Protein 2CT5 (pdb70)

Nearest PDB structures (foldseek):
  2ct5-assembly1_A  TM=7.827E-01  e=6.854E-11  Homo sapiens
  7nk0-assembly2_E  TM=4.466E-01  e=6.535E-01  Homo sapiens
  1qg7-assembly1_B  TM=2.995E-01  e=6.770E+00  Homo sapiens
  7une-assembly1_c  TM=2.453E-01  e=7.737E+00  Bos taurus
  2ct5-assembly1_A  TM=7.320E-01  e=4.987E-10  Homo sapiens

Structure (mmCIF, N/CA/C/O backbone):
data_2CT5
#
_entry.id   2CT5
#
_cell.length_a   1.000
_cell.length_b   1.000
_cell.length_c   1.000
_cell.angle_alpha   90.00
_cell.angle_beta   90.00
_cell.angle_gamma   90.00
#
_symmetry.space_group_name_H-M   'P 1'
#
loop_
_entity.id
_entity.type
_entity.pdbx_description
1 polymer 'Zinc finger BED domain containing protein 1'
2 non-polymer 'ZINC ION'
#
loop_
_atom_site.group_PDB
_atom_site.id
_atom_site.type_symbol
_atom_site.label_atom_id
_atom_site.label_alt_id
_atom_site.label_comp_id
_atom_site.label_asym_id
_atom_site.label_entity_id
_atom_site.label_seq_id
_atom_site.pdbx_PDB_ins_code
_atom_site.Cartn_x
_atom_site.Cartn_y
_atom_site.Cartn_z
_atom_site.occupancy
_atom_site.B_iso_or_equiv
_atom_site.auth_seq_id
_atom_site.auth_comp_id
_atom_site.auth_asym_id
_atom_site.auth_atom_id
_atom_site.pdbx_PDB_model_num
ATOM 1 N N . GLY A 1 1 ? 4.501 -12.207 7.796 1.00 0.00 1 GLY A N 1
ATOM 2 C CA . GLY A 1 1 ? 3.319 -11.860 7.029 1.00 0.00 1 GLY A CA 1
ATOM 3 C C . GLY A 1 1 ? 3.656 -11.354 5.640 1.00 0.00 1 GLY A C 1
ATOM 4 O O . GLY A 1 1 ? 3.351 -10.213 5.297 1.00 0.00 1 GLY A O 1
ATOM 8 N N . SER A 1 2 ? 4.291 -12.205 4.840 1.00 0.00 2 SER A N 1
ATOM 9 C CA . SER A 1 2 ? 4.676 -11.836 3.483 1.00 0.00 2 SER A CA 1
ATOM 10 C C . SER A 1 2 ? 4.105 -12.824 2.469 1.00 0.00 2 SER A C 1
ATOM 11 O O . SER A 1 2 ? 3.486 -12.428 1.482 1.00 0.00 2 SER A O 1
ATOM 19 N N . SER A 1 3 ? 4.319 -14.111 2.721 1.00 0.00 3 SER A N 1
ATOM 20 C CA . SER A 1 3 ? 3.830 -15.156 1.830 1.00 0.00 3 SER A CA 1
ATOM 21 C C . SER A 1 3 ? 2.352 -15.437 2.081 1.00 0.00 3 SER A C 1
ATOM 22 O O . SER A 1 3 ? 2.000 -16.323 2.857 1.00 0.00 3 SER A O 1
ATOM 30 N N . GLY A 1 4 ? 1.490 -14.673 1.416 1.00 0.00 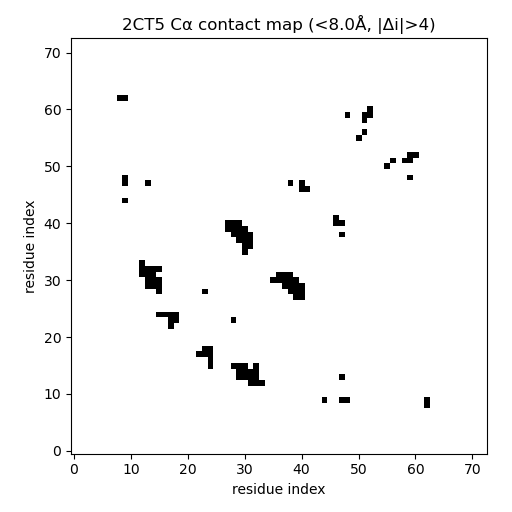4 GLY A N 1
ATOM 31 C CA . GLY A 1 4 ? 0.059 -14.854 1.580 1.00 0.00 4 GLY A CA 1
ATOM 32 C C . GLY A 1 4 ? -0.618 -13.626 2.155 1.00 0.00 4 GLY A C 1
ATOM 33 O O . GLY A 1 4 ? -1.084 -13.642 3.295 1.00 0.00 4 GLY A O 1
ATOM 37 N N . SER A 1 5 ? -0.673 -12.558 1.366 1.00 0.00 5 SER A N 1
ATOM 38 C CA . SER A 1 5 ? -1.294 -11.314 1.805 1.00 0.00 5 SER A CA 1
ATOM 39 C C . SER A 1 5 ? -2.710 -11.188 1.252 1.00 0.00 5 SER A C 1
ATOM 40 O O . SER A 1 5 ? -2.939 -11.373 0.057 1.00 0.00 5 SER A O 1
ATOM 48 N N . SER A 1 6 ? -3.656 -10.871 2.130 1.00 0.00 6 SER A N 1
ATOM 49 C CA . SER A 1 6 ? -5.051 -10.724 1.731 1.00 0.00 6 SER A CA 1
ATOM 50 C C . SER A 1 6 ? -5.201 -9.636 0.671 1.00 0.00 6 SER A C 1
ATOM 51 O O . SER A 1 6 ? -5.677 -9.892 -0.434 1.00 0.00 6 SER A O 1
ATOM 59 N N . GLY A 1 7 ? -4.790 -8.420 1.018 1.00 0.00 7 GLY A N 1
ATOM 60 C CA . GLY A 1 7 ? -4.886 -7.311 0.088 1.00 0.00 7 GLY A CA 1
ATOM 61 C C . GLY A 1 7 ? -4.264 -6.041 0.633 1.00 0.00 7 GLY A C 1
ATOM 62 O O . GLY A 1 7 ? -4.892 -4.982 0.627 1.00 0.00 7 GLY A O 1
ATOM 66 N N . SER A 1 8 ? -3.027 -6.146 1.106 1.00 0.00 8 SER A N 1
ATOM 67 C CA . SER A 1 8 ? -2.321 -4.997 1.662 1.00 0.00 8 SER A CA 1
ATOM 68 C C . SER A 1 8 ? -2.408 -3.799 0.722 1.00 0.00 8 SER A C 1
ATOM 69 O O . SER A 1 8 ? -1.845 -3.811 -0.373 1.00 0.00 8 SER A O 1
ATOM 77 N N . LYS A 1 9 ? -3.117 -2.763 1.158 1.00 0.00 9 LYS A N 1
ATOM 78 C CA . LYS A 1 9 ? -3.278 -1.555 0.358 1.00 0.00 9 LYS A CA 1
ATOM 79 C C . LYS A 1 9 ? -2.764 -0.332 1.111 1.00 0.00 9 LYS A C 1
ATOM 80 O O . LYS A 1 9 ? -2.302 0.634 0.503 1.00 0.00 9 LYS A O 1
ATOM 99 N N . VAL A 1 10 ? -2.848 -0.380 2.436 1.00 0.00 10 VAL A N 1
ATOM 100 C CA . VAL A 1 10 ? -2.388 0.723 3.272 1.00 0.00 10 VAL A CA 1
ATOM 101 C C . VAL A 1 10 ? -0.896 0.608 3.563 1.00 0.00 10 VAL A C 1
ATOM 102 O O . VAL A 1 10 ? -0.440 0.937 4.658 1.00 0.00 10 VAL A O 1
ATOM 115 N N . TRP A 1 11 ? -0.141 0.139 2.577 1.00 0.00 11 TRP A N 1
ATOM 116 C CA . TRP A 1 11 ? 1.301 -0.019 2.727 1.00 0.00 11 TRP A CA 1
ATOM 117 C C . TRP A 1 11 ? 2.047 0.698 1.607 1.00 0.00 11 TRP A C 1
ATOM 118 O O . TRP A 1 11 ? 3.145 1.216 1.811 1.00 0.00 11 TRP A O 1
ATOM 139 N N . LYS A 1 12 ? 1.444 0.725 0.423 1.00 0.00 12 LYS A N 1
ATOM 140 C CA . LYS A 1 12 ? 2.050 1.380 -0.730 1.00 0.00 12 LYS A CA 1
ATOM 141 C C . LYS A 1 12 ? 2.560 2.769 -0.360 1.00 0.00 12 LYS A C 1
ATOM 142 O O . LYS A 1 12 ? 3.583 3.223 -0.875 1.00 0.00 12 LYS A O 1
ATOM 161 N N . TYR A 1 13 ? 1.843 3.439 0.535 1.00 0.00 13 TYR A N 1
ATOM 162 C CA . TYR A 1 13 ? 2.223 4.777 0.973 1.00 0.00 13 TYR A CA 1
ATOM 163 C C . TYR A 1 13 ? 3.304 4.712 2.048 1.00 0.00 13 TYR A C 1
ATOM 164 O O . TYR A 1 13 ? 4.273 5.471 2.017 1.00 0.00 13 TYR A O 1
ATOM 182 N N . PHE A 1 14 ? 3.130 3.799 2.998 1.00 0.00 14 PHE A N 1
ATOM 183 C CA . PHE A 1 14 ? 4.089 3.634 4.084 1.00 0.00 14 PHE A CA 1
ATOM 184 C C . PHE A 1 14 ? 4.979 2.417 3.843 1.00 0.00 14 PHE A C 1
ATOM 185 O O . PHE A 1 14 ? 4.727 1.336 4.374 1.00 0.00 14 PHE A O 1
ATOM 202 N N . GLY A 1 15 ? 6.021 2.603 3.038 1.00 0.00 15 GLY A N 1
ATOM 203 C CA . GLY A 1 15 ? 6.931 1.513 2.741 1.00 0.00 15 GLY A CA 1
ATOM 204 C C . GLY A 1 15 ? 8.324 1.755 3.289 1.00 0.00 15 GLY A C 1
ATOM 205 O O . GLY A 1 15 ? 8.978 2.735 2.931 1.00 0.00 15 GLY A O 1
ATOM 209 N N . PHE A 1 16 ? 8.778 0.861 4.161 1.00 0.00 16 PHE A N 1
ATOM 210 C CA . PHE A 1 16 ? 10.101 0.984 4.762 1.00 0.00 16 PHE A CA 1
ATOM 211 C C . PHE A 1 16 ? 11.158 0.309 3.892 1.00 0.00 16 PHE A C 1
ATOM 212 O O . PHE A 1 16 ? 11.202 -0.917 3.789 1.00 0.00 16 PHE A O 1
ATOM 229 N N . ASP A 1 17 ? 12.007 1.119 3.269 1.00 0.00 17 ASP A N 1
ATOM 230 C CA . ASP A 1 17 ? 13.065 0.602 2.408 1.00 0.00 17 ASP A CA 1
ATOM 231 C C . ASP A 1 17 ? 14.424 0.715 3.090 1.00 0.00 17 ASP A C 1
ATOM 232 O O . ASP A 1 17 ? 15.197 1.632 2.811 1.00 0.00 17 ASP A O 1
ATOM 241 N N . THR A 1 18 ? 14.711 -0.224 3.987 1.00 0.00 18 THR A N 1
ATOM 242 C CA . THR A 1 18 ? 15.976 -0.229 4.711 1.00 0.00 18 THR A CA 1
ATOM 243 C C . THR A 1 18 ? 16.661 -1.587 4.611 1.00 0.00 18 THR A C 1
ATOM 244 O O . THR A 1 18 ? 16.005 -2.627 4.643 1.00 0.00 18 THR A O 1
ATOM 255 N N . ASN A 1 19 ? 17.985 -1.569 4.492 1.00 0.00 19 ASN A N 1
ATOM 256 C CA . ASN A 1 19 ? 18.759 -2.801 4.388 1.00 0.00 19 ASN A CA 1
ATOM 257 C C . ASN A 1 19 ? 20.216 -2.561 4.771 1.00 0.00 19 ASN A C 1
ATOM 258 O O . ASN A 1 19 ? 20.926 -1.804 4.109 1.00 0.00 19 ASN A O 1
ATOM 269 N N . ALA A 1 20 ? 20.655 -3.211 5.844 1.00 0.00 20 ALA A N 1
ATOM 270 C CA . ALA A 1 20 ? 22.028 -3.071 6.313 1.00 0.00 20 ALA A CA 1
ATOM 271 C C . ALA A 1 20 ? 22.329 -4.061 7.433 1.00 0.00 20 ALA A C 1
ATOM 272 O O . ALA A 1 20 ? 21.450 -4.803 7.870 1.00 0.00 20 ALA A O 1
ATOM 279 N N . GLU A 1 21 ? 23.577 -4.068 7.891 1.00 0.00 21 GLU A N 1
ATOM 280 C CA . GLU A 1 21 ? 23.993 -4.970 8.959 1.00 0.00 21 GLU A CA 1
ATOM 281 C C . GLU A 1 21 ? 22.887 -5.129 9.999 1.00 0.00 21 GLU A C 1
ATOM 282 O O . GLU A 1 21 ? 22.628 -6.230 10.482 1.00 0.00 21 GLU A O 1
ATOM 294 N N . GLY A 1 22 ? 22.238 -4.019 10.338 1.00 0.00 22 GLY A N 1
ATOM 295 C CA . GLY A 1 22 ? 21.169 -4.056 11.319 1.00 0.00 22 GLY A CA 1
ATOM 296 C C . GLY A 1 22 ? 19.865 -4.562 10.735 1.00 0.00 22 GLY A C 1
ATOM 297 O O . GLY A 1 22 ? 19.140 -5.319 11.382 1.00 0.00 22 GLY A O 1
ATOM 301 N N . CYS A 1 23 ? 19.564 -4.143 9.511 1.00 0.00 23 CYS A N 1
ATOM 302 C CA . CYS A 1 23 ? 18.336 -4.557 8.841 1.00 0.00 23 CYS A CA 1
ATOM 303 C C . CYS A 1 23 ? 17.119 -4.284 9.718 1.00 0.00 23 CYS A C 1
ATOM 304 O O . CYS A 1 23 ? 16.330 -5.186 10.001 1.00 0.00 23 CYS A O 1
ATOM 312 N N . ILE A 1 24 ? 16.975 -3.035 10.148 1.00 0.00 24 ILE A N 1
ATOM 313 C CA . ILE A 1 24 ? 15.854 -2.643 10.994 1.00 0.00 24 ILE A CA 1
ATOM 314 C C . ILE A 1 24 ? 14.524 -3.037 10.361 1.00 0.00 24 ILE A C 1
ATOM 315 O O . ILE A 1 24 ? 13.510 -3.167 11.049 1.00 0.00 24 ILE A O 1
ATOM 331 N N . LEU A 1 25 ? 14.534 -3.227 9.046 1.00 0.00 25 LEU A N 1
ATOM 332 C CA . LEU A 1 25 ? 13.328 -3.608 8.319 1.00 0.00 25 LEU A CA 1
ATOM 333 C C . LEU A 1 25 ? 12.551 -4.679 9.077 1.00 0.00 25 LEU A C 1
ATOM 334 O O . LEU A 1 25 ? 11.320 -4.692 9.063 1.00 0.00 25 LEU A O 1
ATOM 350 N N . GLN A 1 26 ? 13.278 -5.574 9.737 1.00 0.00 26 GLN A N 1
ATOM 351 C CA . GLN A 1 26 ? 12.656 -6.648 10.502 1.00 0.00 26 GLN A CA 1
ATOM 352 C C . GLN A 1 26 ? 11.829 -6.088 11.655 1.00 0.00 26 GLN A C 1
ATOM 353 O O . GLN A 1 26 ? 10.703 -6.526 11.894 1.00 0.00 26 GLN A O 1
ATOM 367 N N . TRP A 1 27 ? 12.394 -5.118 12.365 1.00 0.00 27 TRP A N 1
ATOM 368 C CA . TRP A 1 27 ? 11.708 -4.498 13.493 1.00 0.00 27 TRP A CA 1
ATOM 369 C C . TRP A 1 27 ? 10.393 -3.866 13.050 1.00 0.00 27 TRP A C 1
ATOM 370 O O . TRP A 1 27 ? 10.098 -3.794 11.857 1.00 0.00 27 TRP A O 1
ATOM 391 N N . LYS A 1 28 ? 9.607 -3.407 14.018 1.00 0.00 28 LYS A N 1
ATOM 392 C CA . LYS A 1 28 ? 8.324 -2.778 13.728 1.00 0.00 28 LYS A CA 1
ATOM 393 C C . LYS A 1 28 ? 8.475 -1.265 13.603 1.00 0.00 28 LYS A C 1
ATOM 394 O O . LYS A 1 28 ? 8.119 -0.518 14.514 1.00 0.00 28 LYS A O 1
ATOM 413 N N . LYS A 1 29 ? 9.004 -0.820 12.468 1.00 0.00 29 LYS A N 1
ATOM 414 C CA . LYS A 1 29 ? 9.200 0.604 12.221 1.00 0.00 29 LYS A CA 1
ATOM 415 C C . LYS A 1 29 ? 8.678 0.994 10.842 1.00 0.00 29 LYS A C 1
ATOM 416 O O . LYS A 1 29 ? 9.006 0.356 9.841 1.00 0.00 29 LYS A O 1
ATOM 435 N N . ILE A 1 30 ? 7.866 2.044 10.797 1.00 0.00 30 ILE A N 1
ATOM 436 C CA . ILE A 1 30 ? 7.302 2.520 9.540 1.00 0.00 30 ILE A CA 1
ATOM 437 C C . ILE A 1 30 ? 7.511 4.022 9.377 1.00 0.00 30 ILE A C 1
ATOM 438 O O . ILE A 1 30 ? 7.510 4.769 10.356 1.00 0.00 30 ILE A O 1
ATOM 454 N N . TYR A 1 31 ? 7.689 4.457 8.135 1.00 0.00 31 TYR A N 1
ATOM 455 C CA . TYR A 1 31 ? 7.900 5.870 7.843 1.00 0.00 31 TYR A CA 1
ATOM 456 C C . TYR A 1 31 ? 7.251 6.255 6.517 1.00 0.00 31 TYR A C 1
ATOM 457 O O . TYR A 1 31 ? 7.351 5.527 5.529 1.00 0.00 31 TYR A O 1
ATOM 475 N N . CYS A 1 32 ? 6.587 7.406 6.503 1.00 0.00 32 CYS A N 1
ATOM 476 C CA . CYS A 1 32 ? 5.921 7.891 5.300 1.00 0.00 32 CYS A CA 1
ATOM 477 C C . CYS A 1 32 ? 6.928 8.499 4.329 1.00 0.00 32 CYS A C 1
ATOM 478 O O . CYS A 1 32 ? 7.413 9.611 4.537 1.00 0.00 32 CYS A O 1
ATOM 485 N N . ARG A 1 33 ? 7.237 7.762 3.267 1.00 0.00 33 ARG A N 1
ATOM 486 C CA . ARG A 1 33 ? 8.187 8.227 2.264 1.00 0.00 33 ARG A CA 1
ATOM 487 C C . ARG A 1 33 ? 7.678 9.493 1.580 1.00 0.00 33 ARG A C 1
ATOM 488 O O . ARG A 1 33 ? 8.452 10.401 1.278 1.00 0.00 33 ARG A O 1
ATOM 509 N N . ILE A 1 34 ? 6.372 9.544 1.337 1.00 0.00 34 ILE A N 1
ATOM 510 C CA . ILE A 1 34 ? 5.761 10.697 0.689 1.00 0.00 34 ILE A CA 1
ATOM 511 C C . ILE A 1 34 ? 6.259 12.001 1.304 1.00 0.00 34 ILE A C 1
ATOM 512 O O . ILE A 1 34 ? 6.791 12.866 0.607 1.00 0.00 34 ILE A O 1
ATOM 528 N N . CYS A 1 35 ? 6.084 12.136 2.614 1.00 0.00 35 CYS A N 1
ATOM 529 C CA . CYS A 1 35 ? 6.516 13.333 3.325 1.00 0.00 35 CYS A CA 1
ATOM 530 C C . CYS A 1 35 ? 7.748 13.044 4.178 1.00 0.00 35 CYS A C 1
ATOM 531 O O . CYS A 1 35 ? 7.994 13.716 5.179 1.00 0.00 35 CYS A O 1
ATOM 538 N N . MET A 1 36 ? 8.519 12.040 3.774 1.00 0.00 36 MET A N 1
ATOM 539 C CA . MET A 1 36 ? 9.726 11.663 4.500 1.00 0.00 36 MET A CA 1
ATOM 540 C C . MET A 1 36 ? 9.523 11.809 6.005 1.00 0.00 36 MET A C 1
ATOM 541 O O . MET A 1 36 ? 10.383 12.338 6.708 1.00 0.00 36 MET A O 1
ATOM 555 N N . ALA A 1 37 ? 8.380 11.336 6.492 1.00 0.00 37 ALA A N 1
ATOM 556 C CA . ALA A 1 37 ? 8.066 11.413 7.913 1.00 0.00 37 ALA A CA 1
ATOM 557 C C . ALA A 1 37 ? 8.180 10.044 8.575 1.00 0.00 37 ALA A C 1
ATOM 558 O O . ALA A 1 37 ? 8.246 9.020 7.896 1.00 0.00 37 ALA A O 1
ATOM 565 N N . GLN A 1 38 ? 8.203 10.035 9.904 1.00 0.00 38 GLN A N 1
ATOM 566 C CA . GLN A 1 38 ? 8.311 8.791 10.657 1.00 0.00 38 GLN A CA 1
ATOM 567 C C . GLN A 1 38 ? 7.025 8.507 11.427 1.00 0.00 38 GLN A C 1
ATOM 568 O O . GLN A 1 38 ? 6.582 9.323 12.236 1.00 0.00 38 GLN A O 1
ATOM 582 N N . ILE A 1 39 ? 6.431 7.347 11.169 1.00 0.00 39 ILE A N 1
ATOM 583 C CA . ILE A 1 39 ? 5.197 6.956 11.838 1.00 0.00 39 ILE A CA 1
ATOM 584 C C . ILE A 1 39 ? 5.306 5.550 12.417 1.00 0.00 39 ILE A C 1
ATOM 585 O O . ILE A 1 39 ? 5.417 4.571 11.679 1.00 0.00 39 ILE A O 1
ATOM 601 N N . ALA A 1 40 ? 5.274 5.456 13.742 1.00 0.00 40 ALA A N 1
ATOM 602 C CA . ALA A 1 40 ? 5.366 4.169 14.420 1.00 0.00 40 ALA A CA 1
ATOM 603 C C . ALA A 1 40 ? 4.137 3.312 14.139 1.00 0.00 40 ALA A C 1
ATOM 604 O O . ALA A 1 40 ? 3.032 3.829 13.973 1.00 0.00 40 ALA A O 1
ATOM 611 N N . TYR A 1 41 ? 4.336 2.000 14.086 1.00 0.00 41 TYR A N 1
ATOM 612 C CA . TYR A 1 41 ? 3.244 1.071 13.822 1.00 0.00 41 TYR A CA 1
ATOM 613 C C . TYR A 1 41 ? 2.522 0.697 15.113 1.00 0.00 41 TYR A C 1
ATOM 614 O O . TYR A 1 41 ? 3.149 0.500 16.154 1.00 0.00 41 TYR A O 1
ATOM 632 N N . SER A 1 42 ? 1.198 0.601 15.037 1.00 0.00 42 SER A N 1
ATOM 633 C CA . SER A 1 42 ? 0.389 0.254 16.199 1.00 0.00 42 SER A CA 1
ATOM 634 C C . SER A 1 42 ? -0.267 -1.111 16.016 1.00 0.00 42 SER A C 1
ATOM 635 O O . SER A 1 42 ? -0.069 -1.777 15.001 1.00 0.00 42 SER A O 1
ATOM 643 N N . GLY A 1 43 ? -1.051 -1.522 17.009 1.00 0.00 43 GLY A N 1
ATOM 644 C CA . GLY A 1 43 ? -1.725 -2.806 16.939 1.00 0.00 43 GLY A CA 1
ATOM 645 C C . GLY A 1 43 ? -2.244 -3.113 15.549 1.00 0.00 43 GLY A C 1
ATOM 646 O O . GLY A 1 43 ? -2.157 -4.248 15.083 1.00 0.00 43 GLY A O 1
ATOM 650 N N . ASN A 1 44 ? -2.789 -2.099 14.885 1.00 0.00 44 ASN A N 1
ATOM 651 C CA . ASN A 1 44 ? -3.327 -2.267 13.539 1.00 0.00 44 ASN A CA 1
ATOM 652 C C . ASN A 1 44 ? -2.956 -1.081 12.653 1.00 0.00 44 ASN A C 1
ATOM 653 O O . ASN A 1 44 ? -2.278 -0.151 13.092 1.00 0.00 44 ASN A O 1
ATOM 664 N N . THR A 1 45 ? -3.405 -1.121 11.403 1.00 0.00 45 THR A N 1
ATOM 665 C CA . THR A 1 45 ? -3.121 -0.052 10.454 1.00 0.00 45 THR A CA 1
ATOM 666 C C . THR A 1 45 ? -4.154 1.065 10.558 1.00 0.00 45 THR A C 1
ATOM 667 O O . THR A 1 45 ? -4.561 1.643 9.551 1.00 0.00 45 THR A O 1
ATOM 678 N N . SER A 1 46 ? -4.573 1.364 11.784 1.00 0.00 46 SER A N 1
ATOM 679 C CA . SER A 1 46 ? -5.561 2.411 12.019 1.00 0.00 46 SER A CA 1
ATOM 680 C C . SER A 1 46 ? -4.929 3.793 11.893 1.00 0.00 46 SER A C 1
ATOM 681 O O . SER A 1 46 ? -5.513 4.703 11.305 1.00 0.00 46 SER A O 1
ATOM 689 N N . ASN A 1 47 ? -3.731 3.943 12.448 1.00 0.00 47 ASN A N 1
ATOM 690 C CA . ASN A 1 47 ? -3.018 5.214 12.399 1.00 0.00 47 ASN A CA 1
ATOM 691 C C . ASN A 1 47 ? -2.490 5.487 10.994 1.00 0.00 47 ASN A C 1
ATOM 692 O O . ASN A 1 47 ? -2.468 6.631 10.538 1.00 0.00 47 ASN A O 1
ATOM 703 N N . LEU A 1 48 ? -2.065 4.429 10.312 1.00 0.00 48 LEU A N 1
ATOM 704 C CA . LEU A 1 48 ? -1.537 4.554 8.957 1.00 0.00 48 LEU A CA 1
ATOM 705 C C . LEU A 1 48 ? -2.427 5.454 8.107 1.00 0.00 48 LEU A C 1
ATOM 706 O O . LEU A 1 48 ? -1.948 6.383 7.457 1.00 0.00 48 LEU A O 1
ATOM 722 N N . SER A 1 49 ? -3.727 5.173 8.117 1.00 0.00 49 SER A N 1
ATOM 723 C CA . SER A 1 49 ? -4.684 5.957 7.345 1.00 0.00 49 SER A CA 1
ATOM 724 C C . SER A 1 49 ? -4.876 7.339 7.960 1.00 0.00 49 SER A C 1
ATOM 725 O O . SER A 1 49 ? -4.755 8.357 7.278 1.00 0.00 49 SER A O 1
ATOM 733 N N . TYR A 1 50 ? -5.176 7.368 9.254 1.00 0.00 50 TYR A N 1
ATOM 734 C CA . TYR A 1 50 ? -5.388 8.625 9.962 1.00 0.00 50 TYR A CA 1
ATOM 735 C C . TYR A 1 50 ? -4.333 9.655 9.570 1.00 0.00 50 TYR A C 1
ATOM 736 O O . TYR A 1 50 ? -4.658 10.788 9.212 1.00 0.00 50 TYR A O 1
ATOM 754 N N . HIS A 1 51 ? -3.068 9.253 9.640 1.00 0.00 51 HIS A N 1
ATOM 755 C CA . HIS A 1 51 ? -1.964 10.140 9.291 1.00 0.00 51 HIS A CA 1
ATOM 756 C C . HIS A 1 51 ? -2.268 10.908 8.008 1.00 0.00 51 HIS A C 1
ATOM 757 O O . HIS A 1 51 ? -2.113 12.129 7.952 1.00 0.00 51 HIS A O 1
ATOM 771 N N . LEU A 1 52 ? -2.701 10.186 6.981 1.00 0.00 52 LEU A N 1
ATOM 772 C CA . LEU A 1 52 ? -3.027 10.799 5.698 1.00 0.00 52 LEU A CA 1
ATOM 773 C C . LEU A 1 52 ? -4.280 11.661 5.809 1.00 0.00 52 LEU A C 1
ATOM 774 O O . LEU A 1 52 ? -4.298 12.807 5.360 1.00 0.00 52 LEU A O 1
ATOM 790 N N . GLU A 1 53 ? -5.325 11.102 6.411 1.00 0.00 53 GLU A N 1
ATOM 791 C CA . GLU A 1 53 ? -6.582 11.821 6.582 1.00 0.00 53 GLU A CA 1
ATOM 792 C C . GLU A 1 53 ? -6.329 13.287 6.922 1.00 0.00 53 GLU A C 1
ATOM 793 O O . GLU A 1 53 ? -7.107 14.166 6.551 1.00 0.00 53 GLU A O 1
ATOM 805 N N . LYS A 1 54 ? -5.235 13.543 7.630 1.00 0.00 54 LYS A N 1
ATOM 806 C CA . LYS A 1 54 ? -4.876 14.901 8.021 1.00 0.00 54 LYS A CA 1
ATOM 807 C C . LYS A 1 54 ? -3.711 15.419 7.184 1.00 0.00 54 LYS A C 1
ATOM 808 O O . LYS A 1 54 ? -3.721 16.561 6.728 1.00 0.00 54 LYS A O 1
ATOM 827 N N . ASN A 1 55 ? -2.708 14.569 6.985 1.00 0.00 55 ASN A N 1
ATOM 828 C CA . ASN A 1 55 ? -1.535 14.941 6.201 1.00 0.00 55 ASN A CA 1
ATOM 829 C C . ASN A 1 55 ? -1.883 15.046 4.719 1.00 0.00 55 ASN A C 1
ATOM 830 O O . ASN A 1 55 ? -2.022 16.144 4.179 1.00 0.00 55 ASN A O 1
ATOM 841 N N . HIS A 1 56 ? -2.021 13.896 4.067 1.00 0.00 56 HIS A N 1
ATOM 842 C CA . HIS A 1 56 ? -2.354 13.858 2.647 1.00 0.00 56 HIS A CA 1
ATOM 843 C C . HIS A 1 56 ? -3.815 13.470 2.442 1.00 0.00 56 HIS A C 1
ATOM 844 O O . HIS A 1 56 ? -4.171 12.292 2.404 1.00 0.00 56 HIS A O 1
ATOM 858 N N . PRO A 1 57 ? -4.683 14.484 2.305 1.00 0.00 57 PRO A N 1
ATOM 859 C CA . PRO A 1 57 ? -6.119 14.273 2.101 1.00 0.00 57 PRO A CA 1
ATOM 860 C C . PRO A 1 57 ? -6.431 13.693 0.726 1.00 0.00 57 PRO A C 1
ATOM 861 O O . PRO A 1 57 ? -7.534 13.203 0.485 1.00 0.00 57 PRO A O 1
ATOM 872 N N . GLU A 1 58 ? -5.452 13.751 -0.171 1.00 0.00 58 GLU A N 1
ATOM 873 C CA . GLU A 1 58 ? -5.623 13.230 -1.523 1.00 0.00 58 GLU A CA 1
ATOM 874 C C . GLU A 1 58 ? -5.445 11.715 -1.549 1.00 0.00 58 GLU A C 1
ATOM 875 O O . GLU A 1 58 ? -6.244 10.997 -2.148 1.00 0.00 58 GLU A O 1
ATOM 887 N N . GLU A 1 59 ? -4.390 11.238 -0.895 1.00 0.00 59 GLU A N 1
ATOM 888 C CA . GLU A 1 59 ? -4.106 9.809 -0.844 1.00 0.00 59 GLU A CA 1
ATOM 889 C C . GLU A 1 59 ? -5.131 9.081 0.021 1.00 0.00 59 GLU A C 1
ATOM 890 O O . GLU A 1 59 ? -5.565 7.977 -0.308 1.00 0.00 59 GLU A O 1
ATOM 902 N N . PHE A 1 60 ? -5.511 9.707 1.130 1.00 0.00 60 PHE A N 1
ATOM 903 C CA . PHE A 1 60 ? -6.483 9.119 2.045 1.00 0.00 60 PHE A CA 1
ATOM 904 C C . PHE A 1 60 ? -7.763 8.736 1.307 1.00 0.00 60 PHE A C 1
ATOM 905 O O . PHE A 1 60 ? -8.259 7.617 1.442 1.00 0.00 60 PHE A O 1
ATOM 922 N N . CYS A 1 61 ? -8.291 9.673 0.527 1.00 0.00 61 CYS A N 1
ATOM 923 C CA . CYS A 1 61 ? -9.514 9.436 -0.232 1.00 0.00 61 CYS A CA 1
ATOM 924 C C . CYS A 1 61 ? -9.353 8.238 -1.162 1.00 0.00 61 CYS A C 1
ATOM 925 O O . CYS A 1 61 ? -10.135 7.289 -1.107 1.00 0.00 61 CYS A O 1
ATOM 933 N N . GLU A 1 62 ? -8.336 8.291 -2.016 1.00 0.00 62 GLU A N 1
ATOM 934 C CA . GLU A 1 62 ? -8.075 7.210 -2.959 1.00 0.00 62 GLU A CA 1
ATOM 935 C C . GLU A 1 62 ? -8.007 5.865 -2.242 1.00 0.00 62 GLU A C 1
ATOM 936 O O . GLU A 1 62 ? -8.404 4.837 -2.789 1.00 0.00 62 GLU A O 1
ATOM 948 N N . PHE A 1 63 ? -7.501 5.882 -1.013 1.00 0.00 63 PHE A N 1
ATOM 949 C CA . PHE A 1 63 ? -7.379 4.664 -0.220 1.00 0.00 63 PHE A CA 1
ATOM 950 C C . PHE A 1 63 ? -8.690 4.347 0.494 1.00 0.00 63 PHE A C 1
ATOM 951 O O . PHE A 1 63 ? -9.000 3.185 0.759 1.00 0.00 63 PHE A O 1
ATOM 968 N N . VAL A 1 64 ? -9.456 5.388 0.802 1.00 0.00 64 VAL A N 1
ATOM 969 C CA . VAL A 1 64 ? -10.734 5.222 1.484 1.00 0.00 64 VAL A CA 1
ATOM 970 C C . VAL A 1 64 ? -11.871 5.037 0.485 1.00 0.00 64 VAL A C 1
ATOM 971 O O . VAL A 1 64 ? -12.689 5.936 0.285 1.00 0.00 64 VAL A O 1
ATOM 984 N N . LYS A 1 65 ? -11.917 3.866 -0.140 1.00 0.00 65 LYS A N 1
ATOM 985 C CA . LYS A 1 65 ? -12.954 3.560 -1.118 1.00 0.00 65 LYS A CA 1
ATOM 986 C C . LYS A 1 65 ? -13.926 2.518 -0.573 1.00 0.00 65 LYS A C 1
ATOM 987 O O . LYS A 1 65 ? -13.791 1.326 -0.850 1.00 0.00 65 LYS A O 1
ATOM 1006 N N . SER A 1 66 ? -14.904 2.975 0.201 1.00 0.00 66 SER A N 1
ATOM 1007 C CA . SER A 1 66 ? -15.897 2.082 0.787 1.00 0.00 66 SER A CA 1
ATOM 1008 C C . SER A 1 66 ? -17.110 1.944 -0.128 1.00 0.00 66 SER A C 1
ATOM 1009 O O . SER A 1 66 ? -17.660 2.937 -0.602 1.00 0.00 66 SER A O 1
ATOM 1017 N N . ASN A 1 67 ? -17.522 0.704 -0.372 1.00 0.00 67 ASN A N 1
ATOM 1018 C CA . ASN A 1 67 ? -18.669 0.434 -1.230 1.00 0.00 67 ASN A CA 1
ATOM 1019 C C . ASN A 1 67 ? -19.892 0.054 -0.401 1.00 0.00 67 ASN A C 1
ATOM 1020 O O . ASN A 1 67 ? -20.201 -1.126 -0.238 1.00 0.00 67 ASN A O 1
ATOM 1031 N N . SER A 1 68 ? -20.583 1.062 0.121 1.00 0.00 68 SER A N 1
ATOM 1032 C CA . SER A 1 68 ? -21.770 0.833 0.937 1.00 0.00 68 SER A CA 1
ATOM 1033 C C . SER A 1 68 ? -22.464 2.151 1.267 1.00 0.00 68 SER A C 1
ATOM 1034 O O . SER A 1 68 ? -21.978 3.226 0.919 1.00 0.00 68 SER A O 1
ATOM 1042 N N . GLY A 1 69 ? -23.605 2.059 1.943 1.00 0.00 69 GLY A N 1
ATOM 1043 C CA . GLY A 1 69 ? -24.349 3.250 2.311 1.00 0.00 69 GLY A CA 1
ATOM 1044 C C . GLY A 1 69 ? -23.486 4.278 3.016 1.00 0.00 69 GLY A C 1
ATOM 1045 O O . GLY A 1 69 ? -22.488 3.947 3.657 1.00 0.00 69 GLY A O 1
ATOM 1049 N N . PRO A 1 70 ? -23.869 5.558 2.900 1.00 0.00 70 PRO A N 1
ATOM 1050 C CA . PRO A 1 70 ? -23.136 6.663 3.524 1.00 0.00 70 PRO A CA 1
ATOM 1051 C C . PRO A 1 70 ? -23.265 6.660 5.044 1.00 0.00 70 PRO A C 1
ATOM 1052 O O . PRO A 1 70 ? -24.344 6.414 5.584 1.00 0.00 70 PRO A O 1
ATOM 1063 N N . SER A 1 71 ? -22.159 6.934 5.728 1.00 0.00 71 SER A N 1
ATOM 1064 C CA . SER A 1 71 ? -22.149 6.960 7.186 1.00 0.00 71 SER A CA 1
ATOM 1065 C C . SER A 1 71 ? -21.999 8.387 7.704 1.00 0.00 71 SER A C 1
ATOM 1066 O O . SER A 1 71 ? -21.502 9.265 6.999 1.00 0.00 71 SER A O 1
ATOM 1074 N N . SER A 1 72 ? -22.433 8.610 8.940 1.00 0.00 72 SER A N 1
ATOM 1075 C CA . SER A 1 72 ? -22.351 9.931 9.552 1.00 0.00 72 SER A CA 1
ATOM 1076 C C . SER A 1 72 ? -21.034 10.614 9.196 1.00 0.00 72 SER A C 1
ATOM 1077 O O . SER A 1 72 ? -21.007 11.796 8.854 1.00 0.00 72 SER A O 1
ATOM 1085 N N . GLY A 1 73 ? -19.942 9.860 9.279 1.00 0.00 73 GLY A N 1
ATOM 1086 C CA . GLY A 1 73 ? -18.636 10.409 8.964 1.00 0.00 73 GLY A CA 1
ATOM 1087 C C . GLY A 1 73 ? -17.746 10.526 10.185 1.00 0.00 73 GLY A C 1
ATOM 1088 O O . GLY A 1 73 ? -17.300 9.503 10.701 1.00 0.00 73 GLY A O 1
ATOM 1093 N N . GLY A 1 1 ? -1.617 -10.320 5.193 1.00 0.00 1 GLY A N 2
ATOM 1094 C CA . GLY A 1 1 ? -0.878 -11.251 4.360 1.00 0.00 1 GLY A CA 2
ATOM 1095 C C . GLY A 1 1 ? -1.788 -12.120 3.514 1.00 0.00 1 GLY A C 2
ATOM 1096 O O . GLY A 1 1 ? -2.551 -12.929 4.041 1.00 0.00 1 GLY A O 2
ATOM 1100 N N . SER A 1 2 ? -1.708 -11.951 2.198 1.00 0.00 2 SER A N 2
ATOM 1101 C CA . SER A 1 2 ? -2.534 -12.723 1.277 1.00 0.00 2 SER A CA 2
ATOM 1102 C C . SER A 1 2 ? -2.068 -12.529 -0.163 1.00 0.00 2 SER A C 2
ATOM 1103 O O . SER A 1 2 ? -1.420 -11.535 -0.490 1.00 0.00 2 SER A O 2
ATOM 1111 N N . SER A 1 3 ? -2.404 -13.488 -1.021 1.00 0.00 3 SER A N 2
ATOM 1112 C CA . SER A 1 3 ? -2.018 -13.426 -2.426 1.00 0.00 3 SER A CA 2
ATOM 1113 C C . SER A 1 3 ? -2.739 -12.286 -3.138 1.00 0.00 3 SER A C 2
ATOM 1114 O O . SER A 1 3 ? -3.960 -12.162 -3.055 1.00 0.00 3 SER A O 2
ATOM 1122 N N . GLY A 1 4 ? -1.973 -11.456 -3.839 1.00 0.00 4 GLY A N 2
ATOM 1123 C CA . GLY A 1 4 ? -2.555 -10.336 -4.556 1.00 0.00 4 GLY A CA 2
ATOM 1124 C C . GLY A 1 4 ? -2.426 -9.031 -3.796 1.00 0.00 4 GLY A C 2
ATOM 1125 O O . GLY A 1 4 ? -2.368 -9.024 -2.566 1.00 0.00 4 GLY A O 2
ATOM 1129 N N . SER A 1 5 ? -2.379 -7.923 -4.529 1.00 0.00 5 SER A N 2
ATOM 1130 C CA . SER A 1 5 ? -2.250 -6.606 -3.917 1.00 0.00 5 SER A CA 2
ATOM 1131 C C . SER A 1 5 ? -3.607 -6.090 -3.448 1.00 0.00 5 SER A C 2
ATOM 1132 O O . SER A 1 5 ? -3.943 -4.923 -3.650 1.00 0.00 5 SER A O 2
ATOM 1140 N N . SER A 1 6 ? -4.383 -6.968 -2.821 1.00 0.00 6 SER A N 2
ATOM 1141 C CA . SER A 1 6 ? -5.706 -6.603 -2.327 1.00 0.00 6 SER A CA 2
ATOM 1142 C C . SER A 1 6 ? -5.790 -6.786 -0.815 1.00 0.00 6 SER A C 2
ATOM 1143 O O . SER A 1 6 ? -5.171 -7.688 -0.252 1.00 0.00 6 SER A O 2
ATOM 1151 N N . GLY A 1 7 ? -6.562 -5.923 -0.162 1.00 0.00 7 GLY A N 2
ATOM 1152 C CA . GLY A 1 7 ? -6.714 -6.005 1.278 1.00 0.00 7 GLY A CA 2
ATOM 1153 C C . GLY A 1 7 ? -5.794 -5.050 2.014 1.00 0.00 7 GLY A C 2
ATOM 1154 O O . GLY A 1 7 ? -6.254 -4.183 2.757 1.00 0.00 7 GLY A O 2
ATOM 1158 N N . SER A 1 8 ? -4.491 -5.210 1.808 1.00 0.00 8 SER A N 2
ATOM 1159 C CA . SER A 1 8 ? -3.504 -4.359 2.462 1.00 0.00 8 SER A CA 2
ATOM 1160 C C . SER A 1 8 ? -2.853 -3.412 1.458 1.00 0.00 8 SER A C 2
ATOM 1161 O O . SER A 1 8 ? -1.805 -3.718 0.887 1.00 0.00 8 SER A O 2
ATOM 1169 N N . LYS A 1 9 ? -3.481 -2.261 1.247 1.00 0.00 9 LYS A N 2
ATOM 1170 C CA . LYS A 1 9 ? -2.964 -1.267 0.313 1.00 0.00 9 LYS A CA 2
ATOM 1171 C C . LYS A 1 9 ? -2.294 -0.117 1.058 1.00 0.00 9 LYS A C 2
ATOM 1172 O O . LYS A 1 9 ? -1.391 0.534 0.533 1.00 0.00 9 LYS A O 2
ATOM 1191 N N . VAL A 1 10 ? -2.742 0.128 2.286 1.00 0.00 10 VAL A N 2
ATOM 1192 C CA . VAL A 1 10 ? -2.184 1.198 3.104 1.00 0.00 10 VAL A CA 2
ATOM 1193 C C . VAL A 1 10 ? -0.660 1.164 3.089 1.00 0.00 10 VAL A C 2
ATOM 1194 O O . VAL A 1 10 ? -0.005 2.202 3.182 1.00 0.00 10 VAL A O 2
ATOM 1207 N N . TRP A 1 11 ? -0.102 -0.036 2.970 1.00 0.00 11 TRP A N 2
ATOM 1208 C CA . TRP A 1 11 ? 1.346 -0.205 2.942 1.00 0.00 11 TRP A CA 2
ATOM 1209 C C . TRP A 1 11 ? 1.960 0.553 1.770 1.00 0.00 11 TRP A C 2
ATOM 1210 O O . TRP A 1 11 ? 2.966 1.245 1.923 1.00 0.00 11 TRP A O 2
ATOM 1231 N N . LYS A 1 12 ? 1.348 0.417 0.598 1.00 0.00 12 LYS A N 2
ATOM 1232 C CA . LYS A 1 12 ? 1.834 1.090 -0.601 1.00 0.00 12 LYS A CA 2
ATOM 1233 C C . LYS A 1 12 ? 2.357 2.484 -0.269 1.00 0.00 12 LYS A C 2
ATOM 1234 O O . LYS A 1 12 ? 3.354 2.934 -0.834 1.00 0.00 12 LYS A O 2
ATOM 1253 N N . TYR A 1 13 ? 1.681 3.161 0.652 1.00 0.00 13 TYR A N 2
ATOM 1254 C CA . TYR A 1 13 ? 2.077 4.504 1.058 1.00 0.00 13 TYR A CA 2
ATOM 1255 C C . TYR A 1 13 ? 3.282 4.456 1.994 1.00 0.00 13 TYR A C 2
ATOM 1256 O O . TYR A 1 13 ? 4.183 5.290 1.908 1.00 0.00 13 TYR A O 2
ATOM 1274 N N . PHE A 1 14 ? 3.290 3.472 2.887 1.00 0.00 14 PHE A N 2
ATOM 1275 C CA . PHE A 1 14 ? 4.382 3.314 3.840 1.00 0.00 14 PHE A CA 2
ATOM 1276 C C . PHE A 1 14 ? 5.034 1.942 3.698 1.00 0.00 14 PHE A C 2
ATOM 1277 O O . PHE A 1 14 ? 4.473 0.930 4.115 1.00 0.00 14 PHE A O 2
ATOM 1294 N N . GLY A 1 15 ? 6.223 1.917 3.103 1.00 0.00 15 GLY A N 2
ATOM 1295 C CA . GLY A 1 15 ? 6.932 0.664 2.915 1.00 0.00 15 GLY A CA 2
ATOM 1296 C C . GLY A 1 15 ? 8.265 0.639 3.636 1.00 0.00 15 GLY A C 2
ATOM 1297 O O . GLY A 1 15 ? 8.867 1.684 3.881 1.00 0.00 15 GLY A O 2
ATOM 1301 N N . PHE A 1 16 ? 8.728 -0.559 3.978 1.00 0.00 16 PHE A N 2
ATOM 1302 C CA . PHE A 1 16 ? 9.998 -0.717 4.677 1.00 0.00 16 PHE A CA 2
ATOM 1303 C C . PHE A 1 16 ? 10.960 -1.582 3.869 1.00 0.00 16 PHE A C 2
ATOM 1304 O O . PHE A 1 16 ? 10.539 -2.415 3.067 1.00 0.00 16 PHE A O 2
ATOM 1321 N N . ASP A 1 17 ? 12.255 -1.377 4.087 1.00 0.00 17 ASP A N 2
ATOM 1322 C CA . ASP A 1 17 ? 13.278 -2.138 3.380 1.00 0.00 17 ASP A CA 2
ATOM 1323 C C . ASP A 1 17 ? 13.793 -3.287 4.241 1.00 0.00 17 ASP A C 2
ATOM 1324 O O . ASP A 1 17 ? 14.619 -3.088 5.133 1.00 0.00 17 ASP A O 2
ATOM 1333 N N . THR A 1 18 ? 13.300 -4.491 3.969 1.00 0.00 18 THR A N 2
ATOM 1334 C CA . THR A 1 18 ? 13.708 -5.672 4.720 1.00 0.00 18 THR A CA 2
ATOM 1335 C C . THR A 1 18 ? 14.489 -6.641 3.839 1.00 0.00 18 THR A C 2
ATOM 1336 O O . THR A 1 18 ? 14.369 -6.616 2.615 1.00 0.00 18 THR A O 2
ATOM 1347 N N . ASN A 1 19 ? 15.289 -7.494 4.471 1.00 0.00 19 ASN A N 2
ATOM 1348 C CA . ASN A 1 19 ? 16.090 -8.472 3.743 1.00 0.00 19 ASN A CA 2
ATOM 1349 C C . ASN A 1 19 ? 17.242 -7.793 3.008 1.00 0.00 19 ASN A C 2
ATOM 1350 O O . ASN A 1 19 ? 17.602 -8.187 1.900 1.00 0.00 19 ASN A O 2
ATOM 1361 N N . ALA A 1 20 ? 17.815 -6.771 3.635 1.00 0.00 20 ALA A N 2
ATOM 1362 C CA . ALA A 1 20 ? 18.928 -6.039 3.042 1.00 0.00 20 ALA A CA 2
ATOM 1363 C C . ALA A 1 20 ? 20.215 -6.265 3.828 1.00 0.00 20 ALA A C 2
ATOM 1364 O O . ALA A 1 20 ? 21.249 -6.610 3.257 1.00 0.00 20 ALA A O 2
ATOM 1371 N N . GLU A 1 21 ? 20.143 -6.067 5.141 1.00 0.00 21 GLU A N 2
ATOM 1372 C CA . GLU A 1 21 ? 21.304 -6.248 6.004 1.00 0.00 21 GLU A CA 2
ATOM 1373 C C . GLU A 1 21 ? 21.044 -7.331 7.047 1.00 0.00 21 GLU A C 2
ATOM 1374 O O . GLU A 1 21 ? 21.976 -7.920 7.593 1.00 0.00 21 GLU A O 2
ATOM 1386 N N . GLY A 1 22 ? 19.767 -7.589 7.318 1.00 0.00 22 GLY A N 2
ATOM 1387 C CA . GLY A 1 22 ? 19.406 -8.600 8.294 1.00 0.00 22 GLY A CA 2
ATOM 1388 C C . GLY A 1 22 ? 18.700 -8.014 9.501 1.00 0.00 22 GLY A C 2
ATOM 1389 O O . GLY A 1 22 ? 17.502 -8.230 9.692 1.00 0.00 22 GLY A O 2
ATOM 1393 N N . CYS A 1 23 ? 19.442 -7.274 10.317 1.00 0.00 23 CYS A N 2
ATOM 1394 C CA . CYS A 1 23 ? 18.880 -6.658 11.513 1.00 0.00 23 CYS A CA 2
ATOM 1395 C C . CYS A 1 23 ? 17.451 -6.188 11.263 1.00 0.00 23 CYS A C 2
ATOM 1396 O O . CYS A 1 23 ? 16.535 -6.526 12.014 1.00 0.00 23 CYS A O 2
ATOM 1404 N N . ILE A 1 24 ? 17.267 -5.407 10.204 1.00 0.00 24 ILE A N 2
ATOM 1405 C CA . ILE A 1 24 ? 15.950 -4.891 9.855 1.00 0.00 24 ILE A CA 2
ATOM 1406 C C . ILE A 1 24 ? 14.894 -5.990 9.917 1.00 0.00 24 ILE A C 2
ATOM 1407 O O . ILE A 1 24 ? 13.793 -5.780 10.427 1.00 0.00 24 ILE A O 2
ATOM 1423 N N . LEU A 1 25 ? 15.239 -7.163 9.398 1.00 0.00 25 LEU A N 2
ATOM 1424 C CA . LEU A 1 25 ? 14.322 -8.297 9.395 1.00 0.00 25 LEU A CA 2
ATOM 1425 C C . LEU A 1 25 ? 13.637 -8.447 10.750 1.00 0.00 25 LEU A C 2
ATOM 1426 O O . LEU A 1 25 ? 12.410 -8.473 10.836 1.00 0.00 25 LEU A O 2
ATOM 1442 N N . GLN A 1 26 ? 14.439 -8.543 11.805 1.00 0.00 26 GLN A N 2
ATOM 1443 C CA . GLN A 1 26 ? 13.910 -8.688 13.156 1.00 0.00 26 GLN A CA 2
ATOM 1444 C C . GLN A 1 26 ? 13.520 -7.332 13.737 1.00 0.00 26 GLN A C 2
ATOM 1445 O O . GLN A 1 26 ? 13.769 -7.055 14.910 1.00 0.00 26 GLN A O 2
ATOM 1459 N N . TRP A 1 27 ? 12.910 -6.493 12.909 1.00 0.00 27 TRP A N 2
ATOM 1460 C CA . TRP A 1 27 ? 12.487 -5.165 13.340 1.00 0.00 27 TRP A CA 2
ATOM 1461 C C . TRP A 1 27 ? 11.325 -4.662 12.492 1.00 0.00 27 TRP A C 2
ATOM 1462 O O . TRP A 1 27 ? 11.353 -4.754 11.265 1.00 0.00 27 TRP A O 2
ATOM 1483 N N . LYS A 1 28 ? 10.303 -4.129 13.154 1.00 0.00 28 LYS A N 2
ATOM 1484 C CA . LYS A 1 28 ? 9.130 -3.609 12.461 1.00 0.00 28 LYS A CA 2
ATOM 1485 C C . LYS A 1 28 ? 9.072 -2.088 12.556 1.00 0.00 28 LYS A C 2
ATOM 1486 O O . LYS A 1 28 ? 8.646 -1.534 13.569 1.00 0.00 28 LYS A O 2
ATOM 1505 N N . LYS A 1 29 ? 9.502 -1.417 11.493 1.00 0.00 29 LYS A N 2
ATOM 1506 C CA . LYS A 1 29 ? 9.497 0.041 11.454 1.00 0.00 29 LYS A CA 2
ATOM 1507 C C . LYS A 1 29 ? 8.820 0.549 10.185 1.00 0.00 29 LYS A C 2
ATOM 1508 O O . LYS A 1 29 ? 8.969 -0.038 9.113 1.00 0.00 29 LYS A O 2
ATOM 1527 N N . ILE A 1 30 ? 8.076 1.643 10.314 1.00 0.00 30 ILE A N 2
ATOM 1528 C CA . ILE A 1 30 ? 7.379 2.231 9.177 1.00 0.00 30 ILE A CA 2
ATOM 1529 C C . ILE A 1 30 ? 7.704 3.714 9.040 1.00 0.00 30 ILE A C 2
ATOM 1530 O O . ILE A 1 30 ? 7.838 4.426 10.036 1.00 0.00 30 ILE A O 2
ATOM 1546 N N . TYR A 1 31 ? 7.828 4.175 7.800 1.00 0.00 31 TYR A N 2
ATOM 1547 C CA . TYR A 1 31 ? 8.138 5.574 7.532 1.00 0.00 31 TYR A CA 2
ATOM 1548 C C . TYR A 1 31 ? 7.343 6.088 6.336 1.00 0.00 31 TYR A C 2
ATOM 1549 O O . TYR A 1 31 ? 7.152 5.377 5.349 1.00 0.00 31 TYR A O 2
ATOM 1567 N N . CYS A 1 32 ? 6.881 7.331 6.432 1.00 0.00 32 CYS A N 2
ATOM 1568 C CA . CYS A 1 32 ? 6.106 7.944 5.360 1.00 0.00 32 CYS A CA 2
ATOM 1569 C C . CYS A 1 32 ? 7.014 8.379 4.213 1.00 0.00 32 CYS A C 2
ATOM 1570 O O . CYS A 1 32 ? 7.796 9.320 4.350 1.00 0.00 32 CYS A O 2
ATOM 1577 N N . ARG A 1 33 ? 6.903 7.689 3.083 1.00 0.00 33 ARG A N 2
ATOM 1578 C CA . ARG A 1 33 ? 7.714 8.003 1.913 1.00 0.00 33 ARG A CA 2
ATOM 1579 C C . ARG A 1 33 ? 7.057 9.095 1.074 1.00 0.00 33 ARG A C 2
ATOM 1580 O O . ARG A 1 33 ? 7.177 9.106 -0.152 1.00 0.00 33 ARG A O 2
ATOM 1601 N N . ILE A 1 34 ? 6.362 10.010 1.741 1.00 0.00 34 ILE A N 2
ATOM 1602 C CA . ILE A 1 34 ? 5.687 11.105 1.057 1.00 0.00 34 ILE A CA 2
ATOM 1603 C C . ILE A 1 34 ? 6.154 12.456 1.588 1.00 0.00 34 ILE A C 2
ATOM 1604 O O . ILE A 1 34 ? 6.444 13.372 0.817 1.00 0.00 34 ILE A O 2
ATOM 1620 N N . CYS A 1 35 ? 6.228 12.574 2.909 1.00 0.00 35 CYS A N 2
ATOM 1621 C CA . CYS A 1 35 ? 6.662 13.812 3.545 1.00 0.00 35 CYS A CA 2
ATOM 1622 C C . CYS A 1 35 ? 7.802 13.550 4.524 1.00 0.00 35 CYS A C 2
ATOM 1623 O O . CYS A 1 35 ? 7.862 14.151 5.597 1.00 0.00 35 CYS A O 2
ATOM 1630 N N . MET A 1 36 ? 8.704 12.650 4.147 1.00 0.00 36 MET A N 2
ATOM 1631 C CA . MET A 1 36 ? 9.843 12.310 4.991 1.00 0.00 36 MET A CA 2
ATOM 1632 C C . MET A 1 36 ? 9.461 12.362 6.467 1.00 0.00 36 MET A C 2
ATOM 1633 O O . MET A 1 36 ? 10.167 12.959 7.279 1.00 0.00 36 MET A O 2
ATOM 1647 N N . ALA A 1 37 ? 8.340 11.735 6.806 1.00 0.00 37 ALA A N 2
ATOM 1648 C CA . ALA A 1 37 ? 7.865 11.709 8.184 1.00 0.00 37 ALA A CA 2
ATOM 1649 C C . ALA A 1 37 ? 7.820 10.284 8.723 1.00 0.00 37 ALA A C 2
ATOM 1650 O O . ALA A 1 37 ? 7.181 9.410 8.138 1.00 0.00 37 ALA A O 2
ATOM 1657 N N . GLN A 1 38 ? 8.502 10.056 9.841 1.00 0.00 38 GLN A N 2
ATOM 1658 C CA . GLN A 1 38 ? 8.540 8.735 10.457 1.00 0.00 38 GLN A CA 2
ATOM 1659 C C . GLN A 1 38 ? 7.205 8.403 11.116 1.00 0.00 38 GLN A C 2
ATOM 1660 O O . GLN A 1 38 ? 6.696 9.174 11.931 1.00 0.00 38 GLN A O 2
ATOM 1674 N N . ILE A 1 39 ? 6.644 7.253 10.759 1.00 0.00 39 ILE A N 2
ATOM 1675 C CA . ILE A 1 39 ? 5.369 6.821 11.317 1.00 0.00 39 ILE A CA 2
ATOM 1676 C C . ILE A 1 39 ? 5.576 5.846 12.471 1.00 0.00 39 ILE A C 2
ATOM 1677 O O . ILE A 1 39 ? 6.564 5.113 12.508 1.00 0.00 39 ILE A O 2
ATOM 1693 N N . ALA A 1 40 ? 4.637 5.842 13.411 1.00 0.00 40 ALA A N 2
ATOM 1694 C CA . ALA A 1 40 ? 4.715 4.955 14.565 1.00 0.00 40 ALA A CA 2
ATOM 1695 C C . ALA A 1 40 ? 3.833 3.726 14.373 1.00 0.00 40 ALA A C 2
ATOM 1696 O O . ALA A 1 40 ? 2.611 3.836 14.273 1.00 0.00 40 ALA A O 2
ATOM 1703 N N . TYR A 1 41 ? 4.461 2.556 14.320 1.00 0.00 41 TYR A N 2
ATOM 1704 C CA . TYR A 1 41 ? 3.733 1.306 14.136 1.00 0.00 41 TYR A CA 2
ATOM 1705 C C . TYR A 1 41 ? 3.611 0.548 15.454 1.00 0.00 41 TYR A C 2
ATOM 1706 O O . TYR A 1 41 ? 4.578 -0.042 15.936 1.00 0.00 41 TYR A O 2
ATOM 1724 N N . SER A 1 42 ? 2.414 0.569 16.033 1.00 0.00 42 SER A N 2
ATOM 1725 C CA . SER A 1 42 ? 2.164 -0.114 17.297 1.00 0.00 42 SER A CA 2
ATOM 1726 C C . SER A 1 42 ? 1.227 -1.301 17.097 1.00 0.00 42 SER A C 2
ATOM 1727 O O . SER A 1 42 ? 0.371 -1.579 17.936 1.00 0.00 42 SER A O 2
ATOM 1735 N N . GLY A 1 43 ? 1.397 -1.999 15.978 1.00 0.00 43 GLY A N 2
ATOM 1736 C CA . GLY A 1 43 ? 0.560 -3.149 15.687 1.00 0.00 43 GLY A CA 2
ATOM 1737 C C . GLY A 1 43 ? -0.390 -2.897 14.533 1.00 0.00 43 GLY A C 2
ATOM 1738 O O . GLY A 1 43 ? 0.018 -2.906 13.372 1.00 0.00 43 GLY A O 2
ATOM 1742 N N . ASN A 1 44 ? -1.660 -2.674 14.852 1.00 0.00 44 ASN A N 2
ATOM 1743 C CA . ASN A 1 44 ? -2.671 -2.421 13.832 1.00 0.00 44 ASN A CA 2
ATOM 1744 C C . ASN A 1 44 ? -2.173 -1.400 12.813 1.00 0.00 44 ASN A C 2
ATOM 1745 O O . ASN A 1 44 ? -1.305 -0.579 13.113 1.00 0.00 44 ASN A O 2
ATOM 1756 N N . THR A 1 45 ? -2.729 -1.455 11.607 1.00 0.00 45 THR A N 2
ATOM 1757 C CA . THR A 1 45 ? -2.342 -0.536 10.544 1.00 0.00 45 THR A CA 2
ATOM 1758 C C . THR A 1 45 ? -3.155 0.751 10.607 1.00 0.00 45 THR A C 2
ATOM 1759 O O . THR A 1 45 ? -2.723 1.794 10.117 1.00 0.00 45 THR A O 2
ATOM 1770 N N . SER A 1 46 ? -4.336 0.671 11.212 1.00 0.00 46 SER A N 2
ATOM 1771 C CA . SER A 1 46 ? -5.212 1.830 11.336 1.00 0.00 46 SER A CA 2
ATOM 1772 C C . SER A 1 46 ? -4.398 3.110 11.506 1.00 0.00 46 SER A C 2
ATOM 1773 O O . SER A 1 46 ? -4.725 4.147 10.930 1.00 0.00 46 SER A O 2
ATOM 1781 N N . ASN A 1 47 ? -3.337 3.028 12.301 1.00 0.00 47 ASN A N 2
ATOM 1782 C CA . ASN A 1 47 ? -2.476 4.179 12.548 1.00 0.00 47 ASN A CA 2
ATOM 1783 C C . ASN A 1 47 ? -1.924 4.737 11.239 1.00 0.00 47 ASN A C 2
ATOM 1784 O O . ASN A 1 47 ? -1.974 5.943 10.996 1.00 0.00 47 ASN A O 2
ATOM 1795 N N . LEU A 1 48 ? -1.400 3.851 10.399 1.00 0.00 48 LEU A N 2
ATOM 1796 C CA . LEU A 1 48 ? -0.840 4.254 9.114 1.00 0.00 48 LEU A CA 2
ATOM 1797 C C . LEU A 1 48 ? -1.717 5.306 8.444 1.00 0.00 48 LEU A C 2
ATOM 1798 O O . LEU A 1 48 ? -1.244 6.384 8.083 1.00 0.00 48 LEU A O 2
ATOM 1814 N N . SER A 1 49 ? -2.997 4.987 8.282 1.00 0.00 49 SER A N 2
ATOM 1815 C CA . SER A 1 49 ? -3.940 5.905 7.654 1.00 0.00 49 SER A CA 2
ATOM 1816 C C . SER A 1 49 ? -4.087 7.181 8.478 1.00 0.00 49 SER A C 2
ATOM 1817 O O . SER A 1 49 ? -3.966 8.288 7.954 1.00 0.00 49 SER A O 2
ATOM 1825 N N . TYR A 1 50 ? -4.350 7.016 9.769 1.00 0.00 50 TYR A N 2
ATOM 1826 C CA . TYR A 1 50 ? -4.517 8.153 10.666 1.00 0.00 50 TYR A CA 2
ATOM 1827 C C . TYR A 1 50 ? -3.539 9.271 10.316 1.00 0.00 50 TYR A C 2
ATOM 1828 O O . TYR A 1 50 ? -3.929 10.431 10.176 1.00 0.00 50 TYR A O 2
ATOM 1846 N N . HIS A 1 51 ? -2.267 8.913 10.176 1.00 0.00 51 HIS A N 2
ATOM 1847 C CA . HIS A 1 51 ? -1.232 9.885 9.840 1.00 0.00 51 HIS A CA 2
ATOM 1848 C C . HIS A 1 51 ? -1.652 10.736 8.645 1.00 0.00 51 HIS A C 2
ATOM 1849 O O . HIS A 1 51 ? -1.540 11.962 8.673 1.00 0.00 51 HIS A O 2
ATOM 1863 N N . LEU A 1 52 ? -2.134 10.077 7.598 1.00 0.00 52 LEU A N 2
ATOM 1864 C CA . LEU A 1 52 ? -2.571 10.773 6.392 1.00 0.00 52 LEU A CA 2
ATOM 1865 C C . LEU A 1 52 ? -3.864 11.541 6.644 1.00 0.00 52 LEU A C 2
ATOM 1866 O O . LEU A 1 52 ? -3.939 12.745 6.400 1.00 0.00 52 LEU A O 2
ATOM 1882 N N . GLU A 1 53 ? -4.879 10.836 7.135 1.00 0.00 53 GLU A N 2
ATOM 1883 C CA . GLU A 1 53 ? -6.168 11.453 7.422 1.00 0.00 53 GLU A CA 2
ATOM 1884 C C . GLU A 1 53 ? -5.984 12.818 8.080 1.00 0.00 53 GLU A C 2
ATOM 1885 O O . GLU A 1 53 ? -6.863 13.678 8.009 1.00 0.00 53 GLU A O 2
ATOM 1897 N N . LYS A 1 54 ? -4.836 13.009 8.720 1.00 0.00 54 LYS A N 2
ATOM 1898 C CA . LYS A 1 54 ? -4.535 14.268 9.391 1.00 0.00 54 LYS A CA 2
ATOM 1899 C C . LYS A 1 54 ? -3.528 15.085 8.587 1.00 0.00 54 LYS A C 2
ATOM 1900 O O . LYS A 1 54 ? -3.675 16.298 8.441 1.00 0.00 54 LYS A O 2
ATOM 1919 N N . ASN A 1 55 ? -2.506 14.412 8.068 1.00 0.00 55 ASN A N 2
ATOM 1920 C CA . ASN A 1 55 ? -1.476 15.077 7.278 1.00 0.00 55 ASN A CA 2
ATOM 1921 C C . ASN A 1 55 ? -1.922 15.238 5.828 1.00 0.00 55 ASN A C 2
ATOM 1922 O O . ASN A 1 55 ? -2.202 16.347 5.373 1.00 0.00 55 ASN A O 2
ATOM 1933 N N . HIS A 1 56 ? -1.986 14.122 5.107 1.00 0.00 56 HIS A N 2
ATOM 1934 C CA . HIS A 1 56 ? -2.399 14.139 3.708 1.00 0.00 56 HIS A CA 2
ATOM 1935 C C . HIS A 1 56 ? -3.866 13.743 3.570 1.00 0.00 56 HIS A C 2
ATOM 1936 O O . HIS A 1 56 ? -4.224 12.566 3.617 1.00 0.00 56 HIS A O 2
ATOM 1950 N N . PRO A 1 57 ? -4.738 14.748 3.397 1.00 0.00 57 PRO A N 2
ATOM 1951 C CA . PRO A 1 57 ? -6.179 14.529 3.249 1.00 0.00 57 PRO A CA 2
ATOM 1952 C C . PRO A 1 57 ? -6.532 13.865 1.923 1.00 0.00 57 PRO A C 2
ATOM 1953 O O . PRO A 1 57 ? -7.321 12.922 1.881 1.00 0.00 57 PRO A O 2
ATOM 1964 N N . GLU A 1 58 ? -5.941 14.363 0.841 1.00 0.00 58 GLU A N 2
ATOM 1965 C CA . GLU A 1 58 ? -6.194 13.817 -0.487 1.00 0.00 58 GLU A CA 2
ATOM 1966 C C . GLU A 1 58 ? -5.720 12.370 -0.579 1.00 0.00 58 GLU A C 2
ATOM 1967 O O . GLU A 1 58 ? -6.371 11.532 -1.202 1.00 0.00 58 GLU A O 2
ATOM 1979 N N . GLU A 1 59 ? -4.582 12.085 0.045 1.00 0.00 59 GLU A N 2
ATOM 1980 C CA . GLU A 1 59 ? -4.020 10.739 0.032 1.00 0.00 59 GLU A CA 2
ATOM 1981 C C . GLU A 1 59 ? -4.876 9.784 0.860 1.00 0.00 59 GLU A C 2
ATOM 1982 O O . GLU A 1 59 ? -5.143 8.656 0.447 1.00 0.00 59 GLU A O 2
ATOM 1994 N N . PHE A 1 60 ? -5.301 10.245 2.032 1.00 0.00 60 PHE A N 2
ATOM 1995 C CA . PHE A 1 60 ? -6.125 9.433 2.919 1.00 0.00 60 PHE A CA 2
ATOM 1996 C C . PHE A 1 60 ? -7.341 8.883 2.181 1.00 0.00 60 PHE A C 2
ATOM 1997 O O . PHE A 1 60 ? -7.579 7.675 2.168 1.00 0.00 60 PHE A O 2
ATOM 2014 N N . CYS A 1 61 ? -8.108 9.778 1.567 1.00 0.00 61 CYS A N 2
ATOM 2015 C CA . CYS A 1 61 ? -9.301 9.383 0.827 1.00 0.00 61 CYS A CA 2
ATOM 2016 C C . CYS A 1 61 ? -8.971 8.308 -0.203 1.00 0.00 61 CYS A C 2
ATOM 2017 O O . CYS A 1 61 ? -9.505 7.201 -0.150 1.00 0.00 61 CYS A O 2
ATOM 2025 N N . GLU A 1 62 ? -8.090 8.644 -1.140 1.00 0.00 62 GLU A N 2
ATOM 2026 C CA . GLU A 1 62 ? -7.691 7.707 -2.184 1.00 0.00 62 GLU A CA 2
ATOM 2027 C C . GLU A 1 62 ? -7.516 6.302 -1.616 1.00 0.00 62 GLU A C 2
ATOM 2028 O O . GLU A 1 62 ? -7.784 5.309 -2.293 1.00 0.00 62 GLU A O 2
ATOM 2040 N N . PHE A 1 63 ? -7.065 6.226 -0.368 1.00 0.00 63 PHE A N 2
ATOM 2041 C CA . PHE A 1 63 ? -6.852 4.943 0.291 1.00 0.00 63 PHE A CA 2
ATOM 2042 C C . PHE A 1 63 ? -8.144 4.438 0.928 1.00 0.00 63 PHE A C 2
ATOM 2043 O O . PHE A 1 63 ? -8.397 3.234 0.975 1.00 0.00 63 PHE A O 2
ATOM 2060 N N . VAL A 1 64 ? -8.959 5.368 1.417 1.00 0.00 64 VAL A N 2
ATOM 2061 C CA . VAL A 1 64 ? -10.225 5.018 2.050 1.00 0.00 64 VAL A CA 2
ATOM 2062 C C . VAL A 1 64 ? -11.385 5.155 1.071 1.00 0.00 64 VAL A C 2
ATOM 2063 O O . VAL A 1 64 ? -12.412 5.755 1.389 1.00 0.00 64 VAL A O 2
ATOM 2076 N N . LYS A 1 65 ? -11.215 4.594 -0.121 1.00 0.00 65 LYS A N 2
ATOM 2077 C CA . LYS A 1 65 ? -12.249 4.651 -1.148 1.00 0.00 65 LYS A CA 2
ATOM 2078 C C . LYS A 1 65 ? -13.157 3.428 -1.075 1.00 0.00 65 LYS A C 2
ATOM 2079 O O . LYS A 1 65 ? -12.811 2.356 -1.570 1.00 0.00 65 LYS A O 2
ATOM 2098 N N . SER A 1 66 ? -14.320 3.597 -0.454 1.00 0.00 66 SER A N 2
ATOM 2099 C CA . SER A 1 66 ? -15.277 2.505 -0.314 1.00 0.00 66 SER A CA 2
ATOM 2100 C C . SER A 1 66 ? -16.704 3.003 -0.524 1.00 0.00 66 SER A C 2
ATOM 2101 O O . SER A 1 66 ? -16.955 4.207 -0.547 1.00 0.00 66 SER A O 2
ATOM 2109 N N . ASN A 1 67 ? -17.634 2.067 -0.678 1.00 0.00 67 ASN A N 2
ATOM 2110 C CA . ASN A 1 67 ? -19.037 2.409 -0.887 1.00 0.00 67 ASN A CA 2
ATOM 2111 C C . ASN A 1 67 ? -19.421 3.644 -0.078 1.00 0.00 67 ASN A C 2
ATOM 2112 O O . ASN A 1 67 ? -19.969 4.606 -0.616 1.00 0.00 67 ASN A O 2
ATOM 2123 N N . SER A 1 68 ? -19.130 3.610 1.219 1.00 0.00 68 SER A N 2
ATOM 2124 C CA . SER A 1 68 ? -19.448 4.725 2.103 1.00 0.00 68 SER A CA 2
ATOM 2125 C C . SER A 1 68 ? -19.101 6.057 1.445 1.00 0.00 68 SER A C 2
ATOM 2126 O O . SER A 1 68 ? -19.949 6.938 1.315 1.00 0.00 68 SER A O 2
ATOM 2134 N N . GLY A 1 69 ? -17.845 6.196 1.031 1.00 0.00 69 GLY A N 2
ATOM 2135 C CA . GLY A 1 69 ? -17.406 7.423 0.392 1.00 0.00 69 GLY A CA 2
ATOM 2136 C C . GLY A 1 69 ? -17.053 8.505 1.393 1.00 0.00 69 GLY A C 2
ATOM 2137 O O . GLY A 1 69 ? -17.244 8.350 2.600 1.00 0.00 69 GLY A O 2
ATOM 2141 N N . PRO A 1 70 ? -16.523 9.630 0.892 1.00 0.00 70 PRO A N 2
ATOM 2142 C CA . PRO A 1 70 ? -16.131 10.764 1.734 1.00 0.00 70 PRO A CA 2
ATOM 2143 C C . PRO A 1 70 ? -17.333 11.482 2.337 1.00 0.00 70 PRO A C 2
ATOM 2144 O O . PRO A 1 70 ? -18.475 11.232 1.951 1.00 0.00 70 PRO A O 2
ATOM 2155 N N . SER A 1 71 ? -17.069 12.376 3.284 1.00 0.00 71 SER A N 2
ATOM 2156 C CA . SER A 1 71 ? -18.131 13.129 3.943 1.00 0.00 71 SER A CA 2
ATOM 2157 C C . SER A 1 71 ? -17.553 14.274 4.768 1.00 0.00 71 SER A C 2
ATOM 2158 O O . SER A 1 71 ? -16.992 14.058 5.842 1.00 0.00 71 SER A O 2
ATOM 2166 N N . SER A 1 72 ? -17.695 15.493 4.258 1.00 0.00 72 SER A N 2
ATOM 2167 C CA . SER A 1 72 ? -17.184 16.674 4.945 1.00 0.00 72 SER A CA 2
ATOM 2168 C C . SER A 1 72 ? -18.182 17.825 4.861 1.00 0.00 72 SER A C 2
ATOM 2169 O O . SER A 1 72 ? -19.088 17.817 4.029 1.00 0.00 72 SER A O 2
ATOM 2177 N N . GLY A 1 73 ? -18.007 18.816 5.731 1.00 0.00 73 GLY A N 2
ATOM 2178 C CA . GLY A 1 73 ? -18.899 19.961 5.739 1.00 0.00 73 GLY A CA 2
ATOM 2179 C C . GLY A 1 73 ? -18.379 21.107 4.894 1.00 0.00 73 GLY A C 2
ATOM 2180 O O . GLY A 1 73 ? -17.197 21.434 4.991 1.00 0.00 73 GLY A O 2
ATOM 2185 N N . GLY A 1 1 ? -13.437 -10.612 10.250 1.00 0.00 1 GLY A N 3
ATOM 2186 C CA . GLY A 1 1 ? -12.873 -11.752 9.551 1.00 0.00 1 GLY A CA 3
ATOM 2187 C C . GLY A 1 1 ? -11.584 -12.240 10.181 1.00 0.00 1 GLY A C 3
ATOM 2188 O O . GLY A 1 1 ? -10.494 -11.864 9.751 1.00 0.00 1 GLY A O 3
ATOM 2192 N N . SER A 1 2 ? -11.708 -13.078 11.206 1.00 0.00 2 SER A N 3
ATOM 2193 C CA . SER A 1 2 ? -10.544 -13.613 11.901 1.00 0.00 2 SER A CA 3
ATOM 2194 C C . SER A 1 2 ? -9.391 -13.847 10.929 1.00 0.00 2 SER A C 3
ATOM 2195 O O . SER A 1 2 ? -8.240 -13.524 11.225 1.00 0.00 2 SER A O 3
ATOM 2203 N N . SER A 1 3 ? -9.709 -14.410 9.768 1.00 0.00 3 SER A N 3
ATOM 2204 C CA . SER A 1 3 ? -8.700 -14.691 8.753 1.00 0.00 3 SER A CA 3
ATOM 2205 C C . SER A 1 3 ? -9.340 -14.825 7.374 1.00 0.00 3 SER A C 3
ATOM 2206 O O . SER A 1 3 ? -10.416 -15.403 7.230 1.00 0.00 3 SER A O 3
ATOM 2214 N N . GLY A 1 4 ? -8.667 -14.285 6.362 1.00 0.00 4 GLY A N 3
ATOM 2215 C CA . GLY A 1 4 ? -9.184 -14.355 5.007 1.00 0.00 4 GLY A CA 3
ATOM 2216 C C . GLY A 1 4 ? -8.624 -13.263 4.117 1.00 0.00 4 GLY A C 3
ATOM 2217 O O . GLY A 1 4 ? -7.476 -12.849 4.278 1.00 0.00 4 GLY A O 3
ATOM 2221 N N . SER A 1 5 ? -9.437 -12.796 3.174 1.00 0.00 5 SER A N 3
ATOM 2222 C CA . SER A 1 5 ? -9.014 -11.750 2.251 1.00 0.00 5 SER A CA 3
ATOM 2223 C C . SER A 1 5 ? -8.509 -10.527 3.010 1.00 0.00 5 SER A C 3
ATOM 2224 O O . SER A 1 5 ? -9.292 -9.674 3.427 1.00 0.00 5 SER A O 3
ATOM 2232 N N . SER A 1 6 ? -7.193 -10.449 3.185 1.00 0.00 6 SER A N 3
ATOM 2233 C CA . SER A 1 6 ? -6.582 -9.333 3.898 1.00 0.00 6 SER A CA 3
ATOM 2234 C C . SER A 1 6 ? -6.105 -8.262 2.922 1.00 0.00 6 SER A C 3
ATOM 2235 O O . SER A 1 6 ? -5.163 -8.474 2.160 1.00 0.00 6 SER A O 3
ATOM 2243 N N . GLY A 1 7 ? -6.765 -7.107 2.952 1.00 0.00 7 GLY A N 3
ATOM 2244 C CA . GLY A 1 7 ? -6.395 -6.019 2.066 1.00 0.00 7 GLY A CA 3
ATOM 2245 C C . GLY A 1 7 ? -6.086 -4.739 2.818 1.00 0.00 7 GLY A C 3
ATOM 2246 O O . GLY A 1 7 ? -6.991 -3.978 3.160 1.00 0.00 7 GLY A O 3
ATOM 2250 N N . SER A 1 8 ? -4.804 -4.502 3.077 1.00 0.00 8 SER A N 3
ATOM 2251 C CA . SER A 1 8 ? -4.378 -3.309 3.798 1.00 0.00 8 SER A CA 3
ATOM 2252 C C . SER A 1 8 ? -4.389 -2.088 2.883 1.00 0.00 8 SER A C 3
ATOM 2253 O O . SER A 1 8 ? -4.947 -1.045 3.226 1.00 0.00 8 SER A O 3
ATOM 2261 N N . LYS A 1 9 ? -3.770 -2.226 1.716 1.00 0.00 9 LYS A N 3
ATOM 2262 C CA . LYS A 1 9 ? -3.709 -1.136 0.749 1.00 0.00 9 LYS A CA 3
ATOM 2263 C C . LYS A 1 9 ? -3.291 0.167 1.423 1.00 0.00 9 LYS A C 3
ATOM 2264 O O . LYS A 1 9 ? -3.650 1.254 0.970 1.00 0.00 9 LYS A O 3
ATOM 2283 N N . VAL A 1 10 ? -2.530 0.050 2.506 1.00 0.00 10 VAL A N 3
ATOM 2284 C CA . VAL A 1 10 ? -2.061 1.219 3.240 1.00 0.00 10 VAL A CA 3
ATOM 2285 C C . VAL A 1 10 ? -0.539 1.239 3.329 1.00 0.00 10 VAL A C 3
ATOM 2286 O O . VAL A 1 10 ? 0.056 2.236 3.738 1.00 0.00 10 VAL A O 3
ATOM 2299 N N . TRP A 1 11 ? 0.084 0.131 2.945 1.00 0.00 11 TRP A N 3
ATOM 2300 C CA . TRP A 1 11 ? 1.538 0.021 2.981 1.00 0.00 11 TRP A CA 3
ATOM 2301 C C . TRP A 1 11 ? 2.168 0.741 1.793 1.00 0.00 11 TRP A C 3
ATOM 2302 O O . TRP A 1 11 ? 3.183 1.423 1.935 1.00 0.00 11 TRP A O 3
ATOM 2323 N N . LYS A 1 12 ? 1.561 0.584 0.622 1.00 0.00 12 LYS A N 3
ATOM 2324 C CA . LYS A 1 12 ? 2.061 1.221 -0.591 1.00 0.00 12 LYS A CA 3
ATOM 2325 C C . LYS A 1 12 ? 2.516 2.649 -0.308 1.00 0.00 12 LYS A C 3
ATOM 2326 O O . LYS A 1 12 ? 3.547 3.094 -0.814 1.00 0.00 12 LYS A O 3
ATOM 2345 N N . TYR A 1 13 ? 1.743 3.361 0.504 1.00 0.00 13 TYR A N 3
ATOM 2346 C CA . TYR A 1 13 ? 2.066 4.739 0.853 1.00 0.00 13 TYR A CA 3
ATOM 2347 C C . TYR A 1 13 ? 3.250 4.794 1.814 1.00 0.00 13 TYR A C 3
ATOM 2348 O O . TYR A 1 13 ? 4.194 5.558 1.612 1.00 0.00 13 TYR A O 3
ATOM 2366 N N . PHE A 1 14 ? 3.191 3.978 2.861 1.00 0.00 14 PHE A N 3
ATOM 2367 C CA . PHE A 1 14 ? 4.257 3.932 3.856 1.00 0.00 14 PHE A CA 3
ATOM 2368 C C . PHE A 1 14 ? 5.093 2.666 3.699 1.00 0.00 14 PHE A C 3
ATOM 2369 O O . PHE A 1 14 ? 4.644 1.568 4.025 1.00 0.00 14 PHE A O 3
ATOM 2386 N N . GLY A 1 15 ? 6.313 2.828 3.196 1.00 0.00 15 GLY A N 3
ATOM 2387 C CA . GLY A 1 15 ? 7.193 1.690 3.004 1.00 0.00 15 GLY A CA 3
ATOM 2388 C C . GLY A 1 15 ? 7.907 1.287 4.279 1.00 0.00 15 GLY A C 3
ATOM 2389 O O . GLY A 1 15 ? 7.806 1.970 5.298 1.00 0.00 15 GLY A O 3
ATOM 2393 N N . PHE A 1 16 ? 8.631 0.174 4.223 1.00 0.00 16 PHE A N 3
ATOM 2394 C CA . PHE A 1 16 ? 9.362 -0.321 5.384 1.00 0.00 16 PHE A CA 3
ATOM 2395 C C . PHE A 1 16 ? 10.774 -0.750 4.994 1.00 0.00 16 PHE A C 3
ATOM 2396 O O . PHE A 1 16 ? 11.086 -0.897 3.813 1.00 0.00 16 PHE A O 3
ATOM 2413 N N . ASP A 1 17 ? 11.623 -0.947 5.997 1.00 0.00 17 ASP A N 3
ATOM 2414 C CA . ASP A 1 17 ? 13.002 -1.359 5.761 1.00 0.00 17 ASP A CA 3
ATOM 2415 C C . ASP A 1 17 ? 13.253 -2.759 6.313 1.00 0.00 17 ASP A C 3
ATOM 2416 O O . ASP A 1 17 ? 13.416 -2.943 7.519 1.00 0.00 17 ASP A O 3
ATOM 2425 N N . THR A 1 18 ? 13.282 -3.745 5.421 1.00 0.00 18 THR A N 3
ATOM 2426 C CA . THR A 1 18 ? 13.510 -5.128 5.819 1.00 0.00 18 THR A CA 3
ATOM 2427 C C . THR A 1 18 ? 14.800 -5.669 5.212 1.00 0.00 18 THR A C 3
ATOM 2428 O O . THR A 1 18 ? 15.011 -5.584 4.003 1.00 0.00 18 THR A O 3
ATOM 2439 N N . ASN A 1 19 ? 15.660 -6.225 6.060 1.00 0.00 19 ASN A N 3
ATOM 2440 C CA . ASN A 1 19 ? 16.930 -6.780 5.606 1.00 0.00 19 ASN A CA 3
ATOM 2441 C C . ASN A 1 19 ? 16.723 -7.706 4.411 1.00 0.00 19 ASN A C 3
ATOM 2442 O O . ASN A 1 19 ? 17.304 -7.501 3.346 1.00 0.00 19 ASN A O 3
ATOM 2453 N N . ALA A 1 20 ? 15.891 -8.725 4.597 1.00 0.00 20 ALA A N 3
ATOM 2454 C CA . ALA A 1 20 ? 15.605 -9.681 3.535 1.00 0.00 20 ALA A CA 3
ATOM 2455 C C . ALA A 1 20 ? 14.197 -9.484 2.983 1.00 0.00 20 ALA A C 3
ATOM 2456 O O . ALA A 1 20 ? 13.388 -8.764 3.566 1.00 0.00 20 ALA A O 3
ATOM 2463 N N . GLU A 1 21 ? 13.913 -10.129 1.855 1.00 0.00 21 GLU A N 3
ATOM 2464 C CA . GLU A 1 21 ? 12.602 -10.022 1.225 1.00 0.00 21 GLU A CA 3
ATOM 2465 C C . GLU A 1 21 ? 11.506 -10.529 2.159 1.00 0.00 21 GLU A C 3
ATOM 2466 O O . GLU A 1 21 ? 10.415 -9.963 2.217 1.00 0.00 21 GLU A O 3
ATOM 2478 N N . GLY A 1 22 ? 11.806 -11.599 2.887 1.00 0.00 22 GLY A N 3
ATOM 2479 C CA . GLY A 1 22 ? 10.838 -12.165 3.808 1.00 0.00 22 GLY A CA 3
ATOM 2480 C C . GLY A 1 22 ? 11.007 -11.644 5.221 1.00 0.00 22 GLY A C 3
ATOM 2481 O O . GLY A 1 22 ? 10.342 -10.687 5.620 1.00 0.00 22 GLY A O 3
ATOM 2485 N N . CYS A 1 23 ? 11.897 -12.274 5.980 1.00 0.00 23 CYS A N 3
ATOM 2486 C CA . CYS A 1 23 ? 12.150 -11.869 7.358 1.00 0.00 23 CYS A CA 3
ATOM 2487 C C . CYS A 1 23 ? 12.077 -10.352 7.501 1.00 0.00 23 CYS A C 3
ATOM 2488 O O . CYS A 1 23 ? 12.330 -9.616 6.547 1.00 0.00 23 CYS A O 3
ATOM 2496 N N . ILE A 1 24 ? 11.728 -9.893 8.698 1.00 0.00 24 ILE A N 3
ATOM 2497 C CA . ILE A 1 24 ? 11.621 -8.464 8.965 1.00 0.00 24 ILE A CA 3
ATOM 2498 C C . ILE A 1 24 ? 12.610 -8.031 10.042 1.00 0.00 24 ILE A C 3
ATOM 2499 O O . ILE A 1 24 ? 12.764 -8.700 11.065 1.00 0.00 24 ILE A O 3
ATOM 2515 N N . LEU A 1 25 ? 13.278 -6.906 9.807 1.00 0.00 25 LEU A N 3
ATOM 2516 C CA . LEU A 1 25 ? 14.251 -6.381 10.758 1.00 0.00 25 LEU A CA 3
ATOM 2517 C C . LEU A 1 25 ? 13.730 -6.491 12.188 1.00 0.00 25 LEU A C 3
ATOM 2518 O O . LEU A 1 25 ? 12.536 -6.328 12.437 1.00 0.00 25 LEU A O 3
ATOM 2534 N N . GLN A 1 26 ? 14.635 -6.767 13.122 1.00 0.00 26 GLN A N 3
ATOM 2535 C CA . GLN A 1 26 ? 14.266 -6.897 14.526 1.00 0.00 26 GLN A CA 3
ATOM 2536 C C . GLN A 1 26 ? 13.274 -5.812 14.932 1.00 0.00 26 GLN A C 3
ATOM 2537 O O . GLN A 1 26 ? 12.146 -6.105 15.327 1.00 0.00 26 GLN A O 3
ATOM 2551 N N . TRP A 1 27 ? 13.703 -4.559 14.831 1.00 0.00 27 TRP A N 3
ATOM 2552 C CA . TRP A 1 27 ? 12.852 -3.429 15.188 1.00 0.00 27 TRP A CA 3
ATOM 2553 C C . TRP A 1 27 ? 11.917 -3.067 14.039 1.00 0.00 27 TRP A C 3
ATOM 2554 O O . TRP A 1 27 ? 12.350 -2.534 13.017 1.00 0.00 27 TRP A O 3
ATOM 2575 N N . LYS A 1 28 ? 10.633 -3.360 14.212 1.00 0.00 28 LYS A N 3
ATOM 2576 C CA . LYS A 1 28 ? 9.636 -3.064 13.190 1.00 0.00 28 LYS A CA 3
ATOM 2577 C C . LYS A 1 28 ? 9.172 -1.614 13.286 1.00 0.00 28 LYS A C 3
ATOM 2578 O O . LYS A 1 28 ? 8.510 -1.226 14.249 1.00 0.00 28 LYS A O 3
ATOM 2597 N N . LYS A 1 29 ? 9.521 -0.818 12.281 1.00 0.00 29 LYS A N 3
ATOM 2598 C CA . LYS A 1 29 ? 9.139 0.588 12.250 1.00 0.00 29 LYS A CA 3
ATOM 2599 C C . LYS A 1 29 ? 8.719 1.007 10.844 1.00 0.00 29 LYS A C 3
ATOM 2600 O O . LYS A 1 29 ? 9.283 0.541 9.854 1.00 0.00 29 LYS A O 3
ATOM 2619 N N . ILE A 1 30 ? 7.729 1.889 10.766 1.00 0.00 30 ILE A N 3
ATOM 2620 C CA . ILE A 1 30 ? 7.236 2.371 9.481 1.00 0.00 30 ILE A CA 3
ATOM 2621 C C . ILE A 1 30 ? 7.530 3.857 9.303 1.00 0.00 30 ILE A C 3
ATOM 2622 O O . ILE A 1 30 ? 7.738 4.581 10.278 1.00 0.00 30 ILE A O 3
ATOM 2638 N N . TYR A 1 31 ? 7.544 4.306 8.053 1.00 0.00 31 TYR A N 3
ATOM 2639 C CA . TYR A 1 31 ? 7.812 5.706 7.747 1.00 0.00 31 TYR A CA 3
ATOM 2640 C C . TYR A 1 31 ? 7.089 6.133 6.473 1.00 0.00 31 TYR A C 3
ATOM 2641 O O . TYR A 1 31 ? 6.946 5.350 5.533 1.00 0.00 31 TYR A O 3
ATOM 2659 N N . CYS A 1 32 ? 6.636 7.382 6.448 1.00 0.00 32 CYS A N 3
ATOM 2660 C CA . CYS A 1 32 ? 5.928 7.916 5.291 1.00 0.00 32 CYS A CA 3
ATOM 2661 C C . CYS A 1 32 ? 6.906 8.504 4.279 1.00 0.00 32 CYS A C 3
ATOM 2662 O O . CYS A 1 32 ? 7.442 9.595 4.478 1.00 0.00 32 CYS A O 3
ATOM 2669 N N . ARG A 1 33 ? 7.134 7.774 3.192 1.00 0.00 33 ARG A N 3
ATOM 2670 C CA . ARG A 1 33 ? 8.049 8.222 2.148 1.00 0.00 33 ARG A CA 3
ATOM 2671 C C . ARG A 1 33 ? 7.521 9.482 1.468 1.00 0.00 33 ARG A C 3
ATOM 2672 O O . ARG A 1 33 ? 8.296 10.343 1.049 1.00 0.00 33 ARG A O 3
ATOM 2693 N N . ILE A 1 34 ? 6.201 9.583 1.362 1.00 0.00 34 ILE A N 3
ATOM 2694 C CA . ILE A 1 34 ? 5.571 10.737 0.733 1.00 0.00 34 ILE A CA 3
ATOM 2695 C C . ILE A 1 34 ? 6.108 12.041 1.314 1.00 0.00 34 ILE A C 3
ATOM 2696 O O . ILE A 1 34 ? 6.592 12.906 0.584 1.00 0.00 34 ILE A O 3
ATOM 2712 N N . CYS A 1 35 ? 6.022 12.174 2.633 1.00 0.00 35 CYS A N 3
ATOM 2713 C CA . CYS A 1 35 ? 6.500 13.371 3.314 1.00 0.00 35 CYS A CA 3
ATOM 2714 C C . CYS A 1 35 ? 7.742 13.064 4.146 1.00 0.00 35 CYS A C 3
ATOM 2715 O O . CYS A 1 35 ? 8.033 13.753 5.123 1.00 0.00 35 CYS A O 3
ATOM 2722 N N . MET A 1 36 ? 8.471 12.025 3.750 1.00 0.00 36 MET A N 3
ATOM 2723 C CA . MET A 1 36 ? 9.682 11.628 4.457 1.00 0.00 36 MET A CA 3
ATOM 2724 C C . MET A 1 36 ? 9.490 11.734 5.967 1.00 0.00 36 MET A C 3
ATOM 2725 O O . MET A 1 36 ? 10.376 12.198 6.684 1.00 0.00 36 MET A O 3
ATOM 2739 N N . ALA A 1 37 ? 8.327 11.301 6.443 1.00 0.00 37 ALA A N 3
ATOM 2740 C CA . ALA A 1 37 ? 8.020 11.346 7.867 1.00 0.00 37 ALA A CA 3
ATOM 2741 C C . ALA A 1 37 ? 8.213 9.979 8.514 1.00 0.00 37 ALA A C 3
ATOM 2742 O O . ALA A 1 37 ? 8.455 8.987 7.827 1.00 0.00 37 ALA A O 3
ATOM 2749 N N . GLN A 1 38 ? 8.105 9.935 9.838 1.00 0.00 38 GLN A N 3
ATOM 2750 C CA . GLN A 1 38 ? 8.270 8.689 10.577 1.00 0.00 38 GLN A CA 3
ATOM 2751 C C . GLN A 1 38 ? 7.019 8.367 11.386 1.00 0.00 38 GLN A C 3
ATOM 2752 O O . GLN A 1 38 ? 6.651 9.106 12.299 1.00 0.00 38 GLN A O 3
ATOM 2766 N N . ILE A 1 39 ? 6.369 7.259 11.046 1.00 0.00 39 ILE A N 3
ATOM 2767 C CA . ILE A 1 39 ? 5.159 6.839 11.742 1.00 0.00 39 ILE A CA 3
ATOM 2768 C C . ILE A 1 39 ? 5.325 5.446 12.341 1.00 0.00 39 ILE A C 3
ATOM 2769 O O . ILE A 1 39 ? 5.478 4.463 11.618 1.00 0.00 39 ILE A O 3
ATOM 2785 N N . ALA A 1 40 ? 5.291 5.371 13.668 1.00 0.00 40 ALA A N 3
ATOM 2786 C CA . ALA A 1 40 ? 5.434 4.099 14.364 1.00 0.00 40 ALA A CA 3
ATOM 2787 C C . ALA A 1 40 ? 4.165 3.261 14.243 1.00 0.00 40 ALA A C 3
ATOM 2788 O O . ALA A 1 40 ? 3.056 3.770 14.407 1.00 0.00 40 ALA A O 3
ATOM 2795 N N . TYR A 1 41 ? 4.335 1.976 13.955 1.00 0.00 41 TYR A N 3
ATOM 2796 C CA . TYR A 1 41 ? 3.203 1.069 13.809 1.00 0.00 41 TYR A CA 3
ATOM 2797 C C . TYR A 1 41 ? 2.504 0.850 15.147 1.00 0.00 41 TYR A C 3
ATOM 2798 O O . TYR A 1 41 ? 3.145 0.820 16.198 1.00 0.00 41 TYR A O 3
ATOM 2816 N N . SER A 1 42 ? 1.185 0.697 15.100 1.00 0.00 42 SER A N 3
ATOM 2817 C CA . SER A 1 42 ? 0.396 0.484 16.308 1.00 0.00 42 SER A CA 3
ATOM 2818 C C . SER A 1 42 ? -0.423 -0.799 16.203 1.00 0.00 42 SER A C 3
ATOM 2819 O O . SER A 1 42 ? -0.340 -1.674 17.064 1.00 0.00 42 SER A O 3
ATOM 2827 N N . GLY A 1 43 ? -1.214 -0.903 15.140 1.00 0.00 43 GLY A N 3
ATOM 2828 C CA . GLY A 1 43 ? -2.037 -2.081 14.940 1.00 0.00 43 GLY A CA 3
ATOM 2829 C C . GLY A 1 43 ? -3.096 -1.876 13.875 1.00 0.00 43 GLY A C 3
ATOM 2830 O O . GLY A 1 43 ? -3.583 -0.763 13.681 1.00 0.00 43 GLY A O 3
ATOM 2834 N N . ASN A 1 44 ? -3.452 -2.952 13.181 1.00 0.00 44 ASN A N 3
ATOM 2835 C CA . ASN A 1 44 ? -4.458 -2.883 12.127 1.00 0.00 44 ASN A CA 3
ATOM 2836 C C . ASN A 1 44 ? -4.322 -1.591 11.328 1.00 0.00 44 ASN A C 3
ATOM 2837 O O . ASN A 1 44 ? -5.318 -0.971 10.953 1.00 0.00 44 ASN A O 3
ATOM 2848 N N . THR A 1 45 ? -3.081 -1.189 11.070 1.00 0.00 45 THR A N 3
ATOM 2849 C CA . THR A 1 45 ? -2.814 0.030 10.316 1.00 0.00 45 THR A CA 3
ATOM 2850 C C . THR A 1 45 ? -3.847 1.106 10.627 1.00 0.00 45 THR A C 3
ATOM 2851 O O . THR A 1 45 ? -4.455 1.677 9.722 1.00 0.00 45 THR A O 3
ATOM 2862 N N . SER A 1 46 ? -4.041 1.380 11.914 1.00 0.00 46 SER A N 3
ATOM 2863 C CA . SER A 1 46 ? -5.004 2.387 12.344 1.00 0.00 46 SER A CA 3
ATOM 2864 C C . SER A 1 46 ? -4.439 3.792 12.161 1.00 0.00 46 SER A C 3
ATOM 2865 O O . SER A 1 46 ? -5.088 4.664 11.586 1.00 0.00 46 SER A O 3
ATOM 2873 N N . ASN A 1 47 ? -3.223 4.003 12.656 1.00 0.00 47 ASN A N 3
ATOM 2874 C CA . ASN A 1 47 ? -2.569 5.302 12.548 1.00 0.00 47 ASN A CA 3
ATOM 2875 C C . ASN A 1 47 ? -2.154 5.585 11.107 1.00 0.00 47 ASN A C 3
ATOM 2876 O O . ASN A 1 47 ? -2.344 6.691 10.600 1.00 0.00 47 ASN A O 3
ATOM 2887 N N . LEU A 1 48 ? -1.588 4.577 10.452 1.00 0.00 48 LEU A N 3
ATOM 2888 C CA . LEU A 1 48 ? -1.147 4.716 9.068 1.00 0.00 48 LEU A CA 3
ATOM 2889 C C . LEU A 1 48 ? -2.092 5.620 8.283 1.00 0.00 48 LEU A C 3
ATOM 2890 O O . LEU A 1 48 ? -1.700 6.690 7.818 1.00 0.00 48 LEU A O 3
ATOM 2906 N N . SER A 1 49 ? -3.339 5.184 8.142 1.00 0.00 49 SER A N 3
ATOM 2907 C CA . SER A 1 49 ? -4.340 5.953 7.413 1.00 0.00 49 SER A CA 3
ATOM 2908 C C . SER A 1 49 ? -4.565 7.312 8.068 1.00 0.00 49 SER A C 3
ATOM 2909 O O . SER A 1 49 ? -4.557 8.345 7.399 1.00 0.00 49 SER A O 3
ATOM 2917 N N . TYR A 1 50 ? -4.767 7.302 9.381 1.00 0.00 50 TYR A N 3
ATOM 2918 C CA . TYR A 1 50 ? -4.996 8.533 10.128 1.00 0.00 50 TYR A CA 3
ATOM 2919 C C . TYR A 1 50 ? -4.005 9.616 9.712 1.00 0.00 50 TYR A C 3
ATOM 2920 O O . TYR A 1 50 ? -4.386 10.761 9.467 1.00 0.00 50 TYR A O 3
ATOM 2938 N N . HIS A 1 51 ? -2.731 9.245 9.635 1.00 0.00 51 HIS A N 3
ATOM 2939 C CA . HIS A 1 51 ? -1.684 10.183 9.248 1.00 0.00 51 HIS A CA 3
ATOM 2940 C C . HIS A 1 51 ? -2.075 10.943 7.984 1.00 0.00 51 HIS A C 3
ATOM 2941 O O . HIS A 1 51 ? -2.073 12.174 7.961 1.00 0.00 51 HIS A O 3
ATOM 2955 N N . LEU A 1 52 ? -2.410 10.201 6.934 1.00 0.00 52 LEU A N 3
ATOM 2956 C CA . LEU A 1 52 ? -2.803 10.805 5.665 1.00 0.00 52 LEU A CA 3
ATOM 2957 C C . LEU A 1 52 ? -3.968 11.770 5.859 1.00 0.00 52 LEU A C 3
ATOM 2958 O O . LEU A 1 52 ? -3.848 12.965 5.591 1.00 0.00 52 LEU A O 3
ATOM 2974 N N . GLU A 1 53 ? -5.095 11.242 6.328 1.00 0.00 53 GLU A N 3
ATOM 2975 C CA . GLU A 1 53 ? -6.281 12.058 6.559 1.00 0.00 53 GLU A CA 3
ATOM 2976 C C . GLU A 1 53 ? -5.936 13.303 7.372 1.00 0.00 53 GLU A C 3
ATOM 2977 O O . GLU A 1 53 ? -6.689 14.276 7.390 1.00 0.00 53 GLU A O 3
ATOM 2989 N N . LYS A 1 54 ? -4.791 13.263 8.045 1.00 0.00 54 LYS A N 3
ATOM 2990 C CA . LYS A 1 54 ? -4.343 14.386 8.860 1.00 0.00 54 LYS A CA 3
ATOM 2991 C C . LYS A 1 54 ? -3.506 15.359 8.034 1.00 0.00 54 LYS A C 3
ATOM 2992 O O . LYS A 1 54 ? -3.625 16.574 8.182 1.00 0.00 54 LYS A O 3
ATOM 3011 N N . ASN A 1 55 ? -2.662 14.815 7.164 1.00 0.00 55 ASN A N 3
ATOM 3012 C CA . ASN A 1 55 ? -1.807 15.635 6.314 1.00 0.00 55 ASN A CA 3
ATOM 3013 C C . ASN A 1 55 ? -2.239 15.538 4.853 1.00 0.00 55 ASN A C 3
ATOM 3014 O O . ASN A 1 55 ? -2.778 16.491 4.290 1.00 0.00 55 ASN A O 3
ATOM 3025 N N . HIS A 1 56 ? -1.998 14.381 4.246 1.00 0.00 56 HIS A N 3
ATOM 3026 C CA . HIS A 1 56 ? -2.363 14.159 2.851 1.00 0.00 56 HIS A CA 3
ATOM 3027 C C . HIS A 1 56 ? -3.857 13.875 2.719 1.00 0.00 56 HIS A C 3
ATOM 3028 O O . HIS A 1 56 ? -4.357 12.837 3.152 1.00 0.00 56 HIS A O 3
ATOM 3042 N N . PRO A 1 57 ? -4.587 14.820 2.108 1.00 0.00 57 PRO A N 3
ATOM 3043 C CA . PRO A 1 57 ? -6.033 14.694 1.905 1.00 0.00 57 PRO A CA 3
ATOM 3044 C C . PRO A 1 57 ? -6.384 13.620 0.880 1.00 0.00 57 PRO A C 3
ATOM 3045 O O . PRO A 1 57 ? -7.210 12.746 1.141 1.00 0.00 57 PRO A O 3
ATOM 3056 N N . GLU A 1 58 ? -5.750 13.693 -0.287 1.00 0.00 58 GLU A N 3
ATOM 3057 C CA . GLU A 1 58 ? -5.996 12.727 -1.350 1.00 0.00 58 GLU A CA 3
ATOM 3058 C C . GLU A 1 58 ? -5.606 11.319 -0.908 1.00 0.00 58 GLU A C 3
ATOM 3059 O O . GLU A 1 58 ? -6.432 10.407 -0.909 1.00 0.00 58 GLU A O 3
ATOM 3071 N N . GLU A 1 59 ? -4.342 11.153 -0.532 1.00 0.00 59 GLU A N 3
ATOM 3072 C CA . GLU A 1 59 ? -3.842 9.856 -0.088 1.00 0.00 59 GLU A CA 3
ATOM 3073 C C . GLU A 1 59 ? -4.857 9.162 0.815 1.00 0.00 59 GLU A C 3
ATOM 3074 O O . GLU A 1 59 ? -4.991 7.938 0.792 1.00 0.00 59 GLU A O 3
ATOM 3086 N N . PHE A 1 60 ? -5.570 9.952 1.611 1.00 0.00 60 PHE A N 3
ATOM 3087 C CA . PHE A 1 60 ? -6.572 9.414 2.524 1.00 0.00 60 PHE A CA 3
ATOM 3088 C C . PHE A 1 60 ? -7.797 8.923 1.759 1.00 0.00 60 PHE A C 3
ATOM 3089 O O . PHE A 1 60 ? -8.166 7.751 1.844 1.00 0.00 60 PHE A O 3
ATOM 3106 N N . CYS A 1 61 ? -8.423 9.826 1.013 1.00 0.00 61 CYS A N 3
ATOM 3107 C CA . CYS A 1 61 ? -9.608 9.486 0.233 1.00 0.00 61 CYS A CA 3
ATOM 3108 C C . CYS A 1 61 ? -9.344 8.275 -0.655 1.00 0.00 61 CYS A C 3
ATOM 3109 O O . CYS A 1 61 ? -10.123 7.322 -0.668 1.00 0.00 61 CYS A O 3
ATOM 3117 N N . GLU A 1 62 ? -8.243 8.320 -1.397 1.00 0.00 62 GLU A N 3
ATOM 3118 C CA . GLU A 1 62 ? -7.879 7.226 -2.291 1.00 0.00 62 GLU A CA 3
ATOM 3119 C C . GLU A 1 62 ? -7.884 5.893 -1.549 1.00 0.00 62 GLU A C 3
ATOM 3120 O O . GLU A 1 62 ? -8.126 4.841 -2.141 1.00 0.00 62 GLU A O 3
ATOM 3132 N N . PHE A 1 63 ? -7.614 5.945 -0.248 1.00 0.00 63 PHE A N 3
ATOM 3133 C CA . PHE A 1 63 ? -7.586 4.742 0.575 1.00 0.00 63 PHE A CA 3
ATOM 3134 C C . PHE A 1 63 ? -8.987 4.383 1.063 1.00 0.00 63 PHE A C 3
ATOM 3135 O O . PHE A 1 63 ? -9.272 3.226 1.370 1.00 0.00 63 PHE A O 3
ATOM 3152 N N . VAL A 1 64 ? -9.857 5.385 1.131 1.00 0.00 64 VAL A N 3
ATOM 3153 C CA . VAL A 1 64 ? -11.229 5.177 1.580 1.00 0.00 64 VAL A CA 3
ATOM 3154 C C . VAL A 1 64 ? -12.160 4.916 0.401 1.00 0.00 64 VAL A C 3
ATOM 3155 O O . VAL A 1 64 ? -13.087 5.684 0.145 1.00 0.00 64 VAL A O 3
ATOM 3168 N N . LYS A 1 65 ? -11.907 3.825 -0.315 1.00 0.00 65 LYS A N 3
ATOM 3169 C CA . LYS A 1 65 ? -12.722 3.460 -1.467 1.00 0.00 65 LYS A CA 3
ATOM 3170 C C . LYS A 1 65 ? -13.790 2.443 -1.077 1.00 0.00 65 LYS A C 3
ATOM 3171 O O . LYS A 1 65 ? -14.069 1.505 -1.823 1.00 0.00 65 LYS A O 3
ATOM 3190 N N . SER A 1 66 ? -14.385 2.637 0.096 1.00 0.00 66 SER A N 3
ATOM 3191 C CA . SER A 1 66 ? -15.421 1.735 0.585 1.00 0.00 66 SER A CA 3
ATOM 3192 C C . SER A 1 66 ? -16.793 2.400 0.526 1.00 0.00 66 SER A C 3
ATOM 3193 O O . SER A 1 66 ? -17.776 1.785 0.117 1.00 0.00 66 SER A O 3
ATOM 3201 N N . ASN A 1 67 ? -16.849 3.662 0.939 1.00 0.00 67 ASN A N 3
ATOM 3202 C CA . ASN A 1 67 ? -18.100 4.412 0.934 1.00 0.00 67 ASN A CA 3
ATOM 3203 C C . ASN A 1 67 ? -17.955 5.707 0.139 1.00 0.00 67 ASN A C 3
ATOM 3204 O O . ASN A 1 67 ? -16.848 6.103 -0.225 1.00 0.00 67 ASN A O 3
ATOM 3215 N N . SER A 1 68 ? -19.081 6.361 -0.126 1.00 0.00 68 SER A N 3
ATOM 3216 C CA . SER A 1 68 ? -19.081 7.609 -0.880 1.00 0.00 68 SER A CA 3
ATOM 3217 C C . SER A 1 68 ? -18.570 8.763 -0.022 1.00 0.00 68 SER A C 3
ATOM 3218 O O . SER A 1 68 ? -19.351 9.479 0.603 1.00 0.00 68 SER A O 3
ATOM 3226 N N . GLY A 1 69 ? -17.252 8.935 0.004 1.00 0.00 69 GLY A N 3
ATOM 3227 C CA . GLY A 1 69 ? -16.658 10.002 0.788 1.00 0.00 69 GLY A CA 3
ATOM 3228 C C . GLY A 1 69 ? -16.782 9.763 2.280 1.00 0.00 69 GLY A C 3
ATOM 3229 O O . GLY A 1 69 ? -17.760 9.188 2.759 1.00 0.00 69 GLY A O 3
ATOM 3233 N N . PRO A 1 70 ? -15.771 10.209 3.040 1.00 0.00 70 PRO A N 3
ATOM 3234 C CA . PRO A 1 70 ? -15.747 10.050 4.498 1.00 0.00 70 PRO A CA 3
ATOM 3235 C C . PRO A 1 70 ? -16.785 10.924 5.193 1.00 0.00 70 PRO A C 3
ATOM 3236 O O . PRO A 1 70 ? -17.594 11.583 4.539 1.00 0.00 70 PRO A O 3
ATOM 3247 N N . SER A 1 71 ? -16.757 10.925 6.522 1.00 0.00 71 SER A N 3
ATOM 3248 C CA . SER A 1 71 ? -17.698 11.716 7.306 1.00 0.00 71 SER A CA 3
ATOM 3249 C C . SER A 1 71 ? -17.061 13.025 7.761 1.00 0.00 71 SER A C 3
ATOM 3250 O O . SER A 1 71 ? -15.888 13.061 8.133 1.00 0.00 71 SER A O 3
ATOM 3258 N N . SER A 1 72 ? -17.842 14.100 7.729 1.00 0.00 72 SER A N 3
ATOM 3259 C CA . SER A 1 72 ? -17.354 15.413 8.135 1.00 0.00 72 SER A CA 3
ATOM 3260 C C . SER A 1 72 ? -16.447 15.301 9.356 1.00 0.00 72 SER A C 3
ATOM 3261 O O . SER A 1 72 ? -16.727 14.544 10.284 1.00 0.00 72 SER A O 3
ATOM 3269 N N . GLY A 1 73 ? -15.358 16.064 9.348 1.00 0.00 73 GLY A N 3
ATOM 3270 C CA . GLY A 1 73 ? -14.425 16.037 10.459 1.00 0.00 73 GLY A CA 3
ATOM 3271 C C . GLY A 1 73 ? -13.138 16.777 10.154 1.00 0.00 73 GLY A C 3
ATOM 3272 O O . GLY A 1 73 ? -12.459 16.426 9.190 1.00 0.00 73 GLY A O 3
ATOM 3277 N N . GLY A 1 1 ? -5.626 -10.089 19.545 1.00 0.00 1 GLY A N 4
ATOM 3278 C CA . GLY A 1 1 ? -5.871 -9.940 18.123 1.00 0.00 1 GLY A CA 4
ATOM 3279 C C . GLY A 1 1 ? -7.184 -10.563 17.692 1.00 0.00 1 GLY A C 4
ATOM 3280 O O . GLY A 1 1 ? -7.965 -11.020 18.526 1.00 0.00 1 GLY A O 4
ATOM 3284 N N . SER A 1 2 ? -7.429 -10.581 16.386 1.00 0.00 2 SER A N 4
ATOM 3285 C CA . SER A 1 2 ? -8.659 -11.148 15.846 1.00 0.00 2 SER A CA 4
ATOM 3286 C C . SER A 1 2 ? -8.400 -11.832 14.507 1.00 0.00 2 SER A C 4
ATOM 3287 O O . SER A 1 2 ? -7.571 -11.380 13.717 1.00 0.00 2 SER A O 4
ATOM 3295 N N . SER A 1 3 ? -9.116 -12.924 14.259 1.00 0.00 3 SER A N 4
ATOM 3296 C CA . SER A 1 3 ? -8.962 -13.673 13.017 1.00 0.00 3 SER A CA 4
ATOM 3297 C C . SER A 1 3 ? -9.418 -12.843 11.821 1.00 0.00 3 SER A C 4
ATOM 3298 O O . SER A 1 3 ? -10.543 -12.988 11.344 1.00 0.00 3 SER A O 4
ATOM 3306 N N . GLY A 1 4 ? -8.536 -11.972 11.342 1.00 0.00 4 GLY A N 4
ATOM 3307 C CA . GLY A 1 4 ? -8.865 -11.131 10.206 1.00 0.00 4 GLY A CA 4
ATOM 3308 C C . GLY A 1 4 ? -7.957 -11.378 9.018 1.00 0.00 4 GLY A C 4
ATOM 3309 O O . GLY A 1 4 ? -8.079 -12.396 8.336 1.00 0.00 4 GLY A O 4
ATOM 3313 N N . SER A 1 5 ? -7.044 -10.445 8.769 1.00 0.00 5 SER A N 4
ATOM 3314 C CA . SER A 1 5 ? -6.114 -10.564 7.652 1.00 0.00 5 SER A CA 4
ATOM 3315 C C . SER A 1 5 ? -4.983 -9.548 7.775 1.00 0.00 5 SER A C 4
ATOM 3316 O O . SER A 1 5 ? -5.116 -8.535 8.462 1.00 0.00 5 SER A O 4
ATOM 3324 N N . SER A 1 6 ? -3.870 -9.826 7.104 1.00 0.00 6 SER A N 4
ATOM 3325 C CA . SER A 1 6 ? -2.713 -8.939 7.141 1.00 0.00 6 SER A CA 4
ATOM 3326 C C . SER A 1 6 ? -2.273 -8.561 5.730 1.00 0.00 6 SER A C 4
ATOM 3327 O O . SER A 1 6 ? -1.727 -9.384 4.997 1.00 0.00 6 SER A O 4
ATOM 3335 N N . GLY A 1 7 ? -2.516 -7.308 5.356 1.00 0.00 7 GLY A N 4
ATOM 3336 C CA . GLY A 1 7 ? -2.139 -6.842 4.035 1.00 0.00 7 GLY A CA 4
ATOM 3337 C C . GLY A 1 7 ? -3.200 -5.961 3.406 1.00 0.00 7 GLY A C 4
ATOM 3338 O O . GLY A 1 7 ? -4.388 -6.283 3.448 1.00 0.00 7 GLY A O 4
ATOM 3342 N N . SER A 1 8 ? -2.772 -4.846 2.823 1.00 0.00 8 SER A N 4
ATOM 3343 C CA . SER A 1 8 ? -3.696 -3.913 2.187 1.00 0.00 8 SER A CA 4
ATOM 3344 C C . SER A 1 8 ? -2.936 -2.807 1.461 1.00 0.00 8 SER A C 4
ATOM 3345 O O . SER A 1 8 ? -1.736 -2.625 1.664 1.00 0.00 8 SER A O 4
ATOM 3353 N N . LYS A 1 9 ? -3.645 -2.071 0.612 1.00 0.00 9 LYS A N 4
ATOM 3354 C CA . LYS A 1 9 ? -3.041 -0.981 -0.145 1.00 0.00 9 LYS A CA 4
ATOM 3355 C C . LYS A 1 9 ? -2.351 0.011 0.785 1.00 0.00 9 LYS A C 4
ATOM 3356 O O . LYS A 1 9 ? -1.382 0.667 0.402 1.00 0.00 9 LYS A O 4
ATOM 3375 N N . VAL A 1 10 ? -2.856 0.116 2.010 1.00 0.00 10 VAL A N 4
ATOM 3376 C CA . VAL A 1 10 ? -2.287 1.026 2.997 1.00 0.00 10 VAL A CA 4
ATOM 3377 C C . VAL A 1 10 ? -0.774 0.862 3.088 1.00 0.00 10 VAL A C 4
ATOM 3378 O O . VAL A 1 10 ? -0.067 1.766 3.532 1.00 0.00 10 VAL A O 4
ATOM 3391 N N . TRP A 1 11 ? -0.284 -0.298 2.665 1.00 0.00 11 TRP A N 4
ATOM 3392 C CA . TRP A 1 11 ? 1.146 -0.582 2.699 1.00 0.00 11 TRP A CA 4
ATOM 3393 C C . TRP A 1 11 ? 1.810 -0.188 1.384 1.00 0.00 11 TRP A C 4
ATOM 3394 O O . TRP A 1 11 ? 2.686 -0.893 0.883 1.00 0.00 11 TRP A O 4
ATOM 3415 N N . LYS A 1 12 ? 1.389 0.944 0.829 1.00 0.00 12 LYS A N 4
ATOM 3416 C CA . LYS A 1 12 ? 1.944 1.433 -0.427 1.00 0.00 12 LYS A CA 4
ATOM 3417 C C . LYS A 1 12 ? 2.561 2.817 -0.247 1.00 0.00 12 LYS A C 4
ATOM 3418 O O . LYS A 1 12 ? 3.509 3.180 -0.943 1.00 0.00 12 LYS A O 4
ATOM 3437 N N . TYR A 1 13 ? 2.017 3.584 0.691 1.00 0.00 13 TYR A N 4
ATOM 3438 C CA . TYR A 1 13 ? 2.513 4.929 0.961 1.00 0.00 13 TYR A CA 4
ATOM 3439 C C . TYR A 1 13 ? 3.595 4.904 2.037 1.00 0.00 13 TYR A C 4
ATOM 3440 O O . TYR A 1 13 ? 4.497 5.741 2.045 1.00 0.00 13 TYR A O 4
ATOM 3458 N N . PHE A 1 14 ? 3.497 3.937 2.943 1.00 0.00 14 PHE A N 4
ATOM 3459 C CA . PHE A 1 14 ? 4.466 3.801 4.024 1.00 0.00 14 PHE A CA 4
ATOM 3460 C C . PHE A 1 14 ? 5.382 2.604 3.787 1.00 0.00 14 PHE A C 4
ATOM 3461 O O . PHE A 1 14 ? 5.218 1.866 2.816 1.00 0.00 14 PHE A O 4
ATOM 3478 N N . GLY A 1 15 ? 6.348 2.418 4.681 1.00 0.00 15 GLY A N 4
ATOM 3479 C CA . GLY A 1 15 ? 7.276 1.310 4.552 1.00 0.00 15 GLY A CA 4
ATOM 3480 C C . GLY A 1 15 ? 6.788 0.060 5.256 1.00 0.00 15 GLY A C 4
ATOM 3481 O O . GLY A 1 15 ? 5.710 0.054 5.851 1.00 0.00 15 GLY A O 4
ATOM 3485 N N . PHE A 1 16 ? 7.582 -1.003 5.189 1.00 0.00 16 PHE A N 4
ATOM 3486 C CA . PHE A 1 16 ? 7.224 -2.267 5.823 1.00 0.00 16 PHE A CA 4
ATOM 3487 C C . PHE A 1 16 ? 7.978 -2.449 7.137 1.00 0.00 16 PHE A C 4
ATOM 3488 O O . PHE A 1 16 ? 9.067 -1.904 7.321 1.00 0.00 16 PHE A O 4
ATOM 3505 N N . ASP A 1 17 ? 7.391 -3.218 8.047 1.00 0.00 17 ASP A N 4
ATOM 3506 C CA . ASP A 1 17 ? 8.007 -3.473 9.344 1.00 0.00 17 ASP A CA 4
ATOM 3507 C C . ASP A 1 17 ? 8.004 -4.965 9.663 1.00 0.00 17 ASP A C 4
ATOM 3508 O O . ASP A 1 17 ? 7.809 -5.366 10.811 1.00 0.00 17 ASP A O 4
ATOM 3517 N N . THR A 1 18 ? 8.222 -5.784 8.639 1.00 0.00 18 THR A N 4
ATOM 3518 C CA . THR A 1 18 ? 8.243 -7.231 8.809 1.00 0.00 18 THR A CA 4
ATOM 3519 C C . THR A 1 18 ? 9.656 -7.733 9.080 1.00 0.00 18 THR A C 4
ATOM 3520 O O . THR A 1 18 ? 10.593 -7.400 8.355 1.00 0.00 18 THR A O 4
ATOM 3531 N N . ASN A 1 19 ? 9.803 -8.536 10.129 1.00 0.00 19 ASN A N 4
ATOM 3532 C CA . ASN A 1 19 ? 11.104 -9.084 10.496 1.00 0.00 19 ASN A CA 4
ATOM 3533 C C . ASN A 1 19 ? 10.997 -10.572 10.814 1.00 0.00 19 ASN A C 4
ATOM 3534 O O . ASN A 1 19 ? 10.229 -10.977 11.686 1.00 0.00 19 ASN A O 4
ATOM 3545 N N . ALA A 1 20 ? 11.773 -11.381 10.101 1.00 0.00 20 ALA A N 4
ATOM 3546 C CA . ALA A 1 20 ? 11.768 -12.824 10.309 1.00 0.00 20 ALA A CA 4
ATOM 3547 C C . ALA A 1 20 ? 10.345 -13.369 10.338 1.00 0.00 20 ALA A C 4
ATOM 3548 O O . ALA A 1 20 ? 10.012 -14.217 11.166 1.00 0.00 20 ALA A O 4
ATOM 3555 N N . GLU A 1 21 ? 9.509 -12.877 9.429 1.00 0.00 21 GLU A N 4
ATOM 3556 C CA . GLU A 1 21 ? 8.120 -13.316 9.353 1.00 0.00 21 GLU A CA 4
ATOM 3557 C C . GLU A 1 21 ? 7.841 -14.012 8.024 1.00 0.00 21 GLU A C 4
ATOM 3558 O O . GLU A 1 21 ? 7.519 -15.199 7.988 1.00 0.00 21 GLU A O 4
ATOM 3570 N N . GLY A 1 22 ? 7.968 -13.264 6.932 1.00 0.00 22 GLY A N 4
ATOM 3571 C CA . GLY A 1 22 ? 7.726 -13.825 5.616 1.00 0.00 22 GLY A CA 4
ATOM 3572 C C . GLY A 1 22 ? 8.240 -12.934 4.502 1.00 0.00 22 GLY A C 4
ATOM 3573 O O . GLY A 1 22 ? 9.226 -13.262 3.841 1.00 0.00 22 GLY A O 4
ATOM 3577 N N . CYS A 1 23 ? 7.570 -11.806 4.293 1.00 0.00 23 CYS A N 4
ATOM 3578 C CA . CYS A 1 23 ? 7.963 -10.866 3.249 1.00 0.00 23 CYS A CA 4
ATOM 3579 C C . CYS A 1 23 ? 9.481 -10.729 3.185 1.00 0.00 23 CYS A C 4
ATOM 3580 O O . CYS A 1 23 ? 10.085 -10.905 2.126 1.00 0.00 23 CYS A O 4
ATOM 3588 N N . ILE A 1 24 ? 10.089 -10.412 4.322 1.00 0.00 24 ILE A N 4
ATOM 3589 C CA . ILE A 1 24 ? 11.536 -10.250 4.394 1.00 0.00 24 ILE A CA 4
ATOM 3590 C C . ILE A 1 24 ? 12.047 -10.494 5.811 1.00 0.00 24 ILE A C 4
ATOM 3591 O O . ILE A 1 24 ? 11.332 -10.266 6.788 1.00 0.00 24 ILE A O 4
ATOM 3607 N N . LEU A 1 25 ? 13.287 -10.956 5.915 1.00 0.00 25 LEU A N 4
ATOM 3608 C CA . LEU A 1 25 ? 13.896 -11.229 7.212 1.00 0.00 25 LEU A CA 4
ATOM 3609 C C . LEU A 1 25 ? 14.357 -9.937 7.880 1.00 0.00 25 LEU A C 4
ATOM 3610 O O . LEU A 1 25 ? 13.793 -9.513 8.888 1.00 0.00 25 LEU A O 4
ATOM 3626 N N . GLN A 1 26 ? 15.384 -9.316 7.309 1.00 0.00 26 GLN A N 4
ATOM 3627 C CA . GLN A 1 26 ? 15.919 -8.072 7.849 1.00 0.00 26 GLN A CA 4
ATOM 3628 C C . GLN A 1 26 ? 14.810 -7.221 8.459 1.00 0.00 26 GLN A C 4
ATOM 3629 O O . GLN A 1 26 ? 13.704 -7.151 7.924 1.00 0.00 26 GLN A O 4
ATOM 3643 N N . TRP A 1 27 ? 15.114 -6.578 9.580 1.00 0.00 27 TRP A N 4
ATOM 3644 C CA . TRP A 1 27 ? 14.142 -5.732 10.263 1.00 0.00 27 TRP A CA 4
ATOM 3645 C C . TRP A 1 27 ? 13.944 -4.418 9.517 1.00 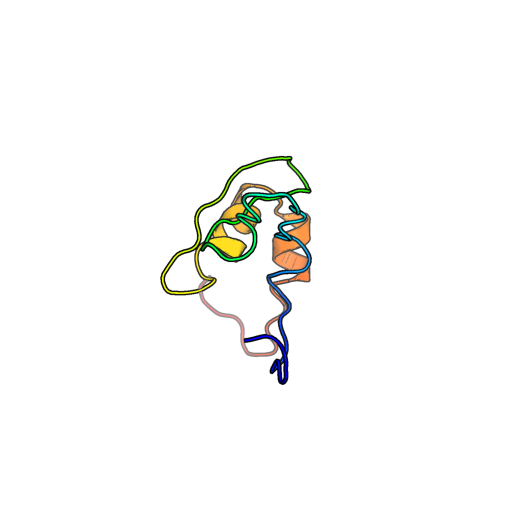0.00 27 TRP A C 4
ATOM 3646 O O . TRP A 1 27 ? 14.804 -3.996 8.743 1.00 0.00 27 TRP A O 4
ATOM 3667 N N . LYS A 1 28 ? 12.806 -3.774 9.752 1.00 0.00 28 LYS A N 4
ATOM 3668 C CA . LYS A 1 28 ? 12.495 -2.506 9.103 1.00 0.00 28 LYS A CA 4
ATOM 3669 C C . LYS A 1 28 ? 11.446 -1.732 9.895 1.00 0.00 28 LYS A C 4
ATOM 3670 O O . LYS A 1 28 ? 10.757 -2.294 10.747 1.00 0.00 28 LYS A O 4
ATOM 3689 N N . LYS A 1 29 ? 11.327 -0.441 9.606 1.00 0.00 29 LYS A N 4
ATOM 3690 C CA . LYS A 1 29 ? 10.359 0.410 10.289 1.00 0.00 29 LYS A CA 4
ATOM 3691 C C . LYS A 1 29 ? 9.430 1.089 9.287 1.00 0.00 29 LYS A C 4
ATOM 3692 O O . LYS A 1 29 ? 9.762 1.218 8.108 1.00 0.00 29 LYS A O 4
ATOM 3711 N N . ILE A 1 30 ? 8.268 1.522 9.764 1.00 0.00 30 ILE A N 4
ATOM 3712 C CA . ILE A 1 30 ? 7.294 2.190 8.910 1.00 0.00 30 ILE A CA 4
ATOM 3713 C C . ILE A 1 30 ? 7.546 3.693 8.859 1.00 0.00 30 ILE A C 4
ATOM 3714 O O . ILE A 1 30 ? 7.729 4.338 9.892 1.00 0.00 30 ILE A O 4
ATOM 3730 N N . TYR A 1 31 ? 7.554 4.246 7.651 1.00 0.00 31 TYR A N 4
ATOM 3731 C CA . TYR A 1 31 ? 7.784 5.673 7.465 1.00 0.00 31 TYR A CA 4
ATOM 3732 C C . TYR A 1 31 ? 7.056 6.186 6.227 1.00 0.00 31 TYR A C 4
ATOM 3733 O O . TYR A 1 31 ? 6.878 5.457 5.250 1.00 0.00 31 TYR A O 4
ATOM 3751 N N . CYS A 1 32 ? 6.636 7.446 6.274 1.00 0.00 32 CYS A N 4
ATOM 3752 C CA . CYS A 1 32 ? 5.927 8.059 5.158 1.00 0.00 32 CYS A CA 4
ATOM 3753 C C . CYS A 1 32 ? 6.905 8.705 4.181 1.00 0.00 32 CYS A C 4
ATOM 3754 O O . CYS A 1 32 ? 7.348 9.835 4.386 1.00 0.00 32 CYS A O 4
ATOM 3761 N N . ARG A 1 33 ? 7.237 7.980 3.118 1.00 0.00 33 ARG A N 4
ATOM 3762 C CA . ARG A 1 33 ? 8.163 8.481 2.110 1.00 0.00 33 ARG A CA 4
ATOM 3763 C C . ARG A 1 33 ? 7.594 9.714 1.414 1.00 0.00 33 ARG A C 4
ATOM 3764 O O . ARG A 1 33 ? 8.339 10.550 0.902 1.00 0.00 33 ARG A O 4
ATOM 3785 N N . ILE A 1 34 ? 6.269 9.819 1.398 1.00 0.00 34 ILE A N 4
ATOM 3786 C CA . ILE A 1 34 ? 5.601 10.950 0.766 1.00 0.00 34 ILE A CA 4
ATOM 3787 C C . ILE A 1 34 ? 6.125 12.274 1.311 1.00 0.00 34 ILE A C 4
ATOM 3788 O O . ILE A 1 34 ? 6.593 13.127 0.556 1.00 0.00 34 ILE A O 4
ATOM 3804 N N . CYS A 1 35 ? 6.046 12.438 2.627 1.00 0.00 35 CYS A N 4
ATOM 3805 C CA . CYS A 1 35 ? 6.514 13.657 3.276 1.00 0.00 35 CYS A CA 4
ATOM 3806 C C . CYS A 1 35 ? 7.759 13.384 4.114 1.00 0.00 35 CYS A C 4
ATOM 3807 O O . CYS A 1 35 ? 8.049 14.107 5.067 1.00 0.00 35 CYS A O 4
ATOM 3814 N N . MET A 1 36 ? 8.492 12.336 3.751 1.00 0.00 36 MET A N 4
ATOM 3815 C CA . MET A 1 36 ? 9.707 11.969 4.469 1.00 0.00 36 MET A CA 4
ATOM 3816 C C . MET A 1 36 ? 9.495 12.057 5.977 1.00 0.00 36 MET A C 4
ATOM 3817 O O . MET A 1 36 ? 10.332 12.595 6.701 1.00 0.00 36 MET A O 4
ATOM 3831 N N . ALA A 1 37 ? 8.371 11.525 6.444 1.00 0.00 37 ALA A N 4
ATOM 3832 C CA . ALA A 1 37 ? 8.050 11.542 7.866 1.00 0.00 37 ALA A CA 4
ATOM 3833 C C . ALA A 1 37 ? 8.251 10.165 8.491 1.00 0.00 37 ALA A C 4
ATOM 3834 O O . ALA A 1 37 ? 8.625 9.213 7.807 1.00 0.00 37 ALA A O 4
ATOM 3841 N N . GLN A 1 38 ? 8.002 10.070 9.793 1.00 0.00 38 GLN A N 4
ATOM 3842 C CA . GLN A 1 38 ? 8.158 8.809 10.509 1.00 0.00 38 GLN A CA 4
ATOM 3843 C C . GLN A 1 38 ? 6.863 8.419 11.214 1.00 0.00 38 GLN A C 4
ATOM 3844 O O . GLN A 1 38 ? 6.237 9.242 11.883 1.00 0.00 38 GLN A O 4
ATOM 3858 N N . ILE A 1 39 ? 6.466 7.161 11.058 1.00 0.00 39 ILE A N 4
ATOM 3859 C CA . ILE A 1 39 ? 5.245 6.663 11.680 1.00 0.00 39 ILE A CA 4
ATOM 3860 C C . ILE A 1 39 ? 5.498 5.350 12.413 1.00 0.00 39 ILE A C 4
ATOM 3861 O O . ILE A 1 39 ? 5.889 4.354 11.807 1.00 0.00 39 ILE A O 4
ATOM 3877 N N . ALA A 1 40 ? 5.270 5.357 13.723 1.00 0.00 40 ALA A N 4
ATOM 3878 C CA . ALA A 1 40 ? 5.470 4.166 14.539 1.00 0.00 40 ALA A CA 4
ATOM 3879 C C . ALA A 1 40 ? 4.264 3.236 14.456 1.00 0.00 40 ALA A C 4
ATOM 3880 O O . ALA A 1 40 ? 3.139 3.633 14.762 1.00 0.00 40 ALA A O 4
ATOM 3887 N N . TYR A 1 41 ? 4.506 1.998 14.041 1.00 0.00 41 TYR A N 4
ATOM 3888 C CA . TYR A 1 41 ? 3.440 1.012 13.915 1.00 0.00 41 TYR A CA 4
ATOM 3889 C C . TYR A 1 41 ? 2.910 0.603 15.287 1.00 0.00 41 TYR A C 4
ATOM 3890 O O . TYR A 1 41 ? 3.662 0.131 16.139 1.00 0.00 41 TYR A O 4
ATOM 3908 N N . SER A 1 42 ? 1.610 0.789 15.491 1.00 0.00 42 SER A N 4
ATOM 3909 C CA . SER A 1 42 ? 0.979 0.443 16.760 1.00 0.00 42 SER A CA 4
ATOM 3910 C C . SER A 1 42 ? -0.444 -0.060 16.539 1.00 0.00 42 SER A C 4
ATOM 3911 O O . SER A 1 42 ? -1.342 0.710 16.204 1.00 0.00 42 SER A O 4
ATOM 3919 N N . GLY A 1 43 ? -0.641 -1.362 16.729 1.00 0.00 43 GLY A N 4
ATOM 3920 C CA . GLY A 1 43 ? -1.956 -1.947 16.546 1.00 0.00 43 GLY A CA 4
ATOM 3921 C C . GLY A 1 43 ? -2.135 -2.552 15.168 1.00 0.00 43 GLY A C 4
ATOM 3922 O O . GLY A 1 43 ? -1.247 -3.240 14.665 1.00 0.00 43 GLY A O 4
ATOM 3926 N N . ASN A 1 44 ? -3.287 -2.296 14.556 1.00 0.00 44 ASN A N 4
ATOM 3927 C CA . ASN A 1 44 ? -3.580 -2.823 13.228 1.00 0.00 44 ASN A CA 4
ATOM 3928 C C . ASN A 1 44 ? -3.697 -1.693 12.209 1.00 0.00 44 ASN A C 4
ATOM 3929 O O . ASN A 1 44 ? -4.777 -1.139 12.001 1.00 0.00 44 ASN A O 4
ATOM 3940 N N . THR A 1 45 ? -2.578 -1.357 11.575 1.00 0.00 45 THR A N 4
ATOM 3941 C CA . THR A 1 45 ? -2.554 -0.294 10.578 1.00 0.00 45 THR A CA 4
ATOM 3942 C C . THR A 1 45 ? -3.516 0.829 10.949 1.00 0.00 45 THR A C 4
ATOM 3943 O O . THR A 1 45 ? -4.273 1.314 10.109 1.00 0.00 45 THR A O 4
ATOM 3954 N N . SER A 1 46 ? -3.479 1.240 12.213 1.00 0.00 46 SER A N 4
ATOM 3955 C CA . SER A 1 46 ? -4.350 2.305 12.696 1.00 0.00 46 SER A CA 4
ATOM 3956 C C . SER A 1 46 ? -3.689 3.669 12.521 1.00 0.00 46 SER A C 4
ATOM 3957 O O . SER A 1 46 ? -4.354 4.658 12.217 1.00 0.00 46 SER A O 4
ATOM 3965 N N . ASN A 1 47 ? -2.375 3.712 12.715 1.00 0.00 47 ASN A N 4
ATOM 3966 C CA . ASN A 1 47 ? -1.623 4.954 12.579 1.00 0.00 47 ASN A CA 4
ATOM 3967 C C . ASN A 1 47 ? -1.298 5.236 11.115 1.00 0.00 47 ASN A C 4
ATOM 3968 O O . ASN A 1 47 ? -1.181 6.391 10.705 1.00 0.00 47 ASN A O 4
ATOM 3979 N N . LEU A 1 48 ? -1.155 4.173 10.331 1.00 0.00 48 LEU A N 4
ATOM 3980 C CA . LEU A 1 48 ? -0.845 4.305 8.912 1.00 0.00 48 LEU A CA 4
ATOM 3981 C C . LEU A 1 48 ? -1.786 5.299 8.239 1.00 0.00 48 LEU A C 4
ATOM 3982 O O . LEU A 1 48 ? -1.375 6.393 7.853 1.00 0.00 48 LEU A O 4
ATOM 3998 N N . SER A 1 49 ? -3.050 4.911 8.104 1.00 0.00 49 SER A N 4
ATOM 3999 C CA . SER A 1 49 ? -4.049 5.768 7.477 1.00 0.00 49 SER A CA 4
ATOM 4000 C C . SER A 1 49 ? -4.187 7.086 8.233 1.00 0.00 49 SER A C 4
ATOM 4001 O O . SER A 1 49 ? -4.061 8.164 7.652 1.00 0.00 49 SER A O 4
ATOM 4009 N N . TYR A 1 50 ? -4.446 6.991 9.532 1.00 0.00 50 TYR A N 4
ATOM 4010 C CA . TYR A 1 50 ? -4.604 8.175 10.369 1.00 0.00 50 TYR A CA 4
ATOM 4011 C C . TYR A 1 50 ? -3.603 9.257 9.975 1.00 0.00 50 TYR A C 4
ATOM 4012 O O . TYR A 1 50 ? -3.953 10.433 9.867 1.00 0.00 50 TYR A O 4
ATOM 4030 N N . HIS A 1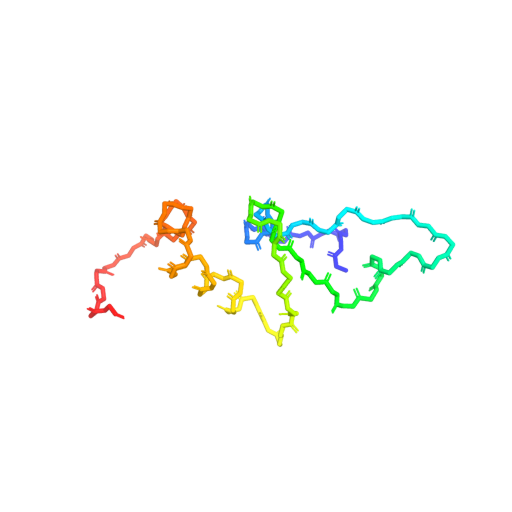 51 ? -2.356 8.851 9.761 1.00 0.00 51 HIS A N 4
ATOM 4031 C CA . HIS A 1 51 ? -1.303 9.785 9.377 1.00 0.00 51 HIS A CA 4
ATOM 4032 C C . HIS A 1 51 ? -1.713 10.590 8.148 1.00 0.00 51 HIS A C 4
ATOM 4033 O O . HIS A 1 51 ? -1.541 11.809 8.106 1.00 0.00 51 HIS A O 4
ATOM 4047 N N . LEU A 1 52 ? -2.253 9.902 7.149 1.00 0.00 52 LEU A N 4
ATOM 4048 C CA . LEU A 1 52 ? -2.687 10.553 5.917 1.00 0.00 52 LEU A CA 4
ATOM 4049 C C . LEU A 1 52 ? -3.955 11.368 6.150 1.00 0.00 52 LEU A C 4
ATOM 4050 O O . LEU A 1 52 ? -4.035 12.533 5.762 1.00 0.00 52 LEU A O 4
ATOM 4066 N N . GLU A 1 53 ? -4.943 10.747 6.787 1.00 0.00 53 GLU A N 4
ATOM 4067 C CA . GLU A 1 53 ? -6.207 11.416 7.072 1.00 0.00 53 GLU A CA 4
ATOM 4068 C C . GLU A 1 53 ? -5.972 12.733 7.806 1.00 0.00 53 GLU A C 4
ATOM 4069 O O . GLU A 1 53 ? -6.842 13.603 7.839 1.00 0.00 53 GLU A O 4
ATOM 4081 N N . LYS A 1 54 ? -4.789 12.872 8.395 1.00 0.00 54 LYS A N 4
ATOM 4082 C CA . LYS A 1 54 ? -4.436 14.082 9.128 1.00 0.00 54 LYS A CA 4
ATOM 4083 C C . LYS A 1 54 ? -3.468 14.943 8.324 1.00 0.00 54 LYS A C 4
ATOM 4084 O O . LYS A 1 54 ? -3.567 16.170 8.322 1.00 0.00 54 LYS A O 4
ATOM 4103 N N . ASN A 1 55 ? -2.531 14.293 7.641 1.00 0.00 55 ASN A N 4
ATOM 4104 C CA . ASN A 1 55 ? -1.545 14.999 6.832 1.00 0.00 55 ASN A CA 4
ATOM 4105 C C . ASN A 1 55 ? -1.993 15.079 5.376 1.00 0.00 55 ASN A C 4
ATOM 4106 O O . ASN A 1 55 ? -2.167 16.168 4.827 1.00 0.00 55 ASN A O 4
ATOM 4117 N N . HIS A 1 56 ? -2.177 13.918 4.755 1.00 0.00 56 HIS A N 4
ATOM 4118 C CA . HIS A 1 56 ? -2.605 13.856 3.362 1.00 0.00 56 HIS A CA 4
ATOM 4119 C C . HIS A 1 56 ? -4.068 13.432 3.262 1.00 0.00 56 HIS A C 4
ATOM 4120 O O . HIS A 1 56 ? -4.390 12.248 3.155 1.00 0.00 56 HIS A O 4
ATOM 4134 N N . PRO A 1 57 ? -4.975 14.419 3.298 1.00 0.00 57 PRO A N 4
ATOM 4135 C CA . PRO A 1 57 ? -6.417 14.172 3.213 1.00 0.00 57 PRO A CA 4
ATOM 4136 C C . PRO A 1 57 ? -6.844 13.698 1.827 1.00 0.00 57 PRO A C 4
ATOM 4137 O O . PRO A 1 57 ? -7.886 13.063 1.673 1.00 0.00 57 PRO A O 4
ATOM 4148 N N . GLU A 1 58 ? -6.031 14.012 0.823 1.00 0.00 58 GLU A N 4
ATOM 4149 C CA . GLU A 1 58 ? -6.326 13.618 -0.549 1.00 0.00 58 GLU A CA 4
ATOM 4150 C C . GLU A 1 58 ? -5.963 12.155 -0.785 1.00 0.00 58 GLU A C 4
ATOM 4151 O O . GLU A 1 58 ? -6.734 11.402 -1.379 1.00 0.00 58 GLU A O 4
ATOM 4163 N N . GLU A 1 59 ? -4.784 11.760 -0.314 1.00 0.00 59 GLU A N 4
ATOM 4164 C CA . GLU A 1 59 ? -4.318 10.388 -0.475 1.00 0.00 59 GLU A CA 4
ATOM 4165 C C . GLU A 1 59 ? -5.222 9.415 0.277 1.00 0.00 59 GLU A C 4
ATOM 4166 O O . GLU A 1 59 ? -5.727 8.450 -0.297 1.00 0.00 59 GLU A O 4
ATOM 4178 N N . PHE A 1 60 ? -5.421 9.676 1.565 1.00 0.00 60 PHE A N 4
ATOM 4179 C CA . PHE A 1 60 ? -6.262 8.824 2.397 1.00 0.00 60 PHE A CA 4
ATOM 4180 C C . PHE A 1 60 ? -7.522 8.405 1.646 1.00 0.00 60 PHE A C 4
ATOM 4181 O O . PHE A 1 60 ? -7.996 7.276 1.787 1.00 0.00 60 PHE A O 4
ATOM 4198 N N . CYS A 1 61 ? -8.061 9.321 0.849 1.00 0.00 61 CYS A N 4
ATOM 4199 C CA . CYS A 1 61 ? -9.268 9.048 0.076 1.00 0.00 61 CYS A CA 4
ATOM 4200 C C . CYS A 1 61 ? -9.038 7.902 -0.904 1.00 0.00 61 CYS A C 4
ATOM 4201 O O . CYS A 1 61 ? -9.643 6.838 -0.781 1.00 0.00 61 CYS A O 4
ATOM 4209 N N . GLU A 1 62 ? -8.163 8.130 -1.878 1.00 0.00 62 GLU A N 4
ATOM 4210 C CA . GLU A 1 62 ? -7.856 7.117 -2.881 1.00 0.00 62 GLU A CA 4
ATOM 4211 C C . GLU A 1 62 ? -7.711 5.741 -2.238 1.00 0.00 62 GLU A C 4
ATOM 4212 O O . GLU A 1 62 ? -8.103 4.728 -2.818 1.00 0.00 62 GLU A O 4
ATOM 4224 N N . PHE A 1 63 ? -7.145 5.713 -1.036 1.00 0.00 63 PHE A N 4
ATOM 4225 C CA . PHE A 1 63 ? -6.946 4.461 -0.314 1.00 0.00 63 PHE A CA 4
ATOM 4226 C C . PHE A 1 63 ? -8.262 3.958 0.274 1.00 0.00 63 PHE A C 4
ATOM 4227 O O . PHE A 1 63 ? -8.558 2.764 0.231 1.00 0.00 63 PHE A O 4
ATOM 4244 N N . VAL A 1 64 ? -9.047 4.878 0.825 1.00 0.00 64 VAL A N 4
ATOM 4245 C CA . VAL A 1 64 ? -10.331 4.529 1.421 1.00 0.00 64 VAL A CA 4
ATOM 4246 C C . VAL A 1 64 ? -11.440 4.523 0.374 1.00 0.00 64 VAL A C 4
ATOM 4247 O O . VAL A 1 64 ? -12.243 5.453 0.299 1.00 0.00 64 VAL A O 4
ATOM 4260 N N . LYS A 1 65 ? -11.478 3.468 -0.432 1.00 0.00 65 LYS A N 4
ATOM 4261 C CA . LYS A 1 65 ? -12.489 3.337 -1.475 1.00 0.00 65 LYS A CA 4
ATOM 4262 C C . LYS A 1 65 ? -13.467 2.213 -1.147 1.00 0.00 65 LYS A C 4
ATOM 4263 O O . LYS A 1 65 ? -13.833 1.423 -2.016 1.00 0.00 65 LYS A O 4
ATOM 4282 N N . SER A 1 66 ? -13.887 2.149 0.113 1.00 0.00 66 SER A N 4
ATOM 4283 C CA . SER A 1 66 ? -14.821 1.121 0.556 1.00 0.00 66 SER A CA 4
ATOM 4284 C C . SER A 1 66 ? -16.264 1.562 0.328 1.00 0.00 66 SER A C 4
ATOM 4285 O O . SER A 1 66 ? -17.098 0.782 -0.129 1.00 0.00 66 SER A O 4
ATOM 4293 N N . ASN A 1 67 ? -16.549 2.820 0.650 1.00 0.00 67 ASN A N 4
ATOM 4294 C CA . ASN A 1 67 ? -17.891 3.367 0.482 1.00 0.00 67 ASN A CA 4
ATOM 4295 C C . ASN A 1 67 ? -17.844 4.883 0.319 1.00 0.00 67 ASN A C 4
ATOM 4296 O O . ASN A 1 67 ? -17.586 5.613 1.277 1.00 0.00 67 ASN A O 4
ATOM 4307 N N . SER A 1 68 ? -18.095 5.350 -0.900 1.00 0.00 68 SER A N 4
ATOM 4308 C CA . SER A 1 68 ? -18.078 6.779 -1.189 1.00 0.00 68 SER A CA 4
ATOM 4309 C C . SER A 1 68 ? -19.448 7.400 -0.936 1.00 0.00 68 SER A C 4
ATOM 4310 O O . SER A 1 68 ? -20.454 6.698 -0.847 1.00 0.00 68 SER A O 4
ATOM 4318 N N . GLY A 1 69 ? -19.478 8.725 -0.820 1.00 0.00 69 GLY A N 4
ATOM 4319 C CA . GLY A 1 69 ? -20.729 9.420 -0.578 1.00 0.00 69 GLY A CA 4
ATOM 4320 C C . GLY A 1 69 ? -21.329 9.993 -1.847 1.00 0.00 69 GLY A C 4
ATOM 4321 O O . GLY A 1 69 ? -20.624 10.298 -2.809 1.00 0.00 69 GLY A O 4
ATOM 4325 N N . PRO A 1 70 ? -22.661 10.145 -1.859 1.00 0.00 70 PRO A N 4
ATOM 4326 C CA . PRO A 1 70 ? -23.385 10.685 -3.014 1.00 0.00 70 PRO A CA 4
ATOM 4327 C C . PRO A 1 70 ? -23.115 12.171 -3.225 1.00 0.00 70 PRO A C 4
ATOM 4328 O O . PRO A 1 70 ? -23.076 12.650 -4.358 1.00 0.00 70 PRO A O 4
ATOM 4339 N N . SER A 1 71 ? -22.929 12.896 -2.126 1.00 0.00 71 SER A N 4
ATOM 4340 C CA . SER A 1 71 ? -22.666 14.328 -2.191 1.00 0.00 71 SER A CA 4
ATOM 4341 C C . SER A 1 71 ? -21.446 14.695 -1.352 1.00 0.00 71 SER A C 4
ATOM 4342 O O . SER A 1 71 ? -21.472 15.657 -0.585 1.00 0.00 71 SER A O 4
ATOM 4350 N N . SER A 1 72 ? -20.376 13.920 -1.505 1.00 0.00 72 SER A N 4
ATOM 4351 C CA . SER A 1 72 ? -19.146 14.160 -0.759 1.00 0.00 72 SER A CA 4
ATOM 4352 C C . SER A 1 72 ? -18.061 14.729 -1.669 1.00 0.00 72 SER A C 4
ATOM 4353 O O . SER A 1 72 ? -17.474 15.770 -1.378 1.00 0.00 72 SER A O 4
ATOM 4361 N N . GLY A 1 73 ? -17.801 14.036 -2.774 1.00 0.00 73 GLY A N 4
ATOM 4362 C CA . GLY A 1 73 ? -16.788 14.486 -3.710 1.00 0.00 73 GLY A CA 4
ATOM 4363 C C . GLY A 1 73 ? -15.620 15.163 -3.019 1.00 0.00 73 GLY A C 4
ATOM 4364 O O . GLY A 1 73 ? -14.545 14.571 -2.943 1.00 0.00 73 GLY A O 4
ATOM 4369 N N . GLY A 1 1 ? 6.519 -19.156 1.701 1.00 0.00 1 GLY A N 5
ATOM 4370 C CA . GLY A 1 1 ? 5.436 -18.773 0.815 1.00 0.00 1 GLY A CA 5
ATOM 4371 C C . GLY A 1 1 ? 4.174 -18.404 1.569 1.00 0.00 1 GLY A C 5
ATOM 4372 O O . GLY A 1 1 ? 3.543 -19.258 2.193 1.00 0.00 1 GLY A O 5
ATOM 4376 N N . SER A 1 2 ? 3.804 -17.128 1.513 1.00 0.00 2 SER A N 5
ATOM 4377 C CA . SER A 1 2 ? 2.611 -16.647 2.201 1.00 0.00 2 SER A CA 5
ATOM 4378 C C . SER A 1 2 ? 1.365 -17.367 1.695 1.00 0.00 2 SER A C 5
ATOM 4379 O O . SER A 1 2 ? 0.550 -17.849 2.482 1.00 0.00 2 SER A O 5
ATOM 4387 N N . SER A 1 3 ? 1.224 -17.436 0.375 1.00 0.00 3 SER A N 5
ATOM 4388 C CA . SER A 1 3 ? 0.075 -18.093 -0.238 1.00 0.00 3 SER A CA 5
ATOM 4389 C C . SER A 1 3 ? -1.216 -17.709 0.478 1.00 0.00 3 SER A C 5
ATOM 4390 O O . SER A 1 3 ? -2.079 -18.552 0.722 1.00 0.00 3 SER A O 5
ATOM 4398 N N . GLY A 1 4 ? -1.342 -16.428 0.813 1.00 0.00 4 GLY A N 5
ATOM 4399 C CA . GLY A 1 4 ? -2.530 -15.953 1.498 1.00 0.00 4 GLY A CA 5
ATOM 4400 C C . GLY A 1 4 ? -3.265 -14.886 0.712 1.00 0.00 4 GLY A C 5
ATOM 4401 O O . GLY A 1 4 ? -2.822 -13.739 0.645 1.00 0.00 4 GLY A O 5
ATOM 4405 N N . SER A 1 5 ? -4.390 -15.264 0.114 1.00 0.00 5 SER A N 5
ATOM 4406 C CA . SER A 1 5 ? -5.186 -14.331 -0.677 1.00 0.00 5 SER A CA 5
ATOM 4407 C C . SER A 1 5 ? -5.744 -13.215 0.200 1.00 0.00 5 SER A C 5
ATOM 4408 O O . SER A 1 5 ? -6.831 -13.338 0.764 1.00 0.00 5 SER A O 5
ATOM 4416 N N . SER A 1 6 ? -4.992 -12.124 0.309 1.00 0.00 6 SER A N 5
ATOM 4417 C CA . SER A 1 6 ? -5.408 -10.986 1.119 1.00 0.00 6 SER A CA 5
ATOM 4418 C C . SER A 1 6 ? -5.057 -9.671 0.430 1.00 0.00 6 SER A C 5
ATOM 4419 O O . SER A 1 6 ? -4.159 -9.617 -0.410 1.00 0.00 6 SER A O 5
ATOM 4427 N N . GLY A 1 7 ? -5.773 -8.610 0.792 1.00 0.00 7 GLY A N 5
ATOM 4428 C CA . GLY A 1 7 ? -5.523 -7.309 0.200 1.00 0.00 7 GLY A CA 5
ATOM 4429 C C . GLY A 1 7 ? -4.787 -6.376 1.140 1.00 0.00 7 GLY A C 5
ATOM 4430 O O . GLY A 1 7 ? -5.245 -6.117 2.253 1.00 0.00 7 GLY A O 5
ATOM 4434 N N . SER A 1 8 ? -3.642 -5.869 0.694 1.00 0.00 8 SER A N 5
ATOM 4435 C CA . SER A 1 8 ? -2.838 -4.963 1.506 1.00 0.00 8 SER A CA 5
ATOM 4436 C C . SER A 1 8 ? -2.535 -3.676 0.745 1.00 0.00 8 SER A C 5
ATOM 4437 O O . SER A 1 8 ? -1.527 -3.577 0.046 1.00 0.00 8 SER A O 5
ATOM 4445 N N . LYS A 1 9 ? -3.416 -2.691 0.887 1.00 0.00 9 LYS A N 5
ATOM 4446 C CA . LYS A 1 9 ? -3.245 -1.408 0.215 1.00 0.00 9 LYS A CA 5
ATOM 4447 C C . LYS A 1 9 ? -2.559 -0.401 1.133 1.00 0.00 9 LYS A C 5
ATOM 4448 O O . LYS A 1 9 ? -1.665 0.332 0.709 1.00 0.00 9 LYS A O 5
ATOM 4467 N N . VAL A 1 10 ? -2.983 -0.371 2.393 1.00 0.00 10 VAL A N 5
ATOM 4468 C CA . VAL A 1 10 ? -2.408 0.544 3.371 1.00 0.00 10 VAL A CA 5
ATOM 4469 C C . VAL A 1 10 ? -0.884 0.509 3.328 1.00 0.00 10 VAL A C 5
ATOM 4470 O O . VAL A 1 10 ? -0.219 1.458 3.743 1.00 0.00 10 VAL A O 5
ATOM 4483 N N . TRP A 1 11 ? -0.338 -0.592 2.823 1.00 0.00 11 TRP A N 5
ATOM 4484 C CA . TRP A 1 11 ? 1.108 -0.751 2.726 1.00 0.00 11 TRP A CA 5
ATOM 4485 C C . TRP A 1 11 ? 1.612 -0.320 1.352 1.00 0.00 11 TRP A C 5
ATOM 4486 O O . TRP A 1 11 ? 2.565 -0.891 0.822 1.00 0.00 11 TRP A O 5
ATOM 4507 N N . LYS A 1 12 ? 0.966 0.690 0.780 1.00 0.00 12 LYS A N 5
ATOM 4508 C CA . LYS A 1 12 ? 1.349 1.199 -0.532 1.00 0.00 12 LYS A CA 5
ATOM 4509 C C . LYS A 1 12 ? 2.026 2.560 -0.411 1.00 0.00 12 LYS A C 5
ATOM 4510 O O . LYS A 1 12 ? 2.935 2.882 -1.176 1.00 0.00 12 LYS A O 5
ATOM 4529 N N . TYR A 1 13 ? 1.580 3.354 0.556 1.00 0.00 13 TYR A N 5
ATOM 4530 C CA . TYR A 1 13 ? 2.143 4.681 0.776 1.00 0.00 13 TYR A CA 5
ATOM 4531 C C . TYR A 1 13 ? 3.412 4.601 1.619 1.00 0.00 13 TYR A C 5
ATOM 4532 O O . TYR A 1 13 ? 4.400 5.281 1.341 1.00 0.00 13 TYR A O 5
ATOM 4550 N N . PHE A 1 14 ? 3.378 3.764 2.651 1.00 0.00 14 PHE A N 5
ATOM 4551 C CA . PHE A 1 14 ? 4.524 3.594 3.536 1.00 0.00 14 PHE A CA 5
ATOM 4552 C C . PHE A 1 14 ? 5.217 2.259 3.278 1.00 0.00 14 PHE A C 5
ATOM 4553 O O . PHE A 1 14 ? 4.617 1.196 3.433 1.00 0.00 14 PHE A O 5
ATOM 4570 N N . GLY A 1 15 ? 6.485 2.323 2.884 1.00 0.00 15 GLY A N 5
ATOM 4571 C CA . GLY A 1 15 ? 7.239 1.113 2.611 1.00 0.00 15 GLY A CA 5
ATOM 4572 C C . GLY A 1 15 ? 8.152 0.727 3.757 1.00 0.00 15 GLY A C 5
ATOM 4573 O O . GLY A 1 15 ? 8.691 1.591 4.449 1.00 0.00 15 GLY A O 5
ATOM 4577 N N . PHE A 1 16 ? 8.324 -0.574 3.962 1.00 0.00 16 PHE A N 5
ATOM 4578 C CA . PHE A 1 16 ? 9.176 -1.074 5.035 1.00 0.00 16 PHE A CA 5
ATOM 4579 C C . PHE A 1 16 ? 10.617 -1.228 4.558 1.00 0.00 16 PHE A C 5
ATOM 4580 O O . PHE A 1 16 ? 10.867 -1.670 3.436 1.00 0.00 16 PHE A O 5
ATOM 4597 N N . ASP A 1 17 ? 11.561 -0.861 5.418 1.00 0.00 17 ASP A N 5
ATOM 4598 C CA . ASP A 1 17 ? 12.977 -0.958 5.086 1.00 0.00 17 ASP A CA 5
ATOM 4599 C C . ASP A 1 17 ? 13.339 -2.378 4.659 1.00 0.00 17 ASP A C 5
ATOM 4600 O O . ASP A 1 17 ? 13.556 -2.646 3.477 1.00 0.00 17 ASP A O 5
ATOM 4609 N N . THR A 1 18 ? 13.403 -3.284 5.629 1.00 0.00 18 THR A N 5
ATOM 4610 C CA . THR A 1 18 ? 13.741 -4.675 5.355 1.00 0.00 18 THR A CA 5
ATOM 4611 C C . THR A 1 18 ? 14.974 -4.776 4.464 1.00 0.00 18 THR A C 5
ATOM 4612 O O . THR A 1 18 ? 15.029 -5.606 3.558 1.00 0.00 18 THR A O 5
ATOM 4623 N N . ASN A 1 19 ? 15.961 -3.927 4.730 1.00 0.00 19 ASN A N 5
ATOM 4624 C CA . ASN A 1 19 ? 17.194 -3.921 3.951 1.00 0.00 19 ASN A CA 5
ATOM 4625 C C . ASN A 1 19 ? 17.574 -5.336 3.524 1.00 0.00 19 ASN A C 5
ATOM 4626 O O . ASN A 1 19 ? 18.090 -6.119 4.322 1.00 0.00 19 ASN A O 5
ATOM 4637 N N . ALA A 1 20 ? 17.315 -5.656 2.261 1.00 0.00 20 ALA A N 5
ATOM 4638 C CA . ALA A 1 20 ? 17.632 -6.975 1.727 1.00 0.00 20 ALA A CA 5
ATOM 4639 C C . ALA A 1 20 ? 18.929 -7.512 2.323 1.00 0.00 20 ALA A C 5
ATOM 4640 O O . ALA A 1 20 ? 18.966 -8.623 2.850 1.00 0.00 20 ALA A O 5
ATOM 4647 N N . GLU A 1 21 ? 19.990 -6.715 2.236 1.00 0.00 21 GLU A N 5
ATOM 4648 C CA . GLU A 1 21 ? 21.288 -7.113 2.767 1.00 0.00 21 GLU A CA 5
ATOM 4649 C C . GLU A 1 21 ? 21.244 -7.223 4.288 1.00 0.00 21 GLU A C 5
ATOM 4650 O O . GLU A 1 21 ? 21.706 -6.332 5.000 1.00 0.00 21 GLU A O 5
ATOM 4662 N N . GLY A 1 22 ? 20.683 -8.324 4.780 1.00 0.00 22 GLY A N 5
ATOM 4663 C CA . GLY A 1 22 ? 20.587 -8.531 6.213 1.00 0.00 22 GLY A CA 5
ATOM 4664 C C . GLY A 1 22 ? 19.179 -8.327 6.735 1.00 0.00 22 GLY A C 5
ATOM 4665 O O . GLY A 1 22 ? 18.601 -7.251 6.577 1.00 0.00 22 GLY A O 5
ATOM 4669 N N . CYS A 1 23 ? 18.625 -9.361 7.358 1.00 0.00 23 CYS A N 5
ATOM 4670 C CA . CYS A 1 23 ? 17.274 -9.290 7.904 1.00 0.00 23 CYS A CA 5
ATOM 4671 C C . CYS A 1 23 ? 17.034 -7.950 8.590 1.00 0.00 23 CYS A C 5
ATOM 4672 O O . CYS A 1 23 ? 17.969 -7.319 9.085 1.00 0.00 23 CYS A O 5
ATOM 4680 N N . ILE A 1 24 ? 15.777 -7.520 8.614 1.00 0.00 24 ILE A N 5
ATOM 4681 C CA . ILE A 1 24 ? 15.415 -6.254 9.239 1.00 0.00 24 ILE A CA 5
ATOM 4682 C C . ILE A 1 24 ? 16.271 -5.985 10.472 1.00 0.00 24 ILE A C 5
ATOM 4683 O O . ILE A 1 24 ? 16.635 -6.908 11.202 1.00 0.00 24 ILE A O 5
ATOM 4699 N N . LEU A 1 25 ? 16.588 -4.715 10.700 1.00 0.00 25 LEU A N 5
ATOM 4700 C CA . LEU A 1 25 ? 17.400 -4.323 11.847 1.00 0.00 25 LEU A CA 5
ATOM 4701 C C . LEU A 1 25 ? 16.526 -4.063 13.069 1.00 0.00 25 LEU A C 5
ATOM 4702 O O . LEU A 1 25 ? 17.015 -4.031 14.198 1.00 0.00 25 LEU A O 5
ATOM 4718 N N . GLN A 1 26 ? 15.230 -3.881 12.836 1.00 0.00 26 GLN A N 5
ATOM 4719 C CA . GLN A 1 26 ? 14.288 -3.626 13.920 1.00 0.00 26 GLN A CA 5
ATOM 4720 C C . GLN A 1 26 ? 13.032 -4.476 13.760 1.00 0.00 26 GLN A C 5
ATOM 4721 O O . GLN A 1 26 ? 12.770 -5.018 12.686 1.00 0.00 26 GLN A O 5
ATOM 4735 N N . TRP A 1 27 ? 12.259 -4.588 14.834 1.00 0.00 27 TRP A N 5
ATOM 4736 C CA . TRP A 1 27 ? 11.030 -5.373 14.813 1.00 0.00 27 TRP A CA 5
ATOM 4737 C C . TRP A 1 27 ? 10.076 -4.862 13.739 1.00 0.00 27 TRP A C 5
ATOM 4738 O O . TRP A 1 27 ? 9.495 -5.644 12.986 1.00 0.00 27 TRP A O 5
ATOM 4759 N N . LYS A 1 28 ? 9.918 -3.544 13.672 1.00 0.00 28 LYS A N 5
ATOM 4760 C CA . LYS A 1 28 ? 9.036 -2.927 12.689 1.00 0.00 28 LYS A CA 5
ATOM 4761 C C . LYS A 1 28 ? 9.134 -1.406 12.749 1.00 0.00 28 LYS A C 5
ATOM 4762 O O . LYS A 1 28 ? 8.775 -0.789 13.752 1.00 0.00 28 LYS A O 5
ATOM 4781 N N . LYS A 1 29 ? 9.621 -0.807 11.667 1.00 0.00 29 LYS A N 5
ATOM 4782 C CA . LYS A 1 29 ? 9.764 0.642 11.595 1.00 0.00 29 LYS A CA 5
ATOM 4783 C C . LYS A 1 29 ? 9.135 1.187 10.316 1.00 0.00 29 LYS A C 5
ATOM 4784 O O . LYS A 1 29 ? 9.658 0.983 9.220 1.00 0.00 29 LYS A O 5
ATOM 4803 N N . ILE A 1 30 ? 8.012 1.882 10.464 1.00 0.00 30 ILE A N 5
ATOM 4804 C CA . ILE A 1 30 ? 7.315 2.458 9.321 1.00 0.00 30 ILE A CA 5
ATOM 4805 C C . ILE A 1 30 ? 7.598 3.952 9.200 1.00 0.00 30 ILE A C 5
ATOM 4806 O O . ILE A 1 30 ? 7.685 4.661 10.203 1.00 0.00 30 ILE A O 5
ATOM 4822 N N . TYR A 1 31 ? 7.740 4.424 7.966 1.00 0.00 31 TYR A N 5
ATOM 4823 C CA . TYR A 1 31 ? 8.014 5.833 7.714 1.00 0.00 31 TYR A CA 5
ATOM 4824 C C . TYR A 1 31 ? 7.239 6.329 6.496 1.00 0.00 31 TYR A C 5
ATOM 4825 O O . TYR A 1 31 ? 7.011 5.583 5.544 1.00 0.00 31 TYR A O 5
ATOM 4843 N N . CYS A 1 32 ? 6.837 7.595 6.534 1.00 0.00 32 CYS A N 5
ATOM 4844 C CA . CYS A 1 32 ? 6.089 8.194 5.436 1.00 0.00 32 CYS A CA 5
ATOM 4845 C C . CYS A 1 32 ? 7.032 8.782 4.391 1.00 0.00 32 CYS A C 5
ATOM 4846 O O . CYS A 1 32 ? 7.498 9.913 4.527 1.00 0.00 32 CYS A O 5
ATOM 4853 N N . ARG A 1 33 ? 7.310 8.005 3.349 1.00 0.00 33 ARG A N 5
ATOM 4854 C CA . ARG A 1 33 ? 8.198 8.448 2.281 1.00 0.00 33 ARG A CA 5
ATOM 4855 C C . ARG A 1 33 ? 7.673 9.724 1.631 1.00 0.00 33 ARG A C 5
ATOM 4856 O O . ARG A 1 33 ? 8.450 10.573 1.191 1.00 0.00 33 ARG A O 5
ATOM 4877 N N . ILE A 1 34 ? 6.352 9.853 1.574 1.00 0.00 34 ILE A N 5
ATOM 4878 C CA . ILE A 1 34 ? 5.724 11.026 0.979 1.00 0.00 34 ILE A CA 5
ATOM 4879 C C . ILE A 1 34 ? 6.300 12.312 1.560 1.00 0.00 34 ILE A C 5
ATOM 4880 O O . ILE A 1 34 ? 6.889 13.122 0.843 1.00 0.00 34 ILE A O 5
ATOM 4896 N N . CYS A 1 35 ? 6.128 12.494 2.865 1.00 0.00 35 CYS A N 5
ATOM 4897 C CA . CYS A 1 35 ? 6.631 13.682 3.545 1.00 0.00 35 CYS A CA 5
ATOM 4898 C C . CYS A 1 35 ? 7.883 13.355 4.355 1.00 0.00 35 CYS A C 5
ATOM 4899 O O . CYS A 1 35 ? 8.152 13.981 5.380 1.00 0.00 35 CYS A O 5
ATOM 4906 N N . MET A 1 36 ? 8.644 12.372 3.886 1.00 0.00 36 MET A N 5
ATOM 4907 C CA . MET A 1 36 ? 9.868 11.963 4.566 1.00 0.00 36 MET A CA 5
ATOM 4908 C C . MET A 1 36 ? 9.711 12.071 6.079 1.00 0.00 36 MET A C 5
ATOM 4909 O O . MET A 1 36 ? 10.596 12.576 6.770 1.00 0.00 36 MET A O 5
ATOM 4923 N N . ALA A 1 37 ? 8.580 11.594 6.588 1.00 0.00 37 ALA A N 5
ATOM 4924 C CA . ALA A 1 37 ? 8.309 11.636 8.020 1.00 0.00 37 ALA A CA 5
ATOM 4925 C C . ALA A 1 37 ? 8.377 10.241 8.632 1.00 0.00 37 ALA A C 5
ATOM 4926 O O . ALA A 1 37 ? 8.528 9.248 7.921 1.00 0.00 37 ALA A O 5
ATOM 4933 N N . GLN A 1 38 ? 8.265 10.174 9.955 1.00 0.00 38 GLN A N 5
ATOM 4934 C CA . GLN A 1 38 ? 8.315 8.900 10.662 1.00 0.00 38 GLN A CA 5
ATOM 4935 C C . GLN A 1 38 ? 6.919 8.460 11.090 1.00 0.00 38 GLN A C 5
ATOM 4936 O O . GLN A 1 38 ? 6.054 9.291 11.370 1.00 0.00 38 GLN A O 5
ATOM 4950 N N . ILE A 1 39 ? 6.706 7.149 11.139 1.00 0.00 39 ILE A N 5
ATOM 4951 C CA . ILE A 1 39 ? 5.415 6.600 11.534 1.00 0.00 39 ILE A CA 5
ATOM 4952 C C . ILE A 1 39 ? 5.571 5.586 12.662 1.00 0.00 39 ILE A C 5
ATOM 4953 O O . ILE A 1 39 ? 6.492 4.769 12.653 1.00 0.00 39 ILE A O 5
ATOM 4969 N N . ALA A 1 40 ? 4.664 5.642 13.631 1.00 0.00 40 ALA A N 5
ATOM 4970 C CA . ALA A 1 40 ? 4.698 4.726 14.764 1.00 0.00 40 ALA A CA 5
ATOM 4971 C C . ALA A 1 40 ? 3.718 3.574 14.569 1.00 0.00 40 ALA A C 5
ATOM 4972 O O . ALA A 1 40 ? 2.533 3.694 14.881 1.00 0.00 40 ALA A O 5
ATOM 4979 N N . TYR A 1 41 ? 4.220 2.459 14.050 1.00 0.00 41 TYR A N 5
ATOM 4980 C CA . TYR A 1 41 ? 3.388 1.286 13.810 1.00 0.00 41 TYR A CA 5
ATOM 4981 C C . TYR A 1 41 ? 2.927 0.666 15.126 1.00 0.00 41 TYR A C 5
ATOM 4982 O O . TYR A 1 41 ? 3.742 0.232 15.940 1.00 0.00 41 TYR A O 5
ATOM 5000 N N . SER A 1 42 ? 1.614 0.628 15.326 1.00 0.00 42 SER A N 5
ATOM 5001 C CA . SER A 1 42 ? 1.043 0.065 16.544 1.00 0.00 42 SER A CA 5
ATOM 5002 C C . SER A 1 42 ? -0.425 -0.299 16.338 1.00 0.00 42 SER A C 5
ATOM 5003 O O . SER A 1 42 ? -1.236 0.542 15.953 1.00 0.00 42 SER A O 5
ATOM 5011 N N . GLY A 1 43 ? -0.758 -1.559 16.598 1.00 0.00 43 GLY A N 5
ATOM 5012 C CA . GLY A 1 43 ? -2.127 -2.013 16.436 1.00 0.00 43 GLY A CA 5
ATOM 5013 C C . GLY A 1 43 ? -2.353 -2.712 15.110 1.00 0.00 43 GLY A C 5
ATOM 5014 O O . GLY A 1 43 ? -1.534 -3.525 14.682 1.00 0.00 43 GLY A O 5
ATOM 5018 N N . ASN A 1 44 ? -3.467 -2.396 14.458 1.00 0.00 44 ASN A N 5
ATOM 5019 C CA . ASN A 1 44 ? -3.799 -3.001 13.173 1.00 0.00 44 ASN A CA 5
ATOM 5020 C C . ASN A 1 44 ? -3.779 -1.958 12.060 1.00 0.00 44 ASN A C 5
ATOM 5021 O O . ASN A 1 44 ? -4.815 -1.397 11.700 1.00 0.00 44 ASN A O 5
ATOM 5032 N N . THR A 1 45 ? -2.593 -1.703 11.516 1.00 0.00 45 THR A N 5
ATOM 5033 C CA . THR A 1 45 ? -2.437 -0.729 10.444 1.00 0.00 45 THR A CA 5
ATOM 5034 C C . THR A 1 45 ? -3.359 0.468 10.650 1.00 0.00 45 THR A C 5
ATOM 5035 O O . THR A 1 45 ? -3.976 0.959 9.705 1.00 0.00 45 THR A O 5
ATOM 5046 N N . SER A 1 46 ? -3.448 0.933 11.892 1.00 0.00 46 SER A N 5
ATOM 5047 C CA . SER A 1 46 ? -4.298 2.071 12.223 1.00 0.00 46 SER A CA 5
ATOM 5048 C C . SER A 1 46 ? -3.539 3.383 12.053 1.00 0.00 46 SER A C 5
ATOM 5049 O O . SER A 1 46 ? -4.053 4.340 11.475 1.00 0.00 46 SER A O 5
ATOM 5057 N N . ASN A 1 47 ? -2.312 3.420 12.563 1.00 0.00 47 ASN A N 5
ATOM 5058 C CA . ASN A 1 47 ? -1.480 4.615 12.468 1.00 0.00 47 ASN A CA 5
ATOM 5059 C C . ASN A 1 47 ? -1.103 4.901 11.018 1.00 0.00 47 ASN A C 5
ATOM 5060 O O . ASN A 1 47 ? -0.917 6.056 10.630 1.00 0.00 47 ASN A O 5
ATOM 5071 N N . LEU A 1 48 ? -0.991 3.844 10.222 1.00 0.00 48 LEU A N 5
ATOM 5072 C CA . LEU A 1 48 ? -0.636 3.981 8.813 1.00 0.00 48 LEU A CA 5
ATOM 5073 C C . LEU A 1 48 ? -1.557 4.976 8.114 1.00 0.00 48 LEU A C 5
ATOM 5074 O O . LEU A 1 48 ? -1.106 5.999 7.600 1.00 0.00 48 LEU A O 5
ATOM 5090 N N . SER A 1 49 ? -2.850 4.669 8.101 1.00 0.00 49 SER A N 5
ATOM 5091 C CA . SER A 1 49 ? -3.835 5.536 7.464 1.00 0.00 49 SER A CA 5
ATOM 5092 C C . SER A 1 49 ? -4.064 6.798 8.290 1.00 0.00 49 SER A C 5
ATOM 5093 O O . SER A 1 49 ? -4.004 7.913 7.770 1.00 0.00 49 SER A O 5
ATOM 5101 N N . TYR A 1 50 ? -4.326 6.614 9.579 1.00 0.00 50 TYR A N 5
ATOM 5102 C CA . TYR A 1 50 ? -4.566 7.736 10.478 1.00 0.00 50 TYR A CA 5
ATOM 5103 C C . TYR A 1 50 ? -3.591 8.876 10.199 1.00 0.00 50 TYR A C 5
ATOM 5104 O O . TYR A 1 50 ? -3.963 10.050 10.234 1.00 0.00 50 TYR A O 5
ATOM 5122 N N . HIS A 1 51 ? -2.340 8.522 9.921 1.00 0.00 51 HIS A N 5
ATOM 5123 C CA . HIS A 1 51 ? -1.310 9.514 9.634 1.00 0.00 51 HIS A CA 5
ATOM 5124 C C . HIS A 1 51 ? -1.732 10.416 8.479 1.00 0.00 51 HIS A C 5
ATOM 5125 O O . HIS A 1 51 ? -1.518 11.629 8.514 1.00 0.00 51 HIS A O 5
ATOM 5139 N N . LEU A 1 52 ? -2.331 9.818 7.455 1.00 0.00 52 LEU A N 5
ATOM 5140 C CA . LEU A 1 52 ? -2.782 10.568 6.288 1.00 0.00 52 LEU A CA 5
ATOM 5141 C C . LEU A 1 52 ? -4.025 11.388 6.615 1.00 0.00 52 LEU A C 5
ATOM 5142 O O . LEU A 1 52 ? -4.023 12.612 6.490 1.00 0.00 52 LEU A O 5
ATOM 5158 N N . GLU A 1 53 ? -5.085 10.705 7.036 1.00 0.00 53 GLU A N 5
ATOM 5159 C CA . GLU A 1 53 ? -6.335 11.371 7.382 1.00 0.00 53 GLU A CA 5
ATOM 5160 C C . GLU A 1 53 ? -6.070 12.632 8.200 1.00 0.00 53 GLU A C 5
ATOM 5161 O O . GLU A 1 53 ? -6.889 13.551 8.229 1.00 0.00 53 GLU A O 5
ATOM 5173 N N . LYS A 1 54 ? -4.921 12.668 8.866 1.00 0.00 54 LYS A N 5
ATOM 5174 C CA . LYS A 1 54 ? -4.545 13.815 9.684 1.00 0.00 54 LYS A CA 5
ATOM 5175 C C . LYS A 1 54 ? -3.546 14.703 8.951 1.00 0.00 54 LYS A C 5
ATOM 5176 O O . LYS A 1 54 ? -3.606 15.929 9.044 1.00 0.00 54 LYS A O 5
ATOM 5195 N N . ASN A 1 55 ? -2.629 14.077 8.220 1.00 0.00 55 ASN A N 5
ATOM 5196 C CA . ASN A 1 55 ? -1.617 14.812 7.469 1.00 0.00 55 ASN A CA 5
ATOM 5197 C C . ASN A 1 55 ? -2.073 15.051 6.033 1.00 0.00 55 ASN A C 5
ATOM 5198 O O . ASN A 1 55 ? -2.438 16.168 5.663 1.00 0.00 55 ASN A O 5
ATOM 5209 N N . HIS A 1 56 ? -2.049 13.994 5.227 1.00 0.00 56 HIS A N 5
ATOM 5210 C CA . HIS A 1 56 ? -2.460 14.088 3.830 1.00 0.00 56 HIS A CA 5
ATOM 5211 C C . HIS A 1 56 ? -3.923 13.690 3.667 1.00 0.00 56 HIS A C 5
ATOM 5212 O O . HIS A 1 56 ? -4.281 12.513 3.720 1.00 0.00 56 HIS A O 5
ATOM 5226 N N . PRO A 1 57 ? -4.791 14.692 3.465 1.00 0.00 57 PRO A N 5
ATOM 5227 C CA . PRO A 1 57 ? -6.230 14.471 3.290 1.00 0.00 57 PRO A CA 5
ATOM 5228 C C . PRO A 1 57 ? -6.555 13.791 1.964 1.00 0.00 57 PRO A C 5
ATOM 5229 O O . PRO A 1 57 ? -7.391 12.890 1.907 1.00 0.00 57 PRO A O 5
ATOM 5240 N N . GLU A 1 58 ? -5.888 14.229 0.901 1.00 0.00 58 GLU A N 5
ATOM 5241 C CA . GLU A 1 58 ? -6.107 13.662 -0.424 1.00 0.00 58 GLU A CA 5
ATOM 5242 C C . GLU A 1 58 ? -5.778 12.172 -0.440 1.00 0.00 58 GLU A C 5
ATOM 5243 O O . GLU A 1 58 ? -6.630 11.341 -0.753 1.00 0.00 58 GLU A O 5
ATOM 5255 N N . GLU A 1 59 ? -4.536 11.843 -0.101 1.00 0.00 59 GLU A N 5
ATOM 5256 C CA . GLU A 1 59 ? -4.093 10.453 -0.078 1.00 0.00 59 GLU A CA 5
ATOM 5257 C C . GLU A 1 59 ? -5.077 9.582 0.698 1.00 0.00 59 GLU A C 5
ATOM 5258 O O . GLU A 1 59 ? -5.494 8.525 0.225 1.00 0.00 59 GLU A O 5
ATOM 5270 N N . PHE A 1 60 ? -5.444 10.034 1.893 1.00 0.00 60 PHE A N 5
ATOM 5271 C CA . PHE A 1 60 ? -6.377 9.296 2.736 1.00 0.00 60 PHE A CA 5
ATOM 5272 C C . PHE A 1 60 ? -7.596 8.848 1.935 1.00 0.00 60 PHE A C 5
ATOM 5273 O O . PHE A 1 60 ? -8.004 7.688 2.001 1.00 0.00 60 PHE A O 5
ATOM 5290 N N . CYS A 1 61 ? -8.174 9.776 1.180 1.00 0.00 61 CYS A N 5
ATOM 5291 C CA . CYS A 1 61 ? -9.347 9.478 0.366 1.00 0.00 61 CYS A CA 5
ATOM 5292 C C . CYS A 1 61 ? -9.051 8.358 -0.626 1.00 0.00 61 CYS A C 5
ATOM 5293 O O . CYS A 1 61 ? -9.882 7.478 -0.848 1.00 0.00 61 CYS A O 5
ATOM 5301 N N . GLU A 1 62 ? -7.863 8.400 -1.221 1.00 0.00 62 GLU A N 5
ATOM 5302 C CA . GLU A 1 62 ? -7.460 7.390 -2.192 1.00 0.00 62 GLU A CA 5
ATOM 5303 C C . GLU A 1 62 ? -7.496 5.996 -1.573 1.00 0.00 62 GLU A C 5
ATOM 5304 O O . GLU A 1 62 ? -7.832 5.017 -2.240 1.00 0.00 62 GLU A O 5
ATOM 5316 N N . PHE A 1 63 ? -7.148 5.913 -0.293 1.00 0.00 63 PHE A N 5
ATOM 5317 C CA . PHE A 1 63 ? -7.140 4.639 0.417 1.00 0.00 63 PHE A CA 5
ATOM 5318 C C . PHE A 1 63 ? -8.537 4.287 0.919 1.00 0.00 63 PHE A C 5
ATOM 5319 O O . PHE A 1 63 ? -8.945 3.126 0.889 1.00 0.00 63 PHE A O 5
ATOM 5336 N N . VAL A 1 64 ? -9.266 5.298 1.381 1.00 0.00 64 VAL A N 5
ATOM 5337 C CA . VAL A 1 64 ? -10.617 5.097 1.889 1.00 0.00 64 VAL A CA 5
ATOM 5338 C C . VAL A 1 64 ? -11.652 5.271 0.783 1.00 0.00 64 VAL A C 5
ATOM 5339 O O . VAL A 1 64 ? -12.848 5.393 1.050 1.00 0.00 64 VAL A O 5
ATOM 5352 N N . LYS A 1 65 ? -11.185 5.282 -0.460 1.00 0.00 65 LYS A N 5
ATOM 5353 C CA . LYS A 1 65 ? -12.069 5.439 -1.609 1.00 0.00 65 LYS A CA 5
ATOM 5354 C C . LYS A 1 65 ? -13.394 4.720 -1.378 1.00 0.00 65 LYS A C 5
ATOM 5355 O O . LYS A 1 65 ? -14.461 5.249 -1.691 1.00 0.00 65 LYS A O 5
ATOM 5374 N N . SER A 1 66 ? -13.319 3.512 -0.829 1.00 0.00 66 SER A N 5
ATOM 5375 C CA . SER A 1 66 ? -14.513 2.720 -0.558 1.00 0.00 66 SER A CA 5
ATOM 5376 C C . SER A 1 66 ? -15.515 3.515 0.274 1.00 0.00 66 SER A C 5
ATOM 5377 O O . SER A 1 66 ? -15.149 4.162 1.254 1.00 0.00 66 SER A O 5
ATOM 5385 N N . ASN A 1 67 ? -16.782 3.460 -0.125 1.00 0.00 67 ASN A N 5
ATOM 5386 C CA . ASN A 1 67 ? -17.838 4.175 0.583 1.00 0.00 67 ASN A CA 5
ATOM 5387 C C . ASN A 1 67 ? -17.567 4.198 2.084 1.00 0.00 67 ASN A C 5
ATOM 5388 O O . ASN A 1 67 ? -17.688 3.179 2.763 1.00 0.00 67 ASN A O 5
ATOM 5399 N N . SER A 1 68 ? -17.201 5.369 2.595 1.00 0.00 68 SER A N 5
ATOM 5400 C CA . SER A 1 68 ? -16.910 5.525 4.016 1.00 0.00 68 SER A CA 5
ATOM 5401 C C . SER A 1 68 ? -17.849 6.544 4.654 1.00 0.00 68 SER A C 5
ATOM 5402 O O . SER A 1 68 ? -17.430 7.366 5.468 1.00 0.00 68 SER A O 5
ATOM 5410 N N . GLY A 1 69 ? -19.122 6.483 4.277 1.00 0.00 69 GLY A N 5
ATOM 5411 C CA . GLY A 1 69 ? -20.102 7.405 4.821 1.00 0.00 69 GLY A CA 5
ATOM 5412 C C . GLY A 1 69 ? -20.386 8.566 3.888 1.00 0.00 69 GLY A C 5
ATOM 5413 O O . GLY A 1 69 ? -19.507 9.043 3.170 1.00 0.00 69 GLY A O 5
ATOM 5417 N N . PRO A 1 70 ? -21.641 9.039 3.891 1.00 0.00 70 PRO A N 5
ATOM 5418 C CA . PRO A 1 70 ? -22.068 10.156 3.043 1.00 0.00 70 PRO A CA 5
ATOM 5419 C C . PRO A 1 70 ? -21.463 11.484 3.486 1.00 0.00 70 PRO A C 5
ATOM 5420 O O . PRO A 1 70 ? -21.068 12.304 2.658 1.00 0.00 70 PRO A O 5
ATOM 5431 N N . SER A 1 71 ? -21.393 11.689 4.798 1.00 0.00 71 SER A N 5
ATOM 5432 C CA . SER A 1 71 ? -20.839 12.919 5.351 1.00 0.00 71 SER A CA 5
ATOM 5433 C C . SER A 1 71 ? -19.380 13.090 4.941 1.00 0.00 71 SER A C 5
ATOM 5434 O O . SER A 1 71 ? -18.648 12.112 4.789 1.00 0.00 71 SER A O 5
ATOM 5442 N N . SER A 1 72 ? -18.963 14.340 4.764 1.00 0.00 72 SER A N 5
ATOM 5443 C CA . SER A 1 72 ? -17.593 14.640 4.369 1.00 0.00 72 SER A CA 5
ATOM 5444 C C . SER A 1 72 ? -17.344 14.234 2.919 1.00 0.00 72 SER A C 5
ATOM 5445 O O . SER A 1 72 ? -16.299 13.675 2.589 1.00 0.00 72 SER A O 5
ATOM 5453 N N . GLY A 1 73 ? -18.314 14.521 2.056 1.00 0.00 73 GLY A N 5
ATOM 5454 C CA . GLY A 1 73 ? -18.183 14.179 0.652 1.00 0.00 73 GLY A CA 5
ATOM 5455 C C . GLY A 1 73 ? -18.045 15.403 -0.232 1.00 0.00 73 GLY A C 5
ATOM 5456 O O . GLY A 1 73 ? -18.538 15.387 -1.359 1.00 0.00 73 GLY A O 5
ATOM 5461 N N . GLY A 1 1 ? 2.760 -23.362 13.086 1.00 0.00 1 GLY A N 6
ATOM 5462 C CA . GLY A 1 1 ? 2.079 -22.706 11.985 1.00 0.00 1 GLY A CA 6
ATOM 5463 C C . GLY A 1 1 ? 2.154 -21.195 12.075 1.00 0.00 1 GLY A C 6
ATOM 5464 O O . GLY A 1 1 ? 2.417 -20.642 13.143 1.00 0.00 1 GLY A O 6
ATOM 5468 N N . SER A 1 2 ? 1.923 -20.524 10.951 1.00 0.00 2 SER A N 6
ATOM 5469 C CA . SER A 1 2 ? 1.971 -19.068 10.906 1.00 0.00 2 SER A CA 6
ATOM 5470 C C . SER A 1 2 ? 0.736 -18.505 10.210 1.00 0.00 2 SER A C 6
ATOM 5471 O O . SER A 1 2 ? 0.597 -18.606 8.991 1.00 0.00 2 SER A O 6
ATOM 5479 N N . SER A 1 3 ? -0.158 -17.911 10.993 1.00 0.00 3 SER A N 6
ATOM 5480 C CA . SER A 1 3 ? -1.384 -17.334 10.454 1.00 0.00 3 SER A CA 6
ATOM 5481 C C . SER A 1 3 ? -1.622 -15.937 11.019 1.00 0.00 3 SER A C 6
ATOM 5482 O O . SER A 1 3 ? -0.965 -15.521 11.972 1.00 0.00 3 SER A O 6
ATOM 5490 N N . GLY A 1 4 ? -2.569 -15.218 10.423 1.00 0.00 4 GLY A N 6
ATOM 5491 C CA . GLY A 1 4 ? -2.878 -13.875 10.879 1.00 0.00 4 GLY A CA 6
ATOM 5492 C C . GLY A 1 4 ? -3.240 -12.945 9.739 1.00 0.00 4 GLY A C 6
ATOM 5493 O O . GLY A 1 4 ? -4.414 -12.799 9.397 1.00 0.00 4 GLY A O 6
ATOM 5497 N N . SER A 1 5 ? -2.231 -12.311 9.150 1.00 0.00 5 SER A N 6
ATOM 5498 C CA . SER A 1 5 ? -2.450 -11.385 8.046 1.00 0.00 5 SER A CA 6
ATOM 5499 C C . SER A 1 5 ? -1.149 -11.118 7.294 1.00 0.00 5 SER A C 6
ATOM 5500 O O . SER A 1 5 ? -0.080 -11.025 7.896 1.00 0.00 5 SER A O 6
ATOM 5508 N N . SER A 1 6 ? -1.250 -10.997 5.975 1.00 0.00 6 SER A N 6
ATOM 5509 C CA . SER A 1 6 ? -0.082 -10.744 5.139 1.00 0.00 6 SER A CA 6
ATOM 5510 C C . SER A 1 6 ? -0.450 -9.881 3.936 1.00 0.00 6 SER A C 6
ATOM 5511 O O . SER A 1 6 ? -1.421 -10.157 3.233 1.00 0.00 6 SER A O 6
ATOM 5519 N N . GLY A 1 7 ? 0.333 -8.831 3.707 1.00 0.00 7 GLY A N 6
ATOM 5520 C CA . GLY A 1 7 ? 0.074 -7.942 2.590 1.00 0.00 7 GLY A CA 6
ATOM 5521 C C . GLY A 1 7 ? -1.058 -6.974 2.870 1.00 0.00 7 GLY A C 6
ATOM 5522 O O . GLY A 1 7 ? -2.046 -7.332 3.511 1.00 0.00 7 GLY A O 6
ATOM 5526 N N . SER A 1 8 ? -0.913 -5.742 2.390 1.00 0.00 8 SER A N 6
ATOM 5527 C CA . SER A 1 8 ? -1.930 -4.717 2.598 1.00 0.00 8 SER A CA 6
ATOM 5528 C C . SER A 1 8 ? -1.709 -3.536 1.658 1.00 0.00 8 SER A C 6
ATOM 5529 O O . SER A 1 8 ? -0.626 -3.367 1.097 1.00 0.00 8 SER A O 6
ATOM 5537 N N . LYS A 1 9 ? -2.744 -2.720 1.491 1.00 0.00 9 LYS A N 6
ATOM 5538 C CA . LYS A 1 9 ? -2.666 -1.552 0.621 1.00 0.00 9 LYS A CA 6
ATOM 5539 C C . LYS A 1 9 ? -2.051 -0.366 1.357 1.00 0.00 9 LYS A C 6
ATOM 5540 O O . LYS A 1 9 ? -1.263 0.390 0.788 1.00 0.00 9 LYS A O 6
ATOM 5559 N N . VAL A 1 10 ? -2.416 -0.208 2.626 1.00 0.00 10 VAL A N 6
ATOM 5560 C CA . VAL A 1 10 ? -1.898 0.885 3.440 1.00 0.00 10 VAL A CA 6
ATOM 5561 C C . VAL A 1 10 ? -0.393 1.044 3.254 1.00 0.00 10 VAL A C 6
ATOM 5562 O O . VAL A 1 10 ? 0.128 2.159 3.254 1.00 0.00 10 VAL A O 6
ATOM 5575 N N . TRP A 1 11 ? 0.299 -0.078 3.094 1.00 0.00 11 TRP A N 6
ATOM 5576 C CA . TRP A 1 11 ? 1.745 -0.063 2.906 1.00 0.00 11 TRP A CA 6
ATOM 5577 C C . TRP A 1 11 ? 2.129 0.791 1.703 1.00 0.00 11 TRP A C 6
ATOM 5578 O O . TRP A 1 11 ? 3.069 1.584 1.765 1.00 0.00 11 TRP A O 6
ATOM 5599 N N . LYS A 1 12 ? 1.396 0.625 0.607 1.00 0.00 12 LYS A N 6
ATOM 5600 C CA . LYS A 1 12 ? 1.658 1.381 -0.612 1.00 0.00 12 LYS A CA 6
ATOM 5601 C C . LYS A 1 12 ? 2.146 2.789 -0.284 1.00 0.00 12 LYS A C 6
ATOM 5602 O O . LYS A 1 12 ? 3.038 3.318 -0.948 1.00 0.00 12 LYS A O 6
ATOM 5621 N N . TYR A 1 13 ? 1.558 3.389 0.745 1.00 0.00 13 TYR A N 6
ATOM 5622 C CA . TYR A 1 13 ? 1.933 4.736 1.160 1.00 0.00 13 TYR A CA 6
ATOM 5623 C C . TYR A 1 13 ? 3.161 4.705 2.064 1.00 0.00 13 TYR A C 6
ATOM 5624 O O . TYR A 1 13 ? 4.055 5.543 1.945 1.00 0.00 13 TYR A O 6
ATOM 5642 N N . PHE A 1 14 ? 3.198 3.732 2.968 1.00 0.00 14 PHE A N 6
ATOM 5643 C CA . PHE A 1 14 ? 4.317 3.590 3.894 1.00 0.00 14 PHE A CA 6
ATOM 5644 C C . PHE A 1 14 ? 5.194 2.403 3.509 1.00 0.00 14 PHE A C 6
ATOM 5645 O O . PHE A 1 14 ? 4.785 1.249 3.634 1.00 0.00 14 PHE A O 6
ATOM 5662 N N . GLY A 1 15 ? 6.403 2.695 3.041 1.00 0.00 15 GLY A N 6
ATOM 5663 C CA . GLY A 1 15 ? 7.320 1.641 2.644 1.00 0.00 15 GLY A CA 6
ATOM 5664 C C . GLY A 1 15 ? 7.991 0.980 3.832 1.00 0.00 15 GLY A C 6
ATOM 5665 O O . GLY A 1 15 ? 8.045 1.551 4.921 1.00 0.00 15 GLY A O 6
ATOM 5669 N N . PHE A 1 16 ? 8.502 -0.229 3.622 1.00 0.00 16 PHE A N 6
ATOM 5670 C CA . PHE A 1 16 ? 9.171 -0.971 4.685 1.00 0.00 16 PHE A CA 6
ATOM 5671 C C . PHE A 1 16 ? 10.608 -1.304 4.295 1.00 0.00 16 PHE A C 6
ATOM 5672 O O . PHE A 1 16 ? 10.856 -1.888 3.239 1.00 0.00 16 PHE A O 6
ATOM 5689 N N . ASP A 1 17 ? 11.550 -0.929 5.153 1.00 0.00 17 ASP A N 6
ATOM 5690 C CA . ASP A 1 17 ? 12.962 -1.188 4.899 1.00 0.00 17 ASP A CA 6
ATOM 5691 C C . ASP A 1 17 ? 13.242 -2.687 4.862 1.00 0.00 17 ASP A C 6
ATOM 5692 O O . ASP A 1 17 ? 13.463 -3.315 5.899 1.00 0.00 17 ASP A O 6
ATOM 5701 N N . THR A 1 18 ? 13.230 -3.257 3.661 1.00 0.00 18 THR A N 6
ATOM 5702 C CA . THR A 1 18 ? 13.479 -4.682 3.489 1.00 0.00 18 THR A CA 6
ATOM 5703 C C . THR A 1 18 ? 14.695 -4.924 2.601 1.00 0.00 18 THR A C 6
ATOM 5704 O O . THR A 1 18 ? 14.629 -4.760 1.384 1.00 0.00 18 THR A O 6
ATOM 5715 N N . ASN A 1 19 ? 15.804 -5.316 3.219 1.00 0.00 19 ASN A N 6
ATOM 5716 C CA . ASN A 1 19 ? 17.036 -5.581 2.484 1.00 0.00 19 ASN A CA 6
ATOM 5717 C C . ASN A 1 19 ? 16.785 -6.553 1.335 1.00 0.00 19 ASN A C 6
ATOM 5718 O O . ASN A 1 19 ? 15.944 -7.445 1.436 1.00 0.00 19 ASN A O 6
ATOM 5729 N N . ALA A 1 20 ? 17.522 -6.373 0.244 1.00 0.00 20 ALA A N 6
ATOM 5730 C CA . ALA A 1 20 ? 17.382 -7.235 -0.923 1.00 0.00 20 ALA A CA 6
ATOM 5731 C C . ALA A 1 20 ? 17.533 -8.704 -0.542 1.00 0.00 20 ALA A C 6
ATOM 5732 O O . ALA A 1 20 ? 16.706 -9.538 -0.909 1.00 0.00 20 ALA A O 6
ATOM 5739 N N . GLU A 1 21 ? 18.595 -9.013 0.196 1.00 0.00 21 GLU A N 6
ATOM 5740 C CA . GLU A 1 21 ? 18.854 -10.382 0.625 1.00 0.00 21 GLU A CA 6
ATOM 5741 C C . GLU A 1 21 ? 18.200 -10.662 1.975 1.00 0.00 21 GLU A C 6
ATOM 5742 O O . GLU A 1 21 ? 18.449 -9.961 2.955 1.00 0.00 21 GLU A O 6
ATOM 5754 N N . GLY A 1 22 ? 17.362 -11.694 2.018 1.00 0.00 22 GLY A N 6
ATOM 5755 C CA . GLY A 1 22 ? 16.685 -12.048 3.252 1.00 0.00 22 GLY A CA 6
ATOM 5756 C C . GLY A 1 22 ? 15.596 -11.060 3.620 1.00 0.00 22 GLY A C 6
ATOM 5757 O O . GLY A 1 22 ? 15.109 -10.316 2.768 1.00 0.00 22 GLY A O 6
ATOM 5761 N N . CYS A 1 23 ? 15.213 -11.053 4.892 1.00 0.00 23 CYS A N 6
ATOM 5762 C CA . CYS A 1 23 ? 14.172 -10.150 5.371 1.00 0.00 23 CYS A CA 6
ATOM 5763 C C . CYS A 1 23 ? 14.672 -9.320 6.549 1.00 0.00 23 CYS A C 6
ATOM 5764 O O . CYS A 1 23 ? 15.678 -9.657 7.175 1.00 0.00 23 CYS A O 6
ATOM 5772 N N . ILE A 1 24 ? 13.965 -8.235 6.845 1.00 0.00 24 ILE A N 6
ATOM 5773 C CA . ILE A 1 24 ? 14.338 -7.358 7.947 1.00 0.00 24 ILE A CA 6
ATOM 5774 C C . ILE A 1 24 ? 14.918 -8.154 9.112 1.00 0.00 24 ILE A C 6
ATOM 5775 O O . ILE A 1 24 ? 14.429 -9.235 9.443 1.00 0.00 24 ILE A O 6
ATOM 5791 N N . LEU A 1 25 ? 15.961 -7.612 9.730 1.00 0.00 25 LEU A N 6
ATOM 5792 C CA . LEU A 1 25 ? 16.607 -8.270 10.860 1.00 0.00 25 LEU A CA 6
ATOM 5793 C C . LEU A 1 25 ? 16.838 -7.288 12.004 1.00 0.00 25 LEU A C 6
ATOM 5794 O O . LEU A 1 25 ? 16.757 -7.656 13.175 1.00 0.00 25 LEU A O 6
ATOM 5810 N N . GLN A 1 26 ? 17.122 -6.037 11.655 1.00 0.00 26 GLN A N 6
ATOM 5811 C CA . GLN A 1 26 ? 17.362 -5.002 12.653 1.00 0.00 26 GLN A CA 6
ATOM 5812 C C . GLN A 1 26 ? 16.130 -4.793 13.528 1.00 0.00 26 GLN A C 6
ATOM 5813 O O . GLN A 1 26 ? 16.172 -5.013 14.738 1.00 0.00 26 GLN A O 6
ATOM 5827 N N . TRP A 1 27 ? 15.036 -4.367 12.907 1.00 0.00 27 TRP A N 6
ATOM 5828 C CA . TRP A 1 27 ? 13.792 -4.127 13.630 1.00 0.00 27 TRP A CA 6
ATOM 5829 C C . TRP A 1 27 ? 12.661 -3.782 12.667 1.00 0.00 27 TRP A C 6
ATOM 5830 O O . TRP A 1 27 ? 12.875 -3.659 11.461 1.00 0.00 27 TRP A O 6
ATOM 5851 N N . LYS A 1 28 ? 11.457 -3.625 13.207 1.00 0.00 28 LYS A N 6
ATOM 5852 C CA . LYS A 1 28 ? 10.292 -3.292 12.397 1.00 0.00 28 LYS A CA 6
ATOM 5853 C C . LYS A 1 28 ? 9.895 -1.832 12.589 1.00 0.00 28 LYS A C 6
ATOM 5854 O O . LYS A 1 28 ? 9.337 -1.460 13.621 1.00 0.00 28 LYS A O 6
ATOM 5873 N N . LYS A 1 29 ? 10.186 -1.008 11.588 1.00 0.00 29 LYS A N 6
ATOM 5874 C CA . LYS A 1 29 ? 9.858 0.411 11.644 1.00 0.00 29 LYS A CA 6
ATOM 5875 C C . LYS A 1 29 ? 9.169 0.862 10.360 1.00 0.00 29 LYS A C 6
ATOM 5876 O O . LYS A 1 29 ? 9.509 0.404 9.269 1.00 0.00 29 LYS A O 6
ATOM 5895 N N . ILE A 1 30 ? 8.201 1.762 10.498 1.00 0.00 30 ILE A N 6
ATOM 5896 C CA . ILE A 1 30 ? 7.468 2.276 9.348 1.00 0.00 30 ILE A CA 6
ATOM 5897 C C . ILE A 1 30 ? 7.690 3.775 9.179 1.00 0.00 30 ILE A C 6
ATOM 5898 O O . ILE A 1 30 ? 7.866 4.501 10.158 1.00 0.00 30 ILE A O 6
ATOM 5914 N N . TYR A 1 31 ? 7.678 4.233 7.932 1.00 0.00 31 TYR A N 6
ATOM 5915 C CA . TYR A 1 31 ? 7.878 5.646 7.635 1.00 0.00 31 TYR A CA 6
ATOM 5916 C C . TYR A 1 31 ? 7.091 6.058 6.394 1.00 0.00 31 TYR A C 6
ATOM 5917 O O . TYR A 1 31 ? 6.701 5.217 5.584 1.00 0.00 31 TYR A O 6
ATOM 5935 N N . CYS A 1 32 ? 6.863 7.360 6.253 1.00 0.00 32 CYS A N 6
ATOM 5936 C CA . CYS A 1 32 ? 6.123 7.887 5.112 1.00 0.00 32 CYS A CA 6
ATOM 5937 C C . CYS A 1 32 ? 7.072 8.282 3.984 1.00 0.00 32 CYS A C 6
ATOM 5938 O O . CYS A 1 32 ? 7.985 9.085 4.180 1.00 0.00 32 CYS A O 6
ATOM 5945 N N . ARG A 1 33 ? 6.849 7.713 2.804 1.00 0.00 33 ARG A N 6
ATOM 5946 C CA . ARG A 1 33 ? 7.684 8.004 1.645 1.00 0.00 33 ARG A CA 6
ATOM 5947 C C . ARG A 1 33 ? 7.091 9.144 0.821 1.00 0.00 33 ARG A C 6
ATOM 5948 O O . ARG A 1 33 ? 7.356 9.260 -0.376 1.00 0.00 33 ARG A O 6
ATOM 5969 N N . ILE A 1 34 ? 6.290 9.982 1.470 1.00 0.00 34 ILE A N 6
ATOM 5970 C CA . ILE A 1 34 ? 5.661 11.112 0.798 1.00 0.00 34 ILE A CA 6
ATOM 5971 C C . ILE A 1 34 ? 6.123 12.435 1.398 1.00 0.00 34 ILE A C 6
ATOM 5972 O O . ILE A 1 34 ? 6.337 13.413 0.682 1.00 0.00 34 ILE A O 6
ATOM 5988 N N . CYS A 1 35 ? 6.276 12.458 2.718 1.00 0.00 35 CYS A N 6
ATOM 5989 C CA . CYS A 1 35 ? 6.714 13.661 3.416 1.00 0.00 35 CYS A CA 6
ATOM 5990 C C . CYS A 1 35 ? 7.949 13.376 4.266 1.00 0.00 35 CYS A C 6
ATOM 5991 O O . CYS A 1 35 ? 8.185 14.038 5.277 1.00 0.00 35 CYS A O 6
ATOM 5998 N N . MET A 1 36 ? 8.733 12.388 3.849 1.00 0.00 36 MET A N 6
ATOM 5999 C CA . MET A 1 36 ? 9.945 12.017 4.571 1.00 0.00 36 MET A CA 6
ATOM 6000 C C . MET A 1 36 ? 9.722 12.088 6.078 1.00 0.00 36 MET A C 6
ATOM 6001 O O . MET A 1 36 ? 10.473 12.749 6.795 1.00 0.00 36 MET A O 6
ATOM 6015 N N . ALA A 1 37 ? 8.687 11.403 6.552 1.00 0.00 37 ALA A N 6
ATOM 6016 C CA . ALA A 1 37 ? 8.368 11.387 7.974 1.00 0.00 37 ALA A CA 6
ATOM 6017 C C . ALA A 1 37 ? 8.372 9.964 8.522 1.00 0.00 37 ALA A C 6
ATOM 6018 O O . ALA A 1 37 ? 8.663 9.012 7.799 1.00 0.00 37 ALA A O 6
ATOM 6025 N N . GLN A 1 38 ? 8.048 9.827 9.804 1.00 0.00 38 GLN A N 6
ATOM 6026 C CA . GLN A 1 38 ? 8.017 8.520 10.448 1.00 0.00 38 GLN A CA 6
ATOM 6027 C C . GLN A 1 38 ? 6.657 8.261 11.088 1.00 0.00 38 GLN A C 6
ATOM 6028 O O . GLN A 1 38 ? 5.938 9.197 11.441 1.00 0.00 38 GLN A O 6
ATOM 6042 N N . ILE A 1 39 ? 6.310 6.987 11.235 1.00 0.00 39 ILE A N 6
ATOM 6043 C CA . ILE A 1 39 ? 5.036 6.606 11.833 1.00 0.00 39 ILE A CA 6
ATOM 6044 C C . ILE A 1 39 ? 5.228 5.528 12.894 1.00 0.00 39 ILE A C 6
ATOM 6045 O O . ILE A 1 39 ? 6.027 4.608 12.721 1.00 0.00 39 ILE A O 6
ATOM 6061 N N . ALA A 1 40 ? 4.488 5.647 13.991 1.00 0.00 40 ALA A N 6
ATOM 6062 C CA . ALA A 1 40 ? 4.574 4.681 15.079 1.00 0.00 40 ALA A CA 6
ATOM 6063 C C . ALA A 1 40 ? 3.786 3.416 14.753 1.00 0.00 40 ALA A C 6
ATOM 6064 O O . ALA A 1 40 ? 2.568 3.460 14.578 1.00 0.00 40 ALA A O 6
ATOM 6071 N N . TYR A 1 41 ? 4.488 2.292 14.673 1.00 0.00 41 TYR A N 6
ATOM 6072 C CA . TYR A 1 41 ? 3.854 1.015 14.365 1.00 0.00 41 TYR A CA 6
ATOM 6073 C C . TYR A 1 41 ? 3.745 0.145 15.614 1.00 0.00 41 TYR A C 6
ATOM 6074 O O . TYR A 1 41 ? 4.747 -0.161 16.260 1.00 0.00 41 TYR A O 6
ATOM 6092 N N . SER A 1 42 ? 2.521 -0.249 15.947 1.00 0.00 42 SER A N 6
ATOM 6093 C CA . SER A 1 42 ? 2.278 -1.081 17.120 1.00 0.00 42 SER A CA 6
ATOM 6094 C C . SER A 1 42 ? 1.767 -2.460 16.712 1.00 0.00 42 SER A C 6
ATOM 6095 O O . SER A 1 42 ? 0.882 -3.022 17.355 1.00 0.00 42 SER A O 6
ATOM 6103 N N . GLY A 1 43 ? 2.333 -2.999 15.636 1.00 0.00 43 GLY A N 6
ATOM 6104 C CA . GLY A 1 43 ? 1.923 -4.307 15.159 1.00 0.00 43 GLY A CA 6
ATOM 6105 C C . GLY A 1 43 ? 0.826 -4.226 14.116 1.00 0.00 43 GLY A C 6
ATOM 6106 O O . GLY A 1 43 ? 0.901 -4.879 13.076 1.00 0.00 43 GLY A O 6
ATOM 6110 N N . ASN A 1 44 ? -0.196 -3.424 14.396 1.00 0.00 44 ASN A N 6
ATOM 6111 C CA . ASN A 1 44 ? -1.315 -3.263 13.474 1.00 0.00 44 ASN A CA 6
ATOM 6112 C C . ASN A 1 44 ? -1.145 -2.005 12.628 1.00 0.00 44 ASN A C 6
ATOM 6113 O O . ASN A 1 44 ? -0.434 -1.076 13.011 1.00 0.00 44 ASN A O 6
ATOM 6124 N N . THR A 1 45 ? -1.803 -1.982 11.473 1.00 0.00 45 THR A N 6
ATOM 6125 C CA . THR A 1 45 ? -1.724 -0.840 10.571 1.00 0.00 45 THR A CA 6
ATOM 6126 C C . THR A 1 45 ? -2.873 0.132 10.813 1.00 0.00 45 THR A C 6
ATOM 6127 O O . THR A 1 45 ? -3.540 0.566 9.874 1.00 0.00 45 THR A O 6
ATOM 6138 N N . SER A 1 46 ? -3.100 0.470 12.079 1.00 0.00 46 SER A N 6
ATOM 6139 C CA . SER A 1 46 ? -4.171 1.388 12.445 1.00 0.00 46 SER A CA 6
ATOM 6140 C C . SER A 1 46 ? -3.694 2.836 12.374 1.00 0.00 46 SER A C 6
ATOM 6141 O O . SER A 1 46 ? -4.386 3.704 11.843 1.00 0.00 46 SER A O 6
ATOM 6149 N N . ASN A 1 47 ? -2.505 3.087 12.912 1.00 0.00 47 ASN A N 6
ATOM 6150 C CA . ASN A 1 47 ? -1.934 4.429 12.911 1.00 0.00 47 ASN A CA 6
ATOM 6151 C C . ASN A 1 47 ? -1.582 4.869 11.493 1.00 0.00 47 ASN A C 6
ATOM 6152 O O . ASN A 1 47 ? -1.839 6.009 11.103 1.00 0.00 47 ASN A O 6
ATOM 6163 N N . LEU A 1 48 ? -0.992 3.959 10.727 1.00 0.00 48 LEU A N 6
ATOM 6164 C CA . LEU A 1 48 ? -0.605 4.251 9.351 1.00 0.00 48 LEU A CA 6
ATOM 6165 C C . LEU A 1 48 ? -1.646 5.131 8.668 1.00 0.00 48 LEU A C 6
ATOM 6166 O O . LEU A 1 48 ? -1.396 6.304 8.389 1.00 0.00 48 LEU A O 6
ATOM 6182 N N . SER A 1 49 ? -2.816 4.558 8.402 1.00 0.00 49 SER A N 6
ATOM 6183 C CA . SER A 1 49 ? -3.895 5.290 7.750 1.00 0.00 49 SER A CA 6
ATOM 6184 C C . SER A 1 49 ? -4.153 6.619 8.453 1.00 0.00 49 SER A C 6
ATOM 6185 O O . SER A 1 49 ? -4.329 7.652 7.806 1.00 0.00 49 SER A O 6
ATOM 6193 N N . TYR A 1 50 ? -4.172 6.585 9.781 1.00 0.00 50 TYR A N 6
ATOM 6194 C CA . TYR A 1 50 ? -4.410 7.786 10.573 1.00 0.00 50 TYR A CA 6
ATOM 6195 C C . TYR A 1 50 ? -3.479 8.915 10.143 1.00 0.00 50 TYR A C 6
ATOM 6196 O O . TYR A 1 50 ? -3.927 10.016 9.820 1.00 0.00 50 TYR A O 6
ATOM 6214 N N . HIS A 1 51 ? -2.180 8.634 10.141 1.00 0.00 51 HIS A N 6
ATOM 6215 C CA . HIS A 1 51 ? -1.184 9.625 9.750 1.00 0.00 51 HIS A CA 6
ATOM 6216 C C . HIS A 1 51 ? -1.690 10.475 8.588 1.00 0.00 51 HIS A C 6
ATOM 6217 O O . HIS A 1 51 ? -1.827 11.693 8.710 1.00 0.00 51 HIS A O 6
ATOM 6231 N N . LEU A 1 52 ? -1.965 9.826 7.462 1.00 0.00 52 LEU A N 6
ATOM 6232 C CA . LEU A 1 52 ? -2.455 10.522 6.278 1.00 0.00 52 LEU A CA 6
ATOM 6233 C C . LEU A 1 52 ? -3.607 11.456 6.633 1.00 0.00 52 LEU A C 6
ATOM 6234 O O . LEU A 1 52 ? -3.524 12.666 6.425 1.00 0.00 52 LEU A O 6
ATOM 6250 N N . GLU A 1 53 ? -4.680 10.886 7.173 1.00 0.00 53 GLU A N 6
ATOM 6251 C CA . GLU A 1 53 ? -5.848 11.669 7.558 1.00 0.00 53 GLU A CA 6
ATOM 6252 C C . GLU A 1 53 ? -5.442 12.865 8.415 1.00 0.00 53 GLU A C 6
ATOM 6253 O O . GLU A 1 53 ? -6.182 13.843 8.528 1.00 0.00 53 GLU A O 6
ATOM 6265 N N . LYS A 1 54 ? -4.262 12.780 9.018 1.00 0.00 54 LYS A N 6
ATOM 6266 C CA . LYS A 1 54 ? -3.755 13.853 9.865 1.00 0.00 54 LYS A CA 6
ATOM 6267 C C . LYS A 1 54 ? -2.850 14.790 9.072 1.00 0.00 54 LYS A C 6
ATOM 6268 O O . LYS A 1 54 ? -2.801 15.991 9.336 1.00 0.00 54 LYS A O 6
ATOM 6287 N N . ASN A 1 55 ? -2.136 14.233 8.099 1.00 0.00 55 ASN A N 6
ATOM 6288 C CA . ASN A 1 55 ? -1.233 15.020 7.267 1.00 0.00 55 ASN A CA 6
ATOM 6289 C C . ASN A 1 55 ? -1.776 15.150 5.847 1.00 0.00 55 ASN A C 6
ATOM 6290 O O . ASN A 1 55 ? -2.160 16.237 5.414 1.00 0.00 55 ASN A O 6
ATOM 6301 N N . HIS A 1 56 ? -1.805 14.033 5.127 1.00 0.00 56 HIS A N 6
ATOM 6302 C CA . HIS A 1 56 ? -2.302 14.021 3.755 1.00 0.00 56 HIS A CA 6
ATOM 6303 C C . HIS A 1 56 ? -3.775 13.626 3.715 1.00 0.00 56 HIS A C 6
ATOM 6304 O O . HIS A 1 56 ? -4.136 12.461 3.885 1.00 0.00 56 HIS A O 6
ATOM 6318 N N . PRO A 1 57 ? -4.648 14.618 3.485 1.00 0.00 57 PRO A N 6
ATOM 6319 C CA . PRO A 1 57 ? -6.096 14.399 3.418 1.00 0.00 57 PRO A CA 6
ATOM 6320 C C . PRO A 1 57 ? -6.507 13.618 2.174 1.00 0.00 57 PRO A C 6
ATOM 6321 O O . PRO A 1 57 ? -7.284 12.668 2.256 1.00 0.00 57 PRO A O 6
ATOM 6332 N N . GLU A 1 58 ? -5.979 14.026 1.024 1.00 0.00 58 GLU A N 6
ATOM 6333 C CA . GLU A 1 58 ? -6.292 13.363 -0.237 1.00 0.00 58 GLU A CA 6
ATOM 6334 C C . GLU A 1 58 ? -5.856 11.901 -0.206 1.00 0.00 58 GLU A C 6
ATOM 6335 O O . GLU A 1 58 ? -6.687 10.995 -0.231 1.00 0.00 58 GLU A O 6
ATOM 6347 N N . GLU A 1 59 ? -4.545 11.682 -0.153 1.00 0.00 59 GLU A N 6
ATOM 6348 C CA . GLU A 1 59 ? -3.999 10.330 -0.121 1.00 0.00 59 GLU A CA 6
ATOM 6349 C C . GLU A 1 59 ? -4.835 9.427 0.781 1.00 0.00 59 GLU A C 6
ATOM 6350 O O . GLU A 1 59 ? -5.001 8.238 0.506 1.00 0.00 59 GLU A O 6
ATOM 6362 N N . PHE A 1 60 ? -5.360 9.999 1.860 1.00 0.00 60 PHE A N 6
ATOM 6363 C CA . PHE A 1 60 ? -6.178 9.246 2.803 1.00 0.00 60 PHE A CA 6
ATOM 6364 C C . PHE A 1 60 ? -7.455 8.744 2.136 1.00 0.00 60 PHE A C 6
ATOM 6365 O O . PHE A 1 60 ? -7.780 7.558 2.207 1.00 0.00 60 PHE A O 6
ATOM 6382 N N . CYS A 1 61 ? -8.175 9.655 1.490 1.00 0.00 61 CYS A N 6
ATOM 6383 C CA . CYS A 1 61 ? -9.418 9.306 0.811 1.00 0.00 61 CYS A CA 6
ATOM 6384 C C . CYS A 1 61 ? -9.215 8.112 -0.115 1.00 0.00 61 CYS A C 6
ATOM 6385 O O . CYS A 1 61 ? -9.841 7.067 0.058 1.00 0.00 61 CYS A O 6
ATOM 6393 N N . GLU A 1 62 ? -8.336 8.275 -1.100 1.00 0.00 62 GLU A N 6
ATOM 6394 C CA . GLU A 1 62 ? -8.053 7.211 -2.055 1.00 0.00 62 GLU A CA 6
ATOM 6395 C C . GLU A 1 62 ? -7.992 5.855 -1.357 1.00 0.00 62 GLU A C 6
ATOM 6396 O O . GLU A 1 62 ? -8.464 4.849 -1.887 1.00 0.00 62 GLU A O 6
ATOM 6408 N N . PHE A 1 63 ? -7.407 5.837 -0.164 1.00 0.00 63 PHE A N 6
ATOM 6409 C CA . PHE A 1 63 ? -7.282 4.606 0.608 1.00 0.00 63 PHE A CA 6
ATOM 6410 C C . PHE A 1 63 ? -8.573 4.303 1.363 1.00 0.00 63 PHE A C 6
ATOM 6411 O O . PHE A 1 63 ? -8.940 3.143 1.549 1.00 0.00 63 PHE A O 6
ATOM 6428 N N . VAL A 1 64 ? -9.259 5.357 1.796 1.00 0.00 64 VAL A N 6
ATOM 6429 C CA . VAL A 1 64 ? -10.509 5.205 2.530 1.00 0.00 64 VAL A CA 6
ATOM 6430 C C . VAL A 1 64 ? -11.666 4.892 1.587 1.00 0.00 64 VAL A C 6
ATOM 6431 O O . VAL A 1 64 ? -12.556 5.717 1.382 1.00 0.00 64 VAL A O 6
ATOM 6444 N N . LYS A 1 65 ? -11.647 3.692 1.016 1.00 0.00 65 LYS A N 6
ATOM 6445 C CA . LYS A 1 65 ? -12.694 3.267 0.095 1.00 0.00 65 LYS A CA 6
ATOM 6446 C C . LYS A 1 65 ? -13.645 2.282 0.770 1.00 0.00 65 LYS A C 6
ATOM 6447 O O . LYS A 1 65 ? -14.111 1.329 0.147 1.00 0.00 65 LYS A O 6
ATOM 6466 N N . SER A 1 66 ? -13.929 2.521 2.046 1.00 0.00 66 SER A N 6
ATOM 6467 C CA . SER A 1 66 ? -14.822 1.654 2.806 1.00 0.00 66 SER A CA 6
ATOM 6468 C C . SER A 1 66 ? -16.252 2.185 2.772 1.00 0.00 66 SER A C 6
ATOM 6469 O O . SER A 1 66 ? -16.579 3.161 3.445 1.00 0.00 66 SER A O 6
ATOM 6477 N N . ASN A 1 67 ? -17.100 1.533 1.983 1.00 0.00 67 ASN A N 6
ATOM 6478 C CA . ASN A 1 67 ? -18.496 1.938 1.861 1.00 0.00 67 ASN A CA 6
ATOM 6479 C C . ASN A 1 67 ? -18.604 3.425 1.538 1.00 0.00 67 ASN A C 6
ATOM 6480 O O . ASN A 1 67 ? -19.432 4.136 2.108 1.00 0.00 67 ASN A O 6
ATOM 6491 N N . SER A 1 68 ? -17.761 3.889 0.621 1.00 0.00 68 SER A N 6
ATOM 6492 C CA . SER A 1 68 ? -17.760 5.293 0.225 1.00 0.00 68 SER A CA 6
ATOM 6493 C C . SER A 1 68 ? -19.177 5.857 0.218 1.00 0.00 68 SER A C 6
ATOM 6494 O O . SER A 1 68 ? -20.146 5.128 0.008 1.00 0.00 68 SER A O 6
ATOM 6502 N N . GLY A 1 69 ? -19.289 7.161 0.449 1.00 0.00 69 GLY A N 6
ATOM 6503 C CA . GLY A 1 69 ? -20.591 7.803 0.466 1.00 0.00 69 GLY A CA 6
ATOM 6504 C C . GLY A 1 69 ? -20.493 9.311 0.575 1.00 0.00 69 GLY A C 6
ATOM 6505 O O . GLY A 1 69 ? -19.580 9.852 1.200 1.00 0.00 69 GLY A O 6
ATOM 6509 N N . PRO A 1 70 ? -21.450 10.017 -0.046 1.00 0.00 70 PRO A N 6
ATOM 6510 C CA . PRO A 1 70 ? -21.489 11.482 -0.031 1.00 0.00 70 PRO A CA 6
ATOM 6511 C C . PRO A 1 70 ? -21.834 12.039 1.346 1.00 0.00 70 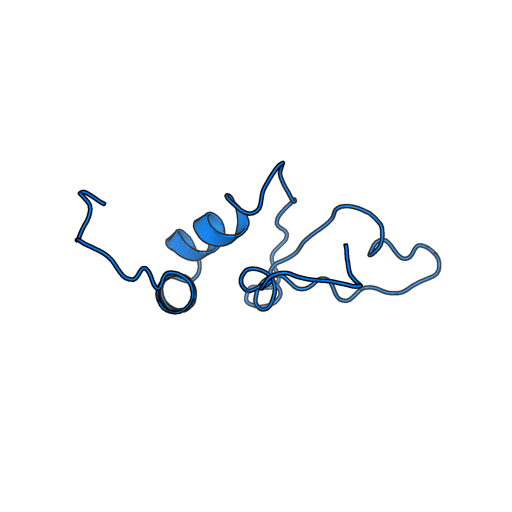PRO A C 6
ATOM 6512 O O . PRO A 1 70 ? -22.814 11.624 1.965 1.00 0.00 70 PRO A O 6
ATOM 6523 N N . SER A 1 71 ? -21.025 12.981 1.818 1.00 0.00 71 SER A N 6
ATOM 6524 C CA . SER A 1 71 ? -21.243 13.592 3.124 1.00 0.00 71 SER A CA 6
ATOM 6525 C C . SER A 1 71 ? -21.371 15.108 3.000 1.00 0.00 71 SER A C 6
ATOM 6526 O O . SER A 1 71 ? -20.838 15.712 2.069 1.00 0.00 71 SER A O 6
ATOM 6534 N N . SER A 1 72 ? -22.082 15.715 3.945 1.00 0.00 72 SER A N 6
ATOM 6535 C CA . SER A 1 72 ? -22.284 17.159 3.940 1.00 0.00 72 SER A CA 6
ATOM 6536 C C . SER A 1 72 ? -22.602 17.667 5.343 1.00 0.00 72 SER A C 6
ATOM 6537 O O . SER A 1 72 ? -23.154 16.941 6.169 1.00 0.00 72 SER A O 6
ATOM 6545 N N . GLY A 1 73 ? -22.250 18.922 5.605 1.00 0.00 73 GLY A N 6
ATOM 6546 C CA . GLY A 1 73 ? -22.505 19.508 6.909 1.00 0.00 73 GLY A CA 6
ATOM 6547 C C . GLY A 1 73 ? -21.344 20.347 7.405 1.00 0.00 73 GLY A C 6
ATOM 6548 O O . GLY A 1 73 ? -20.199 19.913 7.290 1.00 0.00 73 GLY A O 6
ATOM 6553 N N . GLY A 1 1 ? 3.555 -13.787 5.484 1.00 0.00 1 GLY A N 7
ATOM 6554 C CA . GLY A 1 1 ? 3.579 -15.126 6.043 1.00 0.00 1 GLY A CA 7
ATOM 6555 C C . GLY A 1 1 ? 4.749 -15.945 5.536 1.00 0.00 1 GLY A C 7
ATOM 6556 O O . GLY A 1 1 ? 5.813 -15.402 5.237 1.00 0.00 1 GLY A O 7
ATOM 6560 N N . SER A 1 2 ? 4.555 -17.257 5.441 1.00 0.00 2 SER A N 7
ATOM 6561 C CA . SER A 1 2 ? 5.604 -18.153 4.973 1.00 0.00 2 SER A CA 7
ATOM 6562 C C . SER A 1 2 ? 5.719 -18.108 3.452 1.00 0.00 2 SER A C 7
ATOM 6563 O O . SER A 1 2 ? 6.798 -17.877 2.906 1.00 0.00 2 SER A O 7
ATOM 6571 N N . SER A 1 3 ? 4.598 -18.330 2.773 1.00 0.00 3 SER A N 7
ATOM 6572 C CA . SER A 1 3 ? 4.572 -18.318 1.315 1.00 0.00 3 SER A CA 7
ATOM 6573 C C . SER A 1 3 ? 3.583 -17.278 0.798 1.00 0.00 3 SER A C 7
ATOM 6574 O O . SER A 1 3 ? 2.408 -17.285 1.165 1.00 0.00 3 SER A O 7
ATOM 6582 N N . GLY A 1 4 ? 4.068 -16.383 -0.057 1.00 0.00 4 GLY A N 7
ATOM 6583 C CA . GLY A 1 4 ? 3.214 -15.348 -0.612 1.00 0.00 4 GLY A CA 7
ATOM 6584 C C . GLY A 1 4 ? 3.261 -14.065 0.194 1.00 0.00 4 GLY A C 7
ATOM 6585 O O . GLY A 1 4 ? 2.695 -13.987 1.284 1.00 0.00 4 GLY A O 7
ATOM 6589 N N . SER A 1 5 ? 3.939 -13.055 -0.343 1.00 0.00 5 SER A N 7
ATOM 6590 C CA . SER A 1 5 ? 4.063 -11.771 0.336 1.00 0.00 5 SER A CA 7
ATOM 6591 C C . SER A 1 5 ? 2.901 -10.850 -0.027 1.00 0.00 5 SER A C 7
ATOM 6592 O O . SER A 1 5 ? 3.015 -10.013 -0.922 1.00 0.00 5 SER A O 7
ATOM 6600 N N . SER A 1 6 ? 1.784 -11.013 0.674 1.00 0.00 6 SER A N 7
ATOM 6601 C CA . SER A 1 6 ? 0.599 -10.200 0.424 1.00 0.00 6 SER A CA 7
ATOM 6602 C C . SER A 1 6 ? -0.231 -10.044 1.694 1.00 0.00 6 SER A C 7
ATOM 6603 O O . SER A 1 6 ? -0.428 -11.001 2.442 1.00 0.00 6 SER A O 7
ATOM 6611 N N . GLY A 1 7 ? -0.714 -8.829 1.932 1.00 0.00 7 GLY A N 7
ATOM 6612 C CA . GLY A 1 7 ? -1.517 -8.567 3.113 1.00 0.00 7 GLY A CA 7
ATOM 6613 C C . GLY A 1 7 ? -2.382 -7.331 2.964 1.00 0.00 7 GLY A C 7
ATOM 6614 O O . GLY A 1 7 ? -3.452 -7.383 2.358 1.00 0.00 7 GLY A O 7
ATOM 6618 N N . SER A 1 8 ? -1.918 -6.216 3.519 1.00 0.00 8 SER A N 7
ATOM 6619 C CA . SER A 1 8 ? -2.659 -4.962 3.450 1.00 0.00 8 SER A CA 7
ATOM 6620 C C . SER A 1 8 ? -2.243 -4.152 2.226 1.00 0.00 8 SER A C 7
ATOM 6621 O O . SER A 1 8 ? -1.317 -4.524 1.505 1.00 0.00 8 SER A O 7
ATOM 6629 N N . LYS A 1 9 ? -2.935 -3.041 1.997 1.00 0.00 9 LYS A N 7
ATOM 6630 C CA . LYS A 1 9 ? -2.639 -2.175 0.862 1.00 0.00 9 LYS A CA 7
ATOM 6631 C C . LYS A 1 9 ? -2.035 -0.854 1.328 1.00 0.00 9 LYS A C 7
ATOM 6632 O O . LYS A 1 9 ? -1.156 -0.296 0.672 1.00 0.00 9 LYS A O 7
ATOM 6651 N N . VAL A 1 10 ? -2.512 -0.359 2.465 1.00 0.00 10 VAL A N 7
ATOM 6652 C CA . VAL A 1 10 ? -2.018 0.895 3.021 1.00 0.00 10 VAL A CA 7
ATOM 6653 C C . VAL A 1 10 ? -0.499 0.982 2.913 1.00 0.00 10 VAL A C 7
ATOM 6654 O O . VAL A 1 10 ? 0.059 2.066 2.742 1.00 0.00 10 VAL A O 7
ATOM 6667 N N . TRP A 1 11 ? 0.162 -0.165 3.015 1.00 0.00 11 TRP A N 7
ATOM 6668 C CA . TRP A 1 11 ? 1.617 -0.218 2.929 1.00 0.00 11 TRP A CA 7
ATOM 6669 C C . TRP A 1 11 ? 2.120 0.560 1.718 1.00 0.00 11 TRP A C 7
ATOM 6670 O O . TRP A 1 11 ? 3.041 1.370 1.826 1.00 0.00 11 TRP A O 7
ATOM 6691 N N . LYS A 1 12 ? 1.509 0.311 0.564 1.00 0.00 12 LYS A N 7
ATOM 6692 C CA . LYS A 1 12 ? 1.893 0.989 -0.668 1.00 0.00 12 LYS A CA 7
ATOM 6693 C C . LYS A 1 12 ? 2.308 2.430 -0.389 1.00 0.00 12 LYS A C 7
ATOM 6694 O O . LYS A 1 12 ? 3.352 2.887 -0.854 1.00 0.00 12 LYS A O 7
ATOM 6713 N N . TYR A 1 13 ? 1.484 3.141 0.374 1.00 0.00 13 TYR A N 7
ATOM 6714 C CA . TYR A 1 13 ? 1.766 4.531 0.714 1.00 0.00 13 TYR A CA 7
ATOM 6715 C C . TYR A 1 13 ? 3.001 4.635 1.603 1.00 0.00 13 TYR A C 7
ATOM 6716 O O . TYR A 1 13 ? 3.988 5.278 1.242 1.00 0.00 13 TYR A O 7
ATOM 6734 N N . PHE A 1 14 ? 2.941 3.996 2.767 1.00 0.00 14 PHE A N 7
ATOM 6735 C CA . PHE A 1 14 ? 4.054 4.016 3.708 1.00 0.00 14 PHE A CA 7
ATOM 6736 C C . PHE A 1 14 ? 5.057 2.911 3.389 1.00 0.00 14 PHE A C 7
ATOM 6737 O O . PHE A 1 14 ? 4.832 1.743 3.705 1.00 0.00 14 PHE A O 7
ATOM 6754 N N . GLY A 1 15 ? 6.164 3.289 2.758 1.00 0.00 15 GLY A N 7
ATOM 6755 C CA . GLY A 1 15 ? 7.185 2.320 2.405 1.00 0.00 15 GLY A CA 7
ATOM 6756 C C . GLY A 1 15 ? 7.927 1.791 3.616 1.00 0.00 15 GLY A C 7
ATOM 6757 O O . GLY A 1 15 ? 7.755 2.295 4.727 1.00 0.00 15 GLY A O 7
ATOM 6761 N N . PHE A 1 16 ? 8.753 0.773 3.404 1.00 0.00 16 PHE A N 7
ATOM 6762 C CA . PHE A 1 16 ? 9.522 0.173 4.489 1.00 0.00 16 PHE A CA 7
ATOM 6763 C C . PHE A 1 16 ? 10.942 0.729 4.520 1.00 0.00 16 PHE A C 7
ATOM 6764 O O . PHE A 1 16 ? 11.601 0.839 3.486 1.00 0.00 16 PHE A O 7
ATOM 6781 N N . ASP A 1 17 ? 11.408 1.079 5.714 1.00 0.00 17 ASP A N 7
ATOM 6782 C CA . ASP A 1 17 ? 12.750 1.623 5.882 1.00 0.00 17 ASP A CA 7
ATOM 6783 C C . ASP A 1 17 ? 13.697 0.570 6.449 1.00 0.00 17 ASP A C 7
ATOM 6784 O O . ASP A 1 17 ? 14.559 0.873 7.274 1.00 0.00 17 ASP A O 7
ATOM 6793 N N . THR A 1 18 ? 13.530 -0.671 6.003 1.00 0.00 18 THR A N 7
ATOM 6794 C CA . THR A 1 18 ? 14.367 -1.770 6.467 1.00 0.00 18 THR A CA 7
ATOM 6795 C C . THR A 1 18 ? 15.802 -1.612 5.979 1.00 0.00 18 THR A C 7
ATOM 6796 O O . THR A 1 18 ? 16.060 -0.921 4.994 1.00 0.00 18 THR A O 7
ATOM 6807 N N . ASN A 1 19 ? 16.733 -2.257 6.674 1.00 0.00 19 ASN A N 7
ATOM 6808 C CA . ASN A 1 19 ? 18.144 -2.187 6.311 1.00 0.00 19 ASN A CA 7
ATOM 6809 C C . ASN A 1 19 ? 18.352 -2.599 4.857 1.00 0.00 19 ASN A C 7
ATOM 6810 O O . ASN A 1 19 ? 17.936 -3.680 4.441 1.00 0.00 19 ASN A O 7
ATOM 6821 N N . ALA A 1 20 ? 19.000 -1.729 4.088 1.00 0.00 20 ALA A N 7
ATOM 6822 C CA . ALA A 1 20 ? 19.266 -2.003 2.681 1.00 0.00 20 ALA A CA 7
ATOM 6823 C C . ALA A 1 20 ? 20.444 -2.957 2.521 1.00 0.00 20 ALA A C 7
ATOM 6824 O O . ALA A 1 20 ? 21.206 -3.180 3.461 1.00 0.00 20 ALA A O 7
ATOM 6831 N N . GLU A 1 21 ? 20.586 -3.519 1.324 1.00 0.00 21 GLU A N 7
ATOM 6832 C CA . GLU A 1 21 ? 21.672 -4.451 1.043 1.00 0.00 21 GLU A CA 7
ATOM 6833 C C . GLU A 1 21 ? 21.682 -5.595 2.053 1.00 0.00 21 GLU A C 7
ATOM 6834 O O . GLU A 1 21 ? 22.738 -6.009 2.528 1.00 0.00 21 GLU A O 7
ATOM 6846 N N . GLY A 1 22 ? 20.495 -6.102 2.376 1.00 0.00 22 GLY A N 7
ATOM 6847 C CA . GLY A 1 22 ? 20.389 -7.192 3.328 1.00 0.00 22 GLY A CA 7
ATOM 6848 C C . GLY A 1 22 ? 18.986 -7.761 3.403 1.00 0.00 22 GLY A C 7
ATOM 6849 O O . GLY A 1 22 ? 18.063 -7.238 2.777 1.00 0.00 22 GLY A O 7
ATOM 6853 N N . CYS A 1 23 ? 18.825 -8.834 4.169 1.00 0.00 23 CYS A N 7
ATOM 6854 C CA . CYS A 1 23 ? 17.524 -9.476 4.322 1.00 0.00 23 CYS A CA 7
ATOM 6855 C C . CYS A 1 23 ? 16.496 -8.496 4.880 1.00 0.00 23 CYS A C 7
ATOM 6856 O O . CYS A 1 23 ? 16.846 -7.549 5.584 1.00 0.00 23 CYS A O 7
ATOM 6864 N N . ILE A 1 24 ? 15.229 -8.730 4.559 1.00 0.00 24 ILE A N 7
ATOM 6865 C CA . ILE A 1 24 ? 14.151 -7.868 5.027 1.00 0.00 24 ILE A CA 7
ATOM 6866 C C . ILE A 1 24 ? 14.078 -7.857 6.550 1.00 0.00 24 ILE A C 7
ATOM 6867 O O . ILE A 1 24 ? 13.859 -8.893 7.180 1.00 0.00 24 ILE A O 7
ATOM 6883 N N . LEU A 1 25 ? 14.262 -6.680 7.137 1.00 0.00 25 LEU A N 7
ATOM 6884 C CA . LEU A 1 25 ? 14.215 -6.533 8.588 1.00 0.00 25 LEU A CA 7
ATOM 6885 C C . LEU A 1 25 ? 12.775 -6.541 9.090 1.00 0.00 25 LEU A C 7
ATOM 6886 O O . LEU A 1 25 ? 11.857 -6.138 8.376 1.00 0.00 25 LEU A O 7
ATOM 6902 N N . GLN A 1 26 ? 12.586 -7.001 10.323 1.00 0.00 26 GLN A N 7
ATOM 6903 C CA . GLN A 1 26 ? 11.257 -7.060 10.920 1.00 0.00 26 GLN A CA 7
ATOM 6904 C C . GLN A 1 26 ? 10.500 -5.756 10.693 1.00 0.00 26 GLN A C 7
ATOM 6905 O O . GLN A 1 26 ? 11.056 -4.785 10.181 1.00 0.00 26 GLN A O 7
ATOM 6919 N N . TRP A 1 27 ? 9.229 -5.741 11.078 1.00 0.00 27 TRP A N 7
ATOM 6920 C CA . TRP A 1 27 ? 8.395 -4.555 10.915 1.00 0.00 27 TRP A CA 7
ATOM 6921 C C . TRP A 1 27 ? 7.938 -4.022 12.269 1.00 0.00 27 TRP A C 7
ATOM 6922 O O . TRP A 1 27 ? 6.904 -4.435 12.794 1.00 0.00 27 TRP A O 7
ATOM 6943 N N . LYS A 1 28 ? 8.715 -3.101 12.829 1.00 0.00 28 LYS A N 7
ATOM 6944 C CA . LYS A 1 28 ? 8.390 -2.509 14.122 1.00 0.00 28 LYS A CA 7
ATOM 6945 C C . LYS A 1 28 ? 8.003 -1.042 13.966 1.00 0.00 28 LYS A C 7
ATOM 6946 O O . LYS A 1 28 ? 7.085 -0.557 14.628 1.00 0.00 28 LYS A O 7
ATOM 6965 N N . LYS A 1 29 ? 8.707 -0.339 13.085 1.00 0.00 29 LYS A N 7
ATOM 6966 C CA . LYS A 1 29 ? 8.437 1.072 12.839 1.00 0.00 29 LYS A CA 7
ATOM 6967 C C . LYS A 1 29 ? 8.171 1.326 11.359 1.00 0.00 29 LYS A C 7
ATOM 6968 O O . LYS A 1 29 ? 8.647 0.585 10.498 1.00 0.00 29 LYS A O 7
ATOM 6987 N N . ILE A 1 30 ? 7.411 2.377 11.070 1.00 0.00 30 ILE A N 7
ATOM 6988 C CA . ILE A 1 30 ? 7.086 2.728 9.694 1.00 0.00 30 ILE A CA 7
ATOM 6989 C C . ILE A 1 30 ? 7.365 4.203 9.422 1.00 0.00 30 ILE A C 7
ATOM 6990 O O . ILE A 1 30 ? 7.399 5.019 10.344 1.00 0.00 30 ILE A O 7
ATOM 7006 N N . TYR A 1 31 ? 7.561 4.538 8.152 1.00 0.00 31 TYR A N 7
ATOM 7007 C CA . TYR A 1 31 ? 7.837 5.914 7.758 1.00 0.00 31 TYR A CA 7
ATOM 7008 C C . TYR A 1 31 ? 7.068 6.284 6.494 1.00 0.00 31 TYR A C 7
ATOM 7009 O O . TYR A 1 31 ? 6.976 5.493 5.555 1.00 0.00 31 TYR A O 7
ATOM 7027 N N . CYS A 1 32 ? 6.518 7.494 6.477 1.00 0.00 32 CYS A N 7
ATOM 7028 C CA . CYS A 1 32 ? 5.756 7.972 5.329 1.00 0.00 32 CYS A CA 7
ATOM 7029 C C . CYS A 1 32 ? 6.686 8.506 4.244 1.00 0.00 32 CYS A C 7
ATOM 7030 O O . CYS A 1 32 ? 7.013 9.693 4.221 1.00 0.00 32 CYS A O 7
ATOM 7037 N N . ARG A 1 33 ? 7.108 7.621 3.346 1.00 0.00 33 ARG A N 7
ATOM 7038 C CA . ARG A 1 33 ? 8.001 8.003 2.258 1.00 0.00 33 ARG A CA 7
ATOM 7039 C C . ARG A 1 33 ? 7.514 9.279 1.577 1.00 0.00 33 ARG A C 7
ATOM 7040 O O . ARG A 1 33 ? 8.313 10.070 1.075 1.00 0.00 33 ARG A O 7
ATOM 7061 N N . ILE A 1 34 ? 6.199 9.471 1.565 1.00 0.00 34 ILE A N 7
ATOM 7062 C CA . ILE A 1 34 ? 5.606 10.651 0.946 1.00 0.00 34 ILE A CA 7
ATOM 7063 C C . ILE A 1 34 ? 6.181 11.931 1.542 1.00 0.00 34 ILE A C 7
ATOM 7064 O O . ILE A 1 34 ? 6.683 12.794 0.821 1.00 0.00 34 ILE A O 7
ATOM 7080 N N . CYS A 1 35 ? 6.105 12.048 2.864 1.00 0.00 35 CYS A N 7
ATOM 7081 C CA . CYS A 1 35 ? 6.618 13.222 3.559 1.00 0.00 35 CYS A CA 7
ATOM 7082 C C . CYS A 1 35 ? 7.877 12.879 4.350 1.00 0.00 35 CYS A C 7
ATOM 7083 O O . CYS A 1 35 ? 8.199 13.536 5.340 1.00 0.00 35 CYS A O 7
ATOM 7090 N N . MET A 1 36 ? 8.585 11.846 3.906 1.00 0.00 36 MET A N 7
ATOM 7091 C CA . MET A 1 36 ? 9.810 11.417 4.571 1.00 0.00 36 MET A CA 7
ATOM 7092 C C . MET A 1 36 ? 9.681 11.550 6.085 1.00 0.00 36 MET A C 7
ATOM 7093 O O . MET A 1 36 ? 10.625 11.953 6.764 1.00 0.00 36 MET A O 7
ATOM 7107 N N . ALA A 1 37 ? 8.507 11.211 6.607 1.00 0.00 37 ALA A N 7
ATOM 7108 C CA . ALA A 1 37 ? 8.257 11.292 8.041 1.00 0.00 37 ALA A CA 7
ATOM 7109 C C . ALA A 1 37 ? 8.282 9.908 8.682 1.00 0.00 37 ALA A C 7
ATOM 7110 O O . ALA A 1 37 ? 8.068 8.900 8.010 1.00 0.00 37 ALA A O 7
ATOM 7117 N N . GLN A 1 38 ? 8.546 9.869 9.984 1.00 0.00 38 GLN A N 7
ATOM 7118 C CA . GLN A 1 38 ? 8.600 8.608 10.714 1.00 0.00 38 GLN A CA 7
ATOM 7119 C C . GLN A 1 38 ? 7.323 8.389 11.518 1.00 0.00 38 GLN A C 7
ATOM 7120 O O . GLN A 1 38 ? 7.071 9.085 12.502 1.00 0.00 38 GLN A O 7
ATOM 7134 N N . ILE A 1 39 ? 6.521 7.418 11.094 1.00 0.00 39 ILE A N 7
ATOM 7135 C CA . ILE A 1 39 ? 5.271 7.108 11.775 1.00 0.00 39 ILE A CA 7
ATOM 7136 C C . ILE A 1 39 ? 5.299 5.700 12.360 1.00 0.00 39 ILE A C 7
ATOM 7137 O O . ILE A 1 39 ? 5.222 4.712 11.630 1.00 0.00 39 ILE A O 7
ATOM 7153 N N . ALA A 1 40 ? 5.407 5.616 13.682 1.00 0.00 40 ALA A N 7
ATOM 7154 C CA . ALA A 1 40 ? 5.440 4.329 14.366 1.00 0.00 40 ALA A CA 7
ATOM 7155 C C . ALA A 1 40 ? 4.225 3.482 14.002 1.00 0.00 40 ALA A C 7
ATOM 7156 O O . ALA A 1 40 ? 3.256 3.983 13.432 1.00 0.00 40 ALA A O 7
ATOM 7163 N N . TYR A 1 41 ? 4.285 2.198 14.333 1.00 0.00 41 TYR A N 7
ATOM 7164 C CA . TYR A 1 41 ? 3.191 1.280 14.038 1.00 0.00 41 TYR A CA 7
ATOM 7165 C C . TYR A 1 41 ? 2.618 0.685 15.321 1.00 0.00 41 TYR A C 7
ATOM 7166 O O . TYR A 1 41 ? 3.354 0.179 16.167 1.00 0.00 41 TYR A O 7
ATOM 7184 N N . SER A 1 42 ? 1.297 0.751 15.457 1.00 0.00 42 SER A N 7
ATOM 7185 C CA . SER A 1 42 ? 0.623 0.222 16.637 1.00 0.00 42 SER A CA 7
ATOM 7186 C C . SER A 1 42 ? -0.830 -0.123 16.324 1.00 0.00 42 SER A C 7
ATOM 7187 O O . SER A 1 42 ? -1.673 0.762 16.180 1.00 0.00 42 SER A O 7
ATOM 7195 N N . GLY A 1 43 ? -1.115 -1.417 16.219 1.00 0.00 43 GLY A N 7
ATOM 7196 C CA . GLY A 1 43 ? -2.466 -1.857 15.923 1.00 0.00 43 GLY A CA 7
ATOM 7197 C C . GLY A 1 43 ? -2.607 -2.390 14.511 1.00 0.00 43 GLY A C 7
ATOM 7198 O O . GLY A 1 43 ? -1.670 -2.970 13.964 1.00 0.00 43 GLY A O 7
ATOM 7202 N N . ASN A 1 44 ? -3.781 -2.194 13.920 1.00 0.00 44 ASN A N 7
ATOM 7203 C CA . ASN A 1 44 ? -4.041 -2.661 12.564 1.00 0.00 44 ASN A CA 7
ATOM 7204 C C . ASN A 1 44 ? -4.132 -1.488 11.592 1.00 0.00 44 ASN A C 7
ATOM 7205 O O . ASN A 1 44 ? -5.225 -1.056 11.222 1.00 0.00 44 ASN A O 7
ATOM 7216 N N . THR A 1 45 ? -2.976 -0.975 11.182 1.00 0.00 45 THR A N 7
ATOM 7217 C CA . THR A 1 45 ? -2.924 0.148 10.255 1.00 0.00 45 THR A CA 7
ATOM 7218 C C . THR A 1 45 ? -4.066 1.125 10.510 1.00 0.00 45 THR A C 7
ATOM 7219 O O . THR A 1 45 ? -4.723 1.585 9.576 1.00 0.00 45 THR A O 7
ATOM 7230 N N . SER A 1 46 ? -4.297 1.439 11.781 1.00 0.00 46 SER A N 7
ATOM 7231 C CA . SER A 1 46 ? -5.362 2.360 12.160 1.00 0.00 46 SER A CA 7
ATOM 7232 C C . SER A 1 46 ? -4.887 3.807 12.067 1.00 0.00 46 SER A C 7
ATOM 7233 O O . SER A 1 46 ? -5.569 4.661 11.501 1.00 0.00 46 SER A O 7
ATOM 7241 N N . ASN A 1 47 ? -3.712 4.075 12.628 1.00 0.00 47 ASN A N 7
ATOM 7242 C CA . ASN A 1 47 ? -3.145 5.418 12.609 1.00 0.00 47 ASN A CA 7
ATOM 7243 C C . ASN A 1 47 ? -2.609 5.764 11.224 1.00 0.00 47 ASN A C 7
ATOM 7244 O O . ASN A 1 47 ? -2.655 6.919 10.798 1.00 0.00 47 ASN A O 7
ATOM 7255 N N . LEU A 1 48 ? -2.101 4.755 10.524 1.00 0.00 48 LEU A N 7
ATOM 7256 C CA . LEU A 1 48 ? -1.556 4.951 9.185 1.00 0.00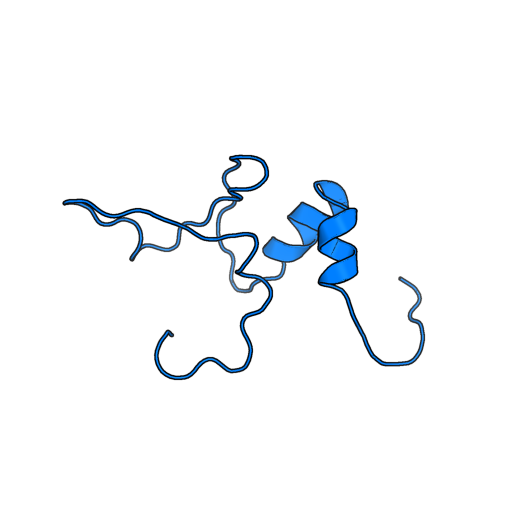 48 LEU A CA 7
ATOM 7257 C C . LEU A 1 48 ? -2.547 5.697 8.297 1.00 0.00 48 LEU A C 7
ATOM 7258 O O . LEU A 1 48 ? -2.245 6.773 7.781 1.00 0.00 48 LEU A O 7
ATOM 7274 N N . SER A 1 49 ? -3.731 5.119 8.126 1.00 0.00 49 SER A N 7
ATOM 7275 C CA . SER A 1 49 ? -4.767 5.728 7.299 1.00 0.00 49 SER A CA 7
ATOM 7276 C C . SER A 1 49 ? -5.114 7.125 7.805 1.00 0.00 49 SER A C 7
ATOM 7277 O O . SER A 1 49 ? -5.254 8.064 7.022 1.00 0.00 49 SER A O 7
ATOM 7285 N N . TYR A 1 50 ? -5.251 7.253 9.120 1.00 0.00 50 TYR A N 7
ATOM 7286 C CA . TYR A 1 50 ? -5.585 8.534 9.732 1.00 0.00 50 TYR A CA 7
ATOM 7287 C C . TYR A 1 50 ? -4.544 9.593 9.381 1.00 0.00 50 TYR A C 7
ATOM 7288 O O . TYR A 1 50 ? -4.883 10.742 9.095 1.00 0.00 50 TYR A O 7
ATOM 7306 N N . HIS A 1 51 ? -3.275 9.197 9.404 1.00 0.00 51 HIS A N 7
ATOM 7307 C CA . HIS A 1 51 ? -2.184 10.111 9.087 1.00 0.00 51 HIS A CA 7
ATOM 7308 C C . HIS A 1 51 ? -2.423 10.798 7.746 1.00 0.00 51 HIS A C 7
ATOM 7309 O O . HIS A 1 51 ? -2.073 11.965 7.563 1.00 0.00 51 HIS A O 7
ATOM 7323 N N . LEU A 1 52 ? -3.019 10.067 6.810 1.00 0.00 52 LEU A N 7
ATOM 7324 C CA . LEU A 1 52 ? -3.304 10.605 5.485 1.00 0.00 52 LEU A CA 7
ATOM 7325 C C . LEU A 1 52 ? -4.501 11.549 5.526 1.00 0.00 52 LEU A C 7
ATOM 7326 O O . LEU A 1 52 ? -4.407 12.705 5.115 1.00 0.00 52 LEU A O 7
ATOM 7342 N N . GLU A 1 53 ? -5.626 11.048 6.028 1.00 0.00 53 GLU A N 7
ATOM 7343 C CA . GLU A 1 53 ? -6.841 11.848 6.124 1.00 0.00 53 GLU A CA 7
ATOM 7344 C C . GLU A 1 53 ? -6.590 13.126 6.921 1.00 0.00 53 GLU A C 7
ATOM 7345 O O . GLU A 1 53 ? -7.393 14.059 6.889 1.00 0.00 53 GLU A O 7
ATOM 7357 N N . LYS A 1 54 ? -5.471 13.160 7.635 1.00 0.00 54 LYS A N 7
ATOM 7358 C CA . LYS A 1 54 ? -5.111 14.321 8.440 1.00 0.00 54 LYS A CA 7
ATOM 7359 C C . LYS A 1 54 ? -4.057 15.167 7.734 1.00 0.00 54 LYS A C 7
ATOM 7360 O O . LYS A 1 54 ? -4.106 16.396 7.772 1.00 0.00 54 LYS A O 7
ATOM 7379 N N . ASN A 1 55 ? -3.104 14.501 7.089 1.00 0.00 55 ASN A N 7
ATOM 7380 C CA . ASN A 1 55 ? -2.038 15.192 6.374 1.00 0.00 55 ASN A CA 7
ATOM 7381 C C . ASN A 1 55 ? -2.310 15.204 4.872 1.00 0.00 55 ASN A C 7
ATOM 7382 O O . ASN A 1 55 ? -2.541 16.259 4.280 1.00 0.00 55 ASN A O 7
ATOM 7393 N N . HIS A 1 56 ? -2.281 14.023 4.262 1.00 0.00 56 HIS A N 7
ATOM 7394 C CA . HIS A 1 56 ? -2.525 13.897 2.829 1.00 0.00 56 HIS A CA 7
ATOM 7395 C C . HIS A 1 56 ? -3.953 13.432 2.561 1.00 0.00 56 HIS A C 7
ATOM 7396 O O . HIS A 1 56 ? -4.272 12.246 2.650 1.00 0.00 56 HIS A O 7
ATOM 7410 N N . PRO A 1 57 ? -4.833 14.386 2.224 1.00 0.00 57 PRO A N 7
ATOM 7411 C CA . PRO A 1 57 ? -6.241 14.098 1.936 1.00 0.00 57 PRO A CA 7
ATOM 7412 C C . PRO A 1 57 ? -6.421 13.333 0.628 1.00 0.00 57 PRO A C 7
ATOM 7413 O O . PRO A 1 57 ? -7.165 12.356 0.568 1.00 0.00 57 PRO A O 7
ATOM 7424 N N . GLU A 1 58 ? -5.733 13.786 -0.416 1.00 0.00 58 GLU A N 7
ATOM 7425 C CA . GLU A 1 58 ? -5.818 13.143 -1.722 1.00 0.00 58 GLU A CA 7
ATOM 7426 C C . GLU A 1 58 ? -5.399 11.678 -1.636 1.00 0.00 58 GLU A C 7
ATOM 7427 O O . GLU A 1 58 ? -6.113 10.790 -2.100 1.00 0.00 58 GLU A O 7
ATOM 7439 N N . GLU A 1 59 ? -4.236 11.435 -1.040 1.00 0.00 59 GLU A N 7
ATOM 7440 C CA . GLU A 1 59 ? -3.722 10.079 -0.894 1.00 0.00 59 GLU A CA 7
ATOM 7441 C C . GLU A 1 59 ? -4.724 9.193 -0.160 1.00 0.00 59 GLU A C 7
ATOM 7442 O O . GLU A 1 59 ? -4.952 8.045 -0.543 1.00 0.00 59 GLU A O 7
ATOM 7454 N N . PHE A 1 60 ? -5.319 9.734 0.898 1.00 0.00 60 PHE A N 7
ATOM 7455 C CA . PHE A 1 60 ? -6.296 8.993 1.688 1.00 0.00 60 PHE A CA 7
ATOM 7456 C C . PHE A 1 60 ? -7.501 8.603 0.836 1.00 0.00 60 PHE A C 7
ATOM 7457 O O . PHE A 1 60 ? -7.877 7.432 0.774 1.00 0.00 60 PHE A O 7
ATOM 7474 N N . CYS A 1 61 ? -8.101 9.592 0.184 1.00 0.00 61 CYS A N 7
ATOM 7475 C CA . CYS A 1 61 ? -9.264 9.354 -0.663 1.00 0.00 61 CYS A CA 7
ATOM 7476 C C . CYS A 1 61 ? -8.991 8.231 -1.659 1.00 0.00 61 CYS A C 7
ATOM 7477 O O . CYS A 1 61 ? -9.871 7.423 -1.954 1.00 0.00 61 CYS A O 7
ATOM 7485 N N . GLU A 1 62 ? -7.767 8.189 -2.174 1.00 0.00 62 GLU A N 7
ATOM 7486 C CA . GLU A 1 62 ? -7.379 7.167 -3.139 1.00 0.00 62 GLU A CA 7
ATOM 7487 C C . GLU A 1 62 ? -7.407 5.780 -2.503 1.00 0.00 62 GLU A C 7
ATOM 7488 O O . GLU A 1 62 ? -7.787 4.799 -3.143 1.00 0.00 62 GLU A O 7
ATOM 7500 N N . PHE A 1 63 ? -7.002 5.706 -1.240 1.00 0.00 63 PHE A N 7
ATOM 7501 C CA . PHE A 1 63 ? -6.979 4.440 -0.516 1.00 0.00 63 PHE A CA 7
ATOM 7502 C C . PHE A 1 63 ? -8.383 4.042 -0.071 1.00 0.00 63 PHE A C 7
ATOM 7503 O O . PHE A 1 63 ? -8.755 2.870 -0.127 1.00 0.00 63 PHE A O 7
ATOM 7520 N N . VAL A 1 64 ? -9.158 5.027 0.373 1.00 0.00 64 VAL A N 7
ATOM 7521 C CA . VAL A 1 64 ? -10.521 4.781 0.828 1.00 0.00 64 VAL A CA 7
ATOM 7522 C C . VAL A 1 64 ? -11.521 4.970 -0.307 1.00 0.00 64 VAL A C 7
ATOM 7523 O O . VAL A 1 64 ? -12.723 5.103 -0.075 1.00 0.00 64 VAL A O 7
ATOM 7536 N N . LYS A 1 65 ? -11.018 4.978 -1.537 1.00 0.00 65 LYS A N 7
ATOM 7537 C CA . LYS A 1 65 ? -11.867 5.148 -2.710 1.00 0.00 65 LYS A CA 7
ATOM 7538 C C . LYS A 1 65 ? -13.230 4.499 -2.494 1.00 0.00 65 LYS A C 7
ATOM 7539 O O . LYS A 1 65 ? -14.267 5.124 -2.716 1.00 0.00 65 LYS A O 7
ATOM 7558 N N . SER A 1 66 ? -13.221 3.244 -2.058 1.00 0.00 66 SER A N 7
ATOM 7559 C CA . SER A 1 66 ? -14.457 2.510 -1.814 1.00 0.00 66 SER A CA 7
ATOM 7560 C C . SER A 1 66 ? -15.104 2.955 -0.506 1.00 0.00 66 SER A C 7
ATOM 7561 O O . SER A 1 66 ? -14.888 2.350 0.543 1.00 0.00 66 SER A O 7
ATOM 7569 N N . ASN A 1 67 ? -15.898 4.018 -0.577 1.00 0.00 67 ASN A N 7
ATOM 7570 C CA . ASN A 1 67 ? -16.576 4.546 0.601 1.00 0.00 67 ASN A CA 7
ATOM 7571 C C . ASN A 1 67 ? -17.866 5.261 0.211 1.00 0.00 67 ASN A C 7
ATOM 7572 O O . ASN A 1 67 ? -18.162 5.429 -0.972 1.00 0.00 67 ASN A O 7
ATOM 7583 N N . SER A 1 68 ? -18.631 5.680 1.215 1.00 0.00 68 SER A N 7
ATOM 7584 C CA . SER A 1 68 ? -19.891 6.374 0.977 1.00 0.00 68 SER A CA 7
ATOM 7585 C C . SER A 1 68 ? -19.690 7.559 0.037 1.00 0.00 68 SER A C 7
ATOM 7586 O O . SER A 1 68 ? -18.562 7.909 -0.306 1.00 0.00 68 SER A O 7
ATOM 7594 N N . GLY A 1 69 ? -20.795 8.172 -0.376 1.00 0.00 69 GLY A N 7
ATOM 7595 C CA . GLY A 1 69 ? -20.720 9.311 -1.273 1.00 0.00 69 GLY A CA 7
ATOM 7596 C C . GLY A 1 69 ? -19.977 10.482 -0.662 1.00 0.00 69 GLY A C 7
ATOM 7597 O O . GLY A 1 69 ? -19.576 10.452 0.502 1.00 0.00 69 GLY A O 7
ATOM 7601 N N . PRO A 1 70 ? -19.782 11.545 -1.457 1.00 0.00 70 PRO A N 7
ATOM 7602 C CA . PRO A 1 70 ? -19.080 12.751 -1.009 1.00 0.00 70 PRO A CA 7
ATOM 7603 C C . PRO A 1 70 ? -19.885 13.543 0.016 1.00 0.00 70 PRO A C 7
ATOM 7604 O O . PRO A 1 70 ? -20.617 14.468 -0.336 1.00 0.00 70 PRO A O 7
ATOM 7615 N N . SER A 1 71 ? -19.744 13.174 1.285 1.00 0.00 71 SER A N 7
ATOM 7616 C CA . SER A 1 71 ? -20.460 13.848 2.361 1.00 0.00 71 SER A CA 7
ATOM 7617 C C . SER A 1 71 ? -19.725 15.112 2.795 1.00 0.00 71 SER A C 7
ATOM 7618 O O . SER A 1 71 ? -20.286 16.208 2.774 1.00 0.00 71 SER A O 7
ATOM 7626 N N . SER A 1 72 ? -18.466 14.952 3.188 1.00 0.00 72 SER A N 7
ATOM 7627 C CA . SER A 1 72 ? -17.653 16.079 3.631 1.00 0.00 72 SER A CA 7
ATOM 7628 C C . SER A 1 72 ? -16.177 15.837 3.328 1.00 0.00 72 SER A C 7
ATOM 7629 O O . SER A 1 72 ? -15.783 14.736 2.945 1.00 0.00 72 SER A O 7
ATOM 7637 N N . GLY A 1 73 ? -15.366 16.876 3.502 1.00 0.00 73 GLY A N 7
ATOM 7638 C CA . GLY A 1 73 ? -13.943 16.757 3.243 1.00 0.00 73 GLY A CA 7
ATOM 7639 C C . GLY A 1 73 ? -13.195 18.048 3.509 1.00 0.00 73 GLY A C 7
ATOM 7640 O O . GLY A 1 73 ? -13.649 18.845 4.329 1.00 0.00 73 GLY A O 7
ATOM 7645 N N . GLY A 1 1 ? 3.647 -13.045 12.046 1.00 0.00 1 GLY A N 8
ATOM 7646 C CA . GLY A 1 1 ? 3.456 -13.639 10.735 1.00 0.00 1 GLY A CA 8
ATOM 7647 C C . GLY A 1 1 ? 3.147 -12.606 9.670 1.00 0.00 1 GLY A C 8
ATOM 7648 O O . GLY A 1 1 ? 2.342 -11.701 9.888 1.00 0.00 1 GLY A O 8
ATOM 7652 N N . SER A 1 2 ? 3.790 -12.740 8.514 1.00 0.00 2 SER A N 8
ATOM 7653 C CA . SER A 1 2 ? 3.583 -11.808 7.412 1.00 0.00 2 SER A CA 8
ATOM 7654 C C . SER A 1 2 ? 2.216 -12.020 6.769 1.00 0.00 2 SER A C 8
ATOM 7655 O O . SER A 1 2 ? 1.941 -13.079 6.205 1.00 0.00 2 SER A O 8
ATOM 7663 N N . SER A 1 3 ? 1.363 -11.006 6.859 1.00 0.00 3 SER A N 8
ATOM 7664 C CA . SER A 1 3 ? 0.022 -11.081 6.290 1.00 0.00 3 SER A CA 8
ATOM 7665 C C . SER A 1 3 ? -0.092 -10.202 5.049 1.00 0.00 3 SER A C 8
ATOM 7666 O O . SER A 1 3 ? 0.650 -9.233 4.890 1.00 0.00 3 SER A O 8
ATOM 7674 N N . GLY A 1 4 ? -1.028 -10.547 4.170 1.00 0.00 4 GLY A N 8
ATOM 7675 C CA . GLY A 1 4 ? -1.223 -9.780 2.954 1.00 0.00 4 GLY A CA 8
ATOM 7676 C C . GLY A 1 4 ? -2.028 -10.535 1.915 1.00 0.00 4 GLY A C 8
ATOM 7677 O O . GLY A 1 4 ? -1.500 -10.923 0.872 1.00 0.00 4 GLY A O 8
ATOM 7681 N N . SER A 1 5 ? -3.309 -10.746 2.199 1.00 0.00 5 SER A N 8
ATOM 7682 C CA . SER A 1 5 ? -4.187 -11.465 1.284 1.00 0.00 5 SER A CA 8
ATOM 7683 C C . SER A 1 5 ? -5.154 -10.507 0.594 1.00 0.00 5 SER A C 8
ATOM 7684 O O . SER A 1 5 ? -6.177 -10.124 1.163 1.00 0.00 5 SER A O 8
ATOM 7692 N N . SER A 1 6 ? -4.823 -10.124 -0.635 1.00 0.00 6 SER A N 8
ATOM 7693 C CA . SER A 1 6 ? -5.659 -9.208 -1.402 1.00 0.00 6 SER A CA 8
ATOM 7694 C C . SER A 1 6 ? -6.258 -8.134 -0.499 1.00 0.00 6 SER A C 8
ATOM 7695 O O . SER A 1 6 ? -7.423 -7.765 -0.643 1.00 0.00 6 SER A O 8
ATOM 7703 N N . GLY A 1 7 ? -5.452 -7.636 0.434 1.00 0.00 7 GLY A N 8
ATOM 7704 C CA . GLY A 1 7 ? -5.919 -6.610 1.347 1.00 0.00 7 GLY A CA 8
ATOM 7705 C C . GLY A 1 7 ? -4.798 -5.713 1.833 1.00 0.00 7 GLY A C 8
ATOM 7706 O O . GLY A 1 7 ? -3.824 -5.482 1.117 1.00 0.00 7 GLY A O 8
ATOM 7710 N N . SER A 1 8 ? -4.936 -5.205 3.054 1.00 0.00 8 SER A N 8
ATOM 7711 C CA . SER A 1 8 ? -3.929 -4.323 3.633 1.00 0.00 8 SER A CA 8
ATOM 7712 C C . SER A 1 8 ? -3.433 -3.314 2.602 1.00 0.00 8 SER A C 8
ATOM 7713 O O . SER A 1 8 ? -2.232 -3.204 2.350 1.00 0.00 8 SER A O 8
ATOM 7721 N N . LYS A 1 9 ? -4.365 -2.577 2.008 1.00 0.00 9 LYS A N 8
ATOM 7722 C CA . LYS A 1 9 ? -4.026 -1.575 1.005 1.00 0.00 9 LYS A CA 8
ATOM 7723 C C . LYS A 1 9 ? -3.557 -0.282 1.665 1.00 0.00 9 LYS A C 8
ATOM 7724 O O . LYS A 1 9 ? -3.925 0.813 1.240 1.00 0.00 9 LYS A O 8
ATOM 7743 N N . VAL A 1 10 ? -2.740 -0.416 2.705 1.00 0.00 10 VAL A N 8
ATOM 7744 C CA . VAL A 1 10 ? -2.218 0.741 3.422 1.00 0.00 10 VAL A CA 8
ATOM 7745 C C . VAL A 1 10 ? -0.701 0.668 3.552 1.00 0.00 10 VAL A C 8
ATOM 7746 O O . VAL A 1 10 ? -0.133 1.095 4.558 1.00 0.00 10 VAL A O 8
ATOM 7759 N N . TRP A 1 11 ? -0.051 0.127 2.529 1.00 0.00 11 TRP A N 8
ATOM 7760 C CA . TRP A 1 11 ? 1.402 -0.001 2.529 1.00 0.00 11 TRP A CA 8
ATOM 7761 C C . TRP A 1 11 ? 2.021 0.824 1.406 1.00 0.00 11 TRP A C 8
ATOM 7762 O O . TRP A 1 11 ? 3.090 1.413 1.572 1.00 0.00 11 TRP A O 8
ATOM 7783 N N . LYS A 1 12 ? 1.344 0.863 0.264 1.00 0.00 12 LYS A N 8
ATOM 7784 C CA . LYS A 1 12 ? 1.827 1.618 -0.886 1.00 0.00 12 LYS A CA 8
ATOM 7785 C C . LYS A 1 12 ? 2.431 2.949 -0.450 1.00 0.00 12 LYS A C 8
ATOM 7786 O O . LYS A 1 12 ? 3.470 3.367 -0.960 1.00 0.00 12 LYS A O 8
ATOM 7805 N N . TYR A 1 13 ? 1.774 3.609 0.498 1.00 0.00 13 TYR A N 8
ATOM 7806 C CA . TYR A 1 13 ? 2.246 4.892 1.003 1.00 0.00 13 TYR A CA 8
ATOM 7807 C C . TYR A 1 13 ? 3.466 4.709 1.902 1.00 0.00 13 TYR A C 8
ATOM 7808 O O . TYR A 1 13 ? 4.485 5.377 1.728 1.00 0.00 13 TYR A O 8
ATOM 7826 N N . PHE A 1 14 ? 3.353 3.798 2.862 1.00 0.00 14 PHE A N 8
ATOM 7827 C CA . PHE A 1 14 ? 4.445 3.526 3.790 1.00 0.00 14 PHE A CA 8
ATOM 7828 C C . PHE A 1 14 ? 5.144 2.217 3.436 1.00 0.00 14 PHE A C 8
ATOM 7829 O O . PHE A 1 14 ? 4.682 1.136 3.798 1.00 0.00 14 PHE A O 8
ATOM 7846 N N . GLY A 1 15 ? 6.263 2.323 2.726 1.00 0.00 15 GLY A N 8
ATOM 7847 C CA . GLY A 1 15 ? 7.009 1.141 2.334 1.00 0.00 15 GLY A CA 8
ATOM 7848 C C . GLY A 1 15 ? 8.047 0.744 3.364 1.00 0.00 15 GLY A C 8
ATOM 7849 O O . GLY A 1 15 ? 8.354 1.512 4.276 1.00 0.00 15 GLY A O 8
ATOM 7853 N N . PHE A 1 16 ? 8.589 -0.461 3.221 1.00 0.00 16 PHE A N 8
ATOM 7854 C CA . PHE A 1 16 ? 9.597 -0.961 4.148 1.00 0.00 16 PHE A CA 8
ATOM 7855 C C . PHE A 1 16 ? 10.990 -0.886 3.529 1.00 0.00 16 PHE A C 8
ATOM 7856 O O . PHE A 1 16 ? 11.141 -0.919 2.308 1.00 0.00 16 PHE A O 8
ATOM 7873 N N . ASP A 1 17 ? 12.004 -0.783 4.381 1.00 0.00 17 ASP A N 8
ATOM 7874 C CA . ASP A 1 17 ? 13.385 -0.702 3.920 1.00 0.00 17 ASP A CA 8
ATOM 7875 C C . ASP A 1 17 ? 13.771 -1.954 3.138 1.00 0.00 17 ASP A C 8
ATOM 7876 O O . ASP A 1 17 ? 13.923 -1.915 1.917 1.00 0.00 17 ASP A O 8
ATOM 7885 N N . THR A 1 18 ? 13.928 -3.066 3.851 1.00 0.00 18 THR A N 8
ATOM 7886 C CA . THR A 1 18 ? 14.298 -4.329 3.224 1.00 0.00 18 THR A CA 8
ATOM 7887 C C . THR A 1 18 ? 15.310 -4.112 2.105 1.00 0.00 18 THR A C 8
ATOM 7888 O O . THR A 1 18 ? 15.191 -4.693 1.028 1.00 0.00 18 THR A O 8
ATOM 7899 N N . ASN A 1 19 ? 16.306 -3.273 2.369 1.00 0.00 19 ASN A N 8
ATOM 7900 C CA . ASN A 1 19 ? 17.340 -2.980 1.383 1.00 0.00 19 ASN A CA 8
ATOM 7901 C C . ASN A 1 19 ? 17.812 -4.257 0.694 1.00 0.00 19 ASN A C 8
ATOM 7902 O O . ASN A 1 19 ? 18.608 -5.014 1.247 1.00 0.00 19 ASN A O 8
ATOM 7913 N N . ALA A 1 20 ? 17.315 -4.487 -0.517 1.00 0.00 20 ALA A N 8
ATOM 7914 C CA . ALA A 1 20 ? 17.688 -5.670 -1.283 1.00 0.00 20 ALA A CA 8
ATOM 7915 C C . ALA A 1 20 ? 17.739 -6.907 -0.393 1.00 0.00 20 ALA A C 8
ATOM 7916 O O . ALA A 1 20 ? 18.596 -7.772 -0.567 1.00 0.00 20 ALA A O 8
ATOM 7923 N N . GLU A 1 21 ? 16.816 -6.983 0.561 1.00 0.00 21 GLU A N 8
ATOM 7924 C CA . GLU A 1 21 ? 16.758 -8.114 1.480 1.00 0.00 21 GLU A CA 8
ATOM 7925 C C . GLU A 1 21 ? 15.317 -8.418 1.878 1.00 0.00 21 GLU A C 8
ATOM 7926 O O . GLU A 1 21 ? 14.716 -7.695 2.672 1.00 0.00 21 GLU A O 8
ATOM 7938 N N . GLY A 1 22 ? 14.769 -9.493 1.320 1.00 0.00 22 GLY A N 8
ATOM 7939 C CA . GLY A 1 22 ? 13.403 -9.874 1.629 1.00 0.00 22 GLY A CA 8
ATOM 7940 C C . GLY A 1 22 ? 13.045 -9.623 3.080 1.00 0.00 22 GLY A C 8
ATOM 7941 O O . GLY A 1 22 ? 12.186 -8.792 3.380 1.00 0.00 22 GLY A O 8
ATOM 7945 N N . CYS A 1 23 ? 13.702 -10.342 3.983 1.00 0.00 23 CYS A N 8
ATOM 7946 C CA . CYS A 1 23 ? 13.446 -10.194 5.411 1.00 0.00 23 CYS A CA 8
ATOM 7947 C C . CYS A 1 23 ? 13.771 -8.780 5.879 1.00 0.00 23 CYS A C 8
ATOM 7948 O O . CYS A 1 23 ? 14.245 -7.952 5.100 1.00 0.00 23 CYS A O 8
ATOM 7956 N N . ILE A 1 24 ? 13.511 -8.509 7.154 1.00 0.00 24 ILE A N 8
ATOM 7957 C CA . ILE A 1 24 ? 13.776 -7.194 7.724 1.00 0.00 24 ILE A CA 8
ATOM 7958 C C . ILE A 1 24 ? 15.115 -7.170 8.453 1.00 0.00 24 ILE A C 8
ATOM 7959 O O . ILE A 1 24 ? 15.319 -7.899 9.425 1.00 0.00 24 ILE A O 8
ATOM 7975 N N . LEU A 1 25 ? 16.025 -6.327 7.979 1.00 0.00 25 LEU A N 8
ATOM 7976 C CA . LEU A 1 25 ? 17.346 -6.206 8.586 1.00 0.00 25 LEU A CA 8
ATOM 7977 C C . LEU A 1 25 ? 17.470 -4.898 9.362 1.00 0.00 25 LEU A C 8
ATOM 7978 O O . LEU A 1 25 ? 18.503 -4.231 9.311 1.00 0.00 25 LEU A O 8
ATOM 7994 N N . GLN A 1 26 ? 16.412 -4.540 10.082 1.00 0.00 26 GLN A N 8
ATOM 7995 C CA . GLN A 1 26 ? 16.404 -3.314 10.870 1.00 0.00 26 GLN A CA 8
ATOM 7996 C C . GLN A 1 26 ? 15.172 -3.250 11.766 1.00 0.00 26 GLN A C 8
ATOM 7997 O O . GLN A 1 26 ? 14.117 -3.784 11.425 1.00 0.00 26 GLN A O 8
ATOM 8011 N N . TRP A 1 27 ? 15.313 -2.594 12.912 1.00 0.00 27 TRP A N 8
ATOM 8012 C CA . TRP A 1 27 ? 14.211 -2.461 13.858 1.00 0.00 27 TRP A CA 8
ATOM 8013 C C . TRP A 1 27 ? 12.879 -2.331 13.126 1.00 0.00 27 TRP A C 8
ATOM 8014 O O . TRP A 1 27 ? 12.787 -1.660 12.098 1.00 0.00 27 TRP A O 8
ATOM 8035 N N . LYS A 1 28 ? 11.849 -2.977 13.663 1.00 0.00 28 LYS A N 8
ATOM 8036 C CA . LYS A 1 28 ? 10.521 -2.932 13.062 1.00 0.00 28 LYS A CA 8
ATOM 8037 C C . LYS A 1 28 ? 9.904 -1.544 13.208 1.00 0.00 28 LYS A C 8
ATOM 8038 O O . LYS A 1 28 ? 9.291 -1.230 14.228 1.00 0.00 28 LYS A O 8
ATOM 8057 N N . LYS A 1 29 ? 10.070 -0.718 12.181 1.00 0.00 29 LYS A N 8
ATOM 8058 C CA . LYS A 1 29 ? 9.528 0.636 12.192 1.00 0.00 29 LYS A CA 8
ATOM 8059 C C . LYS A 1 29 ? 9.048 1.042 10.802 1.00 0.00 29 LYS A C 8
ATOM 8060 O O . LYS A 1 29 ? 9.498 0.493 9.796 1.00 0.00 29 LYS A O 8
ATOM 8079 N N . ILE A 1 30 ? 8.135 2.006 10.754 1.00 0.00 30 ILE A N 8
ATOM 8080 C CA . ILE A 1 30 ? 7.598 2.486 9.487 1.00 0.00 30 ILE A CA 8
ATOM 8081 C C . ILE A 1 30 ? 7.771 3.995 9.353 1.00 0.00 30 ILE A C 8
ATOM 8082 O O . ILE A 1 30 ? 7.752 4.723 10.346 1.00 0.00 30 ILE A O 8
ATOM 8098 N N . TYR A 1 31 ? 7.939 4.459 8.120 1.00 0.00 31 TYR A N 8
ATOM 8099 C CA . TYR A 1 31 ? 8.116 5.882 7.856 1.00 0.00 31 TYR A CA 8
ATOM 8100 C C . TYR A 1 31 ? 7.371 6.298 6.591 1.00 0.00 31 TYR A C 8
ATOM 8101 O O . TYR A 1 31 ? 7.377 5.582 5.589 1.00 0.00 31 TYR A O 8
ATOM 8119 N N . CYS A 1 32 ? 6.731 7.461 6.645 1.00 0.00 32 CYS A N 8
ATOM 8120 C CA . CYS A 1 32 ? 5.982 7.975 5.505 1.00 0.00 32 CYS A CA 8
ATOM 8121 C C . CYS A 1 32 ? 6.924 8.500 4.426 1.00 0.00 32 CYS A C 8
ATOM 8122 O O . CYS A 1 32 ? 7.545 9.551 4.587 1.00 0.00 32 CYS A O 8
ATOM 8129 N N . ARG A 1 33 ? 7.025 7.761 3.326 1.00 0.00 33 ARG A N 8
ATOM 8130 C CA . ARG A 1 33 ? 7.892 8.152 2.220 1.00 0.00 33 ARG A CA 8
ATOM 8131 C C . ARG A 1 33 ? 7.419 9.460 1.594 1.00 0.00 33 ARG A C 8
ATOM 8132 O O . ARG A 1 33 ? 8.228 10.316 1.235 1.00 0.00 33 ARG A O 8
ATOM 8153 N N . ILE A 1 34 ? 6.105 9.607 1.466 1.00 0.00 34 ILE A N 8
ATOM 8154 C CA . ILE A 1 34 ? 5.525 10.811 0.883 1.00 0.00 34 ILE A CA 8
ATOM 8155 C C . ILE A 1 34 ? 6.179 12.066 1.450 1.00 0.00 34 ILE A C 8
ATOM 8156 O O . ILE A 1 34 ? 6.844 12.812 0.731 1.00 0.00 34 ILE A O 8
ATOM 8172 N N . CYS A 1 35 ? 5.988 12.293 2.745 1.00 0.00 35 CYS A N 8
ATOM 8173 C CA . CYS A 1 35 ? 6.560 13.457 3.411 1.00 0.00 35 CYS A CA 8
ATOM 8174 C C . CYS A 1 35 ? 7.801 13.071 4.211 1.00 0.00 35 CYS A C 8
ATOM 8175 O O . CYS A 1 35 ? 8.130 13.708 5.211 1.00 0.00 35 CYS A O 8
ATOM 8182 N N . MET A 1 36 ? 8.484 12.023 3.763 1.00 0.00 36 MET A N 8
ATOM 8183 C CA . MET A 1 36 ? 9.690 11.553 4.436 1.00 0.00 36 MET A CA 8
ATOM 8184 C C . MET A 1 36 ? 9.542 11.657 5.951 1.00 0.00 36 MET A C 8
ATOM 8185 O O . MET A 1 36 ? 10.488 12.012 6.653 1.00 0.00 36 MET A O 8
ATOM 8199 N N . ALA A 1 37 ? 8.350 11.345 6.447 1.00 0.00 37 ALA A N 8
ATOM 8200 C CA . ALA A 1 37 ? 8.080 11.402 7.879 1.00 0.00 37 ALA A CA 8
ATOM 8201 C C . ALA A 1 37 ? 8.170 10.017 8.510 1.00 0.00 37 ALA A C 8
ATOM 8202 O O . ALA A 1 37 ? 8.238 9.008 7.807 1.00 0.00 37 ALA A O 8
ATOM 8209 N N . GLN A 1 38 ? 8.170 9.975 9.838 1.00 0.00 38 GLN A N 8
ATOM 8210 C CA . GLN A 1 38 ? 8.253 8.713 10.563 1.00 0.00 38 GLN A CA 8
ATOM 8211 C C . GLN A 1 38 ? 6.909 8.355 11.188 1.00 0.00 38 GLN A C 8
ATOM 8212 O O . GLN A 1 38 ? 6.226 9.212 11.750 1.00 0.00 38 GLN A O 8
ATOM 8226 N N . ILE A 1 39 ? 6.534 7.084 11.087 1.00 0.00 39 ILE A N 8
ATOM 8227 C CA . ILE A 1 39 ? 5.272 6.613 11.643 1.00 0.00 39 ILE A CA 8
ATOM 8228 C C . ILE A 1 39 ? 5.507 5.658 12.808 1.00 0.00 39 ILE A C 8
ATOM 8229 O O . ILE A 1 39 ? 6.413 4.826 12.769 1.00 0.00 39 ILE A O 8
ATOM 8245 N N . ALA A 1 40 ? 4.684 5.783 13.844 1.00 0.00 40 ALA A N 8
ATOM 8246 C CA . ALA A 1 40 ? 4.800 4.928 15.019 1.00 0.00 40 ALA A CA 8
ATOM 8247 C C . ALA A 1 40 ? 3.846 3.742 14.932 1.00 0.00 40 ALA A C 8
ATOM 8248 O O . ALA A 1 40 ? 2.694 3.826 15.360 1.00 0.00 40 ALA A O 8
ATOM 8255 N N . TYR A 1 41 ? 4.331 2.639 14.374 1.00 0.00 41 TYR A N 8
ATOM 8256 C CA . TYR A 1 41 ? 3.520 1.436 14.227 1.00 0.00 41 TYR A CA 8
ATOM 8257 C C . TYR A 1 41 ? 3.320 0.746 15.573 1.00 0.00 41 TYR A C 8
ATOM 8258 O O . TYR A 1 41 ? 4.258 0.609 16.359 1.00 0.00 41 TYR A O 8
ATOM 8276 N N . SER A 1 42 ? 2.090 0.313 15.831 1.00 0.00 42 SER A N 8
ATOM 8277 C CA . SER A 1 42 ? 1.764 -0.360 17.083 1.00 0.00 42 SER A CA 8
ATOM 8278 C C . SER A 1 42 ? 1.064 -1.689 16.819 1.00 0.00 42 SER A C 8
ATOM 8279 O O . SER A 1 42 ? 0.152 -2.079 17.547 1.00 0.00 42 SER A O 8
ATOM 8287 N N . GLY A 1 43 ? 1.498 -2.381 15.770 1.00 0.00 43 GLY A N 8
ATOM 8288 C CA . GLY A 1 43 ? 0.902 -3.660 15.426 1.00 0.00 43 GLY A CA 8
ATOM 8289 C C . GLY A 1 43 ? -0.286 -3.515 14.497 1.00 0.00 43 GLY A C 8
ATOM 8290 O O . GLY A 1 43 ? -0.390 -4.224 13.497 1.00 0.00 43 GLY A O 8
ATOM 8294 N N . ASN A 1 44 ? -1.186 -2.594 14.828 1.00 0.00 44 ASN A N 8
ATOM 8295 C CA . ASN A 1 44 ? -2.374 -2.360 14.016 1.00 0.00 44 ASN A CA 8
ATOM 8296 C C . ASN A 1 44 ? -2.190 -1.138 13.121 1.00 0.00 44 ASN A C 8
ATOM 8297 O O . ASN A 1 44 ? -1.503 -0.184 13.487 1.00 0.00 44 ASN A O 8
ATOM 8308 N N . THR A 1 45 ? -2.809 -1.174 11.945 1.00 0.00 45 THR A N 8
ATOM 8309 C CA . THR A 1 45 ? -2.713 -0.072 10.997 1.00 0.00 45 THR A CA 8
ATOM 8310 C C . THR A 1 45 ? -3.766 0.993 11.283 1.00 0.00 45 THR A C 8
ATOM 8311 O O . THR A 1 45 ? -4.434 1.480 10.371 1.00 0.00 45 THR A O 8
ATOM 8322 N N . SER A 1 46 ? -3.909 1.350 12.556 1.00 0.00 46 SER A N 8
ATOM 8323 C CA . SER A 1 46 ? -4.884 2.355 12.962 1.00 0.00 46 SER A CA 8
ATOM 8324 C C . SER A 1 46 ? -4.305 3.760 12.825 1.00 0.00 46 SER A C 8
ATOM 8325 O O . SER A 1 46 ? -4.982 4.680 12.370 1.00 0.00 46 SER A O 8
ATOM 8333 N N . ASN A 1 47 ? -3.046 3.916 13.223 1.00 0.00 47 ASN A N 8
ATOM 8334 C CA . ASN A 1 47 ? -2.375 5.208 13.145 1.00 0.00 47 ASN A CA 8
ATOM 8335 C C . ASN A 1 47 ? -2.022 5.552 11.701 1.00 0.00 47 ASN A C 8
ATOM 8336 O O . ASN A 1 47 ? -2.118 6.708 11.286 1.00 0.00 47 ASN A O 8
ATOM 8347 N N . LEU A 1 48 ? -1.615 4.542 10.941 1.00 0.00 48 LEU A N 8
ATOM 8348 C CA . LEU A 1 48 ? -1.248 4.737 9.542 1.00 0.00 48 LEU A CA 8
ATOM 8349 C C . LEU A 1 48 ? -2.214 5.697 8.855 1.00 0.00 48 LEU A C 8
ATOM 8350 O O . LEU A 1 48 ? -1.813 6.756 8.373 1.00 0.00 48 LEU A O 8
ATOM 8366 N N . SER A 1 49 ? -3.487 5.319 8.815 1.00 0.00 49 SER A N 8
ATOM 8367 C CA . SER A 1 49 ? -4.510 6.145 8.185 1.00 0.00 49 SER A CA 8
ATOM 8368 C C . SER A 1 49 ? -4.628 7.494 8.888 1.00 0.00 49 SER A C 8
ATOM 8369 O O . SER A 1 49 ? -4.707 8.539 8.242 1.00 0.00 49 SER A O 8
ATOM 8377 N N . TYR A 1 50 ? -4.639 7.462 10.216 1.00 0.00 50 TYR A N 8
ATOM 8378 C CA . TYR A 1 50 ? -4.750 8.681 11.009 1.00 0.00 50 TYR A CA 8
ATOM 8379 C C . TYR A 1 50 ? -3.744 9.729 10.540 1.00 0.00 50 TYR A C 8
ATOM 8380 O O . TYR A 1 50 ? -4.080 10.903 10.386 1.00 0.00 50 TYR A O 8
ATOM 8398 N N . HIS A 1 51 ? -2.508 9.294 10.316 1.00 0.00 51 HIS A N 8
ATOM 8399 C CA . HIS A 1 51 ? -1.452 10.193 9.864 1.00 0.00 51 HIS A CA 8
ATOM 8400 C C . HIS A 1 51 ? -1.892 10.968 8.625 1.00 0.00 51 HIS A C 8
ATOM 8401 O O . HIS A 1 51 ? -1.817 12.197 8.591 1.00 0.00 51 HIS A O 8
ATOM 8415 N N . LEU A 1 52 ? -2.349 10.243 7.611 1.00 0.00 52 LEU A N 8
ATOM 8416 C CA . LEU A 1 52 ? -2.801 10.863 6.370 1.00 0.00 52 LEU A CA 8
ATOM 8417 C C . LEU A 1 52 ? -3.858 11.927 6.645 1.00 0.00 52 LEU A C 8
ATOM 8418 O O . LEU A 1 52 ? -3.655 13.106 6.358 1.00 0.00 52 LEU A O 8
ATOM 8434 N N . GLU A 1 53 ? -4.986 11.501 7.206 1.00 0.00 53 GLU A N 8
ATOM 8435 C CA . GLU A 1 53 ? -6.074 12.419 7.522 1.00 0.00 53 GLU A CA 8
ATOM 8436 C C . GLU A 1 53 ? -5.545 13.676 8.206 1.00 0.00 53 GLU A C 8
ATOM 8437 O O . GLU A 1 53 ? -6.183 14.729 8.175 1.00 0.00 53 GLU A O 8
ATOM 8449 N N . LYS A 1 54 ? -4.375 13.558 8.823 1.00 0.00 54 LYS A N 8
ATOM 8450 C CA . LYS A 1 54 ? -3.757 14.683 9.515 1.00 0.00 54 LYS A CA 8
ATOM 8451 C C . LYS A 1 54 ? -2.816 15.443 8.586 1.00 0.00 54 LYS A C 8
ATOM 8452 O O . LYS A 1 54 ? -2.734 16.669 8.637 1.00 0.00 54 LYS A O 8
ATOM 8471 N N . ASN A 1 55 ? -2.108 14.706 7.737 1.00 0.00 55 ASN A N 8
ATOM 8472 C CA . ASN A 1 55 ? -1.172 15.311 6.795 1.00 0.00 55 ASN A CA 8
ATOM 8473 C C . ASN A 1 55 ? -1.703 15.221 5.368 1.00 0.00 55 ASN A C 8
ATOM 8474 O O . ASN A 1 55 ? -1.921 16.238 4.710 1.00 0.00 55 ASN A O 8
ATOM 8485 N N . HIS A 1 56 ? -1.909 13.996 4.895 1.00 0.00 56 HIS A N 8
ATOM 8486 C CA . HIS A 1 56 ? -2.416 13.772 3.546 1.00 0.00 56 HIS A CA 8
ATOM 8487 C C . HIS A 1 56 ? -3.897 13.410 3.574 1.00 0.00 56 HIS A C 8
ATOM 8488 O O . HIS A 1 56 ? -4.275 12.255 3.771 1.00 0.00 56 HIS A O 8
ATOM 8502 N N . PRO A 1 57 ? -4.758 14.419 3.375 1.00 0.00 57 PRO A N 8
ATOM 8503 C CA . PRO A 1 57 ? -6.212 14.231 3.374 1.00 0.00 57 PRO A CA 8
ATOM 8504 C C . PRO A 1 57 ? -6.695 13.450 2.157 1.00 0.00 57 PRO A C 8
ATOM 8505 O O . PRO A 1 57 ? -7.467 12.500 2.285 1.00 0.00 57 PRO A O 8
ATOM 8516 N N . GLU A 1 58 ? -6.234 13.856 0.978 1.00 0.00 58 GLU A N 8
ATOM 8517 C CA . GLU A 1 58 ? -6.620 13.193 -0.262 1.00 0.00 58 GLU A CA 8
ATOM 8518 C C . GLU A 1 58 ? -6.209 11.723 -0.244 1.00 0.00 58 GLU A C 8
ATOM 8519 O O . GLU A 1 58 ? -6.938 10.858 -0.727 1.00 0.00 58 GLU A O 8
ATOM 8531 N N . GLU A 1 59 ? -5.034 11.451 0.317 1.00 0.00 59 GLU A N 8
ATOM 8532 C CA . GLU A 1 59 ? -4.525 10.087 0.396 1.00 0.00 59 GLU A CA 8
ATOM 8533 C C . GLU A 1 59 ? -5.416 9.224 1.285 1.00 0.00 59 GLU A C 8
ATOM 8534 O O . GLU A 1 59 ? -5.732 8.083 0.947 1.00 0.00 59 GLU A O 8
ATOM 8546 N N . PHE A 1 60 ? -5.818 9.778 2.425 1.00 0.00 60 PHE A N 8
ATOM 8547 C CA . PHE A 1 60 ? -6.672 9.059 3.364 1.00 0.00 60 PHE A CA 8
ATOM 8548 C C . PHE A 1 60 ? -7.945 8.571 2.679 1.00 0.00 60 PHE A C 8
ATOM 8549 O O . PHE A 1 60 ? -8.333 7.411 2.822 1.00 0.00 60 PHE A O 8
ATOM 8566 N N . CYS A 1 61 ? -8.589 9.464 1.936 1.00 0.00 61 CYS A N 8
ATOM 8567 C CA . CYS A 1 61 ? -9.819 9.125 1.229 1.00 0.00 61 CYS A CA 8
ATOM 8568 C C . CYS A 1 61 ? -9.593 7.959 0.272 1.00 0.00 61 CYS A C 8
ATOM 8569 O O . CYS A 1 61 ? -10.356 6.994 0.263 1.00 0.00 61 CYS A O 8
ATOM 8577 N N . GLU A 1 62 ? -8.540 8.057 -0.534 1.00 0.00 62 GLU A N 8
ATOM 8578 C CA . GLU A 1 62 ? -8.215 7.011 -1.497 1.00 0.00 62 GLU A CA 8
ATOM 8579 C C . GLU A 1 62 ? -8.230 5.637 -0.833 1.00 0.00 62 GLU A C 8
ATOM 8580 O O . GLU A 1 62 ? -8.810 4.687 -1.359 1.00 0.00 62 GLU A O 8
ATOM 8592 N N . PHE A 1 63 ? -7.588 5.539 0.326 1.00 0.00 63 PHE A N 8
ATOM 8593 C CA . PHE A 1 63 ? -7.525 4.282 1.062 1.00 0.00 63 PHE A CA 8
ATOM 8594 C C . PHE A 1 63 ? -8.889 3.926 1.648 1.00 0.00 63 PHE A C 8
ATOM 8595 O O . PHE A 1 63 ? -9.191 2.756 1.881 1.00 0.00 63 PHE A O 8
ATOM 8612 N N . VAL A 1 64 ? -9.709 4.945 1.884 1.00 0.00 64 VAL A N 8
ATOM 8613 C CA . VAL A 1 64 ? -11.041 4.741 2.441 1.00 0.00 64 VAL A CA 8
ATOM 8614 C C . VAL A 1 64 ? -12.030 4.317 1.361 1.00 0.00 64 VAL A C 8
ATOM 8615 O O . VAL A 1 64 ? -12.866 5.108 0.924 1.00 0.00 64 VAL A O 8
ATOM 8628 N N . LYS A 1 65 ? -11.930 3.063 0.935 1.00 0.00 65 LYS A N 8
ATOM 8629 C CA . LYS A 1 65 ? -12.816 2.531 -0.093 1.00 0.00 65 LYS A CA 8
ATOM 8630 C C . LYS A 1 65 ? -13.895 1.647 0.523 1.00 0.00 65 LYS A C 8
ATOM 8631 O O . LYS A 1 65 ? -14.226 0.589 -0.013 1.00 0.00 65 LYS A O 8
ATOM 8650 N N . SER A 1 66 ? -14.442 2.087 1.652 1.00 0.00 66 SER A N 8
ATOM 8651 C CA . SER A 1 66 ? -15.482 1.334 2.342 1.00 0.00 66 SER A CA 8
ATOM 8652 C C . SER A 1 66 ? -16.804 2.097 2.330 1.00 0.00 66 SER A C 8
ATOM 8653 O O . SER A 1 66 ? -16.826 3.322 2.436 1.00 0.00 66 SER A O 8
ATOM 8661 N N . ASN A 1 67 ? -17.903 1.361 2.200 1.00 0.00 67 ASN A N 8
ATOM 8662 C CA . ASN A 1 67 ? -19.229 1.967 2.173 1.00 0.00 67 ASN A CA 8
ATOM 8663 C C . ASN A 1 67 ? -19.421 2.909 3.358 1.00 0.00 67 ASN A C 8
ATOM 8664 O O . ASN A 1 67 ? -19.935 2.511 4.403 1.00 0.00 67 ASN A O 8
ATOM 8675 N N . SER A 1 68 ? -19.005 4.159 3.186 1.00 0.00 68 SER A N 8
ATOM 8676 C CA . SER A 1 68 ? -19.128 5.158 4.242 1.00 0.00 68 SER A CA 8
ATOM 8677 C C . SER A 1 68 ? -19.571 6.501 3.670 1.00 0.00 68 SER A C 8
ATOM 8678 O O . SER A 1 68 ? -19.688 6.664 2.456 1.00 0.00 68 SER A O 8
ATOM 8686 N N . GLY A 1 69 ? -19.817 7.462 4.556 1.00 0.00 69 GLY A N 8
ATOM 8687 C CA . GLY A 1 69 ? -20.244 8.779 4.122 1.00 0.00 69 GLY A CA 8
ATOM 8688 C C . GLY A 1 69 ? -19.253 9.863 4.496 1.00 0.00 69 GLY A C 8
ATOM 8689 O O . GLY A 1 69 ? -18.595 9.800 5.535 1.00 0.00 69 GLY A O 8
ATOM 8693 N N . PRO A 1 70 ? -19.135 10.886 3.636 1.00 0.00 70 PRO A N 8
ATOM 8694 C CA . PRO A 1 70 ? -18.218 12.007 3.861 1.00 0.00 70 PRO A CA 8
ATOM 8695 C C . PRO A 1 70 ? -18.666 12.900 5.013 1.00 0.00 70 PRO A C 8
ATOM 8696 O O . PRO A 1 70 ? -19.861 13.053 5.264 1.00 0.00 70 PRO A O 8
ATOM 8707 N N . SER A 1 71 ? -17.698 13.488 5.710 1.00 0.00 71 SER A N 8
ATOM 8708 C CA . SER A 1 71 ? -17.993 14.363 6.838 1.00 0.00 71 SER A CA 8
ATOM 8709 C C . SER A 1 71 ? -18.242 15.793 6.366 1.00 0.00 71 SER A C 8
ATOM 8710 O O . SER A 1 71 ? -18.089 16.104 5.185 1.00 0.00 71 SER A O 8
ATOM 8718 N N . SER A 1 72 ? -18.627 16.659 7.298 1.00 0.00 72 SER A N 8
ATOM 8719 C CA . SER A 1 72 ? -18.901 18.055 6.978 1.00 0.00 72 SER A CA 8
ATOM 8720 C C . SER A 1 72 ? -18.040 18.986 7.827 1.00 0.00 72 SER A C 8
ATOM 8721 O O . SER A 1 72 ? -17.440 19.931 7.317 1.00 0.00 72 SER A O 8
ATOM 8729 N N . GLY A 1 73 ? -17.986 18.710 9.126 1.00 0.00 73 GLY A N 8
ATOM 8730 C CA . GLY A 1 73 ? -17.197 19.532 10.026 1.00 0.00 73 GLY A CA 8
ATOM 8731 C C . GLY A 1 73 ? -15.870 19.946 9.420 1.00 0.00 73 GLY A C 8
ATOM 8732 O O . GLY A 1 73 ? -15.047 20.529 10.123 1.00 0.00 73 GLY A O 8
ATOM 8737 N N . GLY A 1 1 ? -5.216 -11.509 18.607 1.00 0.00 1 GLY A N 9
ATOM 8738 C CA . GLY A 1 1 ? -5.449 -12.910 18.306 1.00 0.00 1 GLY A CA 9
ATOM 8739 C C . GLY A 1 1 ? -4.724 -13.363 17.054 1.00 0.00 1 GLY A C 9
ATOM 8740 O O . GLY A 1 1 ? -3.496 -13.315 16.989 1.00 0.00 1 GLY A O 9
ATOM 8744 N N . SER A 1 2 ? -5.486 -13.805 16.059 1.00 0.00 2 SER A N 9
ATOM 8745 C CA . SER A 1 2 ? -4.908 -14.275 14.805 1.00 0.00 2 SER A CA 9
ATOM 8746 C C . SER A 1 2 ? -4.583 -13.102 13.884 1.00 0.00 2 SER A C 9
ATOM 8747 O O . SER A 1 2 ? -5.480 -12.469 13.328 1.00 0.00 2 SER A O 9
ATOM 8755 N N . SER A 1 3 ? -3.294 -12.819 13.730 1.00 0.00 3 SER A N 9
ATOM 8756 C CA . SER A 1 3 ? -2.849 -11.720 12.880 1.00 0.00 3 SER A CA 9
ATOM 8757 C C . SER A 1 3 ? -2.357 -12.240 11.533 1.00 0.00 3 SER A C 9
ATOM 8758 O O . SER A 1 3 ? -1.554 -13.171 11.470 1.00 0.00 3 SER A O 9
ATOM 8766 N N . GLY A 1 4 ? -2.845 -11.632 10.456 1.00 0.00 4 GLY A N 9
ATOM 8767 C CA . GLY A 1 4 ? -2.444 -12.046 9.124 1.00 0.00 4 GLY A CA 9
ATOM 8768 C C . GLY A 1 4 ? -2.713 -10.981 8.080 1.00 0.00 4 GLY A C 9
ATOM 8769 O O . GLY A 1 4 ? -3.848 -10.809 7.636 1.00 0.00 4 GLY A O 9
ATOM 8773 N N . SER A 1 5 ? -1.666 -10.261 7.688 1.00 0.00 5 SER A N 9
ATOM 8774 C CA . SER A 1 5 ? -1.796 -9.203 6.693 1.00 0.00 5 SER A CA 9
ATOM 8775 C C . SER A 1 5 ? -2.054 -9.787 5.308 1.00 0.00 5 SER A C 9
ATOM 8776 O O . SER A 1 5 ? -1.125 -10.197 4.612 1.00 0.00 5 SER A O 9
ATOM 8784 N N . SER A 1 6 ? -3.323 -9.822 4.915 1.00 0.00 6 SER A N 9
ATOM 8785 C CA . SER A 1 6 ? -3.706 -10.360 3.614 1.00 0.00 6 SER A CA 9
ATOM 8786 C C . SER A 1 6 ? -3.789 -9.251 2.571 1.00 0.00 6 SER A C 9
ATOM 8787 O O . SER A 1 6 ? -4.833 -8.622 2.399 1.00 0.00 6 SER A O 9
ATOM 8795 N N . GLY A 1 7 ? -2.680 -9.016 1.876 1.00 0.00 7 GLY A N 9
ATOM 8796 C CA . GLY A 1 7 ? -2.648 -7.982 0.857 1.00 0.00 7 GLY A CA 9
ATOM 8797 C C . GLY A 1 7 ? -3.355 -6.715 1.295 1.00 0.00 7 GLY A C 9
ATOM 8798 O O . GLY A 1 7 ? -4.521 -6.500 0.965 1.00 0.00 7 GLY A O 9
ATOM 8802 N N . SER A 1 8 ? -2.648 -5.873 2.043 1.00 0.00 8 SER A N 9
ATOM 8803 C CA . SER A 1 8 ? -3.217 -4.622 2.532 1.00 0.00 8 SER A CA 9
ATOM 8804 C C . SER A 1 8 ? -2.761 -3.446 1.674 1.00 0.00 8 SER A C 9
ATOM 8805 O O . SER A 1 8 ? -1.574 -3.300 1.380 1.00 0.00 8 SER A O 9
ATOM 8813 N N . LYS A 1 9 ? -3.712 -2.608 1.276 1.00 0.00 9 LYS A N 9
ATOM 8814 C CA . LYS A 1 9 ? -3.410 -1.443 0.453 1.00 0.00 9 LYS A CA 9
ATOM 8815 C C . LYS A 1 9 ? -2.630 -0.402 1.249 1.00 0.00 9 LYS A C 9
ATOM 8816 O O . LYS A 1 9 ? -1.723 0.244 0.724 1.00 0.00 9 LYS A O 9
ATOM 8835 N N . VAL A 1 10 ? -2.987 -0.245 2.520 1.00 0.00 10 VAL A N 9
ATOM 8836 C CA . VAL A 1 10 ? -2.319 0.715 3.389 1.00 0.00 10 VAL A CA 9
ATOM 8837 C C . VAL A 1 10 ? -0.806 0.657 3.212 1.00 0.00 10 VAL A C 9
ATOM 8838 O O . VAL A 1 10 ? -0.102 1.631 3.479 1.00 0.00 10 VAL A O 9
ATOM 8851 N N . TRP A 1 11 ? -0.313 -0.490 2.760 1.00 0.00 11 TRP A N 9
ATOM 8852 C CA . TRP A 1 11 ? 1.118 -0.675 2.546 1.00 0.00 11 TRP A CA 9
ATOM 8853 C C . TRP A 1 11 ? 1.519 -0.245 1.139 1.00 0.00 11 TRP A C 9
ATOM 8854 O O . TRP A 1 11 ? 2.372 -0.869 0.508 1.00 0.00 11 TRP A O 9
ATOM 8875 N N . LYS A 1 12 ? 0.898 0.825 0.653 1.00 0.00 12 LYS A N 9
ATOM 8876 C CA . LYS A 1 12 ? 1.191 1.340 -0.679 1.00 0.00 12 LYS A CA 9
ATOM 8877 C C . LYS A 1 12 ? 1.976 2.645 -0.597 1.00 0.00 12 LYS A C 9
ATOM 8878 O O . LYS A 1 12 ? 2.850 2.908 -1.423 1.00 0.00 12 LYS A O 9
ATOM 8897 N N . TYR A 1 13 ? 1.659 3.459 0.404 1.00 0.00 13 TYR A N 9
ATOM 8898 C CA . TYR A 1 13 ? 2.334 4.737 0.593 1.00 0.00 13 TYR A CA 9
ATOM 8899 C C . TYR A 1 13 ? 3.529 4.589 1.530 1.00 0.00 13 TYR A C 9
ATOM 8900 O O . TYR A 1 13 ? 4.564 5.230 1.342 1.00 0.00 13 TYR A O 9
ATOM 8918 N N . PHE A 1 14 ? 3.379 3.739 2.540 1.00 0.00 14 PHE A N 9
ATOM 8919 C CA . PHE A 1 14 ? 4.444 3.505 3.508 1.00 0.00 14 PHE A CA 9
ATOM 8920 C C . PHE A 1 14 ? 5.388 2.408 3.024 1.00 0.00 14 PHE A C 9
ATOM 8921 O O . PHE A 1 14 ? 4.954 1.312 2.670 1.00 0.00 14 PHE A O 9
ATOM 8938 N N . GLY A 1 15 ? 6.682 2.711 3.011 1.00 0.00 15 GLY A N 9
ATOM 8939 C CA . GLY A 1 15 ? 7.667 1.741 2.569 1.00 0.00 15 GLY A CA 9
ATOM 8940 C C . GLY A 1 15 ? 8.387 1.076 3.725 1.00 0.00 15 GLY A C 9
ATOM 8941 O O . GLY A 1 15 ? 8.500 1.651 4.809 1.00 0.00 15 GLY A O 9
ATOM 8945 N N . PHE A 1 16 ? 8.873 -0.139 3.498 1.00 0.00 16 PHE A N 9
ATOM 8946 C CA . PHE A 1 16 ? 9.583 -0.884 4.530 1.00 0.00 16 PHE A CA 9
ATOM 8947 C C . PHE A 1 16 ? 11.088 -0.649 4.433 1.00 0.00 16 PHE A C 9
ATOM 8948 O O . PHE A 1 16 ? 11.601 -0.272 3.380 1.00 0.00 16 PHE A O 9
ATOM 8965 N N . ASP A 1 17 ? 11.788 -0.875 5.540 1.00 0.00 17 ASP A N 9
ATOM 8966 C CA . ASP A 1 17 ? 13.234 -0.689 5.580 1.00 0.00 17 ASP A CA 9
ATOM 8967 C C . ASP A 1 17 ? 13.956 -2.032 5.537 1.00 0.00 17 ASP A C 9
ATOM 8968 O O . ASP A 1 17 ? 14.468 -2.508 6.551 1.00 0.00 17 ASP A O 9
ATOM 8977 N N . THR A 1 18 ? 13.993 -2.640 4.355 1.00 0.00 18 THR A N 9
ATOM 8978 C CA . THR A 1 18 ? 14.650 -3.929 4.179 1.00 0.00 18 THR A CA 9
ATOM 8979 C C . THR A 1 18 ? 16.115 -3.861 4.595 1.00 0.00 18 THR A C 9
ATOM 8980 O O . THR A 1 18 ? 16.876 -3.038 4.088 1.00 0.00 18 THR A O 9
ATOM 8991 N N . ASN A 1 19 ? 16.504 -4.731 5.521 1.00 0.00 19 ASN A N 9
ATOM 8992 C CA . ASN A 1 19 ? 17.879 -4.770 6.005 1.00 0.00 19 ASN A CA 9
ATOM 8993 C C . ASN A 1 19 ? 18.707 -5.776 5.212 1.00 0.00 19 ASN A C 9
ATOM 8994 O O . ASN A 1 19 ? 19.727 -5.426 4.619 1.00 0.00 19 ASN A O 9
ATOM 9005 N N . ALA A 1 20 ? 18.260 -7.028 5.207 1.00 0.00 20 ALA A N 9
ATOM 9006 C CA . ALA A 1 20 ? 18.958 -8.085 4.485 1.00 0.00 20 ALA A CA 9
ATOM 9007 C C . ALA A 1 20 ? 18.104 -8.627 3.344 1.00 0.00 20 ALA A C 9
ATOM 9008 O O . ALA A 1 20 ? 18.256 -9.778 2.936 1.00 0.00 20 ALA A O 9
ATOM 9015 N N . GLU A 1 21 ? 17.205 -7.790 2.835 1.00 0.00 21 GLU A N 9
ATOM 9016 C CA . GLU A 1 21 ? 16.326 -8.187 1.742 1.00 0.00 21 GLU A CA 9
ATOM 9017 C C . GLU A 1 21 ? 15.956 -9.664 1.849 1.00 0.00 21 GLU A C 9
ATOM 9018 O O . GLU A 1 21 ? 15.929 -10.383 0.851 1.00 0.00 21 GLU A O 9
ATOM 9030 N N . GLY A 1 22 ? 15.673 -10.110 3.070 1.00 0.00 22 GLY A N 9
ATOM 9031 C CA . GLY A 1 22 ? 15.310 -11.498 3.287 1.00 0.00 22 GLY A CA 9
ATOM 9032 C C . GLY A 1 22 ? 13.961 -11.646 3.962 1.00 0.00 22 GLY A C 9
ATOM 9033 O O . GLY A 1 22 ? 12.920 -11.531 3.314 1.00 0.00 22 GLY A O 9
ATOM 9037 N N . CYS A 1 23 ? 13.979 -11.903 5.265 1.00 0.00 23 CYS A N 9
ATOM 9038 C CA . CYS A 1 23 ? 12.747 -12.069 6.028 1.00 0.00 23 CYS A CA 9
ATOM 9039 C C . CYS A 1 23 ? 12.167 -10.716 6.427 1.00 0.00 23 CYS A C 9
ATOM 9040 O O . CYS A 1 23 ? 12.233 -10.320 7.591 1.00 0.00 23 CYS A O 9
ATOM 9048 N N . ILE A 1 24 ? 11.601 -10.010 5.454 1.00 0.00 24 ILE A N 9
ATOM 9049 C CA . ILE A 1 24 ? 11.011 -8.701 5.704 1.00 0.00 24 ILE A CA 9
ATOM 9050 C C . ILE A 1 24 ? 10.167 -8.712 6.973 1.00 0.00 24 ILE A C 9
ATOM 9051 O O . ILE A 1 24 ? 9.424 -9.661 7.230 1.00 0.00 24 ILE A O 9
ATOM 9067 N N . LEU A 1 25 ? 10.284 -7.651 7.764 1.00 0.00 25 LEU A N 9
ATOM 9068 C CA . LEU A 1 25 ? 9.529 -7.537 9.008 1.00 0.00 25 LEU A CA 9
ATOM 9069 C C . LEU A 1 25 ? 8.839 -6.181 9.103 1.00 0.00 25 LEU A C 9
ATOM 9070 O O . LEU A 1 25 ? 9.375 -5.240 9.688 1.00 0.00 25 LEU A O 9
ATOM 9086 N N . GLN A 1 26 ? 7.645 -6.088 8.526 1.00 0.00 26 GLN A N 9
ATOM 9087 C CA . GLN A 1 26 ? 6.880 -4.847 8.547 1.00 0.00 26 GLN A CA 9
ATOM 9088 C C . GLN A 1 26 ? 6.125 -4.695 9.864 1.00 0.00 26 GLN A C 9
ATOM 9089 O O . GLN A 1 26 ? 4.971 -4.269 9.882 1.00 0.00 26 GLN A O 9
ATOM 9103 N N . TRP A 1 27 ? 6.785 -5.047 10.961 1.00 0.00 27 TRP A N 9
ATOM 9104 C CA . TRP A 1 27 ? 6.175 -4.950 12.283 1.00 0.00 27 TRP A CA 9
ATOM 9105 C C . TRP A 1 27 ? 7.136 -4.313 13.280 1.00 0.00 27 TRP A C 9
ATOM 9106 O O . TRP A 1 27 ? 7.021 -4.521 14.488 1.00 0.00 27 TRP A O 9
ATOM 9127 N N . LYS A 1 28 ? 8.083 -3.534 12.768 1.00 0.00 28 LYS A N 9
ATOM 9128 C CA . LYS A 1 28 ? 9.063 -2.864 13.614 1.00 0.00 28 LYS A CA 9
ATOM 9129 C C . LYS A 1 28 ? 8.886 -1.350 13.558 1.00 0.00 28 LYS A C 9
ATOM 9130 O O . LYS A 1 28 ? 8.490 -0.724 14.541 1.00 0.00 28 LYS A O 9
ATOM 9149 N N . LYS A 1 29 ? 9.181 -0.767 12.401 1.00 0.00 29 LYS A N 9
ATOM 9150 C CA . LYS A 1 29 ? 9.053 0.673 12.214 1.00 0.00 29 LYS A CA 9
ATOM 9151 C C . LYS A 1 29 ? 8.574 0.998 10.803 1.00 0.00 29 LYS A C 9
ATOM 9152 O O . LYS A 1 29 ? 8.790 0.224 9.871 1.00 0.00 29 LYS A O 9
ATOM 9171 N N . ILE A 1 30 ? 7.926 2.149 10.653 1.00 0.00 30 ILE A N 9
ATOM 9172 C CA . ILE A 1 30 ? 7.420 2.576 9.355 1.00 0.00 30 ILE A CA 9
ATOM 9173 C C . ILE A 1 30 ? 7.628 4.073 9.150 1.00 0.00 30 ILE A C 9
ATOM 9174 O O . ILE A 1 30 ? 7.761 4.830 10.113 1.00 0.00 30 ILE A O 9
ATOM 9190 N N . TYR A 1 31 ? 7.653 4.494 7.891 1.00 0.00 31 TYR A N 9
ATOM 9191 C CA . TYR A 1 31 ? 7.845 5.901 7.559 1.00 0.00 31 TYR A CA 9
ATOM 9192 C C . TYR A 1 31 ? 7.140 6.254 6.253 1.00 0.00 31 TYR A C 9
ATOM 9193 O O . TYR A 1 31 ? 7.099 5.452 5.319 1.00 0.00 31 TYR A O 9
ATOM 9211 N N . CYS A 1 32 ? 6.586 7.460 6.194 1.00 0.00 32 CYS A N 9
ATOM 9212 C CA . CYS A 1 32 ? 5.882 7.922 5.004 1.00 0.00 32 CYS A CA 9
ATOM 9213 C C . CYS A 1 32 ? 6.840 8.616 4.040 1.00 0.00 32 CYS A C 9
ATOM 9214 O O . CYS A 1 32 ? 7.142 9.800 4.194 1.00 0.00 32 CYS A O 9
ATOM 9221 N N . ARG A 1 33 ? 7.314 7.871 3.047 1.00 0.00 33 ARG A N 9
ATOM 9222 C CA . ARG A 1 33 ? 8.239 8.414 2.059 1.00 0.00 33 ARG A CA 9
ATOM 9223 C C . ARG A 1 33 ? 7.765 9.777 1.563 1.00 0.00 33 ARG A C 9
ATOM 9224 O O . ARG A 1 33 ? 8.541 10.732 1.508 1.00 0.00 33 ARG A O 9
ATOM 9245 N N . ILE A 1 34 ? 6.489 9.860 1.204 1.00 0.00 34 ILE A N 9
ATOM 9246 C CA . ILE A 1 34 ? 5.913 11.106 0.713 1.00 0.00 34 ILE A CA 9
ATOM 9247 C C . ILE A 1 34 ? 6.431 12.301 1.506 1.00 0.00 34 ILE A C 9
ATOM 9248 O O . ILE A 1 34 ? 7.073 13.195 0.954 1.00 0.00 34 ILE A O 9
ATOM 926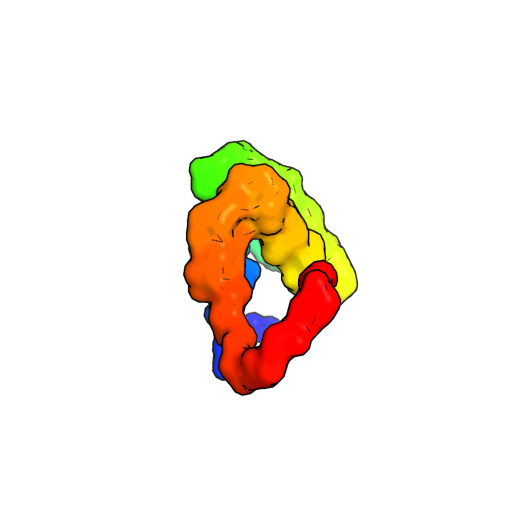4 N N . CYS A 1 35 ? 6.150 12.309 2.805 1.00 0.00 35 CYS A N 9
ATOM 9265 C CA . CYS A 1 35 ? 6.589 13.392 3.676 1.00 0.00 35 CYS A CA 9
ATOM 9266 C C . CYS A 1 35 ? 7.765 12.952 4.543 1.00 0.00 35 CYS A C 9
ATOM 9267 O O . CYS A 1 35 ? 8.024 13.532 5.597 1.00 0.00 35 CYS A O 9
ATOM 9274 N N . MET A 1 36 ? 8.473 11.922 4.090 1.00 0.00 36 MET A N 9
ATOM 9275 C CA . MET A 1 36 ? 9.623 11.405 4.823 1.00 0.00 36 MET A CA 9
ATOM 9276 C C . MET A 1 36 ? 9.408 11.528 6.328 1.00 0.00 36 MET A C 9
ATOM 9277 O O . MET A 1 36 ? 10.343 11.812 7.076 1.00 0.00 36 MET A O 9
ATOM 9291 N N . ALA A 1 37 ? 8.172 11.313 6.764 1.00 0.00 37 ALA A N 9
ATOM 9292 C CA . ALA A 1 37 ? 7.835 11.398 8.180 1.00 0.00 37 ALA A CA 9
ATOM 9293 C C . ALA A 1 37 ? 7.692 10.010 8.795 1.00 0.00 37 ALA A C 9
ATOM 9294 O O . ALA A 1 37 ? 6.903 9.192 8.324 1.00 0.00 37 ALA A O 9
ATOM 9301 N N . GLN A 1 38 ? 8.461 9.752 9.848 1.00 0.00 38 GLN A N 9
ATOM 9302 C CA . GLN A 1 38 ? 8.419 8.461 10.525 1.00 0.00 38 GLN A CA 9
ATOM 9303 C C . GLN A 1 38 ? 7.111 8.290 11.291 1.00 0.00 38 GLN A C 9
ATOM 9304 O O . GLN A 1 38 ? 6.608 9.236 11.898 1.00 0.00 38 GLN A O 9
ATOM 9318 N N . ILE A 1 39 ? 6.566 7.079 11.257 1.00 0.00 39 ILE A N 9
ATOM 9319 C CA . ILE A 1 39 ? 5.317 6.784 11.948 1.00 0.00 39 ILE A CA 9
ATOM 9320 C C . ILE A 1 39 ? 5.530 5.755 13.053 1.00 0.00 39 ILE A C 9
ATOM 9321 O O . ILE A 1 39 ? 6.095 4.687 12.820 1.00 0.00 39 ILE A O 9
ATOM 9337 N N . ALA A 1 40 ? 5.071 6.083 14.257 1.00 0.00 40 ALA A N 9
ATOM 9338 C CA . ALA A 1 40 ? 5.208 5.185 15.397 1.00 0.00 40 ALA A CA 9
ATOM 9339 C C . ALA A 1 40 ? 4.204 4.040 15.317 1.00 0.00 40 ALA A C 9
ATOM 9340 O O . ALA A 1 40 ? 3.102 4.129 15.857 1.00 0.00 40 ALA A O 9
ATOM 9347 N N . TYR A 1 41 ? 4.593 2.965 14.639 1.00 0.00 41 TYR A N 9
ATOM 9348 C CA . TYR A 1 41 ? 3.726 1.803 14.486 1.00 0.00 41 TYR A CA 9
ATOM 9349 C C . TYR A 1 41 ? 3.522 1.096 15.822 1.00 0.00 41 TYR A C 9
ATOM 9350 O O . TYR A 1 41 ? 4.471 0.883 16.577 1.00 0.00 41 TYR A O 9
ATOM 9368 N N . SER A 1 42 ? 2.275 0.733 16.108 1.00 0.00 42 SER A N 9
ATOM 9369 C CA . SER A 1 42 ? 1.944 0.053 17.354 1.00 0.00 42 SER A CA 9
ATOM 9370 C C . SER A 1 42 ? 0.603 -0.666 17.240 1.00 0.00 42 SER A C 9
ATOM 9371 O O . SER A 1 42 ? -0.446 -0.033 17.129 1.00 0.00 42 SER A O 9
ATOM 9379 N N . GLY A 1 43 ? 0.646 -1.995 17.270 1.00 0.00 43 GLY A N 9
ATOM 9380 C CA . GLY A 1 43 ? -0.571 -2.779 17.169 1.00 0.00 43 GLY A CA 9
ATOM 9381 C C . GLY A 1 43 ? -0.878 -3.192 15.743 1.00 0.00 43 GLY A C 9
ATOM 9382 O O . GLY A 1 43 ? -0.182 -4.029 15.170 1.00 0.00 43 GLY A O 9
ATOM 9386 N N 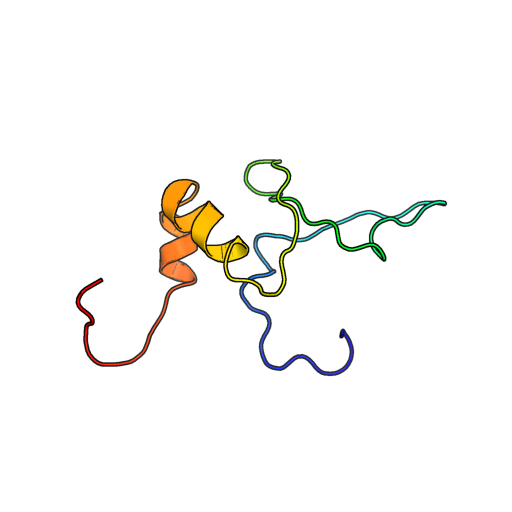. ASN A 1 44 ? -1.924 -2.605 15.170 1.00 0.00 44 ASN A N 9
ATOM 9387 C CA . ASN A 1 44 ? -2.322 -2.920 13.803 1.00 0.00 44 ASN A CA 9
ATOM 9388 C C . ASN A 1 44 ? -1.987 -1.768 12.860 1.00 0.00 44 ASN A C 9
ATOM 9389 O O . ASN A 1 44 ? -1.415 -0.759 13.273 1.00 0.00 44 ASN A O 9
ATOM 9400 N N . THR A 1 45 ? -2.346 -1.926 11.590 1.00 0.00 45 THR A N 9
ATOM 9401 C CA . THR A 1 45 ? -2.083 -0.901 10.588 1.00 0.00 45 THR A CA 9
ATOM 9402 C C . THR A 1 45 ? -3.175 0.163 10.590 1.00 0.00 45 THR A C 9
ATOM 9403 O O . THR A 1 45 ? -3.606 0.626 9.534 1.00 0.00 45 THR A O 9
ATOM 9414 N N . SER A 1 46 ? -3.618 0.547 11.783 1.00 0.00 46 SER A N 9
ATOM 9415 C CA . SER A 1 46 ? -4.662 1.555 11.922 1.00 0.00 46 SER A CA 9
ATOM 9416 C C . SER A 1 46 ? -4.070 2.960 11.878 1.00 0.00 46 SER A C 9
ATOM 9417 O O . SER A 1 46 ? -4.570 3.834 11.171 1.00 0.00 46 SER A O 9
ATOM 9425 N N . ASN A 1 47 ? -3.000 3.170 12.638 1.00 0.00 47 ASN A N 9
ATOM 9426 C CA . ASN A 1 47 ? -2.339 4.469 12.687 1.00 0.00 47 ASN A CA 9
ATOM 9427 C C . ASN A 1 47 ? -1.838 4.876 11.305 1.00 0.00 47 ASN A C 9
ATOM 9428 O O . ASN A 1 47 ? -1.770 6.062 10.981 1.00 0.00 47 ASN A O 9
ATOM 9439 N N . LEU A 1 48 ? -1.488 3.884 10.492 1.00 0.00 48 LEU A N 9
ATOM 9440 C CA . LEU A 1 48 ? -0.994 4.138 9.144 1.00 0.00 48 LEU A CA 9
ATOM 9441 C C . LEU A 1 48 ? -1.866 5.165 8.428 1.00 0.00 48 LEU A C 9
ATOM 9442 O O . LEU A 1 48 ? -1.422 6.276 8.138 1.00 0.00 48 LEU A O 9
ATOM 9458 N N . SER A 1 49 ? -3.109 4.786 8.149 1.00 0.00 49 SER A N 9
ATOM 9459 C CA . SER A 1 49 ? -4.043 5.674 7.466 1.00 0.00 49 SER A CA 9
ATOM 9460 C C . SER A 1 49 ? -4.276 6.945 8.277 1.00 0.00 49 SER A C 9
ATOM 9461 O O . SER A 1 49 ? -4.290 8.049 7.732 1.00 0.00 49 SER A O 9
ATOM 9469 N N . TYR A 1 50 ? -4.458 6.781 9.583 1.00 0.00 50 TYR A N 9
ATOM 9470 C CA . TYR A 1 50 ? -4.693 7.914 10.470 1.00 0.00 50 TYR A CA 9
ATOM 9471 C C . TYR A 1 50 ? -3.728 9.055 10.164 1.00 0.00 50 TYR A C 9
ATOM 9472 O O . TYR A 1 50 ? -4.099 10.229 10.216 1.00 0.00 50 TYR A O 9
ATOM 9490 N N . HIS A 1 51 ? -2.487 8.702 9.843 1.00 0.00 51 HIS A N 9
ATOM 9491 C CA . HIS A 1 51 ? -1.467 9.696 9.526 1.00 0.00 51 HIS A CA 9
ATOM 9492 C C . HIS A 1 51 ? -1.877 10.528 8.315 1.00 0.00 51 HIS A C 9
ATOM 9493 O O . HIS A 1 51 ? -1.914 11.758 8.377 1.00 0.00 51 HIS A O 9
ATOM 9507 N N . LEU A 1 52 ? -2.185 9.851 7.214 1.00 0.00 52 LEU A N 9
ATOM 9508 C CA . LEU A 1 52 ? -2.591 10.528 5.988 1.00 0.00 52 LEU A CA 9
ATOM 9509 C C . LEU A 1 52 ? -3.862 11.342 6.211 1.00 0.00 52 LEU A C 9
ATOM 9510 O O . LEU A 1 52 ? -3.881 12.552 5.990 1.00 0.00 52 LEU A O 9
ATOM 9526 N N . GLU A 1 53 ? -4.920 10.669 6.652 1.00 0.00 53 GLU A N 9
ATOM 9527 C CA . GLU A 1 53 ? -6.194 11.331 6.907 1.00 0.00 53 GLU A CA 9
ATOM 9528 C C . GLU A 1 53 ? -5.979 12.786 7.313 1.00 0.00 53 GLU A C 9
ATOM 9529 O O . GLU A 1 53 ? -6.605 13.695 6.767 1.00 0.00 53 GLU A O 9
ATOM 9541 N N . LYS A 1 54 ? -5.090 13.000 8.277 1.00 0.00 54 LYS A N 9
ATOM 9542 C CA . LYS A 1 54 ? -4.790 14.343 8.758 1.00 0.00 54 LYS A CA 9
ATOM 9543 C C . LYS A 1 54 ? -3.699 14.993 7.913 1.00 0.00 54 LYS A C 9
ATOM 9544 O O . LYS A 1 54 ? -3.788 16.170 7.568 1.00 0.00 54 LYS A O 9
ATOM 9563 N N . ASN A 1 55 ? -2.672 14.217 7.583 1.00 0.00 55 ASN A N 9
ATOM 9564 C CA . ASN A 1 55 ? -1.564 14.718 6.777 1.00 0.00 55 ASN A CA 9
ATOM 9565 C C . ASN A 1 55 ? -1.995 14.925 5.328 1.00 0.00 55 ASN A C 9
ATOM 9566 O O . ASN A 1 55 ? -2.190 16.057 4.883 1.00 0.00 55 ASN A O 9
ATOM 9577 N N . HIS A 1 56 ? -2.144 13.825 4.597 1.00 0.00 56 HIS A N 9
ATOM 9578 C CA . HIS A 1 56 ? -2.554 13.886 3.199 1.00 0.00 56 HIS A CA 9
ATOM 9579 C C . HIS A 1 56 ? -4.010 13.458 3.040 1.00 0.00 56 HIS A C 9
ATOM 9580 O O . HIS A 1 56 ? -4.344 12.275 3.097 1.00 0.00 56 HIS A O 9
ATOM 9594 N N . PRO A 1 57 ? -4.897 14.443 2.838 1.00 0.00 57 PRO A N 9
ATOM 9595 C CA . PRO A 1 57 ? -6.332 14.193 2.667 1.00 0.00 57 PRO A CA 9
ATOM 9596 C C . PRO A 1 57 ? -6.647 13.504 1.344 1.00 0.00 57 PRO A C 9
ATOM 9597 O O . PRO A 1 57 ? -7.430 12.556 1.299 1.00 0.00 57 PRO A O 9
ATOM 9608 N N . GLU A 1 58 ? -6.031 13.986 0.269 1.00 0.00 58 GLU A N 9
ATOM 9609 C CA . GLU A 1 58 ? -6.247 13.415 -1.055 1.00 0.00 58 GLU A CA 9
ATOM 9610 C C . GLU A 1 58 ? -5.794 11.959 -1.100 1.00 0.00 58 GLU A C 9
ATOM 9611 O O . GLU A 1 58 ? -6.542 11.079 -1.526 1.00 0.00 58 GLU A O 9
ATOM 9623 N N . GLU A 1 59 ? -4.564 11.714 -0.658 1.00 0.00 59 GLU A N 9
ATOM 9624 C CA . GLU A 1 59 ? -4.011 10.365 -0.650 1.00 0.00 59 GLU A CA 9
ATOM 9625 C C . GLU A 1 59 ? -4.887 9.423 0.171 1.00 0.00 59 GLU A C 9
ATOM 9626 O O . GLU A 1 59 ? -5.206 8.316 -0.265 1.00 0.00 59 GLU A O 9
ATOM 9638 N N . PHE A 1 60 ? -5.273 9.870 1.361 1.00 0.00 60 PHE A N 9
ATOM 9639 C CA . PHE A 1 60 ? -6.111 9.067 2.244 1.00 0.00 60 PHE A CA 9
ATOM 9640 C C . PHE A 1 60 ? -7.401 8.653 1.542 1.00 0.00 60 PHE A C 9
ATOM 9641 O O . PHE A 1 60 ? -7.765 7.476 1.532 1.00 0.00 60 PHE A O 9
ATOM 9658 N N . CYS A 1 61 ? -8.088 9.628 0.957 1.00 0.00 61 CYS A N 9
ATOM 9659 C CA . CYS A 1 61 ? -9.339 9.366 0.254 1.00 0.00 61 CYS A CA 9
ATOM 9660 C C . CYS A 1 61 ? -9.203 8.157 -0.666 1.00 0.00 61 CYS A C 9
ATOM 9661 O O . CYS A 1 61 ? -10.062 7.277 -0.680 1.00 0.00 61 CYS A O 9
ATOM 9669 N N . GLU A 1 62 ? -8.118 8.123 -1.433 1.00 0.00 62 GLU A N 9
ATOM 9670 C CA . GLU A 1 62 ? -7.871 7.023 -2.358 1.00 0.00 62 GLU A CA 9
ATOM 9671 C C . GLU A 1 62 ? -7.799 5.693 -1.614 1.00 0.00 62 GLU A C 9
ATOM 9672 O O . GLU A 1 62 ? -8.254 4.663 -2.114 1.00 0.00 62 GLU A O 9
ATOM 9684 N N . PHE A 1 63 ? -7.223 5.722 -0.417 1.00 0.00 63 PHE A N 9
ATOM 9685 C CA . PHE A 1 63 ? -7.089 4.519 0.397 1.00 0.00 63 PHE A CA 9
ATOM 9686 C C . PHE A 1 63 ? -8.457 4.006 0.839 1.00 0.00 63 PHE A C 9
ATOM 9687 O O . PHE A 1 63 ? -8.736 2.809 0.769 1.00 0.00 63 PHE A O 9
ATOM 9704 N N . VAL A 1 64 ? -9.306 4.921 1.294 1.00 0.00 64 VAL A N 9
ATOM 9705 C CA . VAL A 1 64 ? -10.645 4.563 1.747 1.00 0.00 64 VAL A CA 9
ATOM 9706 C C . VAL A 1 64 ? -11.540 4.184 0.573 1.00 0.00 64 VAL A C 9
ATOM 9707 O O . VAL A 1 64 ? -12.084 3.081 0.522 1.00 0.00 64 VAL A O 9
ATOM 9720 N N . LYS A 1 65 ? -11.689 5.107 -0.372 1.00 0.00 65 LYS A N 9
ATOM 9721 C CA . LYS A 1 65 ? -12.516 4.871 -1.549 1.00 0.00 65 LYS A CA 9
ATOM 9722 C C . LYS A 1 65 ? -13.704 3.977 -1.209 1.00 0.00 65 LYS A C 9
ATOM 9723 O O . LYS A 1 65 ? -13.991 3.012 -1.918 1.00 0.00 65 LYS A O 9
ATOM 9742 N N . SER A 1 66 ? -14.393 4.304 -0.120 1.00 0.00 66 SER A N 9
ATOM 9743 C CA . SER A 1 66 ? -15.549 3.529 0.316 1.00 0.00 66 SER A CA 9
ATOM 9744 C C . SER A 1 66 ? -16.808 3.970 -0.424 1.00 0.00 66 SER A C 9
ATOM 9745 O O . SER A 1 66 ? -17.602 3.142 -0.869 1.00 0.00 66 SER A O 9
ATOM 9753 N N . ASN A 1 67 ? -16.984 5.281 -0.551 1.00 0.00 67 ASN A N 9
ATOM 9754 C CA . ASN A 1 67 ? -18.147 5.834 -1.235 1.00 0.00 67 ASN A CA 9
ATOM 9755 C C . ASN A 1 67 ? -19.441 5.330 -0.603 1.00 0.00 67 ASN A C 9
ATOM 9756 O O . ASN A 1 67 ? -20.395 4.990 -1.303 1.00 0.00 67 ASN A O 9
ATOM 9767 N N . SER A 1 68 ? -19.466 5.286 0.725 1.00 0.00 68 SER A N 9
ATOM 9768 C CA . SER A 1 68 ? -20.641 4.821 1.453 1.00 0.00 68 SER A CA 9
ATOM 9769 C C . SER A 1 68 ? -21.447 5.999 1.993 1.00 0.00 68 SER A C 9
ATOM 9770 O O . SER A 1 68 ? -21.167 6.512 3.075 1.00 0.00 68 SER A O 9
ATOM 9778 N N . GLY A 1 69 ? -22.449 6.423 1.228 1.00 0.00 69 GLY A N 9
ATOM 9779 C CA . GLY A 1 69 ? -23.280 7.537 1.645 1.00 0.00 69 GLY A CA 9
ATOM 9780 C C . GLY A 1 69 ? -22.792 8.862 1.095 1.00 0.00 69 GLY A C 9
ATOM 9781 O O . GLY A 1 69 ? -22.027 8.915 0.132 1.00 0.00 69 GLY A O 9
ATOM 9785 N N . PRO A 1 70 ? -23.240 9.965 1.713 1.00 0.00 70 PRO A N 9
ATOM 9786 C CA . PRO A 1 70 ? -22.858 11.317 1.296 1.00 0.00 70 PRO A CA 9
ATOM 9787 C C . PRO A 1 70 ? -21.395 11.625 1.597 1.00 0.00 70 PRO A C 9
ATOM 9788 O O . PRO A 1 70 ? -20.798 11.031 2.494 1.00 0.00 70 PRO A O 9
ATOM 9799 N N . SER A 1 71 ? -20.823 12.556 0.840 1.00 0.00 71 SER A N 9
ATOM 9800 C CA . SER A 1 71 ? -19.428 12.940 1.024 1.00 0.00 71 SER A CA 9
ATOM 9801 C C . SER A 1 71 ? -19.178 13.410 2.454 1.00 0.00 71 SER A C 9
ATOM 9802 O O . SER A 1 71 ? -20.045 14.019 3.080 1.00 0.00 71 SER A O 9
ATOM 9810 N N . SER A 1 72 ? -17.985 13.121 2.964 1.00 0.00 72 SER A N 9
ATOM 9811 C CA . SER A 1 72 ? -17.621 13.510 4.322 1.00 0.00 72 SER A CA 9
ATOM 9812 C C . SER A 1 72 ? -16.133 13.835 4.412 1.00 0.00 72 SER A C 9
ATOM 9813 O O . SER A 1 72 ? -15.364 13.537 3.499 1.00 0.00 72 SER A O 9
ATOM 9821 N N . GLY A 1 73 ? -15.734 14.448 5.523 1.00 0.00 73 GLY A N 9
ATOM 9822 C CA . GLY A 1 73 ? -14.340 14.804 5.714 1.00 0.00 73 GLY A CA 9
ATOM 9823 C C . GLY A 1 73 ? -14.041 15.236 7.136 1.00 0.00 73 GLY A C 9
ATOM 9824 O O . GLY A 1 73 ? -14.926 15.779 7.795 1.00 0.00 73 GLY A O 9
ATOM 9829 N N . GLY A 1 1 ? 4.912 -14.119 20.560 1.00 0.00 1 GLY A N 10
ATOM 9830 C CA . GLY A 1 1 ? 5.131 -14.562 19.196 1.00 0.00 1 GLY A CA 10
ATOM 9831 C C . GLY A 1 1 ? 4.450 -13.668 18.179 1.00 0.00 1 GLY A C 10
ATOM 9832 O O . GLY A 1 1 ? 3.604 -14.123 17.410 1.00 0.00 1 GLY A O 10
ATOM 9836 N N . SER A 1 2 ? 4.819 -12.391 18.176 1.00 0.00 2 SER A N 10
ATOM 9837 C CA . SER A 1 2 ? 4.234 -11.429 17.249 1.00 0.00 2 SER A CA 10
ATOM 9838 C C . SER A 1 2 ? 4.677 -11.716 15.817 1.00 0.00 2 SER A C 10
ATOM 9839 O O . SER A 1 2 ? 5.852 -11.575 15.479 1.00 0.00 2 SER A O 10
ATOM 9847 N N . SER A 1 3 ? 3.726 -12.119 14.980 1.00 0.00 3 SER A N 10
ATOM 9848 C CA . SER A 1 3 ? 4.016 -12.429 13.586 1.00 0.00 3 SER A CA 10
ATOM 9849 C C . SER A 1 3 ? 3.750 -11.221 12.693 1.00 0.00 3 SER A C 10
ATOM 9850 O O . SER A 1 3 ? 3.153 -10.236 13.125 1.00 0.00 3 SER A O 10
ATOM 9858 N N . GLY A 1 4 ? 4.198 -11.306 11.444 1.00 0.00 4 GLY A N 10
ATOM 9859 C CA . GLY A 1 4 ? 3.999 -10.214 10.509 1.00 0.00 4 GLY A CA 10
ATOM 9860 C C . GLY A 1 4 ? 3.682 -10.700 9.109 1.00 0.00 4 GLY A C 10
ATOM 9861 O O . GLY A 1 4 ? 4.373 -10.351 8.152 1.00 0.00 4 GLY A O 10
ATOM 9865 N N . SER A 1 5 ? 2.634 -11.508 8.988 1.00 0.00 5 SER A N 10
ATOM 9866 C CA . SER A 1 5 ? 2.230 -12.048 7.695 1.00 0.00 5 SER A CA 10
ATOM 9867 C C . SER A 1 5 ? 0.831 -11.567 7.319 1.00 0.00 5 SER A C 10
ATOM 9868 O O . SER A 1 5 ? -0.170 -12.152 7.733 1.00 0.00 5 SER A O 10
ATOM 9876 N N . SER A 1 6 ? 0.772 -10.498 6.532 1.00 0.00 6 SER A N 10
ATOM 9877 C CA . SER A 1 6 ? -0.503 -9.935 6.103 1.00 0.00 6 SER A CA 10
ATOM 9878 C C . SER A 1 6 ? -0.319 -9.044 4.878 1.00 0.00 6 SER A C 10
ATOM 9879 O O . SER A 1 6 ? 0.775 -8.543 4.620 1.00 0.00 6 SER A O 10
ATOM 9887 N N . GLY A 1 7 ? -1.398 -8.851 4.126 1.00 0.00 7 GLY A N 10
ATOM 9888 C CA . GLY A 1 7 ? -1.335 -8.021 2.937 1.00 0.00 7 GLY A CA 10
ATOM 9889 C C . GLY A 1 7 ? -2.343 -6.889 2.966 1.00 0.00 7 GLY A C 10
ATOM 9890 O O . GLY A 1 7 ? -3.550 -7.125 3.021 1.00 0.00 7 GLY A O 10
ATOM 9894 N N . SER A 1 8 ? -1.848 -5.656 2.932 1.00 0.00 8 SER A N 10
ATOM 9895 C CA . SER A 1 8 ? -2.713 -4.483 2.960 1.00 0.00 8 SER A CA 10
ATOM 9896 C C . SER A 1 8 ? -2.308 -3.483 1.882 1.00 0.00 8 SER A C 10
ATOM 9897 O O . SER A 1 8 ? -1.250 -3.610 1.265 1.00 0.00 8 SER A O 10
ATOM 9905 N N . LYS A 1 9 ? -3.159 -2.486 1.659 1.00 0.00 9 LYS A N 10
ATOM 9906 C CA . LYS A 1 9 ? -2.892 -1.462 0.656 1.00 0.00 9 LYS A CA 10
ATOM 9907 C C . LYS A 1 9 ? -2.149 -0.280 1.271 1.00 0.00 9 LYS A C 10
ATOM 9908 O O . LYS A 1 9 ? -1.263 0.303 0.645 1.00 0.00 9 LYS A O 10
ATOM 9927 N N . VAL A 1 10 ? -2.515 0.069 2.501 1.00 0.00 10 VAL A N 10
ATOM 9928 C CA . VAL A 1 10 ? -1.881 1.180 3.201 1.00 0.00 10 VAL A CA 10
ATOM 9929 C C . VAL A 1 10 ? -0.366 1.140 3.038 1.00 0.00 10 VAL A C 10
ATOM 9930 O O . VAL A 1 10 ? 0.308 2.164 3.151 1.00 0.00 10 VAL A O 10
ATOM 9943 N N . TRP A 1 11 ? 0.163 -0.049 2.771 1.00 0.00 11 TRP A N 10
ATOM 9944 C CA . TRP A 1 11 ? 1.600 -0.222 2.592 1.00 0.00 11 TRP A CA 10
ATOM 9945 C C . TRP A 1 11 ? 2.111 0.628 1.434 1.00 0.00 11 TRP A C 10
ATOM 9946 O O . TRP A 1 11 ? 3.141 1.293 1.546 1.00 0.00 11 TRP A O 10
ATOM 9967 N N . LYS A 1 12 ? 1.385 0.602 0.322 1.00 0.00 12 LYS A N 10
ATOM 9968 C CA . LYS A 1 12 ? 1.764 1.372 -0.857 1.00 0.00 12 LYS A CA 10
ATOM 9969 C C . LYS A 1 12 ? 2.338 2.728 -0.461 1.00 0.00 12 LYS A C 10
ATOM 9970 O O . LYS A 1 12 ? 3.353 3.166 -1.003 1.00 0.00 12 LYS A O 10
ATOM 9989 N N . TYR A 1 13 ? 1.684 3.387 0.489 1.00 0.00 13 TYR A N 10
ATOM 9990 C CA . TYR A 1 13 ? 2.130 4.694 0.958 1.00 0.00 13 TYR A CA 10
ATOM 9991 C C . TYR A 1 13 ? 3.345 4.560 1.870 1.00 0.00 13 TYR A C 10
ATOM 9992 O O . TYR A 1 13 ? 4.414 5.101 1.584 1.00 0.00 13 TYR A O 10
ATOM 10010 N N . PHE A 1 14 ? 3.174 3.835 2.971 1.00 0.00 14 PHE A N 10
ATOM 10011 C CA . PHE A 1 14 ? 4.256 3.629 3.927 1.00 0.00 14 PHE A CA 10
ATOM 10012 C C . PHE A 1 14 ? 5.062 2.383 3.575 1.00 0.00 14 PHE A C 10
ATOM 10013 O O . PHE A 1 14 ? 4.551 1.265 3.623 1.00 0.00 14 PHE A O 10
ATOM 10030 N N . GLY A 1 15 ? 6.328 2.585 3.220 1.00 0.00 15 GLY A N 10
ATOM 10031 C CA . GLY A 1 15 ? 7.186 1.469 2.864 1.00 0.00 15 GLY A CA 10
ATOM 10032 C C . GLY A 1 15 ? 8.344 1.299 3.826 1.00 0.00 15 GLY A C 10
ATOM 10033 O O . GLY A 1 15 ? 8.659 2.206 4.598 1.00 0.00 15 GLY A O 10
ATOM 10037 N N . PHE A 1 16 ? 8.981 0.133 3.783 1.00 0.00 16 PHE A N 10
ATOM 10038 C CA . PHE A 1 16 ? 10.109 -0.155 4.660 1.00 0.00 16 PHE A CA 10
ATOM 10039 C C . PHE A 1 16 ? 11.426 0.244 4.000 1.00 0.00 16 PHE A C 10
ATOM 10040 O O . PHE A 1 16 ? 11.783 -0.270 2.940 1.00 0.00 16 PHE A O 10
ATOM 10057 N N . ASP A 1 17 ? 12.144 1.165 4.635 1.00 0.00 17 ASP A N 10
ATOM 10058 C CA . ASP A 1 17 ? 13.421 1.634 4.111 1.00 0.00 17 ASP A CA 10
ATOM 10059 C C . ASP A 1 17 ? 14.573 0.796 4.657 1.00 0.00 17 ASP A C 10
ATOM 10060 O O . ASP A 1 17 ? 15.645 1.319 4.963 1.00 0.00 17 ASP A O 10
ATOM 10069 N N . THR A 1 18 ? 14.344 -0.508 4.779 1.00 0.00 18 THR A N 10
ATOM 10070 C CA . THR A 1 18 ? 15.361 -1.418 5.291 1.00 0.00 18 THR A CA 10
ATOM 10071 C C . THR A 1 18 ? 16.459 -1.653 4.260 1.00 0.00 18 THR A C 10
ATOM 10072 O O . THR A 1 18 ? 16.353 -1.211 3.116 1.00 0.00 18 THR A O 10
ATOM 10083 N N . ASN A 1 19 ? 17.512 -2.351 4.671 1.00 0.00 19 ASN A N 10
ATOM 10084 C CA . ASN A 1 19 ? 18.630 -2.644 3.782 1.00 0.00 19 ASN A CA 10
ATOM 10085 C C . ASN A 1 19 ? 19.374 -1.366 3.404 1.00 0.00 19 ASN A C 10
ATOM 10086 O O . ASN A 1 19 ? 19.712 -1.155 2.240 1.00 0.00 19 ASN A O 10
ATOM 10097 N N . ALA A 1 20 ? 19.625 -0.519 4.396 1.00 0.00 20 ALA A N 10
ATOM 10098 C CA . ALA A 1 20 ? 20.331 0.736 4.168 1.00 0.00 20 ALA A CA 10
ATOM 10099 C C . ALA A 1 20 ? 20.865 1.310 5.476 1.00 0.00 20 ALA A C 10
ATOM 10100 O O . ALA A 1 20 ? 20.642 0.749 6.548 1.00 0.00 20 ALA A O 10
ATOM 10107 N N . GLU A 1 21 ? 21.571 2.432 5.379 1.00 0.00 21 GLU A N 10
ATOM 10108 C CA . GLU A 1 21 ? 22.138 3.081 6.556 1.00 0.00 21 GLU A CA 10
ATOM 10109 C C . GLU A 1 21 ? 21.075 3.885 7.299 1.00 0.00 21 GLU A C 10
ATOM 10110 O O . GLU A 1 21 ? 20.311 4.635 6.692 1.00 0.00 21 GLU A O 10
ATOM 10122 N N . GLY A 1 22 ? 21.033 3.722 8.618 1.00 0.00 22 GLY A N 10
ATOM 10123 C CA . GLY A 1 22 ? 20.060 4.437 9.423 1.00 0.00 22 GLY A CA 10
ATOM 10124 C C . GLY A 1 22 ? 19.412 3.554 10.471 1.00 0.00 22 GLY A C 10
ATOM 10125 O O . GLY A 1 22 ? 18.259 3.769 10.847 1.00 0.00 22 GLY A O 10
ATOM 10129 N N . CYS A 1 23 ? 20.153 2.558 10.942 1.00 0.00 23 CYS A N 10
ATOM 10130 C CA . CYS A 1 23 ? 19.643 1.637 11.952 1.00 0.00 23 CYS A CA 10
ATOM 10131 C C . CYS A 1 23 ? 18.198 1.251 11.655 1.00 0.00 23 CYS A C 10
ATOM 10132 O O . CYS A 1 23 ? 17.356 1.224 12.553 1.00 0.00 23 CYS A O 10
ATOM 10140 N N . ILE A 1 24 ? 17.917 0.955 10.391 1.00 0.00 24 ILE A N 10
ATOM 10141 C CA . ILE A 1 24 ? 16.573 0.572 9.976 1.00 0.00 24 ILE A CA 10
ATOM 10142 C C . ILE A 1 24 ? 16.386 -0.939 10.046 1.00 0.00 24 ILE A C 10
ATOM 10143 O O . ILE A 1 24 ? 15.522 -1.436 10.769 1.00 0.00 24 ILE A O 10
ATOM 10159 N N . LEU A 1 25 ? 17.203 -1.666 9.292 1.00 0.00 25 LEU A N 10
ATOM 10160 C CA . LEU A 1 25 ? 17.130 -3.123 9.269 1.00 0.00 25 LEU A CA 10
ATOM 10161 C C . LEU A 1 25 ? 16.905 -3.679 10.672 1.00 0.00 25 LEU A C 10
ATOM 10162 O O . LEU A 1 25 ? 16.116 -4.604 10.863 1.00 0.00 25 LEU A O 10
ATOM 10178 N N . GLN A 1 26 ? 17.601 -3.107 11.648 1.00 0.00 26 GLN A N 10
ATOM 10179 C CA . GLN A 1 26 ? 17.476 -3.545 13.033 1.00 0.00 26 GLN A CA 10
ATOM 10180 C C . GLN A 1 26 ? 16.145 -3.095 13.628 1.00 0.00 26 GLN A C 10
ATOM 10181 O O . GLN A 1 26 ? 15.304 -3.920 13.986 1.00 0.00 26 GLN A O 10
ATOM 10195 N N . TRP A 1 27 ? 15.962 -1.784 13.730 1.00 0.00 27 TRP A N 10
ATOM 10196 C CA . TRP A 1 27 ? 14.733 -1.225 14.282 1.00 0.00 27 TRP A CA 10
ATOM 10197 C C . TRP A 1 27 ? 13.604 -1.276 13.258 1.00 0.00 27 TRP A C 10
ATOM 10198 O O . TRP A 1 27 ? 13.642 -0.582 12.242 1.00 0.00 27 TRP A O 10
ATOM 10219 N N . LYS A 1 28 ? 12.599 -2.101 13.532 1.00 0.00 28 LYS A N 10
ATOM 10220 C CA . LYS A 1 28 ? 11.458 -2.241 12.636 1.00 0.00 28 LYS A CA 10
ATOM 10221 C C . LYS A 1 28 ? 10.419 -1.156 12.903 1.00 0.00 28 LYS A C 10
ATOM 10222 O O . LYS A 1 28 ? 9.678 -1.220 13.884 1.00 0.00 28 LYS A O 10
ATOM 10241 N N . LYS A 1 29 ? 10.369 -0.161 12.024 1.00 0.00 29 LYS A N 10
ATOM 10242 C CA . LYS A 1 29 ? 9.420 0.936 12.163 1.00 0.00 29 LYS A CA 10
ATOM 10243 C C . LYS A 1 29 ? 8.899 1.381 10.800 1.00 0.00 29 LYS A C 10
ATOM 10244 O O . LYS A 1 29 ? 9.571 1.209 9.782 1.00 0.00 29 LYS A O 10
ATOM 10263 N N . ILE A 1 30 ? 7.701 1.955 10.788 1.00 0.00 30 ILE A N 10
ATOM 10264 C CA . ILE A 1 30 ? 7.092 2.426 9.550 1.00 0.00 30 ILE A CA 10
ATOM 10265 C C . ILE A 1 30 ? 7.389 3.904 9.320 1.00 0.00 30 ILE A C 10
ATOM 10266 O O . ILE A 1 30 ? 7.536 4.674 10.270 1.00 0.00 30 ILE A O 10
ATOM 10282 N N . TYR A 1 31 ? 7.474 4.295 8.053 1.00 0.00 31 TYR A N 10
ATOM 10283 C CA . TYR A 1 31 ? 7.753 5.681 7.698 1.00 0.00 31 TYR A CA 10
ATOM 10284 C C . TYR A 1 31 ? 7.003 6.080 6.431 1.00 0.00 31 TYR A C 10
ATOM 10285 O O . TYR A 1 31 ? 6.738 5.247 5.563 1.00 0.00 31 TYR A O 10
ATOM 10303 N N . CYS A 1 32 ? 6.663 7.361 6.331 1.00 0.00 32 CYS A N 10
ATOM 10304 C CA . CYS A 1 32 ? 5.944 7.873 5.171 1.00 0.00 32 CYS A CA 10
ATOM 10305 C C . CYS A 1 32 ? 6.911 8.463 4.148 1.00 0.00 32 CYS A C 10
ATOM 10306 O O . CYS A 1 32 ? 7.562 9.475 4.406 1.00 0.00 32 CYS A O 10
ATOM 10313 N N . ARG A 1 33 ? 6.998 7.822 2.987 1.00 0.00 33 ARG A N 10
ATOM 10314 C CA . ARG A 1 33 ? 7.886 8.281 1.926 1.00 0.00 33 ARG A CA 10
ATOM 10315 C C . ARG A 1 33 ? 7.382 9.591 1.325 1.00 0.00 33 ARG A C 10
ATOM 10316 O O . ARG A 1 33 ? 8.171 10.418 0.867 1.00 0.00 33 ARG A O 10
ATOM 10337 N N . ILE A 1 34 ? 6.066 9.770 1.330 1.00 0.00 34 ILE A N 10
ATOM 10338 C CA . ILE A 1 34 ? 5.458 10.979 0.786 1.00 0.00 34 ILE A CA 10
ATOM 10339 C C . ILE A 1 34 ? 6.034 12.228 1.445 1.00 0.00 34 ILE A C 10
ATOM 10340 O O . ILE A 1 34 ? 6.513 13.136 0.766 1.00 0.00 34 ILE A O 10
ATOM 10356 N N . CYS A 1 35 ? 5.985 12.266 2.773 1.00 0.00 35 CYS A N 10
ATOM 10357 C CA . CYS A 1 35 ? 6.503 13.402 3.525 1.00 0.00 35 CYS A CA 10
ATOM 10358 C C . CYS A 1 35 ? 7.784 13.026 4.265 1.00 0.00 35 CYS A C 10
ATOM 10359 O O . CYS A 1 35 ? 8.168 13.682 5.233 1.00 0.00 35 CYS A O 10
ATOM 10366 N N . MET A 1 36 ? 8.440 11.968 3.801 1.00 0.00 36 MET A N 10
ATOM 10367 C CA . MET A 1 36 ? 9.678 11.506 4.418 1.00 0.00 36 MET A CA 10
ATOM 10368 C C . MET A 1 36 ? 9.604 11.621 5.937 1.00 0.00 36 MET A C 10
ATOM 10369 O O . MET A 1 36 ? 10.562 12.044 6.584 1.00 0.00 36 MET A O 10
ATOM 10383 N N . ALA A 1 37 ? 8.462 11.241 6.500 1.00 0.00 37 ALA A N 10
ATOM 10384 C CA . ALA A 1 37 ? 8.265 11.300 7.943 1.00 0.00 37 ALA A CA 10
ATOM 10385 C C . ALA A 1 37 ? 8.398 9.917 8.572 1.00 0.00 37 ALA A C 10
ATOM 10386 O O . ALA A 1 37 ? 8.640 8.931 7.877 1.00 0.00 37 ALA A O 10
ATOM 10393 N N . GLN A 1 38 ? 8.240 9.854 9.890 1.00 0.00 38 GLN A N 10
ATOM 10394 C CA . GLN A 1 38 ? 8.345 8.591 10.612 1.00 0.00 38 GLN A CA 10
ATOM 10395 C C . GLN A 1 38 ? 7.096 8.338 11.450 1.00 0.00 38 GLN A C 10
ATOM 10396 O O . GLN A 1 38 ? 6.757 9.128 12.332 1.00 0.00 38 GLN A O 10
ATOM 10410 N N . ILE A 1 39 ? 6.414 7.233 11.168 1.00 0.00 39 ILE A N 10
ATOM 10411 C CA . ILE A 1 39 ? 5.203 6.876 11.896 1.00 0.00 39 ILE A CA 10
ATOM 10412 C C . ILE A 1 39 ? 5.434 5.658 12.783 1.00 0.00 39 ILE A C 10
ATOM 10413 O O . ILE A 1 39 ? 5.877 4.610 12.314 1.00 0.00 39 ILE A O 10
ATOM 10429 N N . ALA A 1 40 ? 5.129 5.803 14.069 1.00 0.00 40 ALA A N 10
ATOM 10430 C CA . ALA A 1 40 ? 5.300 4.713 15.022 1.00 0.00 40 ALA A CA 10
ATOM 10431 C C . ALA A 1 40 ? 4.271 3.613 14.788 1.00 0.00 40 ALA A C 10
ATOM 10432 O O . ALA A 1 40 ? 3.106 3.890 14.500 1.00 0.00 40 ALA A O 10
ATOM 10439 N N . TYR A 1 41 ? 4.707 2.364 14.913 1.00 0.00 41 TYR A N 10
ATOM 10440 C CA . TYR A 1 41 ? 3.824 1.222 14.711 1.00 0.00 41 TYR A CA 10
ATOM 10441 C C . TYR A 1 41 ? 3.583 0.482 16.024 1.00 0.00 41 TYR A C 10
ATOM 10442 O O . TYR A 1 41 ? 4.488 0.344 16.847 1.00 0.00 41 TYR A O 10
ATOM 10460 N N . SER A 1 42 ? 2.356 0.006 16.211 1.00 0.00 42 SER A N 10
ATOM 10461 C CA . SER A 1 42 ? 1.994 -0.718 17.424 1.00 0.00 42 SER A CA 10
ATOM 10462 C C . SER A 1 42 ? 1.623 -2.163 17.103 1.00 0.00 42 SER A C 10
ATOM 10463 O O . SER A 1 42 ? 2.367 -3.091 17.416 1.00 0.00 42 SER A O 10
ATOM 10471 N N . GLY A 1 43 ? 0.464 -2.344 16.477 1.00 0.00 43 GLY A N 10
ATOM 10472 C CA . GLY A 1 43 ? 0.012 -3.678 16.124 1.00 0.00 43 GLY A CA 10
ATOM 10473 C C . GLY A 1 43 ? -0.582 -3.739 14.731 1.00 0.00 43 GLY A C 10
ATOM 10474 O O . GLY A 1 43 ? -0.028 -4.381 13.840 1.00 0.00 43 GLY A O 10
ATOM 10478 N N . ASN A 1 44 ? -1.715 -3.070 14.543 1.00 0.00 44 ASN A N 10
ATOM 10479 C CA . ASN A 1 44 ? -2.388 -3.053 13.249 1.00 0.00 44 ASN A CA 10
ATOM 10480 C C . ASN A 1 44 ? -2.090 -1.759 12.499 1.00 0.00 44 ASN A C 10
ATOM 10481 O O . ASN A 1 44 ? -1.604 -0.788 13.080 1.00 0.00 44 ASN A O 10
ATOM 10492 N N . THR A 1 45 ? -2.384 -1.751 11.202 1.00 0.00 45 THR A N 10
ATOM 10493 C CA . THR A 1 45 ? -2.148 -0.578 10.371 1.00 0.00 45 THR A CA 10
ATOM 10494 C C . THR A 1 45 ? -3.283 0.431 10.508 1.00 0.00 45 THR A C 10
ATOM 10495 O O . THR A 1 45 ? -3.816 0.919 9.512 1.00 0.00 45 THR A O 10
ATOM 10506 N N . SER A 1 46 ? -3.648 0.739 11.748 1.00 0.00 46 SER A N 10
ATOM 10507 C CA . SER A 1 46 ? -4.723 1.688 12.015 1.00 0.00 46 SER A CA 10
ATOM 10508 C C . SER A 1 46 ? -4.195 3.119 12.021 1.00 0.00 46 SER A C 10
ATOM 10509 O O . SER A 1 46 ? -4.808 4.021 11.451 1.00 0.00 46 SER A O 10
ATOM 10517 N N . ASN A 1 47 ? -3.053 3.319 12.670 1.00 0.00 47 ASN A N 10
ATOM 10518 C CA . ASN A 1 47 ? -2.441 4.641 12.752 1.00 0.00 47 ASN A CA 10
ATOM 10519 C C . ASN A 1 47 ? -1.984 5.115 11.375 1.00 0.00 47 ASN A C 10
ATOM 10520 O O . ASN A 1 47 ? -2.129 6.288 11.031 1.00 0.00 47 ASN A O 10
ATOM 10531 N N . LEU A 1 48 ? -1.433 4.194 10.592 1.00 0.00 48 LEU A N 10
ATOM 10532 C CA . LEU A 1 48 ? -0.955 4.517 9.252 1.00 0.00 48 LEU A CA 10
ATOM 10533 C C . LEU A 1 48 ? -1.980 5.356 8.496 1.00 0.00 48 LEU A C 10
ATOM 10534 O O . LEU A 1 48 ? -1.687 6.471 8.064 1.00 0.00 48 LEU A O 10
ATOM 10550 N N . SER A 1 49 ? -3.183 4.813 8.340 1.00 0.00 49 SER A N 10
ATOM 10551 C CA . SER A 1 49 ? -4.252 5.511 7.635 1.00 0.00 49 SER A CA 10
ATOM 10552 C C . SER A 1 49 ? -4.570 6.841 8.310 1.00 0.00 49 SER A C 10
ATOM 10553 O O . SER A 1 49 ? -4.924 7.817 7.648 1.00 0.00 49 SER A O 10
ATOM 10561 N N . TYR A 1 50 ? -4.441 6.872 9.632 1.00 0.00 50 TYR A N 10
ATOM 10562 C CA . TYR A 1 50 ? -4.717 8.081 10.399 1.00 0.00 50 TYR A CA 10
ATOM 10563 C C . TYR A 1 50 ? -3.706 9.176 10.071 1.00 0.00 50 TYR A C 10
ATOM 10564 O O . TYR A 1 50 ? -4.069 10.340 9.898 1.00 0.00 50 TYR A O 10
ATOM 10582 N N . HIS A 1 51 ? -2.436 8.794 9.988 1.00 0.00 51 HIS A N 10
ATOM 10583 C CA . HIS A 1 51 ? -1.371 9.742 9.680 1.00 0.00 51 HIS A CA 10
ATOM 10584 C C . HIS A 1 51 ? -1.731 10.587 8.462 1.00 0.00 51 HIS A C 10
ATOM 10585 O O . HIS A 1 51 ? -1.505 11.797 8.443 1.00 0.00 51 HIS A O 10
ATOM 10599 N N . LEU A 1 52 ? -2.291 9.941 7.445 1.00 0.00 52 LEU A N 10
ATOM 10600 C CA . LEU A 1 52 ? -2.682 10.632 6.221 1.00 0.00 52 LEU A CA 10
ATOM 10601 C C . LEU A 1 52 ? -3.929 11.480 6.450 1.00 0.00 52 LEU A C 10
ATOM 10602 O O . LEU A 1 52 ? -3.917 12.690 6.226 1.00 0.00 52 LEU A O 10
ATOM 10618 N N . GLU A 1 53 ? -5.002 10.837 6.898 1.00 0.00 53 GLU A N 10
ATOM 10619 C CA . GLU A 1 53 ? -6.257 11.534 7.158 1.00 0.00 53 GLU A CA 10
ATOM 10620 C C . GLU A 1 53 ? -6.003 12.876 7.837 1.00 0.00 53 GLU A C 10
ATOM 10621 O O . GLU A 1 53 ? -6.816 13.796 7.743 1.00 0.00 53 GLU A O 10
ATOM 10633 N N . LYS A 1 54 ? -4.869 12.981 8.521 1.00 0.00 54 LYS A N 10
ATOM 10634 C CA . LYS A 1 54 ? -4.505 14.210 9.216 1.00 0.00 54 LYS A CA 10
ATOM 10635 C C . LYS A 1 54 ? -3.476 15.004 8.416 1.00 0.00 54 LYS A C 10
ATOM 10636 O O . LYS A 1 54 ? -3.532 16.231 8.362 1.00 0.00 54 LYS A O 10
ATOM 10655 N N . ASN A 1 55 ? -2.539 14.293 7.797 1.00 0.00 55 ASN A N 10
ATOM 10656 C CA . ASN A 1 55 ? -1.499 14.932 6.999 1.00 0.00 55 ASN A CA 10
ATOM 10657 C C . ASN A 1 55 ? -1.934 15.063 5.542 1.00 0.00 55 ASN A C 10
ATOM 10658 O O . ASN A 1 55 ? -2.145 16.169 5.044 1.00 0.00 55 ASN A O 10
ATOM 10669 N N . HIS A 1 56 ? -2.066 13.927 4.865 1.00 0.00 56 HIS A N 10
ATOM 10670 C CA . HIS A 1 56 ? -2.477 13.914 3.466 1.00 0.00 56 HIS A CA 10
ATOM 10671 C C . HIS A 1 56 ? -3.938 13.497 3.332 1.00 0.00 56 HIS A C 10
ATOM 10672 O O . HIS A 1 56 ? -4.269 12.312 3.285 1.00 0.00 56 HIS A O 10
ATOM 10686 N N . PRO A 1 57 ? -4.836 14.492 3.271 1.00 0.00 57 PRO A N 10
ATOM 10687 C CA . PRO A 1 57 ? -6.276 14.253 3.143 1.00 0.00 57 PRO A CA 10
ATOM 10688 C C . PRO A 1 57 ? -6.652 13.698 1.773 1.00 0.00 57 PRO A C 10
ATOM 10689 O O . PRO A 1 57 ? -7.497 12.810 1.664 1.00 0.00 57 PRO A O 10
ATOM 10700 N N . GLU A 1 58 ? -6.018 14.227 0.731 1.00 0.00 58 GLU A N 10
ATOM 10701 C CA . GLU A 1 58 ? -6.287 13.783 -0.632 1.00 0.00 58 GLU A CA 10
ATOM 10702 C C . GLU A 1 58 ? -5.920 12.312 -0.808 1.00 0.00 58 GLU A C 10
ATOM 10703 O O . GLU A 1 58 ? -6.760 11.493 -1.179 1.00 0.00 58 GLU A O 10
ATOM 10715 N N . GLU A 1 59 ? -4.659 11.987 -0.539 1.00 0.00 59 GLU A N 10
ATOM 10716 C CA . GLU A 1 59 ? -4.181 10.616 -0.670 1.00 0.00 59 GLU A CA 10
ATOM 10717 C C . GLU A 1 59 ? -5.063 9.654 0.121 1.00 0.00 59 GLU A C 10
ATOM 10718 O O . GLU A 1 59 ? -5.429 8.585 -0.368 1.00 0.00 59 GLU A O 10
ATOM 10730 N N . PHE A 1 60 ? -5.401 10.042 1.347 1.00 0.00 60 PHE A N 10
ATOM 10731 C CA . PHE A 1 60 ? -6.239 9.215 2.207 1.00 0.00 60 PHE A CA 10
ATOM 10732 C C . PHE A 1 60 ? -7.475 8.728 1.456 1.00 0.00 60 PHE A C 10
ATOM 10733 O O . PHE A 1 60 ? -7.697 7.525 1.318 1.00 0.00 60 PHE A O 10
ATOM 10750 N N . CYS A 1 61 ? -8.276 9.672 0.974 1.00 0.00 61 CYS A N 10
ATOM 10751 C CA . CYS A 1 61 ? -9.492 9.341 0.239 1.00 0.00 61 CYS A CA 10
ATOM 10752 C C . CYS A 1 61 ? -9.233 8.221 -0.764 1.00 0.00 61 CYS A C 10
ATOM 10753 O O . CYS A 1 61 ? -9.998 7.261 -0.848 1.00 0.00 61 CYS A O 10
ATOM 10761 N N . GLU A 1 62 ? -8.149 8.353 -1.523 1.00 0.00 62 GLU A N 10
ATOM 10762 C CA . GLU A 1 62 ? -7.792 7.353 -2.522 1.00 0.00 62 GLU A CA 10
ATOM 10763 C C . GLU A 1 62 ? -7.630 5.977 -1.881 1.00 0.00 62 GLU A C 10
ATOM 10764 O O . GLU A 1 62 ? -7.990 4.959 -2.472 1.00 0.00 62 GLU A O 10
ATOM 10776 N N . PHE A 1 63 ? -7.085 5.956 -0.669 1.00 0.00 63 PHE A N 10
ATOM 10777 C CA . PHE A 1 63 ? -6.874 4.707 0.052 1.00 0.00 63 PHE A CA 10
ATOM 10778 C C . PHE A 1 63 ? -8.197 4.143 0.562 1.00 0.00 63 PHE A C 10
ATOM 10779 O O . PHE A 1 63 ? -8.269 2.992 0.995 1.00 0.00 63 PHE A O 10
ATOM 10796 N N . VAL A 1 64 ? -9.243 4.962 0.509 1.00 0.00 64 VAL A N 10
ATOM 10797 C CA . VAL A 1 64 ? -10.564 4.546 0.964 1.00 0.00 64 VAL A CA 10
ATOM 10798 C C . VAL A 1 64 ? -11.629 4.861 -0.080 1.00 0.00 64 VAL A C 10
ATOM 10799 O O . VAL A 1 64 ? -12.126 5.985 -0.157 1.00 0.00 64 VAL A O 10
ATOM 10812 N N . LYS A 1 65 ? -11.978 3.860 -0.881 1.00 0.00 65 LYS A N 10
ATOM 10813 C CA . LYS A 1 65 ? -12.987 4.028 -1.921 1.00 0.00 65 LYS A CA 10
ATOM 10814 C C . LYS A 1 65 ? -14.205 3.154 -1.642 1.00 0.00 65 LYS A C 10
ATOM 10815 O O . LYS A 1 65 ? -14.346 2.070 -2.207 1.00 0.00 65 LYS A O 10
ATOM 10834 N N . SER A 1 66 ? -15.085 3.634 -0.769 1.00 0.00 66 SER A N 10
ATOM 10835 C CA . SER A 1 66 ? -16.291 2.895 -0.414 1.00 0.00 66 SER A CA 10
ATOM 10836 C C . SER A 1 66 ? -17.535 3.753 -0.625 1.00 0.00 66 SER A C 10
ATOM 10837 O O . SER A 1 66 ? -17.474 4.980 -0.564 1.00 0.00 66 SER A O 10
ATOM 10845 N N . ASN A 1 67 ? -18.664 3.096 -0.874 1.00 0.00 67 ASN A N 10
ATOM 10846 C CA . ASN A 1 67 ? -19.923 3.798 -1.094 1.00 0.00 67 ASN A CA 10
ATOM 10847 C C . ASN A 1 67 ? -20.625 4.085 0.229 1.00 0.00 67 ASN A C 10
ATOM 10848 O O . ASN A 1 67 ? -21.845 3.956 0.338 1.00 0.00 67 ASN A O 10
ATOM 10859 N N . SER A 1 68 ? -19.846 4.474 1.234 1.00 0.00 68 SER A N 10
ATOM 10860 C CA . SER A 1 68 ? -20.392 4.777 2.552 1.00 0.00 68 SER A CA 10
ATOM 10861 C C . SER A 1 68 ? -21.427 5.895 2.468 1.00 0.00 68 SER A C 10
ATOM 10862 O O . SER A 1 68 ? -22.600 5.696 2.780 1.00 0.00 68 SER A O 10
ATOM 10870 N N . GLY A 1 69 ? -20.981 7.074 2.042 1.00 0.00 69 GLY A N 10
ATOM 10871 C CA . GLY A 1 69 ? -21.880 8.207 1.924 1.00 0.00 69 GLY A CA 10
ATOM 10872 C C . GLY A 1 69 ? -21.154 9.535 2.025 1.00 0.00 69 GLY A C 10
ATOM 10873 O O . GLY A 1 69 ? -19.973 9.596 2.367 1.00 0.00 69 GLY A O 10
ATOM 10877 N N . PRO A 1 70 ? -21.869 10.628 1.722 1.00 0.00 70 PRO A N 10
ATOM 10878 C CA . PRO A 1 70 ? -21.306 11.981 1.772 1.00 0.00 70 PRO A CA 10
ATOM 10879 C C . PRO A 1 70 ? -21.026 12.440 3.199 1.00 0.00 70 PRO A C 10
ATOM 10880 O O . PRO A 1 70 ? -20.422 13.490 3.416 1.00 0.00 70 PRO A O 10
ATOM 10891 N N . SER A 1 71 ? -21.468 11.646 4.169 1.00 0.00 71 SER A N 10
ATOM 10892 C CA . SER A 1 71 ? -21.268 11.973 5.575 1.00 0.00 71 SER A CA 10
ATOM 10893 C C . SER A 1 71 ? -19.838 12.444 5.825 1.00 0.00 71 SER A C 10
ATOM 10894 O O . SER A 1 71 ? -18.957 12.260 4.986 1.00 0.00 71 SER A O 10
ATOM 10902 N N . SER A 1 72 ? -19.617 13.052 6.987 1.00 0.00 72 SER A N 10
ATOM 10903 C CA . SER A 1 72 ? -18.296 13.553 7.347 1.00 0.00 72 SER A CA 10
ATOM 10904 C C . SER A 1 72 ? -17.572 12.568 8.261 1.00 0.00 72 SER A C 10
ATOM 10905 O O . SER A 1 72 ? -16.425 12.200 8.012 1.00 0.00 72 SER A O 10
ATOM 10913 N N . GLY A 1 73 ? -18.253 12.146 9.322 1.00 0.00 73 GLY A N 10
ATOM 10914 C CA . GLY A 1 73 ? -17.660 11.208 10.258 1.00 0.00 73 GLY A CA 10
ATOM 10915 C C . GLY A 1 73 ? -16.733 11.885 11.248 1.00 0.00 73 GLY A C 10
ATOM 10916 O O . GLY A 1 73 ? -16.262 11.227 12.174 1.00 0.00 73 GLY A O 10
ATOM 10921 N N . GLY A 1 1 ? 0.676 -9.569 9.385 1.00 0.00 1 GLY A N 11
ATOM 10922 C CA . GLY A 1 1 ? 1.615 -10.463 8.733 1.00 0.00 1 GLY A CA 11
ATOM 10923 C C . GLY A 1 1 ? 0.991 -11.213 7.572 1.00 0.00 1 GLY A C 11
ATOM 10924 O O . GLY A 1 1 ? 0.290 -10.624 6.749 1.00 0.00 1 GLY A O 11
ATOM 10928 N N . SER A 1 2 ? 1.246 -12.515 7.506 1.00 0.00 2 SER A N 11
ATOM 10929 C CA . SER A 1 2 ? 0.709 -13.346 6.434 1.00 0.00 2 SER A CA 11
ATOM 10930 C C . SER A 1 2 ? -0.627 -13.960 6.841 1.00 0.00 2 SER A C 11
ATOM 10931 O O . SER A 1 2 ? -0.670 -14.974 7.538 1.00 0.00 2 SER A O 11
ATOM 10939 N N . SER A 1 3 ? -1.716 -13.339 6.400 1.00 0.00 3 SER A N 11
ATOM 10940 C CA . SER A 1 3 ? -3.054 -13.821 6.720 1.00 0.00 3 SER A CA 11
ATOM 10941 C C . SER A 1 3 ? -4.115 -13.016 5.976 1.00 0.00 3 SER A C 11
ATOM 10942 O O . SER A 1 3 ? -3.942 -11.824 5.723 1.00 0.00 3 SER A O 11
ATOM 10950 N N . GLY A 1 4 ? -5.215 -13.676 5.628 1.00 0.00 4 GLY A N 11
ATOM 10951 C CA . GLY A 1 4 ? -6.288 -13.008 4.916 1.00 0.00 4 GLY A CA 11
ATOM 10952 C C . GLY A 1 4 ? -6.128 -13.093 3.411 1.00 0.00 4 GLY A C 11
ATOM 10953 O O . GLY A 1 4 ? -5.050 -12.828 2.879 1.00 0.00 4 GLY A O 11
ATOM 10957 N N . SER A 1 5 ? -7.202 -13.467 2.724 1.00 0.00 5 SER A N 11
ATOM 10958 C CA . SER A 1 5 ? -7.174 -13.592 1.271 1.00 0.00 5 SER A CA 11
ATOM 10959 C C . SER A 1 5 ? -6.818 -12.260 0.617 1.00 0.00 5 SER A C 11
ATOM 10960 O O . SER A 1 5 ? -5.882 -12.177 -0.178 1.00 0.00 5 SER A O 11
ATOM 10968 N N . SER A 1 6 ? -7.572 -11.221 0.959 1.00 0.00 6 SER A N 11
ATOM 10969 C CA . SER A 1 6 ? -7.340 -9.893 0.403 1.00 0.00 6 SER A CA 11
ATOM 10970 C C . SER A 1 6 ? -6.230 -9.172 1.163 1.00 0.00 6 SER A C 11
ATOM 10971 O O . SER A 1 6 ? -6.159 -9.238 2.390 1.00 0.00 6 SER A O 11
ATOM 10979 N N . GLY A 1 7 ? -5.366 -8.483 0.424 1.00 0.00 7 GLY A N 11
ATOM 10980 C CA . GLY A 1 7 ? -4.272 -7.759 1.045 1.00 0.00 7 GLY A CA 11
ATOM 10981 C C . GLY A 1 7 ? -4.644 -6.332 1.393 1.00 0.00 7 GLY A C 11
ATOM 10982 O O . GLY A 1 7 ? -5.813 -5.952 1.321 1.00 0.00 7 GLY A O 11
ATOM 10986 N N . SER A 1 8 ? -3.648 -5.538 1.774 1.00 0.00 8 SER A N 11
ATOM 10987 C CA . SER A 1 8 ? -3.878 -4.145 2.140 1.00 0.00 8 SER A CA 11
ATOM 10988 C C . SER A 1 8 ? -3.248 -3.204 1.118 1.00 0.00 8 SER A C 11
ATOM 10989 O O . SER A 1 8 ? -2.449 -3.622 0.280 1.00 0.00 8 SER A O 11
ATOM 10997 N N . LYS A 1 9 ? -3.614 -1.929 1.194 1.00 0.00 9 LYS A N 11
ATOM 10998 C CA . LYS A 1 9 ? -3.086 -0.925 0.277 1.00 0.00 9 LYS A CA 11
ATOM 10999 C C . LYS A 1 9 ? -2.370 0.185 1.040 1.00 0.00 9 LYS A C 11
ATOM 11000 O O . LYS A 1 9 ? -1.688 1.020 0.446 1.00 0.00 9 LYS A O 11
ATOM 11019 N N . VAL A 1 10 ? -2.529 0.188 2.360 1.00 0.00 10 VAL A N 11
ATOM 11020 C CA . VAL A 1 10 ? -1.896 1.194 3.204 1.00 0.00 10 VAL A CA 11
ATOM 11021 C C . VAL A 1 10 ? -0.382 1.014 3.231 1.00 0.00 10 VAL A C 11
ATOM 11022 O O . VAL A 1 10 ? 0.344 1.860 3.754 1.00 0.00 10 VAL A O 11
ATOM 11035 N N . TRP A 1 11 ? 0.087 -0.092 2.666 1.00 0.00 11 TRP A N 11
ATOM 11036 C CA . TRP A 1 11 ? 1.515 -0.383 2.625 1.00 0.00 11 TRP A CA 11
ATOM 11037 C C . TRP A 1 11 ? 2.180 0.319 1.446 1.00 0.00 11 TRP A C 11
ATOM 11038 O O . TRP A 1 11 ? 3.394 0.528 1.439 1.00 0.00 11 TRP A O 11
ATOM 11059 N N . LYS A 1 12 ? 1.379 0.681 0.451 1.00 0.00 12 LYS A N 11
ATOM 11060 C CA . LYS A 1 12 ? 1.889 1.361 -0.734 1.00 0.00 12 LYS A CA 11
ATOM 11061 C C . LYS A 1 12 ? 2.469 2.725 -0.371 1.00 0.00 12 LYS A C 11
ATOM 11062 O O . LYS A 1 12 ? 3.423 3.190 -0.995 1.00 0.00 12 LYS A O 11
ATOM 11081 N N . TYR A 1 13 ? 1.888 3.359 0.641 1.00 0.00 13 TYR A N 11
ATOM 11082 C CA . TYR A 1 13 ? 2.347 4.669 1.086 1.00 0.00 13 TYR A CA 11
ATOM 11083 C C . TYR A 1 13 ? 3.456 4.534 2.126 1.00 0.00 13 TYR A C 11
ATOM 11084 O O . TYR A 1 13 ? 4.478 5.216 2.052 1.00 0.00 13 TYR A O 11
ATOM 11102 N N . PHE A 1 14 ? 3.246 3.648 3.093 1.00 0.00 14 PHE A N 11
ATOM 11103 C CA . PHE A 1 14 ? 4.227 3.422 4.149 1.00 0.00 14 PHE A CA 11
ATOM 11104 C C . PHE A 1 14 ? 4.814 2.017 4.054 1.00 0.00 14 PHE A C 11
ATOM 11105 O O . PHE A 1 14 ? 4.100 1.050 3.791 1.00 0.00 14 PHE A O 11
ATOM 11122 N N . GLY A 1 15 ? 6.122 1.913 4.270 1.00 0.00 15 GLY A N 11
ATOM 11123 C CA . GLY A 1 15 ? 6.784 0.623 4.204 1.00 0.00 15 GLY A CA 11
ATOM 11124 C C . GLY A 1 15 ? 6.229 -0.366 5.209 1.00 0.00 15 GLY A C 11
ATOM 11125 O O . GLY A 1 15 ? 5.400 -0.011 6.047 1.00 0.00 15 GLY A O 11
ATOM 11129 N N . PHE A 1 16 ? 6.684 -1.612 5.124 1.00 0.00 16 PHE A N 11
ATOM 11130 C CA . PHE A 1 16 ? 6.225 -2.657 6.032 1.00 0.00 16 PHE A CA 11
ATOM 11131 C C . PHE A 1 16 ? 7.342 -3.655 6.322 1.00 0.00 16 PHE A C 11
ATOM 11132 O O . PHE A 1 16 ? 8.374 -3.660 5.650 1.00 0.00 16 PHE A O 11
ATOM 11149 N N . ASP A 1 17 ? 7.129 -4.496 7.328 1.00 0.00 17 ASP A N 11
ATOM 11150 C CA . ASP A 1 17 ? 8.117 -5.499 7.708 1.00 0.00 17 ASP A CA 11
ATOM 11151 C C . ASP A 1 17 ? 7.800 -6.846 7.065 1.00 0.00 17 ASP A C 11
ATOM 11152 O O . ASP A 1 17 ? 7.024 -7.637 7.604 1.00 0.00 17 ASP A O 11
ATOM 11161 N N . THR A 1 18 ? 8.403 -7.101 5.908 1.00 0.00 18 THR A N 11
ATOM 11162 C CA . THR A 1 18 ? 8.183 -8.350 5.191 1.00 0.00 18 THR A CA 11
ATOM 11163 C C . THR A 1 18 ? 9.397 -8.720 4.346 1.00 0.00 18 THR A C 11
ATOM 11164 O O . THR A 1 18 ? 10.087 -7.848 3.819 1.00 0.00 18 THR A O 11
ATOM 11175 N N . ASN A 1 19 ? 9.651 -10.018 4.220 1.00 0.00 19 ASN A N 11
ATOM 11176 C CA . ASN A 1 19 ? 10.782 -10.503 3.438 1.00 0.00 19 ASN A CA 11
ATOM 11177 C C . ASN A 1 19 ? 10.538 -10.301 1.945 1.00 0.00 19 ASN A C 11
ATOM 11178 O O . ASN A 1 19 ? 9.930 -11.144 1.286 1.00 0.00 19 ASN A O 11
ATOM 11189 N N . ALA A 1 20 ? 11.018 -9.179 1.419 1.00 0.00 20 ALA A N 11
ATOM 11190 C CA . ALA A 1 20 ? 10.855 -8.867 0.005 1.00 0.00 20 ALA A CA 11
ATOM 11191 C C . ALA A 1 20 ? 12.092 -8.169 -0.550 1.00 0.00 20 ALA A C 11
ATOM 11192 O O . ALA A 1 20 ? 12.590 -7.210 0.038 1.00 0.00 20 ALA A O 11
ATOM 11199 N N . GLU A 1 21 ? 12.582 -8.658 -1.685 1.00 0.00 21 GLU A N 11
ATOM 11200 C CA . GLU A 1 21 ? 13.763 -8.080 -2.317 1.00 0.00 21 GLU A CA 11
ATOM 11201 C C . GLU A 1 21 ? 13.711 -6.556 -2.276 1.00 0.00 21 GLU A C 11
ATOM 11202 O O . GLU A 1 21 ? 12.637 -5.962 -2.194 1.00 0.00 21 GLU A O 11
ATOM 11214 N N . GLY A 1 22 ? 14.883 -5.928 -2.332 1.00 0.00 22 GLY A N 11
ATOM 11215 C CA . GLY A 1 22 ? 14.950 -4.479 -2.299 1.00 0.00 22 GLY A CA 11
ATOM 11216 C C . GLY A 1 22 ? 14.329 -3.898 -1.044 1.00 0.00 22 GLY A C 11
ATOM 11217 O O . GLY A 1 22 ? 14.253 -4.569 -0.013 1.00 0.00 22 GLY A O 11
ATOM 11221 N N . CYS A 1 23 ? 13.885 -2.650 -1.129 1.00 0.00 23 CYS A N 11
ATOM 11222 C CA . CYS A 1 23 ? 13.269 -1.977 0.010 1.00 0.00 23 CYS A CA 11
ATOM 11223 C C . CYS A 1 23 ? 12.253 -2.887 0.693 1.00 0.00 23 CYS A C 11
ATOM 11224 O O . CYS A 1 23 ? 11.865 -3.920 0.148 1.00 0.00 23 CYS A O 11
ATOM 11232 N N . ILE A 1 24 ? 11.827 -2.495 1.889 1.00 0.00 24 ILE A N 11
ATOM 11233 C CA . ILE A 1 24 ? 10.857 -3.275 2.647 1.00 0.00 24 ILE A CA 11
ATOM 11234 C C . ILE A 1 24 ? 11.462 -4.591 3.125 1.00 0.00 24 ILE A C 11
ATOM 11235 O O . ILE A 1 24 ? 10.879 -5.660 2.934 1.00 0.00 24 ILE A O 11
ATOM 11251 N N . LEU A 1 25 ? 12.632 -4.507 3.747 1.00 0.00 25 LEU A N 11
ATOM 11252 C CA . LEU A 1 25 ? 13.316 -5.691 4.255 1.00 0.00 25 LEU A CA 11
ATOM 11253 C C . LEU A 1 25 ? 14.048 -5.381 5.556 1.00 0.00 25 LEU A C 11
ATOM 11254 O O . LEU A 1 25 ? 14.207 -4.219 5.928 1.00 0.00 25 LEU A O 11
ATOM 11270 N N . GLN A 1 26 ? 14.494 -6.429 6.242 1.00 0.00 26 GLN A N 11
ATOM 11271 C CA . GLN A 1 26 ? 15.211 -6.267 7.502 1.00 0.00 26 GLN A CA 11
ATOM 11272 C C . GLN A 1 26 ? 14.314 -5.636 8.562 1.00 0.00 26 GLN A C 11
ATOM 11273 O O . GLN A 1 26 ? 14.728 -4.721 9.273 1.00 0.00 26 GLN A O 11
ATOM 11287 N N . TRP A 1 27 ? 13.085 -6.130 8.660 1.00 0.00 27 TRP A N 11
ATOM 11288 C CA . TRP A 1 27 ? 12.130 -5.613 9.634 1.00 0.00 27 TRP A CA 11
ATOM 11289 C C . TRP A 1 27 ? 12.321 -4.114 9.841 1.00 0.00 27 TRP A C 11
ATOM 11290 O O . TRP A 1 27 ? 12.289 -3.624 10.970 1.00 0.00 27 TRP A O 11
ATOM 11311 N N . LYS A 1 28 ? 12.519 -3.390 8.744 1.00 0.00 28 LYS A N 11
ATOM 11312 C CA . LYS A 1 28 ? 12.714 -1.946 8.805 1.00 0.00 28 LYS A CA 11
ATOM 11313 C C . LYS A 1 28 ? 11.554 -1.271 9.529 1.00 0.00 28 LYS A C 11
ATOM 11314 O O . LYS A 1 28 ? 10.596 -1.928 9.937 1.00 0.00 28 LYS A O 11
ATOM 11333 N N . LYS A 1 29 ? 11.645 0.045 9.683 1.00 0.00 29 LYS A N 11
ATOM 11334 C CA . LYS A 1 29 ? 10.602 0.811 10.355 1.00 0.00 29 LYS A CA 11
ATOM 11335 C C . LYS A 1 29 ? 9.634 1.417 9.344 1.00 0.00 29 LYS A C 11
ATOM 11336 O O . LYS A 1 29 ? 9.968 1.575 8.169 1.00 0.00 29 LYS A O 11
ATOM 11355 N N . ILE A 1 30 ? 8.435 1.755 9.807 1.00 0.00 30 ILE A N 11
ATOM 11356 C CA . ILE A 1 30 ? 7.421 2.346 8.943 1.00 0.00 30 ILE A CA 11
ATOM 11357 C C . ILE A 1 30 ? 7.557 3.864 8.894 1.00 0.00 30 ILE A C 11
ATOM 11358 O O . ILE A 1 30 ? 7.680 4.520 9.929 1.00 0.00 30 ILE A O 11
ATOM 11374 N N . TYR A 1 31 ? 7.531 4.416 7.687 1.00 0.00 31 TYR A N 11
ATOM 11375 C CA . TYR A 1 31 ? 7.652 5.857 7.503 1.00 0.00 31 TYR A CA 11
ATOM 11376 C C . TYR A 1 31 ? 6.872 6.317 6.274 1.00 0.00 31 TYR A C 11
ATOM 11377 O O . TYR A 1 31 ? 6.549 5.518 5.394 1.00 0.00 31 TYR A O 11
ATOM 11395 N N . CYS A 1 32 ? 6.574 7.610 6.220 1.00 0.00 32 CYS A N 11
ATOM 11396 C CA . CYS A 1 32 ? 5.833 8.179 5.101 1.00 0.00 32 CYS A CA 11
ATOM 11397 C C . CYS A 1 32 ? 6.778 8.850 4.108 1.00 0.00 32 CYS A C 11
ATOM 11398 O O . CYS A 1 32 ? 7.017 10.056 4.181 1.00 0.00 32 CYS A O 11
ATOM 11405 N N . ARG A 1 33 ? 7.312 8.061 3.182 1.00 0.00 33 ARG A N 11
ATOM 11406 C CA . ARG A 1 33 ? 8.231 8.578 2.175 1.00 0.00 33 ARG A CA 11
ATOM 11407 C C . ARG A 1 33 ? 7.687 9.859 1.549 1.00 0.00 33 ARG A C 11
ATOM 11408 O O . ARG A 1 33 ? 8.447 10.764 1.203 1.00 0.00 33 ARG A O 11
ATOM 11429 N N . ILE A 1 34 ? 6.368 9.928 1.406 1.00 0.00 34 ILE A N 11
ATOM 11430 C CA . ILE A 1 34 ? 5.723 11.097 0.822 1.00 0.00 34 ILE A CA 11
ATOM 11431 C C . ILE A 1 34 ? 6.288 12.387 1.408 1.00 0.00 34 ILE A C 11
ATOM 11432 O O . ILE A 1 34 ? 6.873 13.202 0.694 1.00 0.00 34 ILE A O 11
ATOM 11448 N N . CYS A 1 35 ? 6.112 12.564 2.713 1.00 0.00 35 CYS A N 11
ATOM 11449 C CA . CYS A 1 35 ? 6.605 13.753 3.397 1.00 0.00 35 CYS A CA 11
ATOM 11450 C C . CYS A 1 35 ? 7.830 13.423 4.246 1.00 0.00 35 CYS A C 11
ATOM 11451 O O . CYS A 1 35 ? 8.124 14.112 5.223 1.00 0.00 35 CYS A O 11
ATOM 11458 N N . MET A 1 36 ? 8.539 12.365 3.867 1.00 0.00 36 MET A N 11
ATOM 11459 C CA . MET A 1 36 ? 9.732 11.945 4.592 1.00 0.00 36 MET A CA 11
ATOM 11460 C C . MET A 1 36 ? 9.495 11.987 6.099 1.00 0.00 36 MET A C 11
ATOM 11461 O O . MET A 1 36 ? 10.379 12.369 6.865 1.00 0.00 36 MET A O 11
ATOM 11475 N N . ALA A 1 37 ? 8.297 11.591 6.516 1.00 0.00 37 ALA A N 11
ATOM 11476 C CA . ALA A 1 37 ? 7.945 11.581 7.931 1.00 0.00 37 ALA A CA 11
ATOM 11477 C C . ALA A 1 37 ? 8.092 10.184 8.523 1.00 0.00 37 ALA A C 11
ATOM 11478 O O . ALA A 1 37 ? 8.100 9.190 7.797 1.00 0.00 37 ALA A O 11
ATOM 11485 N N . GLN A 1 38 ? 8.207 10.116 9.846 1.00 0.00 38 GLN A N 11
ATOM 11486 C CA . GLN A 1 38 ? 8.355 8.840 10.535 1.00 0.00 38 GLN A CA 11
ATOM 11487 C C . GLN A 1 38 ? 7.082 8.481 11.295 1.00 0.00 38 GLN A C 11
ATOM 11488 O O . GLN A 1 38 ? 6.611 9.251 12.132 1.00 0.00 38 GLN A O 11
ATOM 11502 N N . ILE A 1 39 ? 6.532 7.309 10.998 1.00 0.00 39 ILE A N 11
ATOM 11503 C CA . ILE A 1 39 ? 5.314 6.849 11.655 1.00 0.00 39 ILE A CA 11
ATOM 11504 C C . ILE A 1 39 ? 5.512 5.472 12.277 1.00 0.00 39 ILE A C 11
ATOM 11505 O O . ILE A 1 39 ? 5.971 4.541 11.616 1.00 0.00 39 ILE A O 11
ATOM 11521 N N . ALA A 1 40 ? 5.162 5.349 13.554 1.00 0.00 40 ALA A N 11
ATOM 11522 C CA . ALA A 1 40 ? 5.298 4.084 14.265 1.00 0.00 40 ALA A CA 11
ATOM 11523 C C . ALA A 1 40 ? 4.218 3.096 13.838 1.00 0.00 40 ALA A C 11
ATOM 11524 O O . ALA A 1 40 ? 3.338 3.428 13.044 1.00 0.00 40 ALA A O 11
ATOM 11531 N N . TYR A 1 41 ? 4.292 1.880 14.369 1.00 0.00 41 TYR A N 11
ATOM 11532 C CA . TYR A 1 41 ? 3.322 0.842 14.040 1.00 0.00 41 TYR A CA 11
ATOM 11533 C C . TYR A 1 41 ? 2.674 0.282 15.302 1.00 0.00 41 TYR A C 11
ATOM 11534 O O . TYR A 1 41 ? 3.361 -0.085 16.256 1.00 0.00 41 TYR A O 11
ATOM 11552 N N . SER A 1 42 ? 1.346 0.219 15.300 1.00 0.00 42 SER A N 11
ATOM 11553 C CA . SER A 1 42 ? 0.603 -0.293 16.445 1.00 0.00 42 SER A CA 11
ATOM 11554 C C . SER A 1 42 ? -0.794 -0.743 16.029 1.00 0.00 42 SER A C 11
ATOM 11555 O O . SER A 1 42 ? -1.641 0.075 15.673 1.00 0.00 42 SER A O 11
ATOM 11563 N N . GLY A 1 43 ? -1.028 -2.051 16.078 1.00 0.00 43 GLY A N 11
ATOM 11564 C CA . GLY A 1 43 ? -2.323 -2.588 15.704 1.00 0.00 43 GLY A CA 11
ATOM 11565 C C . GLY A 1 43 ? -2.433 -2.852 14.216 1.00 0.00 43 GLY A C 11
ATOM 11566 O O . GLY A 1 43 ? -1.424 -3.016 13.532 1.00 0.00 43 GLY A O 11
ATOM 11570 N N . ASN A 1 44 ? -3.663 -2.896 13.714 1.00 0.00 44 ASN A N 11
ATOM 11571 C CA . ASN A 1 44 ? -3.901 -3.146 12.296 1.00 0.00 44 ASN A CA 11
ATOM 11572 C C . ASN A 1 44 ? -3.813 -1.851 11.494 1.00 0.00 44 ASN A C 11
ATOM 11573 O O . ASN A 1 44 ? -4.818 -1.173 11.275 1.00 0.00 44 ASN A O 11
ATOM 11584 N N . THR A 1 45 ? -2.604 -1.513 11.057 1.00 0.00 45 THR A N 11
ATOM 11585 C CA . THR A 1 45 ? -2.384 -0.300 10.279 1.00 0.00 45 THR A CA 11
ATOM 11586 C C . THR A 1 45 ? -3.312 0.820 10.734 1.00 0.00 45 THR A C 11
ATOM 11587 O O . THR A 1 45 ? -3.869 1.549 9.913 1.00 0.00 45 THR A O 11
ATOM 11598 N N . SER A 1 46 ? -3.473 0.953 12.047 1.00 0.00 46 SER A N 11
ATOM 11599 C CA . SER A 1 46 ? -4.337 1.984 12.610 1.00 0.00 46 SER A CA 11
ATOM 11600 C C . SER A 1 46 ? -3.730 3.370 12.411 1.00 0.00 46 SER A C 11
ATOM 11601 O O . SER A 1 46 ? -4.314 4.224 11.746 1.00 0.00 46 SER A O 11
ATOM 11609 N N . ASN A 1 47 ? -2.555 3.583 12.993 1.00 0.00 47 ASN A N 11
ATOM 11610 C CA . ASN A 1 47 ? -1.868 4.865 12.880 1.00 0.00 47 ASN A CA 11
ATOM 11611 C C . ASN A 1 47 ? -1.521 5.170 11.426 1.00 0.00 47 ASN A C 11
ATOM 11612 O O . ASN A 1 47 ? -1.607 6.317 10.983 1.00 0.00 47 ASN A O 11
ATOM 11623 N N . LEU A 1 48 ? -1.130 4.138 10.688 1.00 0.00 48 LEU A N 11
ATOM 11624 C CA . LEU A 1 48 ? -0.770 4.295 9.283 1.00 0.00 48 LEU A CA 11
ATOM 11625 C C . LEU A 1 48 ? -1.720 5.260 8.582 1.00 0.00 48 LEU A C 11
ATOM 11626 O O . LEU A 1 48 ? -1.339 6.375 8.228 1.00 0.00 48 LEU A O 11
ATOM 11642 N N . SER A 1 49 ? -2.961 4.824 8.386 1.00 0.00 49 SER A N 11
ATOM 11643 C CA . SER A 1 49 ? -3.966 5.649 7.727 1.00 0.00 49 SER A CA 11
ATOM 11644 C C . SER A 1 49 ? -4.120 6.990 8.437 1.00 0.00 49 SER A C 11
ATOM 11645 O O . SER A 1 49 ? -4.159 8.042 7.800 1.00 0.00 49 SER A O 11
ATOM 11653 N N . TYR A 1 50 ? -4.208 6.943 9.762 1.00 0.00 50 TYR A N 11
ATOM 11654 C CA . TYR A 1 50 ? -4.360 8.153 10.561 1.00 0.00 50 TYR A CA 11
ATOM 11655 C C . TYR A 1 50 ? -3.420 9.251 10.072 1.00 0.00 50 TYR A C 11
ATOM 11656 O O . TYR A 1 50 ? -3.814 10.411 9.944 1.00 0.00 50 TYR A O 11
ATOM 11674 N N . HIS A 1 51 ? -2.174 8.876 9.800 1.00 0.00 51 HIS A N 11
ATOM 11675 C CA . HIS A 1 51 ? -1.177 9.827 9.323 1.00 0.00 51 HIS A CA 11
ATOM 11676 C C . HIS A 1 51 ? -1.675 10.561 8.081 1.00 0.00 51 HIS A C 11
ATOM 11677 O O . HIS A 1 51 ? -1.439 11.759 7.919 1.00 0.00 51 HIS A O 11
ATOM 11691 N N . LEU A 1 52 ? -2.363 9.835 7.208 1.00 0.00 52 LEU A N 11
ATOM 11692 C CA . LEU A 1 52 ? -2.894 10.416 5.980 1.00 0.00 52 LEU A CA 11
ATOM 11693 C C . LEU A 1 52 ? -4.045 11.370 6.282 1.00 0.00 52 LEU A C 11
ATOM 11694 O O . LEU A 1 52 ? -3.972 12.560 5.978 1.00 0.00 52 LEU A O 11
ATOM 11710 N N . GLU A 1 53 ? -5.105 10.840 6.884 1.00 0.00 53 GLU A N 11
ATOM 11711 C CA . GLU A 1 53 ? -6.270 11.646 7.229 1.00 0.00 53 GLU A CA 11
ATOM 11712 C C . GLU A 1 53 ? -5.875 12.819 8.121 1.00 0.00 53 GLU A C 11
ATOM 11713 O O . GLU A 1 53 ? -6.645 13.762 8.303 1.00 0.00 53 GLU A O 11
ATOM 11725 N N . LYS A 1 54 ? -4.669 12.754 8.675 1.00 0.00 54 LYS A N 11
ATOM 11726 C CA . LYS A 1 54 ? -4.169 13.810 9.547 1.00 0.00 54 LYS A CA 11
ATOM 11727 C C . LYS A 1 54 ? -3.257 14.762 8.782 1.00 0.00 54 LYS A C 11
ATOM 11728 O O . LYS A 1 54 ? -3.263 15.969 9.021 1.00 0.00 54 LYS A O 11
ATOM 11747 N N . ASN A 1 55 ? -2.474 14.211 7.859 1.00 0.00 55 ASN A N 11
ATOM 11748 C CA . ASN A 1 55 ? -1.557 15.013 7.058 1.00 0.00 55 ASN A CA 11
ATOM 11749 C C . ASN A 1 55 ? -2.050 15.128 5.619 1.00 0.00 55 ASN A C 11
ATOM 11750 O O . ASN A 1 55 ? -2.246 16.230 5.104 1.00 0.00 55 ASN A O 11
ATOM 11761 N N . HIS A 1 56 ? -2.250 13.983 4.974 1.00 0.00 56 HIS A N 11
ATOM 11762 C CA . HIS A 1 56 ? -2.722 13.955 3.594 1.00 0.00 56 HIS A CA 11
ATOM 11763 C C . HIS A 1 56 ? -4.182 13.516 3.528 1.00 0.00 56 HIS A C 11
ATOM 11764 O O . HIS A 1 56 ? -4.502 12.330 3.611 1.00 0.00 56 HIS A O 11
ATOM 11778 N N . PRO A 1 57 ? -5.088 14.492 3.375 1.00 0.00 57 PRO A N 11
ATOM 11779 C CA . PRO A 1 57 ? -6.528 14.230 3.295 1.00 0.00 57 PRO A CA 11
ATOM 11780 C C . PRO A 1 57 ? -6.919 13.531 1.997 1.00 0.00 57 PRO A C 11
ATOM 11781 O O . PRO A 1 57 ? -7.852 12.730 1.970 1.00 0.00 57 PRO A O 11
ATOM 11792 N N . GLU A 1 58 ? -6.197 13.840 0.924 1.00 0.00 58 GLU A N 11
ATOM 11793 C CA . GLU A 1 58 ? -6.470 13.240 -0.377 1.00 0.00 58 GLU A CA 11
ATOM 11794 C C . GLU A 1 58 ? -6.103 11.758 -0.381 1.00 0.00 58 GLU A C 11
ATOM 11795 O O . GLU A 1 58 ? -6.969 10.895 -0.522 1.00 0.00 58 GLU A O 11
ATOM 11807 N N . GLU A 1 59 ? -4.814 11.474 -0.226 1.00 0.00 59 GLU A N 11
ATOM 11808 C CA . GLU A 1 59 ? -4.333 10.097 -0.213 1.00 0.00 59 GLU A CA 11
ATOM 11809 C C . GLU A 1 59 ? -5.210 9.222 0.677 1.00 0.00 59 GLU A C 11
ATOM 11810 O O . GLU A 1 59 ? -5.588 8.113 0.298 1.00 0.00 59 GLU A O 11
ATOM 11822 N N . PHE A 1 60 ? -5.531 9.729 1.863 1.00 0.00 60 PHE A N 11
ATOM 11823 C CA . PHE A 1 60 ? -6.363 8.994 2.808 1.00 0.00 60 PHE A CA 11
ATOM 11824 C C . PHE A 1 60 ? -7.605 8.436 2.120 1.00 0.00 60 PHE A C 11
ATOM 11825 O O . PHE A 1 60 ? -7.944 7.263 2.283 1.00 0.00 60 PHE A O 11
ATOM 11842 N N . CYS A 1 61 ? -8.280 9.284 1.352 1.00 0.00 61 CYS A N 11
ATOM 11843 C CA . CYS A 1 61 ? -9.486 8.877 0.640 1.00 0.00 61 CYS A CA 11
ATOM 11844 C C . CYS A 1 61 ? -9.204 7.688 -0.273 1.00 0.00 61 CYS A C 11
ATOM 11845 O O . CYS A 1 61 ? -9.890 6.668 -0.210 1.00 0.00 61 CYS A O 11
ATOM 11853 N N . GLU A 1 62 ? -8.190 7.828 -1.122 1.00 0.00 62 GLU A N 11
ATOM 11854 C CA . GLU A 1 62 ? -7.819 6.766 -2.049 1.00 0.00 62 GLU A CA 11
ATOM 11855 C C . GLU A 1 62 ? -7.810 5.410 -1.349 1.00 0.00 62 GLU A C 11
ATOM 11856 O O . GLU A 1 62 ? -8.163 4.390 -1.941 1.00 0.00 62 GLU A O 11
ATOM 11868 N N . PHE A 1 63 ? -7.402 5.408 -0.084 1.00 0.00 63 PHE A N 11
ATOM 11869 C CA . PHE A 1 63 ? -7.345 4.178 0.698 1.00 0.00 63 PHE A CA 11
ATOM 11870 C C . PHE A 1 63 ? -8.691 3.889 1.356 1.00 0.00 63 PHE A C 11
ATOM 11871 O O . PHE A 1 63 ? -9.061 2.732 1.556 1.00 0.00 63 PHE A O 11
ATOM 11888 N N . VAL A 1 64 ? -9.419 4.949 1.692 1.00 0.00 64 VAL A N 11
ATOM 11889 C CA . VAL A 1 64 ? -10.724 4.810 2.328 1.00 0.00 64 VAL A CA 11
ATOM 11890 C C . VAL A 1 64 ? -11.820 4.598 1.290 1.00 0.00 64 VAL A C 11
ATOM 11891 O O . VAL A 1 64 ? -12.733 5.414 1.159 1.00 0.00 64 VAL A O 11
ATOM 11904 N N . LYS A 1 65 ? -11.725 3.496 0.553 1.00 0.00 65 LYS A N 11
ATOM 11905 C CA . LYS A 1 65 ? -12.709 3.174 -0.473 1.00 0.00 65 LYS A CA 11
ATOM 11906 C C . LYS A 1 65 ? -13.301 1.788 -0.242 1.00 0.00 65 LYS A C 11
ATOM 11907 O O . LYS A 1 65 ? -13.022 1.143 0.769 1.00 0.00 65 LYS A O 11
ATOM 11926 N N . SER A 1 66 ? -14.119 1.334 -1.187 1.00 0.00 66 SER A N 11
ATOM 11927 C CA . SER A 1 66 ? -14.753 0.024 -1.085 1.00 0.00 66 SER A CA 11
ATOM 11928 C C . SER A 1 66 ? -15.319 -0.198 0.314 1.00 0.00 66 SER A C 11
ATOM 11929 O O . SER A 1 66 ? -15.153 -1.267 0.900 1.00 0.00 66 SER A O 11
ATOM 11937 N N . ASN A 1 67 ? -15.988 0.821 0.843 1.00 0.00 67 ASN A N 11
ATOM 11938 C CA . ASN A 1 67 ? -16.579 0.738 2.174 1.00 0.00 67 ASN A CA 11
ATOM 11939 C C . ASN A 1 67 ? -18.103 0.735 2.094 1.00 0.00 67 ASN A C 11
ATOM 11940 O O . ASN A 1 67 ? -18.678 0.897 1.018 1.00 0.00 67 ASN A O 11
ATOM 11951 N N . SER A 1 68 ? -18.750 0.549 3.240 1.00 0.00 68 SER A N 11
ATOM 11952 C CA . SER A 1 68 ? -20.207 0.521 3.299 1.00 0.00 68 SER A CA 11
ATOM 11953 C C . SER A 1 68 ? -20.736 1.645 4.184 1.00 0.00 68 SER A C 11
ATOM 11954 O O . SER A 1 68 ? -21.001 1.445 5.369 1.00 0.00 68 SER A O 11
ATOM 11962 N N . GLY A 1 69 ? -20.888 2.829 3.599 1.00 0.00 69 GLY A N 11
ATOM 11963 C CA . GLY A 1 69 ? -21.384 3.969 4.348 1.00 0.00 69 GLY A CA 11
ATOM 11964 C C . GLY A 1 69 ? -20.747 5.273 3.909 1.00 0.00 69 GLY A C 11
ATOM 11965 O O . GLY A 1 69 ? -19.847 5.297 3.070 1.00 0.00 69 GLY A O 11
ATOM 11969 N N . PRO A 1 70 ? -21.220 6.389 4.484 1.00 0.00 70 PRO A N 11
ATOM 11970 C CA . PRO A 1 70 ? -20.706 7.723 4.162 1.00 0.00 70 PRO A CA 11
ATOM 11971 C C . PRO A 1 70 ? -19.289 7.939 4.681 1.00 0.00 70 PRO A C 11
ATOM 11972 O O . PRO A 1 70 ? -18.678 7.030 5.242 1.00 0.00 70 PRO A O 11
ATOM 11983 N N . SER A 1 71 ? -18.771 9.149 4.490 1.00 0.00 71 SER A N 11
ATOM 11984 C CA . SER A 1 71 ? -17.424 9.483 4.936 1.00 0.00 71 SER A CA 11
ATOM 11985 C C . SER A 1 71 ? -17.390 10.870 5.572 1.00 0.00 71 SER A C 11
ATOM 11986 O O . SER A 1 71 ? -18.207 11.732 5.249 1.00 0.00 71 SER A O 11
ATOM 11994 N N . SER A 1 72 ? -16.440 11.076 6.478 1.00 0.00 72 SER A N 11
ATOM 11995 C CA . SER A 1 72 ? -16.301 12.356 7.163 1.00 0.00 72 SER A CA 11
ATOM 11996 C C . SER A 1 72 ? -14.995 13.042 6.772 1.00 0.00 72 SER A C 11
ATOM 11997 O O . SER A 1 72 ? -13.926 12.434 6.811 1.00 0.00 72 SER A O 11
ATOM 12005 N N . GLY A 1 73 ? -15.091 14.313 6.395 1.00 0.00 73 GLY A N 11
ATOM 12006 C CA . GLY A 1 73 ? -13.912 15.062 6.003 1.00 0.00 73 GLY A CA 11
ATOM 12007 C C . GLY A 1 73 ? -13.858 16.436 6.641 1.00 0.00 73 GLY A C 11
ATOM 12008 O O . GLY A 1 73 ? -13.975 17.432 5.929 1.00 0.00 73 GLY A O 11
ATOM 12013 N N . GLY A 1 1 ? 1.861 -20.456 7.644 1.00 0.00 1 GLY A N 12
ATOM 12014 C CA . GLY A 1 1 ? 2.176 -21.327 6.526 1.00 0.00 1 GLY A CA 12
ATOM 12015 C C . GLY A 1 1 ? 2.981 -20.623 5.452 1.00 0.00 1 GLY A C 12
ATOM 12016 O O . GLY A 1 1 ? 3.559 -19.563 5.693 1.00 0.00 1 GLY A O 12
ATOM 12020 N N . SER A 1 2 ? 3.022 -21.214 4.262 1.00 0.00 2 SER A N 12
ATOM 12021 C CA . SER A 1 2 ? 3.767 -20.639 3.148 1.00 0.00 2 SER A CA 12
ATOM 12022 C C . SER A 1 2 ? 2.829 -19.940 2.169 1.00 0.00 2 SER A C 12
ATOM 12023 O O . SER A 1 2 ? 2.974 -20.069 0.953 1.00 0.00 2 SER A O 12
ATOM 12031 N N . SER A 1 3 ? 1.866 -19.200 2.708 1.00 0.00 3 SER A N 12
ATOM 12032 C CA . SER A 1 3 ? 0.900 -18.483 1.884 1.00 0.00 3 SER A CA 12
ATOM 12033 C C . SER A 1 3 ? 0.576 -17.120 2.488 1.00 0.00 3 SER A C 12
ATOM 12034 O O . SER A 1 3 ? 0.548 -16.959 3.707 1.00 0.00 3 SER A O 12
ATOM 12042 N N . GLY A 1 4 ? 0.332 -16.139 1.623 1.00 0.00 4 GLY A N 12
ATOM 12043 C CA . GLY A 1 4 ? 0.013 -14.802 2.089 1.00 0.00 4 GLY A CA 12
ATOM 12044 C C . GLY A 1 4 ? 1.074 -13.788 1.709 1.00 0.00 4 GLY A C 12
ATOM 12045 O O . GLY A 1 4 ? 1.439 -12.931 2.514 1.00 0.00 4 GLY A O 12
ATOM 12049 N N . SER A 1 5 ? 1.572 -13.886 0.481 1.00 0.00 5 SER A N 12
ATOM 12050 C CA . SER A 1 5 ? 2.602 -12.974 -0.002 1.00 0.00 5 SER A CA 12
ATOM 12051 C C . SER A 1 5 ? 2.004 -11.613 -0.347 1.00 0.00 5 SER A C 12
ATOM 12052 O O . SER A 1 5 ? 2.530 -10.573 0.048 1.00 0.00 5 SER A O 12
ATOM 12060 N N . SER A 1 6 ? 0.901 -11.630 -1.088 1.00 0.00 6 SER A N 12
ATOM 12061 C CA . SER A 1 6 ? 0.232 -10.399 -1.491 1.00 0.00 6 SER A CA 12
ATOM 12062 C C . SER A 1 6 ? 0.173 -9.408 -0.333 1.00 0.00 6 SER A C 12
ATOM 12063 O O . SER A 1 6 ? -0.340 -9.720 0.741 1.00 0.00 6 SER A O 12
ATOM 12071 N N . GLY A 1 7 ? 0.704 -8.210 -0.559 1.00 0.00 7 GLY A N 12
ATOM 12072 C CA . GLY A 1 7 ? 0.703 -7.191 0.474 1.00 0.00 7 GLY A CA 12
ATOM 12073 C C . GLY A 1 7 ? -0.635 -6.487 0.593 1.00 0.00 7 GLY A C 12
ATOM 12074 O O . GLY A 1 7 ? -1.678 -7.067 0.291 1.00 0.00 7 GLY A O 12
ATOM 12078 N N . SER A 1 8 ? -0.605 -5.234 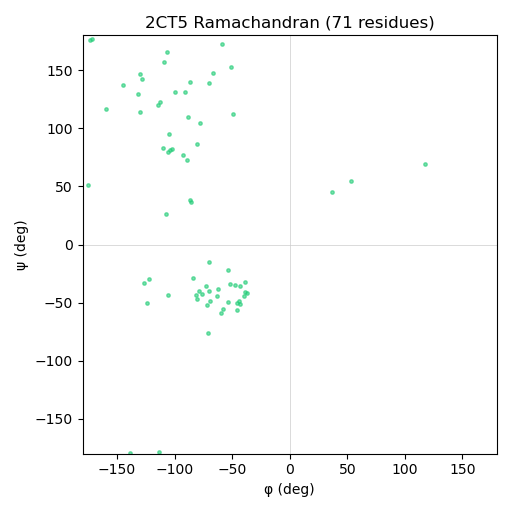1.035 1.00 0.00 8 SER A N 12
ATOM 12079 C CA . SER A 1 8 ? -1.825 -4.452 1.198 1.00 0.00 8 SER A CA 12
ATOM 12080 C C . SER A 1 8 ? -1.684 -3.082 0.544 1.00 0.00 8 SER A C 12
ATOM 12081 O O . SER A 1 8 ? -0.581 -2.655 0.201 1.00 0.00 8 SER A O 12
ATOM 12089 N N . LYS A 1 9 ? -2.809 -2.395 0.373 1.00 0.00 9 LYS A N 12
ATOM 12090 C CA . LYS A 1 9 ? -2.814 -1.072 -0.239 1.00 0.00 9 LYS A CA 12
ATOM 12091 C C . LYS A 1 9 ? -2.220 -0.033 0.707 1.00 0.00 9 LYS A C 12
ATOM 12092 O O . LYS A 1 9 ? -1.269 0.666 0.359 1.00 0.00 9 LYS A O 12
ATOM 12111 N N . VAL A 1 10 ? -2.788 0.062 1.905 1.00 0.00 10 VAL A N 12
ATOM 12112 C CA . VAL A 1 10 ? -2.313 1.014 2.903 1.00 0.00 10 VAL A CA 12
ATOM 12113 C C . VAL A 1 10 ? -0.790 1.019 2.977 1.00 0.00 10 VAL A C 12
ATOM 12114 O O . VAL A 1 10 ? -0.179 2.025 3.336 1.00 0.00 10 VAL A O 12
ATOM 12127 N N . TRP A 1 11 ? -0.184 -0.112 2.635 1.00 0.00 11 TRP A N 12
ATOM 12128 C CA . TRP A 1 11 ? 1.269 -0.239 2.663 1.00 0.00 11 TRP A CA 12
ATOM 12129 C C . TRP A 1 11 ? 1.903 0.512 1.496 1.00 0.00 11 TRP A C 12
ATOM 12130 O O . TRP A 1 11 ? 2.906 1.205 1.663 1.00 0.00 11 TRP A O 12
ATOM 12151 N N . LYS A 1 12 ? 1.311 0.369 0.315 1.00 0.00 12 LYS A N 12
ATOM 12152 C CA . LYS A 1 12 ? 1.817 1.035 -0.879 1.00 0.00 12 LYS A CA 12
ATOM 12153 C C . LYS A 1 12 ? 2.408 2.398 -0.534 1.00 0.00 12 LYS A C 12
ATOM 12154 O O . LYS A 1 12 ? 3.397 2.826 -1.130 1.00 0.00 12 LYS A O 12
ATOM 12173 N N . TYR A 1 13 ? 1.798 3.074 0.433 1.00 0.00 13 TYR A N 12
ATOM 12174 C CA . TYR A 1 13 ? 2.264 4.389 0.857 1.00 0.00 13 TYR A CA 12
ATOM 12175 C C . TYR A 1 13 ? 3.411 4.265 1.855 1.00 0.00 13 TYR A C 12
ATOM 12176 O O . TYR A 1 13 ? 4.460 4.888 1.693 1.00 0.00 13 TYR A O 12
ATOM 12194 N N . PHE A 1 14 ? 3.202 3.456 2.888 1.00 0.00 14 PHE A N 12
ATOM 12195 C CA . PHE A 1 14 ? 4.218 3.248 3.914 1.00 0.00 14 PHE A CA 12
ATOM 12196 C C . PHE A 1 14 ? 4.892 1.890 3.745 1.00 0.00 14 PHE A C 12
ATOM 12197 O O . PHE A 1 14 ? 4.368 0.866 4.182 1.00 0.00 14 PHE A O 12
ATOM 12214 N N . GLY A 1 15 ? 6.059 1.890 3.107 1.00 0.00 15 GLY A N 12
ATOM 12215 C CA . GLY A 1 15 ? 6.786 0.653 2.891 1.00 0.00 15 GLY A CA 12
ATOM 12216 C C . GLY A 1 15 ? 8.149 0.659 3.554 1.00 0.00 15 GLY A C 12
ATOM 12217 O O . GLY A 1 15 ? 8.961 1.552 3.313 1.00 0.00 15 GLY A O 12
ATOM 12221 N N . PHE A 1 16 ? 8.402 -0.341 4.392 1.00 0.00 16 PHE A N 12
ATOM 12222 C CA . PHE A 1 16 ? 9.675 -0.446 5.095 1.00 0.00 16 PHE A CA 12
ATOM 12223 C C . PHE A 1 16 ? 10.647 -1.338 4.327 1.00 0.00 16 PHE A C 12
ATOM 12224 O O . PHE A 1 16 ? 10.361 -2.507 4.068 1.00 0.00 16 PHE A O 12
ATOM 12241 N N . ASP A 1 17 ? 11.796 -0.777 3.966 1.00 0.00 17 ASP A N 12
ATOM 12242 C CA . ASP A 1 17 ? 12.811 -1.520 3.229 1.00 0.00 17 ASP A CA 12
ATOM 12243 C C . ASP A 1 17 ? 13.462 -2.578 4.115 1.00 0.00 17 ASP A C 12
ATOM 12244 O O . ASP A 1 17 ? 14.635 -2.469 4.472 1.00 0.00 17 ASP A O 12
ATOM 12253 N N . THR A 1 18 ? 12.691 -3.602 4.469 1.00 0.00 18 THR A N 12
ATOM 12254 C CA . THR A 1 18 ? 13.190 -4.678 5.316 1.00 0.00 18 THR A CA 12
ATOM 12255 C C . THR A 1 18 ? 12.823 -6.042 4.744 1.00 0.00 18 THR A C 12
ATOM 12256 O O . THR A 1 18 ? 11.754 -6.578 5.030 1.00 0.00 18 THR A O 12
ATOM 12267 N N . ASN A 1 19 ? 13.718 -6.600 3.935 1.00 0.00 19 ASN A N 12
ATOM 12268 C CA . ASN A 1 19 ? 13.488 -7.903 3.323 1.00 0.00 19 ASN A CA 12
ATOM 12269 C C . ASN A 1 19 ? 12.046 -8.031 2.840 1.00 0.00 19 ASN A C 12
ATOM 12270 O O . ASN A 1 19 ? 11.425 -9.083 2.981 1.00 0.00 19 ASN A O 12
ATOM 12281 N N . ALA A 1 20 ? 11.522 -6.951 2.270 1.00 0.00 20 ALA A N 12
ATOM 12282 C CA . ALA A 1 20 ? 10.155 -6.942 1.764 1.00 0.00 20 ALA A CA 12
ATOM 12283 C C . ALA A 1 20 ? 9.809 -8.268 1.094 1.00 0.00 20 ALA A C 12
ATOM 12284 O O . ALA A 1 20 ? 8.727 -8.815 1.302 1.00 0.00 20 ALA A O 12
ATOM 12291 N N . GLU A 1 21 ? 10.735 -8.777 0.288 1.00 0.00 21 GLU A N 12
ATOM 12292 C CA . GLU A 1 21 ? 10.526 -10.039 -0.413 1.00 0.00 21 GLU A CA 12
ATOM 12293 C C . GLU A 1 21 ? 9.762 -11.028 0.462 1.00 0.00 21 GLU A C 12
ATOM 12294 O O . GLU A 1 21 ? 8.834 -11.692 0.002 1.00 0.00 21 GLU A O 12
ATOM 12306 N N . GLY A 1 22 ? 10.161 -11.121 1.727 1.00 0.00 22 GLY A N 12
ATOM 12307 C CA . GLY A 1 22 ? 9.504 -12.031 2.647 1.00 0.00 22 GLY A CA 12
ATOM 12308 C C . GLY A 1 22 ? 8.816 -11.307 3.786 1.00 0.00 22 GLY A C 12
ATOM 12309 O O . GLY A 1 22 ? 7.737 -10.740 3.609 1.00 0.00 22 GLY A O 12
ATOM 12313 N N . CYS A 1 23 ? 9.438 -11.328 4.960 1.00 0.00 23 CYS A N 12
ATOM 12314 C CA . CYS A 1 23 ? 8.877 -10.670 6.134 1.00 0.00 23 CYS A CA 12
ATOM 12315 C C . CYS A 1 23 ? 9.972 -9.997 6.956 1.00 0.00 23 CYS A C 12
ATOM 12316 O O . CYS A 1 23 ? 11.020 -10.590 7.215 1.00 0.00 23 CYS A O 12
ATOM 12324 N N . ILE A 1 24 ? 9.722 -8.757 7.362 1.00 0.00 24 ILE A N 12
ATOM 12325 C CA . ILE A 1 24 ? 10.687 -8.004 8.153 1.00 0.00 24 ILE A CA 12
ATOM 12326 C C . ILE A 1 24 ? 11.401 -8.906 9.154 1.00 0.00 24 ILE A C 12
ATOM 12327 O O . ILE A 1 24 ? 10.831 -9.884 9.642 1.00 0.00 24 ILE A O 12
ATOM 12343 N N . LEU A 1 25 ? 12.650 -8.572 9.458 1.00 0.00 25 LEU A N 12
ATOM 12344 C CA . LEU A 1 25 ? 13.442 -9.350 10.403 1.00 0.00 25 LEU A CA 12
ATOM 12345 C C . LEU A 1 25 ? 13.906 -8.483 11.569 1.00 0.00 25 LEU A C 12
ATOM 12346 O O . LEU A 1 25 ? 13.936 -8.933 12.715 1.00 0.00 25 LEU A O 12
ATOM 12362 N N . GLN A 1 26 ? 14.263 -7.239 11.269 1.00 0.00 26 GLN A N 12
ATOM 12363 C CA . GLN A 1 26 ? 14.724 -6.309 12.293 1.00 0.00 26 GLN A CA 12
ATOM 12364 C C . GLN A 1 26 ? 13.562 -5.493 12.850 1.00 0.00 26 GLN A C 12
ATOM 12365 O O . GLN A 1 26 ? 12.423 -5.632 12.403 1.00 0.00 26 GLN A O 12
ATOM 12379 N N . TRP A 1 27 ? 13.857 -4.642 13.826 1.00 0.00 27 TRP A N 12
ATOM 12380 C CA . TRP A 1 27 ? 12.835 -3.804 14.444 1.00 0.00 27 TRP A CA 12
ATOM 12381 C C . TRP A 1 27 ? 11.832 -3.314 13.405 1.00 0.00 27 TRP A C 12
ATOM 12382 O O . TRP A 1 27 ? 12.213 -2.770 12.368 1.00 0.00 27 TRP A O 12
ATOM 12403 N N . LYS A 1 28 ? 10.549 -3.509 13.690 1.00 0.00 28 LYS A N 12
ATOM 12404 C CA . LYS A 1 28 ? 9.491 -3.085 12.781 1.00 0.00 28 LYS A CA 12
ATOM 12405 C C . LYS A 1 28 ? 9.223 -1.590 12.918 1.00 0.00 28 LYS A C 12
ATOM 12406 O O . LYS A 1 28 ? 8.710 -1.131 13.939 1.00 0.00 28 LYS A O 12
ATOM 12425 N N . LYS A 1 29 ? 9.571 -0.834 11.882 1.00 0.00 29 LYS A N 12
ATOM 12426 C CA . LYS A 1 29 ? 9.366 0.609 11.884 1.00 0.00 29 LYS A CA 12
ATOM 12427 C C . LYS A 1 29 ? 8.723 1.069 10.580 1.00 0.00 29 LYS A C 12
ATOM 12428 O O . LYS A 1 29 ? 9.031 0.548 9.508 1.00 0.00 29 LYS A O 12
ATOM 12447 N N . ILE A 1 30 ? 7.830 2.048 10.679 1.00 0.00 30 ILE A N 12
ATOM 12448 C CA . ILE A 1 30 ? 7.146 2.579 9.507 1.00 0.00 30 ILE A CA 12
ATOM 12449 C C . ILE A 1 30 ? 7.404 4.074 9.350 1.00 0.00 30 ILE A C 12
ATOM 12450 O O . ILE A 1 30 ? 7.458 4.812 10.334 1.00 0.00 30 ILE A O 12
ATOM 12466 N N . TYR A 1 31 ? 7.560 4.515 8.107 1.00 0.00 31 TYR A N 12
ATOM 12467 C CA . TYR A 1 31 ? 7.813 5.922 7.820 1.00 0.00 31 TYR A CA 12
ATOM 12468 C C . TYR A 1 31 ? 7.182 6.329 6.492 1.00 0.00 31 TYR A C 12
ATOM 12469 O O . TYR A 1 31 ? 7.242 5.589 5.510 1.00 0.00 31 TYR A O 12
ATOM 12487 N N . CYS A 1 32 ? 6.579 7.513 6.470 1.00 0.00 32 CYS A N 12
ATOM 12488 C CA . CYS A 1 32 ? 5.936 8.021 5.264 1.00 0.00 32 CYS A CA 12
ATOM 12489 C C . CYS A 1 32 ? 6.960 8.667 4.334 1.00 0.00 32 CYS A C 12
ATOM 12490 O O . CYS A 1 32 ? 7.594 9.662 4.687 1.00 0.00 32 CYS A O 12
ATOM 12497 N N . ARG A 1 33 ? 7.114 8.095 3.145 1.00 0.00 33 ARG A N 12
ATOM 12498 C CA . ARG A 1 33 ? 8.060 8.613 2.164 1.00 0.00 33 ARG A CA 12
ATOM 12499 C C . ARG A 1 33 ? 7.575 9.941 1.590 1.00 0.00 33 ARG A C 12
ATOM 12500 O O . ARG A 1 33 ? 8.347 10.893 1.464 1.00 0.00 33 ARG A O 12
ATOM 12521 N N . ILE A 1 34 ? 6.294 9.998 1.245 1.00 0.00 34 ILE A N 12
ATOM 12522 C CA . ILE A 1 34 ? 5.706 11.209 0.685 1.00 0.00 34 ILE A CA 12
ATOM 12523 C C . ILE A 1 34 ? 6.247 12.454 1.380 1.00 0.00 34 ILE A C 12
ATOM 12524 O O . ILE A 1 34 ? 6.943 13.266 0.769 1.00 0.00 34 ILE A O 12
ATOM 12540 N N . CYS A 1 35 ? 5.924 12.597 2.660 1.00 0.00 35 CYS A N 12
ATOM 12541 C CA . CYS A 1 35 ? 6.378 13.742 3.440 1.00 0.00 35 CYS A CA 12
ATOM 12542 C C . CYS A 1 35 ? 7.732 13.459 4.086 1.00 0.00 35 CYS A C 12
ATOM 12543 O O . CYS A 1 35 ? 8.328 14.335 4.711 1.00 0.00 35 CYS A O 12
ATOM 12550 N N . MET A 1 36 ? 8.210 12.229 3.928 1.00 0.00 36 MET A N 12
ATOM 12551 C CA . MET A 1 36 ? 9.494 11.830 4.494 1.00 0.00 36 MET A CA 12
ATOM 12552 C C . MET A 1 36 ? 9.490 11.981 6.011 1.00 0.00 36 MET A C 12
ATOM 12553 O O . MET A 1 36 ? 10.377 12.613 6.584 1.00 0.00 36 MET A O 12
ATOM 12567 N N . ALA A 1 37 ? 8.485 11.397 6.657 1.00 0.00 37 ALA A N 12
ATOM 12568 C CA . ALA A 1 37 ? 8.367 11.466 8.108 1.00 0.00 37 ALA A CA 12
ATOM 12569 C C . ALA A 1 37 ? 8.259 10.072 8.717 1.00 0.00 37 ALA A C 12
ATOM 12570 O O . ALA A 1 37 ? 7.747 9.148 8.085 1.00 0.00 37 ALA A O 12
ATOM 12577 N N . GLN A 1 38 ? 8.743 9.929 9.946 1.00 0.00 38 GLN A N 12
ATOM 12578 C CA . GLN A 1 38 ? 8.701 8.646 10.638 1.00 0.00 38 GLN A CA 12
ATOM 12579 C C . GLN A 1 38 ? 7.369 8.459 11.357 1.00 0.00 38 GLN A C 12
ATOM 12580 O O . GLN A 1 38 ? 6.796 9.415 11.881 1.00 0.00 38 GLN A O 12
ATOM 12594 N N . ILE A 1 39 ? 6.882 7.223 11.377 1.00 0.00 39 ILE A N 12
ATOM 12595 C CA . ILE A 1 39 ? 5.618 6.911 12.032 1.00 0.00 39 ILE A CA 12
ATOM 12596 C C . ILE A 1 39 ? 5.741 5.663 12.900 1.00 0.00 39 ILE A C 12
ATOM 12597 O O . ILE A 1 39 ? 6.426 4.708 12.536 1.00 0.00 39 ILE A O 12
ATOM 12613 N N . ALA A 1 40 ? 5.072 5.679 14.048 1.00 0.00 40 ALA A N 12
ATOM 12614 C CA . ALA A 1 40 ? 5.103 4.547 14.966 1.00 0.00 40 ALA A CA 12
ATOM 12615 C C . ALA A 1 40 ? 4.023 3.528 14.618 1.00 0.00 40 ALA A C 12
ATOM 12616 O O . ALA A 1 40 ? 2.881 3.892 14.337 1.00 0.00 40 ALA A O 12
ATOM 12623 N N . TYR A 1 41 ? 4.392 2.252 14.638 1.00 0.00 41 TYR A N 12
ATOM 12624 C CA . TYR A 1 41 ? 3.454 1.181 14.322 1.00 0.00 41 TYR A CA 12
ATOM 12625 C C . TYR A 1 41 ? 3.034 0.435 15.584 1.00 0.00 41 TYR A C 12
ATOM 12626 O O . TYR A 1 41 ? 3.834 -0.271 16.198 1.00 0.00 41 TYR A O 12
ATOM 12644 N N . SER A 1 42 ? 1.771 0.596 15.966 1.00 0.00 42 SER A N 12
ATOM 12645 C CA . SER A 1 42 ? 1.242 -0.059 17.157 1.00 0.00 42 SER A CA 12
ATOM 12646 C C . SER A 1 42 ? -0.102 -0.718 16.863 1.00 0.00 42 SER A C 12
ATOM 12647 O O . SER A 1 42 ? -1.139 -0.056 16.838 1.00 0.00 42 SER A O 12
ATOM 12655 N N . GLY A 1 43 ? -0.076 -2.029 16.640 1.00 0.00 43 GLY A N 12
ATOM 12656 C CA . GLY A 1 43 ? -1.297 -2.757 16.351 1.00 0.00 43 GLY A CA 12
ATOM 12657 C C . GLY A 1 43 ? -1.575 -2.855 14.864 1.00 0.00 43 GLY A C 12
ATOM 12658 O O . GLY A 1 43 ? -0.687 -2.628 14.044 1.00 0.00 43 GLY A O 12
ATOM 12662 N N . ASN A 1 44 ? -2.812 -3.196 14.516 1.00 0.00 44 ASN A N 12
ATOM 12663 C CA . ASN A 1 44 ? -3.204 -3.326 13.117 1.00 0.00 44 ASN A CA 12
ATOM 12664 C C . ASN A 1 44 ? -2.774 -2.101 12.316 1.00 0.00 44 ASN A C 12
ATOM 12665 O O . ASN A 1 44 ? -2.199 -1.158 12.861 1.00 0.00 44 ASN A O 12
ATOM 12676 N N . THR A 1 45 ? -3.058 -2.121 11.017 1.00 0.00 45 THR A N 12
ATOM 12677 C CA . THR A 1 45 ? -2.701 -1.013 10.140 1.00 0.00 45 THR A CA 12
ATOM 12678 C C . THR A 1 45 ? -3.767 0.077 10.169 1.00 0.00 45 THR A C 12
ATOM 12679 O O . THR A 1 45 ? -4.151 0.611 9.129 1.00 0.00 45 THR A O 12
ATOM 12690 N N . SER A 1 46 ? -4.241 0.403 11.368 1.00 0.00 46 SER A N 12
ATOM 12691 C CA . SER A 1 46 ? -5.265 1.428 11.532 1.00 0.00 46 SER A CA 12
ATOM 12692 C C . SER A 1 46 ? -4.649 2.823 11.490 1.00 0.00 46 SER A C 12
ATOM 12693 O O . SER A 1 46 ? -5.140 3.709 10.792 1.00 0.00 46 SER A O 12
ATOM 12701 N N . ASN A 1 47 ? -3.569 3.009 12.242 1.00 0.00 47 ASN A N 12
ATOM 12702 C CA . ASN A 1 47 ? -2.885 4.296 12.292 1.00 0.00 47 ASN A CA 12
ATOM 12703 C C . ASN A 1 47 ? -2.375 4.695 10.911 1.00 0.00 47 ASN A C 12
ATOM 12704 O O . ASN A 1 47 ? -2.462 5.859 10.517 1.00 0.00 47 ASN A O 12
ATOM 12715 N N . LEU A 1 48 ? -1.843 3.722 10.179 1.00 0.00 48 LEU A N 12
ATOM 12716 C CA . LEU A 1 48 ? -1.319 3.971 8.840 1.00 0.00 48 LEU A CA 12
ATOM 12717 C C . LEU A 1 48 ? -2.234 4.912 8.064 1.00 0.00 48 LEU A C 12
ATOM 12718 O O . LEU A 1 48 ? -1.817 5.991 7.642 1.00 0.00 48 LEU A O 12
ATOM 12734 N N . SER A 1 49 ? -3.484 4.498 7.881 1.00 0.00 49 SER A N 12
ATOM 12735 C CA . SER A 1 49 ? -4.458 5.303 7.153 1.00 0.00 49 SER A CA 12
ATOM 12736 C C . SER A 1 49 ? -4.664 6.653 7.835 1.00 0.00 49 SER A C 12
ATOM 12737 O O . SER A 1 49 ? -4.583 7.702 7.197 1.00 0.00 49 SER A O 12
ATOM 12745 N N . TYR A 1 50 ? -4.931 6.616 9.136 1.00 0.00 50 TYR A N 12
ATOM 12746 C CA . TYR A 1 50 ? -5.152 7.835 9.905 1.00 0.00 50 TYR A CA 12
ATOM 12747 C C . TYR A 1 50 ? -4.120 8.900 9.547 1.00 0.00 50 TYR A C 12
ATOM 12748 O O . TYR A 1 50 ? -4.465 10.052 9.285 1.00 0.00 50 TYR A O 12
ATOM 12766 N N . HIS A 1 51 ? -2.851 8.505 9.537 1.00 0.00 51 HIS A N 12
ATOM 12767 C CA . HIS A 1 51 ? -1.767 9.424 9.210 1.00 0.00 51 HIS A CA 12
ATOM 12768 C C . HIS A 1 51 ? -2.113 10.255 7.978 1.00 0.00 51 HIS A C 12
ATOM 12769 O O . HIS A 1 51 ? -1.832 11.454 7.926 1.00 0.00 51 HIS A O 12
ATOM 12783 N N . LEU A 1 52 ? -2.722 9.612 6.989 1.00 0.00 52 LEU A N 12
ATOM 12784 C CA . LEU A 1 52 ? -3.106 10.291 5.756 1.00 0.00 52 LEU A CA 12
ATOM 12785 C C . LEU A 1 52 ? -4.405 11.069 5.944 1.00 0.00 52 LEU A C 12
ATOM 12786 O O . LEU A 1 52 ? -4.481 12.254 5.624 1.00 0.00 52 LEU A O 12
ATOM 12802 N N . GLU A 1 53 ? -5.422 10.393 6.468 1.00 0.00 53 GLU A N 12
ATOM 12803 C CA . GLU A 1 53 ? -6.717 11.022 6.700 1.00 0.00 53 GLU A CA 12
ATOM 12804 C C . GLU A 1 53 ? -6.555 12.339 7.453 1.00 0.00 53 GLU A C 12
ATOM 12805 O O . GLU A 1 53 ? -7.408 13.224 7.370 1.00 0.00 53 GLU A O 12
ATOM 12817 N N . LYS A 1 54 ? -5.455 12.462 8.188 1.00 0.00 54 LYS A N 12
ATOM 12818 C CA . LYS A 1 54 ? -5.179 13.670 8.956 1.00 0.00 54 LYS A CA 12
ATOM 12819 C C . LYS A 1 54 ? -4.194 14.571 8.218 1.00 0.00 54 LYS A C 12
ATOM 12820 O O . LYS A 1 54 ? -4.293 15.795 8.278 1.00 0.00 54 LYS A O 12
ATOM 12839 N N . ASN A 1 55 ? -3.244 13.955 7.520 1.00 0.00 55 ASN A N 12
ATOM 12840 C CA . ASN A 1 55 ? -2.242 14.702 6.769 1.00 0.00 55 ASN A CA 12
ATOM 12841 C C . ASN A 1 55 ? -2.621 14.790 5.294 1.00 0.00 55 ASN A C 12
ATOM 12842 O O . ASN A 1 55 ? -2.978 15.859 4.797 1.00 0.00 55 ASN A O 12
ATOM 12853 N N . HIS A 1 56 ? -2.542 13.660 4.600 1.00 0.00 56 HIS A N 12
ATOM 12854 C CA . HIS A 1 56 ? -2.879 13.609 3.181 1.00 0.00 56 HIS A CA 12
ATOM 12855 C C . HIS A 1 56 ? -4.329 13.179 2.982 1.00 0.00 56 HIS A C 12
ATOM 12856 O O . HIS A 1 56 ? -4.682 12.010 3.136 1.00 0.00 56 HIS A O 12
ATOM 12870 N N . PRO A 1 57 ? -5.191 14.145 2.631 1.00 0.00 57 PRO A N 12
ATOM 12871 C CA . PRO A 1 57 ? -6.616 13.891 2.404 1.00 0.00 57 PRO A CA 12
ATOM 12872 C C . PRO A 1 57 ? -6.865 13.075 1.140 1.00 0.00 57 PRO A C 12
ATOM 12873 O O . PRO A 1 57 ? -7.572 12.069 1.169 1.00 0.00 57 PRO A O 12
ATOM 12884 N N . GLU A 1 58 ? -6.279 13.517 0.031 1.00 0.00 58 GLU A N 12
ATOM 12885 C CA . GLU A 1 58 ? -6.438 12.827 -1.244 1.00 0.00 58 GLU A CA 12
ATOM 12886 C C . GLU A 1 58 ? -5.910 11.398 -1.158 1.00 0.00 58 GLU A C 12
ATOM 12887 O O . GLU A 1 58 ? -6.568 10.455 -1.596 1.00 0.00 58 GLU A O 12
ATOM 12899 N N . GLU A 1 59 ? -4.716 11.247 -0.592 1.00 0.00 59 GLU A N 12
ATOM 12900 C CA . GLU A 1 59 ? -4.099 9.934 -0.451 1.00 0.00 59 GLU A CA 12
ATOM 12901 C C . GLU A 1 59 ? -4.986 9.000 0.367 1.00 0.00 59 GLU A C 12
ATOM 12902 O O . GLU A 1 59 ? -5.155 7.829 0.027 1.00 0.00 59 GLU A O 12
ATOM 12914 N N . PHE A 1 60 ? -5.551 9.528 1.448 1.00 0.00 60 PHE A N 12
ATOM 12915 C CA . PHE A 1 60 ? -6.421 8.742 2.316 1.00 0.00 60 PHE A CA 12
ATOM 12916 C C . PHE A 1 60 ? -7.697 8.337 1.585 1.00 0.00 60 PHE A C 12
ATOM 12917 O O . PHE A 1 60 ? -7.957 7.150 1.379 1.00 0.00 60 PHE A O 12
ATOM 12934 N N . CYS A 1 61 ? -8.490 9.329 1.196 1.00 0.00 61 CYS A N 12
ATOM 12935 C CA . CYS A 1 61 ? -9.740 9.076 0.489 1.00 0.00 61 CYS A CA 12
ATOM 12936 C C . CYS A 1 61 ? -9.542 8.042 -0.613 1.00 0.00 61 CYS A C 12
ATOM 12937 O O . CYS A 1 61 ? -10.260 7.045 -0.678 1.00 0.00 61 CYS A O 12
ATOM 12945 N N . GLU A 1 62 ? -8.563 8.287 -1.479 1.00 0.00 62 GLU A N 12
ATOM 12946 C CA . GLU A 1 62 ? -8.273 7.377 -2.581 1.00 0.00 62 GLU A CA 12
ATOM 12947 C C . GLU A 1 62 ? -8.078 5.951 -2.072 1.00 0.00 62 GLU A C 12
ATOM 12948 O O . GLU A 1 62 ? -8.445 4.986 -2.742 1.00 0.00 62 GLU A O 12
ATOM 12960 N N . PHE A 1 63 ? -7.497 5.828 -0.883 1.00 0.00 63 PHE A N 12
ATOM 12961 C CA . PHE A 1 63 ? -7.251 4.522 -0.284 1.00 0.00 63 PHE A CA 12
ATOM 12962 C C . PHE A 1 63 ? -8.546 3.914 0.245 1.00 0.00 63 PHE A C 12
ATOM 12963 O O . PHE A 1 63 ? -8.623 2.711 0.497 1.00 0.00 63 PHE A O 12
ATOM 12980 N N . VAL A 1 64 ? -9.563 4.754 0.412 1.00 0.00 64 VAL A N 12
ATOM 12981 C CA . VAL A 1 64 ? -10.855 4.301 0.911 1.00 0.00 64 VAL A CA 12
ATOM 12982 C C . VAL A 1 64 ? -11.973 4.641 -0.068 1.00 0.00 64 VAL A C 12
ATOM 12983 O O . VAL A 1 64 ? -12.538 5.734 -0.028 1.00 0.00 64 VAL A O 12
ATOM 12996 N N . LYS A 1 65 ? -12.287 3.697 -0.949 1.00 0.00 65 LYS A N 12
ATOM 12997 C CA . LYS A 1 65 ? -13.339 3.894 -1.940 1.00 0.00 65 LYS A CA 12
ATOM 12998 C C . LYS A 1 65 ? -14.706 3.987 -1.271 1.00 0.00 65 LYS A C 12
ATOM 12999 O O . LYS A 1 65 ? -15.323 2.970 -0.952 1.00 0.00 65 LYS A O 12
ATOM 13018 N N . SER A 1 66 ? -15.175 5.213 -1.061 1.00 0.00 66 SER A N 12
ATOM 13019 C CA . SER A 1 66 ? -16.469 5.439 -0.428 1.00 0.00 66 SER A CA 12
ATOM 13020 C C . SER A 1 66 ? -17.465 6.030 -1.421 1.00 0.00 66 SER A C 12
ATOM 13021 O O . SER A 1 66 ? -17.104 6.381 -2.544 1.00 0.00 66 SER A O 12
ATOM 13029 N N . ASN A 1 67 ? -18.720 6.138 -0.998 1.00 0.00 67 ASN A N 12
ATOM 13030 C CA . ASN A 1 67 ? -19.769 6.686 -1.850 1.00 0.00 67 ASN A CA 12
ATOM 13031 C C . ASN A 1 67 ? -20.057 8.141 -1.490 1.00 0.00 67 ASN A C 12
ATOM 13032 O O . ASN A 1 67 ? -20.364 8.457 -0.341 1.00 0.00 67 ASN A O 12
ATOM 13043 N N . SER A 1 68 ? -19.958 9.021 -2.481 1.00 0.00 68 SER A N 12
ATOM 13044 C CA . SER A 1 68 ? -20.204 10.442 -2.269 1.00 0.00 68 SER A CA 12
ATOM 13045 C C . SER A 1 68 ? -21.611 10.674 -1.727 1.00 0.00 68 SER A C 12
ATOM 13046 O O . SER A 1 68 ? -22.545 9.945 -2.059 1.00 0.00 68 SER A O 12
ATOM 13054 N N . GLY A 1 69 ? -21.755 11.697 -0.889 1.00 0.00 69 GLY A N 12
ATOM 13055 C CA . GLY A 1 69 ? -23.050 12.008 -0.313 1.00 0.00 69 GLY A CA 12
ATOM 13056 C C . GLY A 1 69 ? -23.885 12.899 -1.211 1.00 0.00 69 GLY A C 12
ATOM 13057 O O . GLY A 1 69 ? -23.363 13.648 -2.036 1.00 0.00 69 GLY A O 12
ATOM 13061 N N . PRO A 1 70 ? -25.215 12.821 -1.056 1.00 0.00 70 PRO A N 12
ATOM 13062 C CA . PRO A 1 70 ? -26.152 13.620 -1.852 1.00 0.00 70 PRO A CA 12
ATOM 13063 C C . PRO A 1 70 ? -26.098 15.101 -1.497 1.00 0.00 70 PRO A C 12
ATOM 13064 O O . PRO A 1 70 ? -26.819 15.915 -2.075 1.00 0.00 70 PRO A O 12
ATOM 13075 N N . SER A 1 71 ? -25.239 15.446 -0.543 1.00 0.00 71 SER A N 12
ATOM 13076 C CA . SER A 1 71 ? -25.094 16.831 -0.109 1.00 0.00 71 SER A CA 12
ATOM 13077 C C . SER A 1 71 ? -23.635 17.270 -0.174 1.00 0.00 71 SER A C 12
ATOM 13078 O O . SER A 1 71 ? -22.744 16.466 -0.452 1.00 0.00 71 SER A O 12
ATOM 13086 N N . SER A 1 72 ? -23.397 18.553 0.083 1.00 0.00 72 SER A N 12
ATOM 13087 C CA . SER A 1 72 ? -22.047 19.102 0.049 1.00 0.00 72 SER A CA 12
ATOM 13088 C C . SER A 1 72 ? -21.815 20.047 1.224 1.00 0.00 72 SER A C 12
ATOM 13089 O O . SER A 1 72 ? -22.760 20.597 1.788 1.00 0.00 72 SER A O 12
ATOM 13097 N N . GLY A 1 73 ? -20.550 20.231 1.588 1.00 0.00 73 GLY A N 12
ATOM 13098 C CA . GLY A 1 73 ? -20.215 21.109 2.693 1.00 0.00 73 GLY A CA 12
ATOM 13099 C C . GLY A 1 73 ? -19.695 20.352 3.899 1.00 0.00 73 GLY A C 12
ATOM 13100 O O . GLY A 1 73 ? -20.430 20.197 4.872 1.00 0.00 73 GLY A O 12
ATOM 13105 N N . GLY A 1 1 ? 0.786 -12.315 15.979 1.00 0.00 1 GLY A N 13
ATOM 13106 C CA . GLY A 1 1 ? -0.448 -13.069 16.102 1.00 0.00 1 GLY A CA 13
ATOM 13107 C C . GLY A 1 1 ? -1.567 -12.490 15.258 1.00 0.00 1 GLY A C 13
ATOM 13108 O O . GLY A 1 1 ? -2.162 -11.473 15.617 1.00 0.00 1 GLY A O 13
ATOM 13112 N N . SER A 1 2 ? -1.854 -13.138 14.134 1.00 0.00 2 SER A N 13
ATOM 13113 C CA . SER A 1 2 ? -2.906 -12.678 13.234 1.00 0.00 2 SER A CA 13
ATOM 13114 C C . SER A 1 2 ? -4.285 -13.025 13.788 1.00 0.00 2 SER A C 13
ATOM 13115 O O . SER A 1 2 ? -4.501 -14.123 14.301 1.00 0.00 2 SER A O 13
ATOM 13123 N N . SER A 1 3 ? -5.214 -12.081 13.679 1.00 0.00 3 SER A N 13
ATOM 13124 C CA . SER A 1 3 ? -6.571 -12.283 14.172 1.00 0.00 3 SER A CA 13
ATOM 13125 C C . SER A 1 3 ? -7.558 -12.398 13.014 1.00 0.00 3 SER A C 13
ATOM 13126 O O . SER A 1 3 ? -8.269 -13.394 12.886 1.00 0.00 3 SER A O 13
ATOM 13134 N N . GLY A 1 4 ? -7.595 -11.370 12.172 1.00 0.00 4 GLY A N 13
ATOM 13135 C CA . GLY A 1 4 ? -8.497 -11.374 11.035 1.00 0.00 4 GLY A CA 13
ATOM 13136 C C . GLY A 1 4 ? -7.870 -10.770 9.795 1.00 0.00 4 GLY A C 13
ATOM 13137 O O . GLY A 1 4 ? -7.549 -9.582 9.768 1.00 0.00 4 GLY A O 13
ATOM 13141 N N . SER A 1 5 ? -7.693 -11.591 8.764 1.00 0.00 5 SER A N 13
ATOM 13142 C CA . SER A 1 5 ? -7.094 -11.132 7.516 1.00 0.00 5 SER A CA 13
ATOM 13143 C C . SER A 1 5 ? -7.844 -9.922 6.966 1.00 0.00 5 SER A C 13
ATOM 13144 O O . SER A 1 5 ? -9.038 -9.754 7.213 1.00 0.00 5 SER A O 13
ATOM 13152 N N . SER A 1 6 ? -7.133 -9.083 6.220 1.00 0.00 6 SER A N 13
ATOM 13153 C CA . SER A 1 6 ? -7.729 -7.886 5.638 1.00 0.00 6 SER A CA 13
ATOM 13154 C C . SER A 1 6 ? -6.936 -7.422 4.419 1.00 0.00 6 SER A C 13
ATOM 13155 O O . SER A 1 6 ? -5.728 -7.638 4.332 1.00 0.00 6 SER A O 13
ATOM 13163 N N . GLY A 1 7 ? -7.627 -6.783 3.480 1.00 0.00 7 GLY A N 13
ATOM 13164 C CA . GLY A 1 7 ? -6.973 -6.299 2.278 1.00 0.00 7 GLY A CA 13
ATOM 13165 C C . GLY A 1 7 ? -6.034 -5.141 2.556 1.00 0.00 7 GLY A C 13
ATOM 13166 O O . GLY A 1 7 ? -6.433 -3.979 2.482 1.00 0.00 7 GLY A O 13
ATOM 13170 N N . SER A 1 8 ? -4.784 -5.459 2.877 1.00 0.00 8 SER A N 13
ATOM 13171 C CA . SER A 1 8 ? -3.788 -4.436 3.172 1.00 0.00 8 SER A CA 13
ATOM 13172 C C . SER A 1 8 ? -3.679 -3.436 2.025 1.00 0.00 8 SER A C 13
ATOM 13173 O O . SER A 1 8 ? -3.160 -3.755 0.955 1.00 0.00 8 SER A O 13
ATOM 13181 N N . LYS A 1 9 ? -4.172 -2.224 2.255 1.00 0.00 9 LYS A N 13
ATOM 13182 C CA . LYS A 1 9 ? -4.131 -1.176 1.243 1.00 0.00 9 LYS A CA 13
ATOM 13183 C C . LYS A 1 9 ? -3.536 0.108 1.814 1.00 0.00 9 LYS A C 13
ATOM 13184 O O . LYS A 1 9 ? -3.967 1.209 1.472 1.00 0.00 9 LYS A O 13
ATOM 13203 N N . VAL A 1 10 ? -2.543 -0.041 2.684 1.00 0.00 10 VAL A N 13
ATOM 13204 C CA . VAL A 1 10 ? -1.887 1.106 3.300 1.00 0.00 10 VAL A CA 13
ATOM 13205 C C . VAL A 1 10 ? -0.393 1.113 2.998 1.00 0.00 10 VAL A C 13
ATOM 13206 O O . VAL A 1 10 ? 0.232 2.172 2.931 1.00 0.00 10 VAL A O 13
ATOM 13219 N N . TRP A 1 11 ? 0.173 -0.074 2.815 1.00 0.00 11 TRP A N 13
ATOM 13220 C CA . TRP A 1 11 ? 1.595 -0.204 2.518 1.00 0.00 11 TRP A CA 13
ATOM 13221 C C . TRP A 1 11 ? 1.981 0.648 1.315 1.00 0.00 11 TRP A C 13
ATOM 13222 O O . TRP A 1 11 ? 3.016 1.315 1.319 1.00 0.00 11 TRP A O 13
ATOM 13243 N N . LYS A 1 12 ? 1.142 0.624 0.285 1.00 0.00 12 LYS A N 13
ATOM 13244 C CA . LYS A 1 12 ? 1.394 1.396 -0.926 1.00 0.00 12 LYS A CA 13
ATOM 13245 C C . LYS A 1 12 ? 2.077 2.719 -0.596 1.00 0.00 12 LYS A C 13
ATOM 13246 O O . LYS A 1 12 ? 2.988 3.152 -1.301 1.00 0.00 12 LYS A O 13
ATOM 13265 N N . TYR A 1 13 ? 1.630 3.357 0.481 1.00 0.00 13 TYR A N 13
ATOM 13266 C CA . TYR A 1 13 ? 2.197 4.631 0.904 1.00 0.00 13 TYR A CA 13
ATOM 13267 C C . TYR A 1 13 ? 3.412 4.416 1.802 1.00 0.00 13 TYR A C 13
ATOM 13268 O O . TYR A 1 13 ? 4.529 4.805 1.458 1.00 0.00 13 TYR A O 13
ATOM 13286 N N . PHE A 1 14 ? 3.186 3.793 2.953 1.00 0.00 14 PHE A N 13
ATOM 13287 C CA . PHE A 1 14 ? 4.261 3.525 3.902 1.00 0.00 14 PHE A CA 13
ATOM 13288 C C . PHE A 1 14 ? 5.045 2.280 3.497 1.00 0.00 14 PHE A C 13
ATOM 13289 O O . PHE A 1 14 ? 4.504 1.176 3.464 1.00 0.00 14 PHE A O 13
ATOM 13306 N N . GLY A 1 15 ? 6.325 2.468 3.189 1.00 0.00 15 GLY A N 13
ATOM 13307 C CA . GLY A 1 15 ? 7.163 1.352 2.791 1.00 0.00 15 GLY A CA 13
ATOM 13308 C C . GLY A 1 15 ? 8.120 0.926 3.886 1.00 0.00 15 GLY A C 13
ATOM 13309 O O . GLY A 1 15 ? 8.699 1.765 4.577 1.00 0.00 15 GLY A O 13
ATOM 13313 N N . PHE A 1 16 ? 8.287 -0.383 4.048 1.00 0.00 16 PHE A N 13
ATOM 13314 C CA . PHE A 1 16 ? 9.178 -0.920 5.069 1.00 0.00 16 PHE A CA 13
ATOM 13315 C C . PHE A 1 16 ? 10.560 -1.207 4.489 1.00 0.00 16 PHE A C 13
ATOM 13316 O O . PHE A 1 16 ? 10.702 -1.459 3.292 1.00 0.00 16 PHE A O 13
ATOM 13333 N N . ASP A 1 17 ? 11.575 -1.166 5.345 1.00 0.00 17 ASP A N 13
ATOM 13334 C CA . ASP A 1 17 ? 12.946 -1.422 4.919 1.00 0.00 17 ASP A CA 13
ATOM 13335 C C . ASP A 1 17 ? 13.521 -2.637 5.640 1.00 0.00 17 ASP A C 13
ATOM 13336 O O . ASP A 1 17 ? 14.042 -2.526 6.750 1.00 0.00 17 ASP A O 13
ATOM 13345 N N . THR A 1 18 ? 13.422 -3.799 5.001 1.00 0.00 18 THR A N 13
ATOM 13346 C CA . THR A 1 18 ? 13.930 -5.036 5.582 1.00 0.00 18 THR A CA 13
ATOM 13347 C C . THR A 1 18 ? 15.122 -5.565 4.793 1.00 0.00 18 THR A C 13
ATOM 13348 O O . THR A 1 18 ? 15.376 -5.131 3.670 1.00 0.00 18 THR A O 13
ATOM 13359 N N . ASN A 1 19 ? 15.849 -6.505 5.387 1.00 0.00 19 ASN A N 13
ATOM 13360 C CA . ASN A 1 19 ? 17.015 -7.094 4.738 1.00 0.00 19 ASN A CA 13
ATOM 13361 C C . ASN A 1 19 ? 16.694 -8.485 4.200 1.00 0.00 19 ASN A C 13
ATOM 13362 O O . ASN A 1 19 ? 16.929 -8.777 3.028 1.00 0.00 19 ASN A O 13
ATOM 13373 N N . ALA A 1 20 ? 16.154 -9.338 5.065 1.00 0.00 20 ALA A N 13
ATOM 13374 C CA . ALA A 1 20 ? 15.798 -10.697 4.676 1.00 0.00 20 ALA A CA 13
ATOM 13375 C C . ALA A 1 20 ? 14.577 -10.704 3.762 1.00 0.00 20 ALA A C 13
ATOM 13376 O O . ALA A 1 20 ? 13.944 -9.671 3.550 1.00 0.00 20 ALA A O 13
ATOM 13383 N N . GLU A 1 21 ? 14.254 -11.876 3.224 1.00 0.00 21 GLU A N 13
ATOM 13384 C CA . GLU A 1 21 ? 13.109 -12.016 2.332 1.00 0.00 21 GLU A CA 13
ATOM 13385 C C . GLU A 1 21 ? 11.967 -12.754 3.024 1.00 0.00 21 GLU A C 13
ATOM 13386 O O . GLU A 1 21 ? 12.151 -13.352 4.083 1.00 0.00 21 GLU A O 13
ATOM 13398 N N . GLY A 1 22 ? 10.785 -12.707 2.417 1.00 0.00 22 GLY A N 13
ATOM 13399 C CA . GLY A 1 22 ? 9.630 -13.374 2.988 1.00 0.00 22 GLY A CA 13
ATOM 13400 C C . GLY A 1 22 ? 8.708 -12.416 3.716 1.00 0.00 22 GLY A C 13
ATOM 13401 O O . GLY A 1 22 ? 8.003 -11.624 3.089 1.00 0.00 22 GLY A O 13
ATOM 13405 N N . CYS A 1 23 ? 8.712 -12.487 5.043 1.00 0.00 23 CYS A N 13
ATOM 13406 C CA . CYS A 1 23 ? 7.867 -11.620 5.857 1.00 0.00 23 CYS A CA 13
ATOM 13407 C C . CYS A 1 23 ? 8.674 -10.463 6.436 1.00 0.00 23 CYS A C 13
ATOM 13408 O O . CYS A 1 23 ? 9.882 -10.365 6.217 1.00 0.00 23 CYS A O 13
ATOM 13416 N N . ILE A 1 24 ? 7.999 -9.587 7.173 1.00 0.00 24 ILE A N 13
ATOM 13417 C CA . ILE A 1 24 ? 8.653 -8.436 7.781 1.00 0.00 24 ILE A CA 13
ATOM 13418 C C . ILE A 1 24 ? 9.912 -8.854 8.534 1.00 0.00 24 ILE A C 13
ATOM 13419 O O . ILE A 1 24 ? 10.214 -10.042 8.650 1.00 0.00 24 ILE A O 13
ATOM 13435 N N . LEU A 1 25 ? 10.643 -7.869 9.046 1.00 0.00 25 LEU A N 13
ATOM 13436 C CA . LEU A 1 25 ? 11.869 -8.134 9.790 1.00 0.00 25 LEU A CA 13
ATOM 13437 C C . LEU A 1 25 ? 11.641 -7.975 11.290 1.00 0.00 25 LEU A C 13
ATOM 13438 O O . LEU A 1 25 ? 10.770 -7.218 11.717 1.00 0.00 25 LEU A O 13
ATOM 13454 N N . GLN A 1 26 ? 12.431 -8.692 12.082 1.00 0.00 26 GLN A N 13
ATOM 13455 C CA . GLN A 1 26 ? 12.315 -8.629 13.535 1.00 0.00 26 GLN A CA 13
ATOM 13456 C C . GLN A 1 26 ? 11.893 -7.235 13.987 1.00 0.00 26 GLN A C 13
ATOM 13457 O O . GLN A 1 26 ? 10.854 -7.068 14.627 1.00 0.00 26 GLN A O 13
ATOM 13471 N N . TRP A 1 27 ? 12.704 -6.239 13.651 1.00 0.00 27 TRP A N 13
ATOM 13472 C CA . TRP A 1 27 ? 12.414 -4.859 14.024 1.00 0.00 27 TRP A CA 13
ATOM 13473 C C . TRP A 1 27 ? 11.324 -4.272 13.133 1.00 0.00 27 TRP A C 13
ATOM 13474 O O . TRP A 1 27 ? 11.414 -4.329 11.906 1.00 0.00 27 TRP A O 13
ATOM 13495 N N . LYS A 1 28 ? 10.296 -3.707 13.756 1.00 0.00 28 LYS A N 13
ATOM 13496 C CA . LYS A 1 28 ? 9.189 -3.108 13.020 1.00 0.00 28 LYS A CA 13
ATOM 13497 C C . LYS A 1 28 ? 9.305 -1.587 13.007 1.00 0.00 28 LYS A C 13
ATOM 13498 O O . LYS A 1 28 ? 9.251 -0.941 14.054 1.00 0.00 28 LYS A O 13
ATOM 13517 N N . LYS A 1 29 ? 9.462 -1.021 11.816 1.00 0.00 29 LYS A N 13
ATOM 13518 C CA . LYS A 1 29 ? 9.583 0.425 11.665 1.00 0.00 29 LYS A CA 13
ATOM 13519 C C . LYS A 1 29 ? 8.880 0.900 10.397 1.00 0.00 29 LYS A C 13
ATOM 13520 O O . LYS A 1 29 ? 9.136 0.390 9.306 1.00 0.00 29 LYS A O 13
ATOM 13539 N N . ILE A 1 30 ? 7.994 1.879 10.549 1.00 0.00 30 ILE A N 13
ATOM 13540 C CA . ILE A 1 30 ? 7.257 2.424 9.416 1.00 0.00 30 ILE A CA 13
ATOM 13541 C C . ILE A 1 30 ? 7.570 3.902 9.216 1.00 0.00 30 ILE A C 13
ATOM 13542 O O . ILE A 1 30 ? 7.780 4.639 10.180 1.00 0.00 30 ILE A O 13
ATOM 13558 N N . TYR A 1 31 ? 7.599 4.330 7.959 1.00 0.00 31 TYR A N 13
ATOM 13559 C CA . TYR A 1 31 ? 7.888 5.722 7.631 1.00 0.00 31 TYR A CA 13
ATOM 13560 C C . TYR A 1 31 ? 7.169 6.141 6.353 1.00 0.00 31 TYR A C 13
ATOM 13561 O O . TYR A 1 31 ? 7.038 5.355 5.414 1.00 0.00 31 TYR A O 13
ATOM 13579 N N . CYS A 1 32 ? 6.706 7.386 6.323 1.00 0.00 32 CYS A N 13
ATOM 13580 C CA . CYS A 1 32 ? 6.001 7.912 5.161 1.00 0.00 32 CYS A CA 13
ATOM 13581 C C . CYS A 1 32 ? 6.970 8.589 4.197 1.00 0.00 32 CYS A C 13
ATOM 13582 O O . CYS A 1 32 ? 7.444 9.697 4.452 1.00 0.00 32 CYS A O 13
ATOM 13589 N N . ARG A 1 33 ? 7.261 7.916 3.088 1.00 0.00 33 ARG A N 13
ATOM 13590 C CA . ARG A 1 33 ? 8.175 8.451 2.086 1.00 0.00 33 ARG A CA 13
ATOM 13591 C C . ARG A 1 33 ? 7.602 9.713 1.447 1.00 0.00 33 ARG A C 13
ATOM 13592 O O . ARG A 1 33 ? 8.343 10.625 1.079 1.00 0.00 33 ARG A O 13
ATOM 13613 N N . ILE A 1 34 ? 6.280 9.756 1.318 1.00 0.00 34 ILE A N 13
ATOM 13614 C CA . ILE A 1 34 ? 5.609 10.906 0.724 1.00 0.00 34 ILE A CA 13
ATOM 13615 C C . ILE A 1 34 ? 6.091 12.209 1.352 1.00 0.00 34 ILE A C 13
ATOM 13616 O O . ILE A 1 34 ? 6.510 13.131 0.652 1.00 0.00 34 ILE A O 13
ATOM 13632 N N . CYS A 1 35 ? 6.030 12.278 2.678 1.00 0.00 35 CYS A N 13
ATOM 13633 C CA . CYS A 1 35 ? 6.461 13.468 3.402 1.00 0.00 35 CYS A CA 13
ATOM 13634 C C . CYS A 1 35 ? 7.728 13.186 4.205 1.00 0.00 35 CYS A C 13
ATOM 13635 O O . CYS A 1 35 ? 8.019 13.871 5.185 1.00 0.00 35 CYS A O 13
ATOM 13642 N N . MET A 1 36 ? 8.478 12.175 3.780 1.00 0.00 36 MET A N 13
ATOM 13643 C CA . MET A 1 36 ? 9.715 11.804 4.458 1.00 0.00 36 MET A CA 13
ATOM 13644 C C . MET A 1 36 ? 9.559 11.914 5.972 1.00 0.00 36 MET A C 13
ATOM 13645 O O . MET A 1 36 ? 10.379 12.536 6.646 1.00 0.00 36 MET A O 13
ATOM 13659 N N . ALA A 1 37 ? 8.501 11.306 6.499 1.00 0.00 37 ALA A N 13
ATOM 13660 C CA . ALA A 1 37 ? 8.240 11.335 7.933 1.00 0.00 37 ALA A CA 13
ATOM 13661 C C . ALA A 1 37 ? 8.292 9.932 8.529 1.00 0.00 37 ALA A C 13
ATOM 13662 O O . ALA A 1 37 ? 8.495 8.952 7.813 1.00 0.00 37 ALA A O 13
ATOM 13669 N N . GLN A 1 38 ? 8.108 9.845 9.842 1.00 0.00 38 GLN A N 13
ATOM 13670 C CA . GLN A 1 38 ? 8.136 8.561 10.533 1.00 0.00 38 GLN A CA 13
ATOM 13671 C C . GLN A 1 38 ? 6.833 8.320 11.287 1.00 0.00 38 GLN A C 13
ATOM 13672 O O . GLN A 1 38 ? 6.217 9.257 11.796 1.00 0.00 38 GLN A O 13
ATOM 13686 N N . ILE A 1 39 ? 6.418 7.060 11.354 1.00 0.00 39 ILE A N 13
ATOM 13687 C CA . ILE A 1 39 ? 5.188 6.696 12.046 1.00 0.00 39 ILE A CA 13
ATOM 13688 C C . ILE A 1 39 ? 5.436 5.586 13.061 1.00 0.00 39 ILE A C 13
ATOM 13689 O O . ILE A 1 39 ? 6.060 4.573 12.748 1.00 0.00 39 ILE A O 13
ATOM 13705 N N . ALA A 1 40 ? 4.942 5.784 14.279 1.00 0.00 40 ALA A N 13
ATOM 13706 C CA . ALA A 1 40 ? 5.106 4.799 15.340 1.00 0.00 40 ALA A CA 13
ATOM 13707 C C . ALA A 1 40 ? 4.188 3.601 15.124 1.00 0.00 40 ALA A C 13
ATOM 13708 O O . ALA A 1 40 ? 2.994 3.659 15.421 1.00 0.00 40 ALA A O 13
ATOM 13715 N N . TYR A 1 41 ? 4.751 2.516 14.604 1.00 0.00 41 TYR A N 13
ATOM 13716 C CA . TYR A 1 41 ? 3.982 1.305 14.344 1.00 0.00 41 TYR A CA 13
ATOM 13717 C C . TYR A 1 41 ? 3.739 0.527 15.634 1.00 0.00 41 TYR A C 13
ATOM 13718 O O . TYR A 1 41 ? 4.627 -0.164 16.132 1.00 0.00 41 TYR A O 13
ATOM 13736 N N . SER A 1 42 ? 2.528 0.645 16.170 1.00 0.00 42 SER A N 13
ATOM 13737 C CA . SER A 1 42 ? 2.167 -0.043 17.403 1.00 0.00 42 SER A CA 13
ATOM 13738 C C . SER A 1 42 ? 1.043 -1.046 17.157 1.00 0.00 42 SER A C 13
ATOM 13739 O O . SER A 1 42 ? 1.210 -2.246 17.370 1.00 0.00 42 SER A O 13
ATOM 13747 N N . GLY A 1 43 ? -0.102 -0.543 16.707 1.00 0.00 43 GLY A N 13
ATOM 13748 C CA . GLY A 1 43 ? -1.237 -1.406 16.439 1.00 0.00 43 GLY A CA 13
ATOM 13749 C C . GLY A 1 43 ? -1.276 -1.884 15.001 1.00 0.00 43 GLY A C 13
ATOM 13750 O O . GLY A 1 43 ? -0.432 -1.502 14.191 1.00 0.00 43 GLY A O 13
ATOM 13754 N N . ASN A 1 44 ? -2.257 -2.722 14.683 1.00 0.00 44 ASN A N 13
ATOM 13755 C CA . ASN A 1 44 ? -2.401 -3.254 13.333 1.00 0.00 44 ASN A CA 13
ATOM 13756 C C . ASN A 1 44 ? -2.659 -2.133 12.331 1.00 0.00 44 ASN A C 13
ATOM 13757 O O . ASN A 1 44 ? -3.806 -1.828 12.004 1.00 0.00 44 ASN A O 13
ATOM 13768 N N . THR A 1 45 ? -1.583 -1.522 11.845 1.00 0.00 45 THR A N 13
ATOM 13769 C CA . THR A 1 45 ? -1.691 -0.434 10.881 1.00 0.00 45 THR A CA 13
ATOM 13770 C C . THR A 1 45 ? -2.827 0.515 11.248 1.00 0.00 45 THR A C 13
ATOM 13771 O O . THR A 1 45 ? -3.546 1.003 10.377 1.00 0.00 45 THR A O 13
ATOM 13782 N N . SER A 1 46 ? -2.981 0.772 12.543 1.00 0.00 46 SER A N 13
ATOM 13783 C CA . SER A 1 46 ? -4.032 1.661 13.026 1.00 0.00 46 SER A CA 13
ATOM 13784 C C . SER A 1 46 ? -3.630 3.122 12.850 1.00 0.00 46 SER A C 13
ATOM 13785 O O . SER A 1 46 ? -4.392 3.926 12.315 1.00 0.00 46 SER A O 13
ATOM 13793 N N . ASN A 1 47 ? -2.427 3.458 13.305 1.00 0.00 47 ASN A N 13
ATOM 13794 C CA . ASN A 1 47 ? -1.924 4.822 13.199 1.00 0.00 47 ASN A CA 13
ATOM 13795 C C . ASN A 1 47 ? -1.632 5.183 11.745 1.00 0.00 47 ASN A C 13
ATOM 13796 O O . ASN A 1 47 ? -1.863 6.314 11.316 1.00 0.00 47 ASN A O 13
ATOM 13807 N N . LEU A 1 48 ? -1.123 4.214 10.992 1.00 0.00 48 LEU A N 13
ATOM 13808 C CA . LEU A 1 48 ? -0.800 4.429 9.585 1.00 0.00 48 LEU A CA 13
ATOM 13809 C C . LEU A 1 48 ? -1.824 5.346 8.925 1.00 0.00 48 LEU A C 13
ATOM 13810 O O . LEU A 1 48 ? -1.494 6.448 8.488 1.00 0.00 48 LEU A O 13
ATOM 13826 N N . SER A 1 49 ? -3.069 4.884 8.859 1.00 0.00 49 SER A N 13
ATOM 13827 C CA . SER A 1 49 ? -4.142 5.663 8.251 1.00 0.00 49 SER A CA 13
ATOM 13828 C C . SER A 1 49 ? -4.358 6.972 9.004 1.00 0.00 49 SER A C 13
ATOM 13829 O O . SER A 1 49 ? -4.587 8.019 8.399 1.00 0.00 49 SER A O 13
ATOM 13837 N N . TYR A 1 50 ? -4.282 6.903 10.329 1.00 0.00 50 TYR A N 13
ATOM 13838 C CA . TYR A 1 50 ? -4.472 8.082 11.167 1.00 0.00 50 TYR A CA 13
ATOM 13839 C C . TYR A 1 50 ? -3.537 9.209 10.740 1.00 0.00 50 TYR A C 13
ATOM 13840 O O . TYR A 1 50 ? -3.934 10.374 10.686 1.00 0.00 50 TYR A O 13
ATOM 13858 N N . HIS A 1 51 ? -2.292 8.855 10.437 1.00 0.00 51 HIS A N 13
ATOM 13859 C CA . HIS A 1 51 ? -1.299 9.836 10.014 1.00 0.00 51 HIS A CA 13
ATOM 13860 C C . HIS A 1 51 ? -1.773 10.587 8.773 1.00 0.00 51 HIS A C 13
ATOM 13861 O O . HIS A 1 51 ? -1.660 11.812 8.696 1.00 0.00 51 HIS A O 13
ATOM 13875 N N . LEU A 1 52 ? -2.302 9.848 7.805 1.00 0.00 52 LEU A N 13
ATOM 13876 C CA . LEU A 1 52 ? -2.792 10.444 6.567 1.00 0.00 52 LEU A CA 13
ATOM 13877 C C . LEU A 1 52 ? -4.072 11.236 6.814 1.00 0.00 52 LEU A C 13
ATOM 13878 O O . LEU A 1 52 ? -4.199 12.380 6.379 1.00 0.00 52 LEU A O 13
ATOM 13894 N N . GLU A 1 53 ? -5.017 10.619 7.518 1.00 0.00 53 GLU A N 13
ATOM 13895 C CA . GLU A 1 53 ? -6.287 11.268 7.823 1.00 0.00 53 GLU A CA 13
ATOM 13896 C C . GLU A 1 53 ? -6.066 12.708 8.280 1.00 0.00 53 GLU A C 13
ATOM 13897 O O . GLU A 1 53 ? -6.932 13.566 8.108 1.00 0.00 53 GLU A O 13
ATOM 13909 N N . LYS A 1 54 ? -4.900 12.965 8.863 1.00 0.00 54 LYS A N 13
ATOM 13910 C CA . LYS A 1 54 ? -4.563 14.299 9.345 1.00 0.00 54 LYS A CA 13
ATOM 13911 C C . LYS A 1 54 ? -3.594 14.993 8.392 1.00 0.00 54 LYS A C 13
ATOM 13912 O O . LYS A 1 54 ? -3.745 16.176 8.091 1.00 0.00 54 LYS A O 13
ATOM 13931 N N . ASN A 1 55 ? -2.600 14.247 7.920 1.00 0.00 55 ASN A N 13
ATOM 13932 C CA . ASN A 1 55 ? -1.608 14.791 7.000 1.00 0.00 55 ASN A CA 13
ATOM 13933 C C . ASN A 1 55 ? -2.144 14.814 5.572 1.00 0.00 55 ASN A C 13
ATOM 13934 O O . ASN A 1 55 ? -2.508 15.869 5.051 1.00 0.00 55 ASN A O 13
ATOM 13945 N N . HIS A 1 56 ? -2.191 13.643 4.944 1.00 0.00 56 HIS A N 13
ATOM 13946 C CA . HIS A 1 56 ? -2.684 13.529 3.576 1.00 0.00 56 HIS A CA 13
ATOM 13947 C C . HIS A 1 56 ? -4.145 13.087 3.561 1.00 0.00 56 HIS A C 13
ATOM 13948 O O . HIS A 1 56 ? -4.468 11.921 3.786 1.00 0.00 56 HIS A O 13
ATOM 13962 N N . PRO A 1 57 ? -5.049 14.041 3.290 1.00 0.00 57 PRO A N 13
ATOM 13963 C CA . PRO A 1 57 ? -6.489 13.774 3.239 1.00 0.00 57 PRO A CA 13
ATOM 13964 C C . PRO A 1 57 ? -6.879 12.924 2.034 1.00 0.00 57 PRO A C 13
ATOM 13965 O O . PRO A 1 57 ? -7.689 12.005 2.148 1.00 0.00 57 PRO A O 13
ATOM 13976 N N . GLU A 1 58 ? -6.297 13.238 0.881 1.00 0.00 58 GLU A N 13
ATOM 13977 C CA . GLU A 1 58 ? -6.585 12.502 -0.345 1.00 0.00 58 GLU A CA 13
ATOM 13978 C C . GLU A 1 58 ? -6.113 11.056 -0.235 1.00 0.00 58 GLU A C 13
ATOM 13979 O O . GLU A 1 58 ? -6.872 10.123 -0.496 1.00 0.00 58 GLU A O 13
ATOM 13991 N N . GLU A 1 59 ? -4.854 10.878 0.154 1.00 0.00 59 GLU A N 13
ATOM 13992 C CA . GLU A 1 59 ? -4.280 9.545 0.297 1.00 0.00 59 GLU A CA 13
ATOM 13993 C C . GLU A 1 59 ? -5.114 8.693 1.250 1.00 0.00 59 GLU A C 13
ATOM 13994 O O . GLU A 1 59 ? -5.354 7.513 0.997 1.00 0.00 59 GLU A O 13
ATOM 14006 N N . PHE A 1 60 ? -5.553 9.301 2.347 1.00 0.00 60 PHE A N 13
ATOM 14007 C CA . PHE A 1 60 ? -6.359 8.599 3.339 1.00 0.00 60 PHE A CA 13
ATOM 14008 C C . PHE A 1 60 ? -7.622 8.023 2.706 1.00 0.00 60 PHE A C 13
ATOM 14009 O O . PHE A 1 60 ? -7.824 6.808 2.692 1.00 0.00 60 PHE A O 13
ATOM 14026 N N . CYS A 1 61 ? -8.469 8.904 2.183 1.00 0.00 61 CYS A N 13
ATOM 14027 C CA . CYS A 1 61 ? -9.713 8.484 1.549 1.00 0.00 61 CYS A CA 13
ATOM 14028 C C . CYS A 1 61 ? -9.502 7.224 0.716 1.00 0.00 61 CYS A C 13
ATOM 14029 O O . CYS A 1 61 ? -10.246 6.253 0.843 1.00 0.00 61 CYS A O 13
ATOM 14037 N N . GLU A 1 62 ? -8.482 7.249 -0.137 1.00 0.00 62 GLU A N 13
ATOM 14038 C CA . GLU A 1 62 ? -8.175 6.109 -0.993 1.00 0.00 62 GLU A CA 13
ATOM 14039 C C . GLU A 1 62 ? -8.028 4.834 -0.168 1.00 0.00 62 GLU A C 13
ATOM 14040 O O . GLU A 1 62 ? -8.482 3.764 -0.572 1.00 0.00 62 GLU A O 13
ATOM 14052 N N . PHE A 1 63 ? -7.388 4.957 0.991 1.00 0.00 63 PHE A N 13
ATOM 14053 C CA . PHE A 1 63 ? -7.179 3.815 1.873 1.00 0.00 63 PHE A CA 13
ATOM 14054 C C . PHE A 1 63 ? -8.491 3.378 2.518 1.00 0.00 63 PHE A C 13
ATOM 14055 O O . PHE A 1 63 ? -8.593 2.276 3.059 1.00 0.00 63 PHE A O 13
ATOM 14072 N N . VAL A 1 64 ? -9.492 4.250 2.458 1.00 0.00 64 VAL A N 13
ATOM 14073 C CA . VAL A 1 64 ? -10.798 3.955 3.035 1.00 0.00 64 VAL A CA 13
ATOM 14074 C C . VAL A 1 64 ? -11.917 4.241 2.039 1.00 0.00 64 VAL A C 13
ATOM 14075 O O . VAL A 1 64 ? -12.351 5.383 1.888 1.00 0.00 64 VAL A O 13
ATOM 14088 N N . LYS A 1 65 ? -12.379 3.197 1.361 1.00 0.00 65 LYS A N 13
ATOM 14089 C CA . LYS A 1 65 ? -13.449 3.333 0.380 1.00 0.00 65 LYS A CA 13
ATOM 14090 C C . LYS A 1 65 ? -14.800 3.499 1.067 1.00 0.00 65 LYS A C 13
ATOM 14091 O O . LYS A 1 65 ? -15.593 2.560 1.133 1.00 0.00 65 LYS A O 13
ATOM 14110 N N . SER A 1 66 ? -15.057 4.699 1.577 1.00 0.00 66 SER A N 13
ATOM 14111 C CA . SER A 1 66 ? -16.312 4.987 2.262 1.00 0.00 66 SER A CA 13
ATOM 14112 C C . SER A 1 66 ? -16.703 6.451 2.087 1.00 0.00 66 SER A C 13
ATOM 14113 O O . SER A 1 66 ? -16.018 7.350 2.573 1.00 0.00 66 SER A O 13
ATOM 14121 N N . ASN A 1 67 ? -17.810 6.682 1.389 1.00 0.00 67 ASN A N 13
ATOM 14122 C CA . ASN A 1 67 ? -18.293 8.037 1.148 1.00 0.00 67 ASN A CA 13
ATOM 14123 C C . ASN A 1 67 ? -18.583 8.753 2.464 1.00 0.00 67 ASN A C 13
ATOM 14124 O O . ASN A 1 67 ? -19.707 8.723 2.965 1.00 0.00 67 ASN A O 13
ATOM 14135 N N . SER A 1 68 ? -17.560 9.396 3.019 1.00 0.00 68 SER A N 13
ATOM 14136 C CA . SER A 1 68 ? -17.704 10.117 4.278 1.00 0.00 68 SER A CA 13
ATOM 14137 C C . SER A 1 68 ? -16.501 11.023 4.526 1.00 0.00 68 SER A C 13
ATOM 14138 O O . SER A 1 68 ? -15.407 10.551 4.833 1.00 0.00 68 SER A O 13
ATOM 14146 N N . GLY A 1 69 ? -16.713 12.328 4.389 1.00 0.00 69 GLY A N 13
ATOM 14147 C CA . GLY A 1 69 ? -15.638 13.280 4.601 1.00 0.00 69 GLY A CA 13
ATOM 14148 C C . GLY A 1 69 ? -16.144 14.631 5.068 1.00 0.00 69 GLY A C 13
ATOM 14149 O O . GLY A 1 69 ? -17.093 15.187 4.516 1.00 0.00 69 GLY A O 13
ATOM 14153 N N . PRO A 1 70 ? -15.502 15.179 6.110 1.00 0.00 70 PRO A N 13
ATOM 14154 C CA . PRO A 1 70 ? -15.876 16.479 6.675 1.00 0.00 70 PRO A CA 13
ATOM 14155 C C . PRO A 1 70 ? -15.545 17.636 5.737 1.00 0.00 70 PRO A C 13
ATOM 14156 O O . PRO A 1 70 ? -15.111 17.424 4.605 1.00 0.00 70 PRO A O 13
ATOM 14167 N N . SER A 1 71 ? -15.752 18.858 6.216 1.00 0.00 71 SER A N 13
ATOM 14168 C CA . SER A 1 71 ? -15.479 20.048 5.419 1.00 0.00 71 SER A CA 13
ATOM 14169 C C . SER A 1 71 ? -14.352 20.869 6.037 1.00 0.00 71 SER A C 13
ATOM 14170 O O . SER A 1 71 ? -13.900 20.587 7.147 1.00 0.00 71 SER A O 13
ATOM 14178 N N . SER A 1 72 ? -13.902 21.887 5.311 1.00 0.00 72 SER A N 13
ATOM 14179 C CA . SER A 1 72 ? -12.825 22.749 5.785 1.00 0.00 72 SER A CA 13
ATOM 14180 C C . SER A 1 72 ? -12.740 24.022 4.949 1.00 0.00 72 SER A C 13
ATOM 14181 O O . SER A 1 72 ? -13.140 24.042 3.786 1.00 0.00 72 SER A O 13
ATOM 14189 N N . GLY A 1 73 ? -12.215 25.084 5.552 1.00 0.00 73 GLY A N 13
ATOM 14190 C CA . GLY A 1 73 ? -12.086 26.348 4.850 1.00 0.00 73 GLY A CA 13
ATOM 14191 C C . GLY A 1 73 ? -10.823 27.095 5.229 1.00 0.00 73 GLY A C 13
ATOM 14192 O O . GLY A 1 73 ? -9.982 26.534 5.929 1.00 0.00 73 GLY A O 13
ATOM 14197 N N . GLY A 1 1 ? 3.433 -15.092 -0.239 1.00 0.00 1 GLY A N 14
ATOM 14198 C CA . GLY A 1 1 ? 3.193 -13.736 0.220 1.00 0.00 1 GLY A CA 14
ATOM 14199 C C . GLY A 1 1 ? 2.189 -13.000 -0.646 1.00 0.00 1 GLY A C 14
ATOM 14200 O O . GLY A 1 1 ? 2.561 -12.348 -1.621 1.00 0.00 1 GLY A O 14
ATOM 14204 N N . SER A 1 2 ? 0.913 -13.107 -0.291 1.00 0.00 2 SER A N 14
ATOM 14205 C CA . SER A 1 2 ? -0.148 -12.451 -1.046 1.00 0.00 2 SER A CA 14
ATOM 14206 C C . SER A 1 2 ? -0.970 -11.535 -0.144 1.00 0.00 2 SER A C 14
ATOM 14207 O O . SER A 1 2 ? -0.993 -11.704 1.075 1.00 0.00 2 SER A O 14
ATOM 14215 N N . SER A 1 3 ? -1.645 -10.565 -0.753 1.00 0.00 3 SER A N 14
ATOM 14216 C CA . SER A 1 3 ? -2.466 -9.619 -0.006 1.00 0.00 3 SER A CA 14
ATOM 14217 C C . SER A 1 3 ? -3.261 -10.333 1.083 1.00 0.00 3 SER A C 14
ATOM 14218 O O . SER A 1 3 ? -3.593 -11.510 0.955 1.00 0.00 3 SER A O 14
ATOM 14226 N N . GLY A 1 4 ? -3.563 -9.608 2.157 1.00 0.00 4 GLY A N 14
ATOM 14227 C CA . GLY A 1 4 ? -4.317 -10.187 3.254 1.00 0.00 4 GLY A CA 14
ATOM 14228 C C . GLY A 1 4 ? -5.813 -10.151 3.012 1.00 0.00 4 GLY A C 14
ATOM 14229 O O . GLY A 1 4 ? -6.318 -10.810 2.104 1.00 0.00 4 GLY A O 14
ATOM 14233 N N . SER A 1 5 ? -6.524 -9.379 3.828 1.00 0.00 5 SER A N 14
ATOM 14234 C CA . SER A 1 5 ? -7.972 -9.263 3.703 1.00 0.00 5 SER A CA 14
ATOM 14235 C C . SER A 1 5 ? -8.389 -7.804 3.545 1.00 0.00 5 SER A C 14
ATOM 14236 O O . SER A 1 5 ? -9.083 -7.445 2.594 1.00 0.00 5 SER A O 14
ATOM 14244 N N . SER A 1 6 ? -7.959 -6.968 4.485 1.00 0.00 6 SER A N 14
ATOM 14245 C CA . SER A 1 6 ? -8.291 -5.548 4.453 1.00 0.00 6 SER A CA 14
ATOM 14246 C C . SER A 1 6 ? -7.219 -4.725 5.162 1.00 0.00 6 SER A C 14
ATOM 14247 O O . SER A 1 6 ? -6.401 -5.261 5.908 1.00 0.00 6 SER A O 14
ATOM 14255 N N . GLY A 1 7 ? -7.232 -3.417 4.923 1.00 0.00 7 GLY A N 14
ATOM 14256 C CA . GLY A 1 7 ? -6.257 -2.540 5.545 1.00 0.00 7 GLY A CA 14
ATOM 14257 C C . GLY A 1 7 ? -4.834 -2.888 5.158 1.00 0.00 7 GLY A C 14
ATOM 14258 O O . GLY A 1 7 ? -3.933 -2.870 5.998 1.00 0.00 7 GLY A O 14
ATOM 14262 N N . SER A 1 8 ? -4.629 -3.208 3.884 1.00 0.00 8 SER A N 14
ATOM 14263 C CA . SER A 1 8 ? -3.305 -3.568 3.390 1.00 0.00 8 SER A CA 14
ATOM 14264 C C . SER A 1 8 ? -2.782 -2.511 2.422 1.00 0.00 8 SER A C 14
ATOM 14265 O O . SER A 1 8 ? -1.580 -2.247 2.362 1.00 0.00 8 SER A O 14
ATOM 14273 N N . LYS A 1 9 ? -3.692 -1.909 1.664 1.00 0.00 9 LYS A N 14
ATOM 14274 C CA . LYS A 1 9 ? -3.325 -0.880 0.699 1.00 0.00 9 LYS A CA 14
ATOM 14275 C C . LYS A 1 9 ? -2.497 0.217 1.361 1.00 0.00 9 LYS A C 14
ATOM 14276 O O . LYS A 1 9 ? -1.756 0.938 0.693 1.00 0.00 9 LYS A O 14
ATOM 14295 N N . VAL A 1 10 ? -2.627 0.337 2.678 1.00 0.00 10 VAL A N 14
ATOM 14296 C CA . VAL A 1 10 ? -1.888 1.344 3.431 1.00 0.00 10 VAL A CA 14
ATOM 14297 C C . VAL A 1 10 ? -0.388 1.075 3.383 1.00 0.00 10 VAL A C 14
ATOM 14298 O O . VAL A 1 10 ? 0.412 1.887 3.848 1.00 0.00 10 VAL A O 14
ATOM 14311 N N . TRP A 1 11 ? -0.016 -0.067 2.818 1.00 0.00 11 TRP A N 14
ATOM 14312 C CA . TRP A 1 11 ? 1.390 -0.442 2.709 1.00 0.00 11 TRP A CA 14
ATOM 14313 C C . TRP A 1 11 ? 2.045 0.242 1.515 1.00 0.00 11 TRP A C 14
ATOM 14314 O O . TRP A 1 11 ? 3.233 0.562 1.544 1.00 0.00 11 TRP A O 14
ATOM 14335 N N . LYS A 1 12 ? 1.263 0.465 0.464 1.00 0.00 12 LYS A N 14
ATOM 14336 C CA . LYS A 1 12 ? 1.766 1.113 -0.741 1.00 0.00 12 LYS A CA 14
ATOM 14337 C C . LYS A 1 12 ? 2.250 2.527 -0.437 1.00 0.00 12 LYS A C 14
ATOM 14338 O O . LYS A 1 12 ? 3.181 3.025 -1.071 1.00 0.00 12 LYS A O 14
ATOM 14357 N N . TYR A 1 13 ? 1.615 3.168 0.538 1.00 0.00 13 TYR A N 14
ATOM 14358 C CA . TYR A 1 13 ? 1.981 4.525 0.926 1.00 0.00 13 TYR A CA 14
ATOM 14359 C C . TYR A 1 13 ? 3.209 4.521 1.831 1.00 0.00 13 TYR A C 14
ATOM 14360 O O . TYR A 1 13 ? 4.176 5.242 1.587 1.00 0.00 13 TYR A O 14
ATOM 14378 N N . PHE A 1 14 ? 3.163 3.701 2.876 1.00 0.00 14 PHE A N 14
ATOM 14379 C CA . PHE A 1 14 ? 4.271 3.602 3.819 1.00 0.00 14 PHE A CA 14
ATOM 14380 C C . PHE A 1 14 ? 5.110 2.357 3.542 1.00 0.00 14 PHE A C 14
ATOM 14381 O O . PHE A 1 14 ? 4.582 1.252 3.429 1.00 0.00 14 PHE A O 14
ATOM 14398 N N . GLY A 1 15 ? 6.421 2.547 3.434 1.00 0.00 15 GLY A N 14
ATOM 14399 C CA . GLY A 1 15 ? 7.313 1.433 3.171 1.00 0.00 15 GLY A CA 14
ATOM 14400 C C . GLY A 1 15 ? 7.250 0.373 4.252 1.00 0.00 15 GLY A C 14
ATOM 14401 O O . GLY A 1 15 ? 6.644 0.582 5.303 1.00 0.00 15 GLY A O 14
ATOM 14405 N N . PHE A 1 16 ? 7.876 -0.771 3.994 1.00 0.00 16 PHE A N 14
ATOM 14406 C CA . PHE A 1 16 ? 7.887 -1.870 4.953 1.00 0.00 16 PHE A CA 14
ATOM 14407 C C . PHE A 1 16 ? 9.312 -2.341 5.224 1.00 0.00 16 PHE A C 14
ATOM 14408 O O . PHE A 1 16 ? 10.228 -2.060 4.451 1.00 0.00 16 PHE A O 14
ATOM 14425 N N . ASP A 1 17 ? 9.492 -3.059 6.327 1.00 0.00 17 ASP A N 14
ATOM 14426 C CA . ASP A 1 17 ? 10.805 -3.570 6.702 1.00 0.00 17 ASP A CA 14
ATOM 14427 C C . ASP A 1 17 ? 10.951 -5.036 6.305 1.00 0.00 17 ASP A C 14
ATOM 14428 O O . ASP A 1 17 ? 10.630 -5.936 7.081 1.00 0.00 17 ASP A O 14
ATOM 14437 N N . THR A 1 18 ? 11.437 -5.269 5.089 1.00 0.00 18 THR A N 14
ATOM 14438 C CA . THR A 1 18 ? 11.623 -6.625 4.588 1.00 0.00 18 THR A CA 14
ATOM 14439 C C . THR A 1 18 ? 12.967 -7.194 5.028 1.00 0.00 18 THR A C 14
ATOM 14440 O O . THR A 1 18 ? 13.698 -6.565 5.791 1.00 0.00 18 THR A O 14
ATOM 14451 N N . ASN A 1 19 ? 13.286 -8.389 4.540 1.00 0.00 19 ASN A N 14
ATOM 14452 C CA . ASN A 1 19 ? 14.544 -9.043 4.884 1.00 0.00 19 ASN A CA 14
ATOM 14453 C C . ASN A 1 19 ? 15.490 -9.066 3.687 1.00 0.00 19 ASN A C 14
ATOM 14454 O O . ASN A 1 19 ? 16.707 -8.971 3.844 1.00 0.00 19 ASN A O 14
ATOM 14465 N N . ALA A 1 20 ? 14.921 -9.191 2.493 1.00 0.00 20 ALA A N 14
ATOM 14466 C CA . ALA A 1 20 ? 15.713 -9.224 1.270 1.00 0.00 20 ALA A CA 14
ATOM 14467 C C . ALA A 1 20 ? 16.792 -8.146 1.285 1.00 0.00 20 ALA A C 14
ATOM 14468 O O . ALA A 1 20 ? 16.490 -6.953 1.305 1.00 0.00 20 ALA A O 14
ATOM 14475 N N . GLU A 1 21 ? 18.050 -8.574 1.277 1.00 0.00 21 GLU A N 14
ATOM 14476 C CA . GLU A 1 21 ? 19.173 -7.644 1.292 1.00 0.00 21 GLU A CA 14
ATOM 14477 C C . GLU A 1 21 ? 18.925 -6.476 0.343 1.00 0.00 21 GLU A C 14
ATOM 14478 O O . GLU A 1 21 ? 18.270 -6.628 -0.688 1.00 0.00 21 GLU A O 14
ATOM 14490 N N . GLY A 1 22 ? 19.452 -5.308 0.699 1.00 0.00 22 GLY A N 14
ATOM 14491 C CA . GLY A 1 22 ? 19.276 -4.131 -0.130 1.00 0.00 22 GLY A CA 14
ATOM 14492 C C . GLY A 1 22 ? 18.268 -3.158 0.450 1.00 0.00 22 GLY A C 14
ATOM 14493 O O . GLY A 1 22 ? 18.069 -3.111 1.664 1.00 0.00 22 GLY A O 14
ATOM 14497 N N . CYS A 1 23 ? 17.631 -2.381 -0.419 1.00 0.00 23 CYS A N 14
ATOM 14498 C CA . CYS A 1 23 ? 16.640 -1.402 0.014 1.00 0.00 23 CYS A CA 14
ATOM 14499 C C . CYS A 1 23 ? 15.584 -2.055 0.901 1.00 0.00 23 CYS A C 14
ATOM 14500 O O . CYS A 1 23 ? 15.662 -3.246 1.201 1.00 0.00 23 CYS A O 14
ATOM 14508 N N . ILE A 1 24 ? 14.599 -1.266 1.318 1.00 0.00 24 ILE A N 14
ATOM 14509 C CA . ILE A 1 24 ? 13.529 -1.767 2.170 1.00 0.00 24 ILE A CA 14
ATOM 14510 C C . ILE A 1 24 ? 14.063 -2.755 3.201 1.00 0.00 24 ILE A C 14
ATOM 14511 O O . ILE A 1 24 ? 13.483 -3.820 3.415 1.00 0.00 24 ILE A O 14
ATOM 14527 N N . LEU A 1 25 ? 15.172 -2.396 3.837 1.00 0.00 25 LEU A N 14
ATOM 14528 C CA . LEU A 1 25 ? 15.786 -3.250 4.848 1.00 0.00 25 LEU A CA 14
ATOM 14529 C C . LEU A 1 25 ? 16.288 -2.424 6.028 1.00 0.00 25 LEU A C 14
ATOM 14530 O O . LEU A 1 25 ? 17.283 -1.708 5.916 1.00 0.00 25 LEU A O 14
ATOM 14546 N N . GLN A 1 26 ? 15.595 -2.531 7.157 1.00 0.00 26 GLN A N 14
ATOM 14547 C CA . GLN A 1 26 ? 15.973 -1.795 8.357 1.00 0.00 26 GLN A CA 14
ATOM 14548 C C . GLN A 1 26 ? 15.110 -2.211 9.544 1.00 0.00 26 GLN A C 14
ATOM 14549 O O . GLN A 1 26 ? 14.127 -2.935 9.387 1.00 0.00 26 GLN A O 14
ATOM 14563 N N . TRP A 1 27 ? 15.485 -1.748 10.732 1.00 0.00 27 TRP A N 14
ATOM 14564 C CA . TRP A 1 27 ? 14.745 -2.072 11.946 1.00 0.00 27 TRP A CA 14
ATOM 14565 C C . TRP A 1 27 ? 13.242 -2.026 11.697 1.00 0.00 27 TRP A C 14
ATOM 14566 O O . TRP A 1 27 ? 12.767 -1.277 10.843 1.00 0.00 27 TRP A O 14
ATOM 14587 N N . LYS A 1 28 ? 12.497 -2.831 12.447 1.00 0.00 28 LYS A N 14
ATOM 14588 C CA . LYS A 1 28 ? 11.046 -2.881 12.308 1.00 0.00 28 LYS A CA 14
ATOM 14589 C C . LYS A 1 28 ? 10.425 -1.517 12.591 1.00 0.00 28 LYS A C 14
ATOM 14590 O O . LYS A 1 28 ? 9.854 -1.292 13.659 1.00 0.00 28 LYS A O 14
ATOM 14609 N N . LYS A 1 29 ? 10.539 -0.609 11.628 1.00 0.00 29 LYS A N 14
ATOM 14610 C CA . LYS A 1 29 ? 9.986 0.733 11.771 1.00 0.00 29 LYS A CA 14
ATOM 14611 C C . LYS A 1 29 ? 9.444 1.243 10.440 1.00 0.00 29 LYS A C 14
ATOM 14612 O O . LYS A 1 29 ? 10.123 1.174 9.415 1.00 0.00 29 LYS A O 14
ATOM 14631 N N . ILE A 1 30 ? 8.218 1.755 10.463 1.00 0.00 30 ILE A N 14
ATOM 14632 C CA . ILE A 1 30 ? 7.586 2.279 9.259 1.00 0.00 30 ILE A CA 14
ATOM 14633 C C . ILE A 1 30 ? 7.855 3.772 9.101 1.00 0.00 30 ILE A C 14
ATOM 14634 O O . ILE A 1 30 ? 8.122 4.471 10.079 1.00 0.00 30 ILE A O 14
ATOM 14650 N N . TYR A 1 31 ? 7.782 4.253 7.866 1.00 0.00 31 TYR A N 14
ATOM 14651 C CA . TYR A 1 31 ? 8.018 5.663 7.580 1.00 0.00 31 TYR A CA 14
ATOM 14652 C C . TYR A 1 31 ? 7.154 6.135 6.414 1.00 0.00 31 TYR A C 14
ATOM 14653 O O . TYR A 1 31 ? 6.548 5.328 5.709 1.00 0.00 31 TYR A O 14
ATOM 14671 N N . CYS A 1 32 ? 7.104 7.448 6.217 1.00 0.00 32 CYS A N 14
ATOM 14672 C CA . CYS A 1 32 ? 6.316 8.030 5.137 1.00 0.00 32 CYS A CA 14
ATOM 14673 C C . CYS A 1 32 ? 7.214 8.474 3.986 1.00 0.00 32 CYS A C 14
ATOM 14674 O O . CYS A 1 32 ? 7.988 9.422 4.120 1.00 0.00 32 CYS A O 14
ATOM 14681 N N . ARG A 1 33 ? 7.104 7.783 2.857 1.00 0.00 33 ARG A N 14
ATOM 14682 C CA . ARG A 1 33 ? 7.906 8.105 1.683 1.00 0.00 33 ARG A CA 14
ATOM 14683 C C . ARG A 1 33 ? 7.282 9.253 0.896 1.00 0.00 33 ARG A C 14
ATOM 14684 O O . ARG A 1 33 ? 7.612 9.471 -0.270 1.00 0.00 33 ARG A O 14
ATOM 14705 N N . ILE A 1 34 ? 6.378 9.983 1.541 1.00 0.00 34 ILE A N 14
ATOM 14706 C CA . ILE A 1 34 ? 5.708 11.109 0.902 1.00 0.00 34 ILE A CA 14
ATOM 14707 C C . ILE A 1 34 ? 6.159 12.433 1.509 1.00 0.00 34 ILE A C 14
ATOM 14708 O O . ILE A 1 34 ? 6.475 13.382 0.791 1.00 0.00 34 ILE A O 14
ATOM 14724 N N . CYS A 1 35 ? 6.188 12.490 2.836 1.00 0.00 35 CYS A N 14
ATOM 14725 C CA . CYS A 1 35 ? 6.601 13.697 3.542 1.00 0.00 35 CYS A CA 14
ATOM 14726 C C . CYS A 1 35 ? 7.762 13.404 4.488 1.00 0.00 35 CYS A C 14
ATOM 14727 O O . CYS A 1 35 ? 7.856 13.984 5.569 1.00 0.00 35 CYS A O 14
ATOM 14734 N N . MET A 1 36 ? 8.643 12.500 4.072 1.00 0.00 36 MET A N 14
ATOM 14735 C CA . MET A 1 36 ? 9.798 12.131 4.881 1.00 0.00 36 MET A CA 14
ATOM 14736 C C . MET A 1 36 ? 9.457 12.175 6.367 1.00 0.00 36 MET A C 14
ATOM 14737 O O . MET A 1 36 ? 10.225 12.697 7.175 1.00 0.00 36 MET A O 14
ATOM 14751 N N . ALA A 1 37 ? 8.301 11.623 6.721 1.00 0.00 37 ALA A N 14
ATOM 14752 C CA . ALA A 1 37 ? 7.860 11.598 8.110 1.00 0.00 37 ALA A CA 14
ATOM 14753 C C . ALA A 1 37 ? 7.745 10.167 8.624 1.00 0.00 37 ALA A C 14
ATOM 14754 O O . ALA A 1 37 ? 7.125 9.317 7.986 1.00 0.00 37 ALA A O 14
ATOM 14761 N N . GLN A 1 38 ? 8.348 9.908 9.780 1.00 0.00 38 GLN A N 14
ATOM 14762 C CA . GLN A 1 38 ? 8.314 8.578 10.378 1.00 0.00 38 GLN A CA 14
ATOM 14763 C C . GLN A 1 38 ? 6.916 8.249 10.892 1.00 0.00 38 GLN A C 14
ATOM 14764 O O . GLN A 1 38 ? 6.105 9.144 11.132 1.00 0.00 38 GLN A O 14
ATOM 14778 N N . ILE A 1 39 ? 6.641 6.959 11.058 1.00 0.00 39 ILE A N 14
ATOM 14779 C CA . ILE A 1 39 ? 5.342 6.512 11.545 1.00 0.00 39 ILE A CA 14
ATOM 14780 C C . ILE A 1 39 ? 5.497 5.512 12.685 1.00 0.00 39 ILE A C 14
ATOM 14781 O O . ILE A 1 39 ? 6.337 4.615 12.628 1.00 0.00 39 ILE A O 14
ATOM 14797 N N . ALA A 1 40 ? 4.679 5.672 13.720 1.00 0.00 40 ALA A N 14
ATOM 14798 C CA . ALA A 1 40 ? 4.722 4.781 14.873 1.00 0.00 40 ALA A CA 14
ATOM 14799 C C . ALA A 1 40 ? 3.687 3.668 14.745 1.00 0.00 40 ALA A C 14
ATOM 14800 O O . ALA A 1 40 ? 2.486 3.905 14.877 1.00 0.00 40 ALA A O 14
ATOM 14807 N N . TYR A 1 41 ? 4.161 2.454 14.488 1.00 0.00 41 TYR A N 14
ATOM 14808 C CA . TYR A 1 41 ? 3.276 1.305 14.339 1.00 0.00 41 TYR A CA 14
ATOM 14809 C C . TYR A 1 41 ? 2.764 0.832 15.696 1.00 0.00 41 TYR A C 14
ATOM 14810 O O . TYR A 1 41 ? 3.546 0.548 16.603 1.00 0.00 41 TYR A O 14
ATOM 14828 N N . SER A 1 42 ? 1.444 0.750 15.827 1.00 0.00 42 SER A N 14
ATOM 14829 C CA . SER A 1 42 ? 0.824 0.315 17.074 1.00 0.00 42 SER A CA 14
ATOM 14830 C C . SER A 1 42 ? -0.184 -0.801 16.819 1.00 0.00 42 SER A C 14
ATOM 14831 O O . SER A 1 42 ? -1.386 -0.556 16.721 1.00 0.00 42 SER A O 14
ATOM 14839 N N . GLY A 1 43 ? 0.315 -2.028 16.712 1.00 0.00 43 GLY A N 14
ATOM 14840 C CA . GLY A 1 43 ? -0.554 -3.164 16.469 1.00 0.00 43 GLY A CA 14
ATOM 14841 C C . GLY A 1 43 ? -1.045 -3.223 15.036 1.00 0.00 43 GLY A C 14
ATOM 14842 O O . GLY A 1 43 ? -0.369 -3.765 14.163 1.00 0.00 43 GLY A O 14
ATOM 14846 N N . ASN A 1 44 ? -2.227 -2.665 14.794 1.00 0.00 44 ASN A N 14
ATOM 14847 C CA . ASN A 1 44 ? -2.809 -2.659 13.457 1.00 0.00 44 ASN A CA 14
ATOM 14848 C C . ASN A 1 44 ? -2.424 -1.390 12.702 1.00 0.00 44 ASN A C 14
ATOM 14849 O O . ASN A 1 44 ? -1.695 -0.543 13.219 1.00 0.00 44 ASN A O 14
ATOM 14860 N N . THR A 1 45 ? -2.919 -1.265 11.475 1.00 0.00 45 THR A N 14
ATOM 14861 C CA . THR A 1 45 ? -2.627 -0.101 10.648 1.00 0.00 45 THR A CA 14
ATOM 14862 C C . THR A 1 45 ? -3.611 1.030 10.923 1.00 0.00 45 THR A C 14
ATOM 14863 O O . THR A 1 45 ? -4.077 1.698 10.000 1.00 0.00 45 THR A O 14
ATOM 14874 N N . SER A 1 46 ? -3.924 1.240 12.197 1.00 0.00 46 SER A N 14
ATOM 14875 C CA . SER A 1 46 ? -4.856 2.289 12.594 1.00 0.00 46 SER A CA 14
ATOM 14876 C C . SER A 1 46 ? -4.156 3.643 12.655 1.00 0.00 46 SER A C 14
ATOM 14877 O O . SER A 1 46 ? -4.736 4.670 12.306 1.00 0.00 46 SER A O 14
ATOM 14885 N N . ASN A 1 47 ? -2.904 3.635 13.100 1.00 0.00 47 ASN A N 14
ATOM 14886 C CA . ASN A 1 47 ? -2.123 4.863 13.208 1.00 0.00 47 ASN A CA 14
ATOM 14887 C C . ASN A 1 47 ? -1.604 5.299 11.841 1.00 0.00 47 ASN A C 14
ATOM 14888 O O . ASN A 1 47 ? -1.289 6.471 11.630 1.00 0.00 47 ASN A O 14
ATOM 14899 N N . LEU A 1 48 ? -1.518 4.349 10.916 1.00 0.00 48 LEU A N 14
ATOM 14900 C CA . LEU A 1 48 ? -1.038 4.635 9.569 1.00 0.00 48 LEU A CA 14
ATOM 14901 C C . LEU A 1 48 ? -1.947 5.641 8.869 1.00 0.00 48 LEU A C 14
ATOM 14902 O O . LEU A 1 48 ? -1.510 6.726 8.486 1.00 0.00 48 LEU A O 14
ATOM 14918 N N . SER A 1 49 ? -3.214 5.273 8.707 1.00 0.00 49 SER A N 14
ATOM 14919 C CA . SER A 1 49 ? -4.184 6.143 8.052 1.00 0.00 49 SER A CA 14
ATOM 14920 C C . SER A 1 49 ? -4.273 7.490 8.762 1.00 0.00 49 SER A C 14
ATOM 14921 O O . SER A 1 49 ? -4.094 8.542 8.147 1.00 0.00 49 SER A O 14
ATOM 14929 N N . TYR A 1 50 ? -4.551 7.450 10.060 1.00 0.00 50 TYR A N 14
ATOM 14930 C CA . TYR A 1 50 ? -4.667 8.667 10.855 1.00 0.00 50 TYR A CA 14
ATOM 14931 C C . TYR A 1 50 ? -3.677 9.725 10.378 1.00 0.00 50 TYR A C 14
ATOM 14932 O O . TYR A 1 50 ? -4.024 10.899 10.241 1.00 0.00 50 TYR A O 14
ATOM 14950 N N . HIS A 1 51 ? -2.443 9.301 10.125 1.00 0.00 51 HIS A N 14
ATOM 14951 C CA . HIS A 1 51 ? -1.402 10.212 9.661 1.00 0.00 51 HIS A CA 14
ATOM 14952 C C . HIS A 1 51 ? -1.841 10.937 8.392 1.00 0.00 51 HIS A C 14
ATOM 14953 O O . HIS A 1 51 ? -1.996 12.159 8.385 1.00 0.00 51 HIS A O 14
ATOM 14967 N N . LEU A 1 52 ? -2.038 10.177 7.321 1.00 0.00 52 LEU A N 14
ATOM 14968 C CA . LEU A 1 52 ? -2.458 10.748 6.045 1.00 0.00 52 LEU A CA 14
ATOM 14969 C C . LEU A 1 52 ? -3.734 11.568 6.209 1.00 0.00 52 LEU A C 14
ATOM 14970 O O . LEU A 1 52 ? -3.859 12.656 5.650 1.00 0.00 52 LEU A O 14
ATOM 14986 N N . GLU A 1 53 ? -4.677 11.038 6.982 1.00 0.00 53 GLU A N 14
ATOM 14987 C CA . GLU A 1 53 ? -5.942 11.722 7.221 1.00 0.00 53 GLU A CA 14
ATOM 14988 C C . GLU A 1 53 ? -5.729 13.227 7.363 1.00 0.00 53 GLU A C 14
ATOM 14989 O O . GLU A 1 53 ? -6.259 14.017 6.582 1.00 0.00 53 GLU A O 14
ATOM 15001 N N . LYS A 1 54 ? -4.949 13.615 8.366 1.00 0.00 54 LYS A N 14
ATOM 15002 C CA . LYS A 1 54 ? -4.663 15.024 8.612 1.00 0.00 54 LYS A CA 14
ATOM 15003 C C . LYS A 1 54 ? -3.527 15.513 7.719 1.00 0.00 54 LYS A C 14
ATOM 15004 O O . LYS A 1 54 ? -3.597 16.602 7.151 1.00 0.00 54 LYS A O 14
ATOM 15023 N N . ASN A 1 55 ? -2.483 14.699 7.599 1.00 0.00 55 ASN A N 14
ATOM 15024 C CA . ASN A 1 55 ? -1.332 15.050 6.774 1.00 0.00 55 ASN A CA 14
ATOM 15025 C C . ASN A 1 55 ? -1.729 15.155 5.305 1.00 0.00 55 ASN A C 14
ATOM 15026 O O . ASN A 1 55 ? -1.724 16.242 4.726 1.00 0.00 55 ASN A O 14
ATOM 15037 N N . HIS A 1 56 ? -2.072 14.018 4.707 1.00 0.00 56 HIS A N 14
ATOM 15038 C CA . HIS A 1 56 ? -2.472 13.983 3.305 1.00 0.00 56 HIS A CA 14
ATOM 15039 C C . HIS A 1 56 ? -3.947 13.614 3.170 1.00 0.00 56 HIS A C 14
ATOM 15040 O O . HIS A 1 56 ? -4.318 12.440 3.143 1.00 0.00 56 HIS A O 14
ATOM 15054 N N . PRO A 1 57 ? -4.808 14.638 3.085 1.00 0.00 57 PRO A N 14
ATOM 15055 C CA . PRO A 1 57 ? -6.255 14.446 2.952 1.00 0.00 57 PRO A CA 14
ATOM 15056 C C . PRO A 1 57 ? -6.643 13.879 1.591 1.00 0.00 57 PRO A C 14
ATOM 15057 O O . PRO A 1 57 ? -7.623 13.145 1.470 1.00 0.00 57 PRO A O 14
ATOM 15068 N N . GLU A 1 58 ? -5.866 14.225 0.568 1.00 0.00 58 GLU A N 14
ATOM 15069 C CA . GLU A 1 58 ? -6.130 13.750 -0.785 1.00 0.00 58 GLU A CA 14
ATOM 15070 C C . GLU A 1 58 ? -5.770 12.273 -0.923 1.00 0.00 58 GLU A C 14
ATOM 15071 O O . GLU A 1 58 ? -6.565 11.475 -1.417 1.00 0.00 58 GLU A O 14
ATOM 15083 N N . GLU A 1 59 ? -4.567 11.920 -0.482 1.00 0.00 59 GLU A N 14
ATOM 15084 C CA . GLU A 1 59 ? -4.102 10.540 -0.558 1.00 0.00 59 GLU A CA 14
ATOM 15085 C C . GLU A 1 59 ? -4.987 9.620 0.279 1.00 0.00 59 GLU A C 14
ATOM 15086 O O . GLU A 1 59 ? -5.362 8.533 -0.161 1.00 0.00 59 GLU A O 14
ATOM 15098 N N . PHE A 1 60 ? -5.316 10.065 1.487 1.00 0.00 60 PHE A N 14
ATOM 15099 C CA . PHE A 1 60 ? -6.156 9.282 2.387 1.00 0.00 60 PHE A CA 14
ATOM 15100 C C . PHE A 1 60 ? -7.402 8.777 1.666 1.00 0.00 60 PHE A C 14
ATOM 15101 O O . PHE A 1 60 ? -7.736 7.594 1.736 1.00 0.00 60 PHE A O 14
ATOM 15118 N N . CYS A 1 61 ? -8.085 9.682 0.974 1.00 0.00 61 CYS A N 14
ATOM 15119 C CA . CYS A 1 61 ? -9.296 9.330 0.241 1.00 0.00 61 CYS A CA 14
ATOM 15120 C C . CYS A 1 61 ? -9.084 8.064 -0.583 1.00 0.00 61 CYS A C 14
ATOM 15121 O O . CYS A 1 61 ? -9.713 7.037 -0.332 1.00 0.00 61 CYS A O 14
ATOM 15129 N N . GLU A 1 62 ? -8.195 8.147 -1.568 1.00 0.00 62 GLU A N 14
ATOM 15130 C CA . GLU A 1 62 ? -7.902 7.009 -2.430 1.00 0.00 62 GLU A CA 14
ATOM 15131 C C . GLU A 1 62 ? -7.801 5.722 -1.616 1.00 0.00 62 GLU A C 14
ATOM 15132 O O . GLU A 1 62 ? -8.502 4.746 -1.886 1.00 0.00 62 GLU A O 14
ATOM 15144 N N . PHE A 1 63 ? -6.922 5.727 -0.619 1.00 0.00 63 PHE A N 14
ATOM 15145 C CA . PHE A 1 63 ? -6.726 4.561 0.233 1.00 0.00 63 PHE A CA 14
ATOM 15146 C C . PHE A 1 63 ? -8.049 4.106 0.845 1.00 0.00 63 PHE A C 14
ATOM 15147 O O . PHE A 1 63 ? -8.267 2.915 1.065 1.00 0.00 63 PHE A O 14
ATOM 15164 N N . VAL A 1 64 ? -8.928 5.065 1.118 1.00 0.00 64 VAL A N 14
ATOM 15165 C CA . VAL A 1 64 ? -10.229 4.765 1.704 1.00 0.00 64 VAL A CA 14
ATOM 15166 C C . VAL A 1 64 ? -11.308 4.676 0.630 1.00 0.00 64 VAL A C 14
ATOM 15167 O O . VAL A 1 64 ? -12.063 5.623 0.412 1.00 0.00 64 VAL A O 14
ATOM 15180 N N . LYS A 1 65 ? -11.375 3.529 -0.039 1.00 0.00 65 LYS A N 14
ATOM 15181 C CA . LYS A 1 65 ? -12.362 3.313 -1.089 1.00 0.00 65 LYS A CA 14
ATOM 15182 C C . LYS A 1 65 ? -13.427 2.317 -0.640 1.00 0.00 65 LYS A C 14
ATOM 15183 O O . LYS A 1 65 ? -13.872 1.476 -1.420 1.00 0.00 65 LYS A O 14
ATOM 15202 N N . SER A 1 66 ? -13.831 2.420 0.623 1.00 0.00 66 SER A N 14
ATOM 15203 C CA . SER A 1 66 ? -14.841 1.526 1.177 1.00 0.00 66 SER A CA 14
ATOM 15204 C C . SER A 1 66 ? -15.987 2.320 1.797 1.00 0.00 66 SER A C 14
ATOM 15205 O O . SER A 1 66 ? -16.538 1.934 2.827 1.00 0.00 66 SER A O 14
ATOM 15213 N N . ASN A 1 67 ? -16.340 3.433 1.161 1.00 0.00 67 ASN A N 14
ATOM 15214 C CA . ASN A 1 67 ? -17.419 4.283 1.650 1.00 0.00 67 ASN A CA 14
ATOM 15215 C C . ASN A 1 67 ? -18.735 3.512 1.707 1.00 0.00 67 ASN A C 14
ATOM 15216 O O . ASN A 1 67 ? -18.822 2.376 1.241 1.00 0.00 67 ASN A O 14
ATOM 15227 N N . SER A 1 68 ? -19.757 4.138 2.282 1.00 0.00 68 SER A N 14
ATOM 15228 C CA . SER A 1 68 ? -21.067 3.511 2.403 1.00 0.00 68 SER A CA 14
ATOM 15229 C C . SER A 1 68 ? -22.087 4.489 2.978 1.00 0.00 68 SER A C 14
ATOM 15230 O O . SER A 1 68 ? -21.762 5.312 3.833 1.00 0.00 68 SER A O 14
ATOM 15238 N N . GLY A 1 69 ? -23.324 4.394 2.501 1.00 0.00 69 GLY A N 14
ATOM 15239 C CA . GLY A 1 69 ? -24.374 5.275 2.978 1.00 0.00 69 GLY A CA 14
ATOM 15240 C C . GLY A 1 69 ? -24.220 6.692 2.461 1.00 0.00 69 GLY A C 14
ATOM 15241 O O . GLY A 1 69 ? -23.680 6.926 1.380 1.00 0.00 69 GLY A O 14
ATOM 15245 N N . PRO A 1 70 ? -24.703 7.668 3.245 1.00 0.00 70 PRO A N 14
ATOM 15246 C CA . PRO A 1 70 ? -24.629 9.086 2.880 1.00 0.00 70 PRO A CA 14
ATOM 15247 C C . PRO A 1 70 ? -23.203 9.622 2.926 1.00 0.00 70 PRO A C 14
ATOM 15248 O O . PRO A 1 70 ? -22.419 9.255 3.801 1.00 0.00 70 PRO A O 14
ATOM 15259 N N . SER A 1 71 ? -22.873 10.494 1.978 1.00 0.00 71 SER A N 14
ATOM 15260 C CA . SER A 1 71 ? -21.539 11.079 1.909 1.00 0.00 71 SER A CA 14
ATOM 15261 C C . SER A 1 71 ? -21.486 12.403 2.664 1.00 0.00 71 SER A C 14
ATOM 15262 O O . SER A 1 71 ? -22.490 12.858 3.213 1.00 0.00 71 SER A O 14
ATOM 15270 N N . SER A 1 72 ? -20.308 13.017 2.688 1.00 0.00 72 SER A N 14
ATOM 15271 C CA . SER A 1 72 ? -20.121 14.288 3.379 1.00 0.00 72 SER A CA 14
ATOM 15272 C C . SER A 1 72 ? -19.964 15.431 2.381 1.00 0.00 72 SER A C 14
ATOM 15273 O O . SER A 1 72 ? -19.686 15.208 1.203 1.00 0.00 72 SER A O 14
ATOM 15281 N N . GLY A 1 73 ? -20.144 16.657 2.862 1.00 0.00 73 GLY A N 14
ATOM 15282 C CA . GLY A 1 73 ? -20.019 17.818 2.000 1.00 0.00 73 GLY A CA 14
ATOM 15283 C C . GLY A 1 73 ? -18.641 18.447 2.071 1.00 0.00 73 GLY A C 14
ATOM 15284 O O . GLY A 1 73 ? -17.670 17.734 2.316 1.00 0.00 73 GLY A O 14
ATOM 15289 N N . GLY A 1 1 ? 9.608 -18.692 8.663 1.00 0.00 1 GLY A N 15
ATOM 15290 C CA . GLY A 1 1 ? 9.153 -17.780 7.631 1.00 0.00 1 GLY A CA 15
ATOM 15291 C C . GLY A 1 1 ? 7.743 -18.087 7.165 1.00 0.00 1 GLY A C 15
ATOM 15292 O O . GLY A 1 1 ? 6.882 -18.445 7.968 1.00 0.00 1 GLY A O 15
ATOM 15296 N N . SER A 1 2 ? 7.507 -17.946 5.865 1.00 0.00 2 SER A N 15
ATOM 15297 C CA . SER A 1 2 ? 6.191 -18.206 5.294 1.00 0.00 2 SER A CA 15
ATOM 15298 C C . SER A 1 2 ? 5.096 -17.555 6.135 1.00 0.00 2 SER A C 15
ATOM 15299 O O . SER A 1 2 ? 4.048 -18.152 6.379 1.00 0.00 2 SER A O 15
ATOM 15307 N N . SER A 1 3 ? 5.349 -16.327 6.575 1.00 0.00 3 SER A N 15
ATOM 15308 C CA . SER A 1 3 ? 4.388 -15.595 7.392 1.00 0.00 3 SER A CA 15
ATOM 15309 C C . SER A 1 3 ? 3.156 -15.217 6.575 1.00 0.00 3 SER A C 15
ATOM 15310 O O . SER A 1 3 ? 3.268 -14.660 5.484 1.00 0.00 3 SER A O 15
ATOM 15318 N N . GLY A 1 4 ? 1.980 -15.526 7.112 1.00 0.00 4 GLY A N 15
ATOM 15319 C CA . GLY A 1 4 ? 0.743 -15.213 6.419 1.00 0.00 4 GLY A CA 15
ATOM 15320 C C . GLY A 1 4 ? 0.724 -13.796 5.880 1.00 0.00 4 GLY A C 15
ATOM 15321 O O . GLY A 1 4 ? 1.414 -12.918 6.398 1.00 0.00 4 GLY A O 15
ATOM 15325 N N . SER A 1 5 ? -0.068 -13.573 4.836 1.00 0.00 5 SER A N 15
ATOM 15326 C CA . SER A 1 5 ? -0.170 -12.254 4.223 1.00 0.00 5 SER A CA 15
ATOM 15327 C C . SER A 1 5 ? -1.614 -11.761 4.231 1.00 0.00 5 SER A C 15
ATOM 15328 O O . SER A 1 5 ? -2.544 -12.526 3.975 1.00 0.00 5 SER A O 15
ATOM 15336 N N . SER A 1 6 ? -1.793 -10.478 4.529 1.00 0.00 6 SER A N 15
ATOM 15337 C CA . SER A 1 6 ? -3.123 -9.882 4.575 1.00 0.00 6 SER A CA 15
ATOM 15338 C C . SER A 1 6 ? -3.317 -8.895 3.428 1.00 0.00 6 SER A C 15
ATOM 15339 O O . SER A 1 6 ? -2.424 -8.109 3.113 1.00 0.00 6 SER A O 15
ATOM 15347 N N . GLY A 1 7 ? -4.491 -8.943 2.807 1.00 0.00 7 GLY A N 15
ATOM 15348 C CA . GLY A 1 7 ? -4.782 -8.049 1.701 1.00 0.00 7 GLY A CA 15
ATOM 15349 C C . GLY A 1 7 ? -5.148 -6.653 2.166 1.00 0.00 7 GLY A C 15
ATOM 15350 O O . GLY A 1 7 ? -6.326 -6.334 2.325 1.00 0.00 7 GLY A O 15
ATOM 15354 N N . SER A 1 8 ? -4.136 -5.819 2.385 1.00 0.00 8 SER A N 15
ATOM 15355 C CA . SER A 1 8 ? -4.358 -4.451 2.839 1.00 0.00 8 SER A CA 15
ATOM 15356 C C . SER A 1 8 ? -3.650 -3.455 1.926 1.00 0.00 8 SER A C 15
ATOM 15357 O O . SER A 1 8 ? -2.423 -3.449 1.825 1.00 0.00 8 SER A O 15
ATOM 15365 N N . LYS A 1 9 ? -4.434 -2.612 1.261 1.00 0.00 9 LYS A N 15
ATOM 15366 C CA . LYS A 1 9 ? -3.885 -1.609 0.357 1.00 0.00 9 LYS A CA 15
ATOM 15367 C C . LYS A 1 9 ? -3.428 -0.374 1.126 1.00 0.00 9 LYS A C 15
ATOM 15368 O O . LYS A 1 9 ? -3.598 0.755 0.666 1.00 0.00 9 LYS A O 15
ATOM 15387 N N . VAL A 1 10 ? -2.846 -0.596 2.301 1.00 0.00 10 VAL A N 15
ATOM 15388 C CA . VAL A 1 10 ? -2.362 0.499 3.133 1.00 0.00 10 VAL A CA 15
ATOM 15389 C C . VAL A 1 10 ? -0.842 0.603 3.075 1.00 0.00 10 VAL A C 15
ATOM 15390 O O . VAL A 1 10 ? -0.274 1.672 3.296 1.00 0.00 10 VAL A O 15
ATOM 15403 N N . TRP A 1 11 ? -0.189 -0.514 2.774 1.00 0.00 11 TRP A N 15
ATOM 15404 C CA . TRP A 1 11 ? 1.266 -0.549 2.686 1.00 0.00 11 TRP A CA 15
ATOM 15405 C C . TRP A 1 11 ? 1.738 -0.115 1.303 1.00 0.00 11 TRP A C 15
ATOM 15406 O O . TRP A 1 11 ? 2.778 -0.566 0.821 1.00 0.00 11 TRP A O 15
ATOM 15427 N N . LYS A 1 12 ? 0.968 0.762 0.668 1.00 0.00 12 LYS A N 15
ATOM 15428 C CA . LYS A 1 12 ? 1.308 1.258 -0.661 1.00 0.00 12 LYS A CA 15
ATOM 15429 C C . LYS A 1 12 ? 2.005 2.612 -0.574 1.00 0.00 12 LYS A C 15
ATOM 15430 O O . LYS A 1 12 ? 2.907 2.908 -1.357 1.00 0.00 12 LYS A O 15
ATOM 15449 N N . TYR A 1 13 ? 1.582 3.430 0.384 1.00 0.00 13 TYR A N 15
ATOM 15450 C CA . TYR A 1 13 ? 2.165 4.753 0.573 1.00 0.00 13 TYR A CA 15
ATOM 15451 C C . TYR A 1 13 ? 3.350 4.695 1.532 1.00 0.00 13 TYR A C 15
ATOM 15452 O O . TYR A 1 13 ? 4.380 5.328 1.304 1.00 0.00 13 TYR A O 15
ATOM 15470 N N . PHE A 1 14 ? 3.195 3.928 2.607 1.00 0.00 14 PHE A N 15
ATOM 15471 C CA . PHE A 1 14 ? 4.251 3.786 3.602 1.00 0.00 14 PHE A CA 15
ATOM 15472 C C . PHE A 1 14 ? 5.136 2.583 3.289 1.00 0.00 14 PHE A C 15
ATOM 15473 O O . PHE A 1 14 ? 4.653 1.457 3.171 1.00 0.00 14 PHE A O 15
ATOM 15490 N N . GLY A 1 15 ? 6.435 2.831 3.153 1.00 0.00 15 GLY A N 15
ATOM 15491 C CA . GLY A 1 15 ? 7.367 1.759 2.854 1.00 0.00 15 GLY A CA 15
ATOM 15492 C C . GLY A 1 15 ? 8.209 1.371 4.053 1.00 0.00 15 GLY A C 15
ATOM 15493 O O . GLY A 1 15 ? 8.425 2.179 4.957 1.00 0.00 15 GLY A O 15
ATOM 15497 N N . PHE A 1 16 ? 8.686 0.131 4.063 1.00 0.00 16 PHE A N 15
ATOM 15498 C CA . PHE A 1 16 ? 9.507 -0.364 5.162 1.00 0.00 16 PHE A CA 15
ATOM 15499 C C . PHE A 1 16 ? 10.991 -0.180 4.857 1.00 0.00 16 PHE A C 15
ATOM 15500 O O . PHE A 1 16 ? 11.387 -0.051 3.698 1.00 0.00 16 PHE A O 15
ATOM 15517 N N . ASP A 1 17 ? 11.807 -0.169 5.905 1.00 0.00 17 ASP A N 15
ATOM 15518 C CA . ASP A 1 17 ? 13.247 -0.002 5.751 1.00 0.00 17 ASP A CA 15
ATOM 15519 C C . ASP A 1 17 ? 13.987 -1.278 6.140 1.00 0.00 17 ASP A C 15
ATOM 15520 O O . ASP A 1 17 ? 13.981 -1.683 7.303 1.00 0.00 17 ASP A O 15
ATOM 15529 N N . THR A 1 18 ? 14.625 -1.909 5.159 1.00 0.00 18 THR A N 15
ATOM 15530 C CA . THR A 1 18 ? 15.367 -3.141 5.398 1.00 0.00 18 THR A CA 15
ATOM 15531 C C . THR A 1 18 ? 16.851 -2.954 5.103 1.00 0.00 18 THR A C 15
ATOM 15532 O O . THR A 1 18 ? 17.241 -2.709 3.962 1.00 0.00 18 THR A O 15
ATOM 15543 N N . ASN A 1 19 ? 17.675 -3.071 6.140 1.00 0.00 19 ASN A N 15
ATOM 15544 C CA . ASN A 1 19 ? 19.117 -2.915 5.991 1.00 0.00 19 ASN A CA 15
ATOM 15545 C C . ASN A 1 19 ? 19.605 -3.566 4.701 1.00 0.00 19 ASN A C 15
ATOM 15546 O O . ASN A 1 19 ? 20.144 -2.896 3.820 1.00 0.00 19 ASN A O 15
ATOM 15557 N N . ALA A 1 20 ? 19.411 -4.877 4.596 1.00 0.00 20 ALA A N 15
ATOM 15558 C CA . ALA A 1 20 ? 19.828 -5.619 3.413 1.00 0.00 20 ALA A CA 15
ATOM 15559 C C . ALA A 1 20 ? 18.637 -6.287 2.735 1.00 0.00 20 ALA A C 15
ATOM 15560 O O . ALA A 1 20 ? 17.748 -6.816 3.403 1.00 0.00 20 ALA A O 15
ATOM 15567 N N . GLU A 1 21 ? 18.625 -6.258 1.406 1.00 0.00 21 GLU A N 15
ATOM 15568 C CA . GLU A 1 21 ? 17.540 -6.860 0.640 1.00 0.00 21 GLU A CA 15
ATOM 15569 C C . GLU A 1 21 ? 17.671 -8.380 0.614 1.00 0.00 21 GLU A C 15
ATOM 15570 O O . GLU A 1 21 ? 18.645 -8.922 0.093 1.00 0.00 21 GLU A O 15
ATOM 15582 N N . GLY A 1 22 ? 16.681 -9.063 1.182 1.00 0.00 22 GLY A N 15
ATOM 15583 C CA . GLY A 1 22 ? 16.704 -10.514 1.214 1.00 0.00 22 GLY A CA 15
ATOM 15584 C C . GLY A 1 22 ? 16.213 -11.072 2.535 1.00 0.00 22 GLY A C 15
ATOM 15585 O O . GLY A 1 22 ? 15.439 -12.029 2.563 1.00 0.00 22 GLY A O 15
ATOM 15589 N N . CYS A 1 23 ? 16.665 -10.474 3.632 1.00 0.00 23 CYS A N 15
ATOM 15590 C CA . CYS A 1 23 ? 16.268 -10.919 4.964 1.00 0.00 23 CYS A CA 15
ATOM 15591 C C . CYS A 1 23 ? 14.941 -10.290 5.374 1.00 0.00 23 CYS A C 15
ATOM 15592 O O . CYS A 1 23 ? 14.134 -10.915 6.064 1.00 0.00 23 CYS A O 15
ATOM 15600 N N . ILE A 1 24 ? 14.723 -9.051 4.948 1.00 0.00 24 ILE A N 15
ATOM 15601 C CA . ILE A 1 24 ? 13.494 -8.337 5.272 1.00 0.00 24 ILE A CA 15
ATOM 15602 C C . ILE A 1 24 ? 13.058 -8.617 6.707 1.00 0.00 24 ILE A C 15
ATOM 15603 O O . ILE A 1 24 ? 11.918 -9.012 6.955 1.00 0.00 24 ILE A O 15
ATOM 15619 N N . LEU A 1 25 ? 13.971 -8.407 7.648 1.00 0.00 25 LEU A N 15
ATOM 15620 C CA . LEU A 1 25 ? 13.681 -8.634 9.060 1.00 0.00 25 LEU A CA 15
ATOM 15621 C C . LEU A 1 25 ? 12.331 -8.036 9.441 1.00 0.00 25 LEU A C 15
ATOM 15622 O O . LEU A 1 25 ? 11.848 -7.108 8.794 1.00 0.00 25 LEU A O 15
ATOM 15638 N N . GLN A 1 26 ? 11.729 -8.574 10.497 1.00 0.00 26 GLN A N 15
ATOM 15639 C CA . GLN A 1 26 ? 10.435 -8.092 10.966 1.00 0.00 26 GLN A CA 15
ATOM 15640 C C . GLN A 1 26 ? 10.444 -6.575 11.126 1.00 0.00 26 GLN A C 15
ATOM 15641 O O . GLN A 1 26 ? 11.323 -6.017 11.782 1.00 0.00 26 GLN A O 15
ATOM 15655 N N . TRP A 1 27 ? 9.463 -5.916 10.521 1.00 0.00 27 TRP A N 15
ATOM 15656 C CA . TRP A 1 27 ? 9.359 -4.463 10.597 1.00 0.00 27 TRP A CA 15
ATOM 15657 C C . TRP A 1 27 ? 8.594 -4.036 11.845 1.00 0.00 27 TRP A C 15
ATOM 15658 O O . TRP A 1 27 ? 7.555 -4.609 12.175 1.00 0.00 27 TRP A O 15
ATOM 15679 N N . LYS A 1 28 ? 9.112 -3.026 12.535 1.00 0.00 28 LYS A N 15
ATOM 15680 C CA . LYS A 1 28 ? 8.477 -2.520 13.746 1.00 0.00 28 LYS A CA 15
ATOM 15681 C C . LYS A 1 28 ? 8.092 -1.053 13.587 1.00 0.00 28 LYS A C 15
ATOM 15682 O O . LYS A 1 28 ? 7.068 -0.609 14.106 1.00 0.00 28 LYS A O 15
ATOM 15701 N N . LYS A 1 29 ? 8.918 -0.304 12.864 1.00 0.00 29 LYS A N 15
ATOM 15702 C CA . LYS A 1 29 ? 8.663 1.113 12.633 1.00 0.00 29 LYS A CA 15
ATOM 15703 C C . LYS A 1 29 ? 8.318 1.372 11.170 1.00 0.00 29 LYS A C 15
ATOM 15704 O O . LYS A 1 29 ? 8.936 0.807 10.267 1.00 0.00 29 LYS A O 15
ATOM 15723 N N . ILE A 1 30 ? 7.329 2.230 10.944 1.00 0.00 30 ILE A N 15
ATOM 15724 C CA . ILE A 1 30 ? 6.905 2.566 9.590 1.00 0.00 30 ILE A CA 15
ATOM 15725 C C . ILE A 1 30 ? 7.153 4.039 9.285 1.00 0.00 30 ILE A C 15
ATOM 15726 O O . ILE A 1 30 ? 6.849 4.912 10.098 1.00 0.00 30 ILE A O 15
ATOM 15742 N N . TYR A 1 31 ? 7.707 4.308 8.108 1.00 0.00 31 TYR A N 15
ATOM 15743 C CA . TYR A 1 31 ? 7.997 5.676 7.695 1.00 0.00 31 TYR A CA 15
ATOM 15744 C C . TYR A 1 31 ? 7.209 6.046 6.443 1.00 0.00 31 TYR A C 15
ATOM 15745 O O . TYR A 1 31 ? 6.954 5.202 5.583 1.00 0.00 31 TYR A O 15
ATOM 15763 N N . CYS A 1 32 ? 6.826 7.315 6.346 1.00 0.00 32 CYS A N 15
ATOM 15764 C CA . CYS A 1 32 ? 6.067 7.800 5.199 1.00 0.00 32 CYS A CA 15
ATOM 15765 C C . CYS A 1 32 ? 7.001 8.267 4.086 1.00 0.00 32 CYS A C 15
ATOM 15766 O O . CYS A 1 32 ? 7.658 9.301 4.206 1.00 0.00 32 CYS A O 15
ATOM 15773 N N . ARG A 1 33 ? 7.055 7.497 3.004 1.00 0.00 33 ARG A N 15
ATOM 15774 C CA . ARG A 1 33 ? 7.909 7.830 1.871 1.00 0.00 33 ARG A CA 15
ATOM 15775 C C . ARG A 1 33 ? 7.239 8.866 0.972 1.00 0.00 33 ARG A C 15
ATOM 15776 O O . ARG A 1 33 ? 7.318 8.782 -0.254 1.00 0.00 33 ARG A O 15
ATOM 15797 N N . ILE A 1 34 ? 6.580 9.841 1.590 1.00 0.00 34 ILE A N 15
ATOM 15798 C CA . ILE A 1 34 ? 5.898 10.892 0.846 1.00 0.00 34 ILE A CA 15
ATOM 15799 C C . ILE A 1 34 ? 6.329 12.274 1.327 1.00 0.00 34 ILE A C 15
ATOM 15800 O O . ILE A 1 34 ? 6.570 13.175 0.523 1.00 0.00 34 ILE A O 15
ATOM 15816 N N . CYS A 1 35 ? 6.426 12.433 2.643 1.00 0.00 35 CYS A N 15
ATOM 15817 C CA . CYS A 1 35 ? 6.830 13.704 3.232 1.00 0.00 35 CYS A CA 15
ATOM 15818 C C . CYS A 1 35 ? 7.934 13.498 4.265 1.00 0.00 35 CYS A C 15
ATOM 15819 O O . CYS A 1 35 ? 8.051 14.261 5.223 1.00 0.00 35 CYS A O 15
ATOM 15826 N N . MET A 1 36 ? 8.741 12.462 4.062 1.00 0.00 36 MET A N 15
ATOM 15827 C CA . MET A 1 36 ? 9.837 12.157 4.974 1.00 0.00 36 MET A CA 15
ATOM 15828 C C . MET A 1 36 ? 9.388 12.292 6.426 1.00 0.00 36 MET A C 15
ATOM 15829 O O . MET A 1 36 ? 9.994 13.025 7.207 1.00 0.00 36 MET A O 15
ATOM 15843 N N . ALA A 1 37 ? 8.323 11.580 6.780 1.00 0.00 37 ALA A N 15
ATOM 15844 C CA . ALA A 1 37 ? 7.795 11.619 8.138 1.00 0.00 37 ALA A CA 15
ATOM 15845 C C . ALA A 1 37 ? 7.801 10.232 8.770 1.00 0.00 37 ALA A C 15
ATOM 15846 O O . ALA A 1 37 ? 7.202 9.297 8.240 1.00 0.00 37 ALA A O 15
ATOM 15853 N N . GLN A 1 38 ? 8.483 10.105 9.904 1.00 0.00 38 GLN A N 15
ATOM 15854 C CA . GLN A 1 38 ? 8.567 8.830 10.606 1.00 0.00 38 GLN A CA 15
ATOM 15855 C C . GLN A 1 38 ? 7.266 8.527 11.342 1.00 0.00 38 GLN A C 15
ATOM 15856 O O . GLN A 1 38 ? 6.634 9.425 11.901 1.00 0.00 38 GLN A O 15
ATOM 15870 N N . ILE A 1 39 ? 6.871 7.258 11.338 1.00 0.00 39 ILE A N 15
ATOM 15871 C CA . ILE A 1 39 ? 5.646 6.838 12.006 1.00 0.00 39 ILE A CA 15
ATOM 15872 C C . ILE A 1 39 ? 5.879 5.585 12.844 1.00 0.00 39 ILE A C 15
ATOM 15873 O O . ILE A 1 39 ? 6.658 4.710 12.468 1.00 0.00 39 ILE A O 15
ATOM 15889 N N . ALA A 1 40 ? 5.197 5.506 13.982 1.00 0.00 40 ALA A N 15
ATOM 15890 C CA . ALA A 1 40 ? 5.326 4.359 14.872 1.00 0.00 40 ALA A CA 15
ATOM 15891 C C . ALA A 1 40 ? 4.161 3.391 14.693 1.00 0.00 40 ALA A C 15
ATOM 15892 O O . ALA A 1 40 ? 2.998 3.775 14.815 1.00 0.00 40 ALA A O 15
ATOM 15899 N N . TYR A 1 41 ? 4.481 2.135 14.403 1.00 0.00 41 TYR A N 15
ATOM 15900 C CA . TYR A 1 41 ? 3.461 1.113 14.203 1.00 0.00 41 TYR A CA 15
ATOM 15901 C C . TYR A 1 41 ? 2.868 0.668 15.537 1.00 0.00 41 TYR A C 15
ATOM 15902 O O . TYR A 1 41 ? 3.590 0.453 16.510 1.00 0.00 41 TYR A O 15
ATOM 15920 N N . SER A 1 42 ? 1.546 0.533 15.573 1.00 0.00 42 SER A N 15
ATOM 15921 C CA . SER A 1 42 ? 0.853 0.117 16.787 1.00 0.00 42 SER A CA 15
ATOM 15922 C C . SER A 1 42 ? -0.191 -0.951 16.478 1.00 0.00 42 SER A C 15
ATOM 15923 O O . SER A 1 42 ? -1.382 -0.660 16.373 1.00 0.00 42 SER A O 15
ATOM 15931 N N . GLY A 1 43 ? 0.265 -2.192 16.333 1.00 0.00 43 GLY A N 15
ATOM 15932 C CA . GLY A 1 43 ? -0.641 -3.286 16.037 1.00 0.00 43 GLY A CA 15
ATOM 15933 C C . GLY A 1 43 ? -1.379 -3.090 14.727 1.00 0.00 43 GLY A C 15
ATOM 15934 O O . GLY A 1 43 ? -0.811 -3.284 13.653 1.00 0.00 43 GLY A O 15
ATOM 15938 N N . ASN A 1 44 ? -2.648 -2.705 14.816 1.00 0.00 44 ASN A N 15
ATOM 15939 C CA . ASN A 1 44 ? -3.465 -2.485 13.628 1.00 0.00 44 ASN A CA 15
ATOM 15940 C C . ASN A 1 44 ? -2.897 -1.351 12.780 1.00 0.00 44 ASN A C 15
ATOM 15941 O O . ASN A 1 44 ? -2.164 -0.495 13.277 1.00 0.00 44 ASN A O 15
ATOM 15952 N N . THR A 1 45 ? -3.241 -1.350 11.496 1.00 0.00 45 THR A N 15
ATOM 15953 C CA . THR A 1 45 ? -2.766 -0.323 10.578 1.00 0.00 45 THR A CA 15
ATOM 15954 C C . THR A 1 45 ? -3.607 0.944 10.688 1.00 0.00 45 THR A C 15
ATOM 15955 O O . THR A 1 45 ? -3.920 1.582 9.683 1.00 0.00 45 THR A O 15
ATOM 15966 N N . SER A 1 46 ? -3.970 1.304 11.915 1.00 0.00 46 SER A N 15
ATOM 15967 C CA . SER A 1 46 ? -4.778 2.494 12.155 1.00 0.00 46 SER A CA 15
ATOM 15968 C C . SER A 1 46 ? -3.957 3.761 11.935 1.00 0.00 46 SER A C 15
ATOM 15969 O O . SER A 1 46 ? -4.362 4.654 11.193 1.00 0.00 46 SER A O 15
ATOM 15977 N N . ASN A 1 47 ? -2.801 3.830 12.587 1.00 0.00 47 ASN A N 15
ATOM 15978 C CA . ASN A 1 47 ? -1.923 4.988 12.463 1.00 0.00 47 ASN A CA 15
ATOM 15979 C C . ASN A 1 47 ? -1.536 5.225 11.007 1.00 0.00 47 ASN A C 15
ATOM 15980 O O . ASN A 1 47 ? -1.536 6.361 10.530 1.00 0.00 47 ASN A O 15
ATOM 15991 N N . LEU A 1 48 ? -1.208 4.146 10.305 1.00 0.00 48 LEU A N 15
ATOM 15992 C CA . LEU A 1 48 ? -0.820 4.235 8.901 1.00 0.00 48 LEU A CA 15
ATOM 15993 C C . LEU A 1 48 ? -1.738 5.187 8.142 1.00 0.00 48 LEU A C 15
ATOM 15994 O O . LEU A 1 48 ? -1.311 6.249 7.688 1.00 0.00 48 LEU A O 15
ATOM 16010 N N . SER A 1 49 ? -3.003 4.800 8.008 1.00 0.00 49 SER A N 15
ATOM 16011 C CA . SER A 1 49 ? -3.982 5.618 7.303 1.00 0.00 49 SER A CA 15
ATOM 16012 C C . SER A 1 49 ? -4.180 6.957 8.007 1.00 0.00 49 SER A C 15
ATOM 16013 O O . SER A 1 49 ? -4.195 8.010 7.369 1.00 0.00 49 SER A O 15
ATOM 16021 N N . TYR A 1 50 ? -4.331 6.908 9.325 1.00 0.00 50 TYR A N 15
ATOM 16022 C CA . TYR A 1 50 ? -4.531 8.116 10.117 1.00 0.00 50 TYR A CA 15
ATOM 16023 C C . TYR A 1 50 ? -3.544 9.205 9.708 1.00 0.00 50 TYR A C 15
ATOM 16024 O O . TYR A 1 50 ? -3.902 10.379 9.608 1.00 0.00 50 TYR A O 15
ATOM 16042 N N . HIS A 1 51 ? -2.298 8.807 9.471 1.00 0.00 51 HIS A N 15
ATOM 16043 C CA . HIS A 1 51 ? -1.257 9.747 9.071 1.00 0.00 51 HIS A CA 15
ATOM 16044 C C . HIS A 1 51 ? -1.706 10.576 7.871 1.00 0.00 51 HIS A C 15
ATOM 16045 O O . HIS A 1 51 ? -1.453 11.780 7.806 1.00 0.00 51 HIS A O 15
ATOM 16059 N N . LEU A 1 52 ? -2.372 9.925 6.925 1.00 0.00 52 LEU A N 15
ATOM 16060 C CA . LEU A 1 52 ? -2.856 10.601 5.726 1.00 0.00 52 LEU A CA 15
ATOM 16061 C C . LEU A 1 52 ? -4.016 11.535 6.059 1.00 0.00 52 LEU A C 15
ATOM 16062 O O . LEU A 1 52 ? -3.920 12.748 5.876 1.00 0.00 52 LEU A O 15
ATOM 16078 N N . GLU A 1 53 ? -5.110 10.960 6.549 1.00 0.00 53 GLU A N 15
ATOM 16079 C CA . GLU A 1 53 ? -6.287 11.742 6.909 1.00 0.00 53 GLU A CA 15
ATOM 16080 C C . GLU A 1 53 ? -5.894 12.981 7.708 1.00 0.00 53 GLU A C 15
ATOM 16081 O O . GLU A 1 53 ? -6.604 13.987 7.706 1.00 0.00 53 GLU A O 15
ATOM 16093 N N . LYS A 1 54 ? -4.758 12.901 8.392 1.00 0.00 54 LYS A N 15
ATOM 16094 C CA . LYS A 1 54 ? -4.268 14.014 9.196 1.00 0.00 54 LYS A CA 15
ATOM 16095 C C . LYS A 1 54 ? -3.294 14.875 8.397 1.00 0.00 54 LYS A C 15
ATOM 16096 O O . LYS A 1 54 ? -3.315 16.101 8.490 1.00 0.00 54 LYS A O 15
ATOM 16115 N N . ASN A 1 55 ? -2.442 14.224 7.612 1.00 0.00 55 ASN A N 15
ATOM 16116 C CA . ASN A 1 55 ? -1.461 14.930 6.796 1.00 0.00 55 ASN A CA 15
ATOM 16117 C C . ASN A 1 55 ? -1.911 14.996 5.340 1.00 0.00 55 ASN A C 15
ATOM 16118 O O . ASN A 1 55 ? -2.264 16.063 4.836 1.00 0.00 55 ASN A O 15
ATOM 16129 N N . HIS A 1 56 ? -1.896 13.849 4.669 1.00 0.00 56 HIS A N 15
ATOM 16130 C CA . HIS A 1 56 ? -2.304 13.776 3.270 1.00 0.00 56 HIS A CA 15
ATOM 16131 C C . HIS A 1 56 ? -3.799 13.495 3.154 1.00 0.00 56 HIS A C 15
ATOM 16132 O O . HIS A 1 56 ? -4.271 12.391 3.427 1.00 0.00 56 HIS A O 15
ATOM 16146 N N . PRO A 1 57 ? -4.563 14.516 2.739 1.00 0.00 57 PRO A N 15
ATOM 16147 C CA . PRO A 1 57 ? -6.016 14.404 2.578 1.00 0.00 57 PRO A CA 15
ATOM 16148 C C . PRO A 1 57 ? -6.401 13.511 1.404 1.00 0.00 57 PRO A C 15
ATOM 16149 O O . PRO A 1 57 ? -7.243 12.623 1.538 1.00 0.00 57 PRO A O 15
ATOM 16160 N N . GLU A 1 58 ? -5.779 13.752 0.254 1.00 0.00 58 GLU A N 15
ATOM 16161 C CA . GLU A 1 58 ? -6.059 12.969 -0.944 1.00 0.00 58 GLU A CA 15
ATOM 16162 C C . GLU A 1 58 ? -5.669 11.507 -0.741 1.00 0.00 58 GLU A C 15
ATOM 16163 O O . GLU A 1 58 ? -6.524 10.622 -0.736 1.00 0.00 58 GLU A O 15
ATOM 16175 N N . GLU A 1 59 ? -4.373 11.264 -0.576 1.00 0.00 59 GLU A N 15
ATOM 16176 C CA . GLU A 1 59 ? -3.870 9.910 -0.375 1.00 0.00 59 GLU A CA 15
ATOM 16177 C C . GLU A 1 59 ? -4.799 9.115 0.539 1.00 0.00 59 GLU A C 15
ATOM 16178 O O . GLU A 1 59 ? -5.070 7.939 0.295 1.00 0.00 59 GLU A O 15
ATOM 16190 N N . PHE A 1 60 ? -5.282 9.765 1.592 1.00 0.00 60 PHE A N 15
ATOM 16191 C CA . PHE A 1 60 ? -6.179 9.120 2.543 1.00 0.00 60 PHE A CA 15
ATOM 16192 C C . PHE A 1 60 ? -7.447 8.630 1.849 1.00 0.00 60 PHE A C 15
ATOM 16193 O O . PHE A 1 60 ? -7.798 7.452 1.933 1.00 0.00 60 PHE A O 15
ATOM 16210 N N . CYS A 1 61 ? -8.130 9.542 1.166 1.00 0.00 61 CYS A N 15
ATOM 16211 C CA . CYS A 1 61 ? -9.360 9.204 0.458 1.00 0.00 61 CYS A CA 15
ATOM 16212 C C . CYS A 1 61 ? -9.137 8.029 -0.489 1.00 0.00 61 CYS A C 15
ATOM 16213 O O . CYS A 1 61 ? -9.886 7.053 -0.468 1.00 0.00 61 CYS A O 15
ATOM 16221 N N . GLU A 1 62 ? -8.104 8.132 -1.319 1.00 0.00 62 GLU A N 15
ATOM 16222 C CA . GLU A 1 62 ? -7.785 7.079 -2.275 1.00 0.00 62 GLU A CA 15
ATOM 16223 C C . GLU A 1 62 ? -7.864 5.704 -1.617 1.00 0.00 62 GLU A C 15
ATOM 16224 O O . GLU A 1 62 ? -8.491 4.786 -2.144 1.00 0.00 62 GLU A O 15
ATOM 16236 N N . PHE A 1 63 ? -7.222 5.571 -0.461 1.00 0.00 63 PHE A N 15
ATOM 16237 C CA . PHE A 1 63 ? -7.217 4.309 0.270 1.00 0.00 63 PHE A CA 15
ATOM 16238 C C . PHE A 1 63 ? -8.592 4.019 0.863 1.00 0.00 63 PHE A C 15
ATOM 16239 O O . PHE A 1 63 ? -9.062 2.881 0.843 1.00 0.00 63 PHE A O 15
ATOM 16256 N N . VAL A 1 64 ? -9.233 5.056 1.393 1.00 0.00 64 VAL A N 15
ATOM 16257 C CA . VAL A 1 64 ? -10.554 4.914 1.992 1.00 0.00 64 VAL A CA 15
ATOM 16258 C C . VAL A 1 64 ? -11.646 4.941 0.928 1.00 0.00 64 VAL A C 15
ATOM 16259 O O . VAL A 1 64 ? -12.409 5.902 0.829 1.00 0.00 64 VAL A O 15
ATOM 16272 N N . LYS A 1 65 ? -11.715 3.879 0.133 1.00 0.00 65 LYS A N 15
ATOM 16273 C CA . LYS A 1 65 ? -12.714 3.778 -0.924 1.00 0.00 65 LYS A CA 15
ATOM 16274 C C . LYS A 1 65 ? -13.835 2.823 -0.524 1.00 0.00 65 LYS A C 15
ATOM 16275 O O . LYS A 1 65 ? -13.740 1.615 -0.740 1.00 0.00 65 LYS A O 15
ATOM 16294 N N . SER A 1 66 ? -14.895 3.373 0.059 1.00 0.00 66 SER A N 15
ATOM 16295 C CA . SER A 1 66 ? -16.033 2.569 0.491 1.00 0.00 66 SER A CA 15
ATOM 16296 C C . SER A 1 66 ? -17.225 3.456 0.835 1.00 0.00 66 SER A C 15
ATOM 16297 O O . SER A 1 66 ? -17.137 4.682 0.778 1.00 0.00 66 SER A O 15
ATOM 16305 N N . ASN A 1 67 ? -18.339 2.826 1.194 1.00 0.00 67 ASN A N 15
ATOM 16306 C CA . ASN A 1 67 ? -19.550 3.558 1.548 1.00 0.00 67 ASN A CA 15
ATOM 16307 C C . ASN A 1 67 ? -19.682 3.692 3.062 1.00 0.00 67 ASN A C 15
ATOM 16308 O O . ASN A 1 67 ? -19.793 4.799 3.590 1.00 0.00 67 ASN A O 15
ATOM 16319 N N . SER A 1 68 ? -19.667 2.558 3.755 1.00 0.00 68 SER A N 15
ATOM 16320 C CA . SER A 1 68 ? -19.788 2.549 5.208 1.00 0.00 68 SER A CA 15
ATOM 16321 C C . SER A 1 68 ? -18.510 3.064 5.863 1.00 0.00 68 SER A C 15
ATOM 16322 O O . SER A 1 68 ? -17.635 2.286 6.240 1.00 0.00 68 SER A O 15
ATOM 16330 N N . GLY A 1 69 ? -18.410 4.384 5.994 1.00 0.00 69 GLY A N 15
ATOM 16331 C CA . GLY A 1 69 ? -17.237 4.982 6.603 1.00 0.00 69 GLY A CA 15
ATOM 16332 C C . GLY A 1 69 ? -17.525 6.343 7.204 1.00 0.00 69 GLY A C 15
ATOM 16333 O O . GLY A 1 69 ? -18.260 7.152 6.638 1.00 0.00 69 GLY A O 15
ATOM 16337 N N . PRO A 1 70 ? -16.940 6.610 8.381 1.00 0.00 70 PRO A N 15
ATOM 16338 C CA . PRO A 1 70 ? -17.125 7.882 9.086 1.00 0.00 70 PRO A CA 15
ATOM 16339 C C . PRO A 1 70 ? -16.444 9.045 8.372 1.00 0.00 70 PRO A C 15
ATOM 16340 O O . PRO A 1 70 ? -15.232 9.229 8.482 1.00 0.00 70 PRO A O 15
ATOM 16351 N N . SER A 1 71 ? -17.232 9.827 7.641 1.00 0.00 71 SER A N 15
ATOM 16352 C CA . SER A 1 71 ? -16.704 10.971 6.906 1.00 0.00 71 SER A CA 15
ATOM 16353 C C . SER A 1 71 ? -17.127 12.281 7.564 1.00 0.00 71 SER A C 15
ATOM 16354 O O . SER A 1 71 ? -17.494 13.239 6.884 1.00 0.00 71 SER A O 15
ATOM 16362 N N . SER A 1 72 ? -17.072 12.314 8.892 1.00 0.00 72 SER A N 15
ATOM 16363 C CA . SER A 1 72 ? -17.452 13.505 9.643 1.00 0.00 72 SER A CA 15
ATOM 16364 C C . SER A 1 72 ? -16.244 14.108 10.353 1.00 0.00 72 SER A C 15
ATOM 16365 O O . SER A 1 72 ? -15.382 13.389 10.856 1.00 0.00 72 SER A O 15
ATOM 16373 N N . GLY A 1 73 ? -16.188 15.436 10.388 1.00 0.00 73 GLY A N 15
ATOM 16374 C CA . GLY A 1 73 ? -15.082 16.116 11.037 1.00 0.00 73 GLY A CA 15
ATOM 16375 C C . GLY A 1 73 ? -14.190 16.844 10.052 1.00 0.00 73 GLY A C 15
ATOM 16376 O O . GLY A 1 73 ? -14.699 17.399 9.079 1.00 0.00 73 GLY A O 15
ATOM 16381 N N . GLY A 1 1 ? 8.286 -20.355 8.894 1.00 0.00 1 GLY A N 16
ATOM 16382 C CA . GLY A 1 1 ? 8.359 -18.927 8.647 1.00 0.00 1 GLY A CA 16
ATOM 16383 C C . GLY A 1 1 ? 6.993 -18.270 8.630 1.00 0.00 1 GLY A C 16
ATOM 16384 O O . GLY A 1 1 ? 5.996 -18.905 8.287 1.00 0.00 1 GLY A O 16
ATOM 16388 N N . SER A 1 2 ? 6.947 -16.995 9.003 1.00 0.00 2 SER A N 16
ATOM 16389 C CA . SER A 1 2 ? 5.691 -16.254 9.035 1.00 0.00 2 SER A CA 16
ATOM 16390 C C . SER A 1 2 ? 5.815 -14.943 8.264 1.00 0.00 2 SER A C 16
ATOM 16391 O O . SER A 1 2 ? 6.496 -14.015 8.701 1.00 0.00 2 SER A O 16
ATOM 16399 N N . SER A 1 3 ? 5.152 -14.875 7.115 1.00 0.00 3 SER A N 16
ATOM 16400 C CA . SER A 1 3 ? 5.190 -13.680 6.280 1.00 0.00 3 SER A CA 16
ATOM 16401 C C . SER A 1 3 ? 4.138 -12.670 6.728 1.00 0.00 3 SER A C 16
ATOM 16402 O O . SER A 1 3 ? 4.417 -11.478 6.849 1.00 0.00 3 SER A O 16
ATOM 16410 N N . GLY A 1 4 ? 2.925 -13.157 6.974 1.00 0.00 4 GLY A N 16
ATOM 16411 C CA . GLY A 1 4 ? 1.849 -12.285 7.407 1.00 0.00 4 GLY A CA 16
ATOM 16412 C C . GLY A 1 4 ? 1.126 -11.636 6.243 1.00 0.00 4 GLY A C 16
ATOM 16413 O O . GLY A 1 4 ? 1.204 -12.113 5.111 1.00 0.00 4 GLY A O 16
ATOM 16417 N N . SER A 1 5 ? 0.419 -10.546 6.522 1.00 0.00 5 SER A N 16
ATOM 16418 C CA . SER A 1 5 ? -0.326 -9.833 5.491 1.00 0.00 5 SER A CA 16
ATOM 16419 C C . SER A 1 5 ? 0.599 -8.936 4.674 1.00 0.00 5 SER A C 16
ATOM 16420 O O . SER A 1 5 ? 0.722 -7.742 4.944 1.00 0.00 5 SER A O 16
ATOM 16428 N N . SER A 1 6 ? 1.248 -9.522 3.673 1.00 0.00 6 SER A N 16
ATOM 16429 C CA . SER A 1 6 ? 2.166 -8.778 2.817 1.00 0.00 6 SER A CA 16
ATOM 16430 C C . SER A 1 6 ? 1.528 -8.483 1.464 1.00 0.00 6 SER A C 16
ATOM 16431 O O . SER A 1 6 ? 1.319 -9.384 0.653 1.00 0.00 6 SER A O 16
ATOM 16439 N N . GLY A 1 7 ? 1.219 -7.211 1.227 1.00 0.00 7 GLY A N 16
ATOM 16440 C CA . GLY A 1 7 ? 0.608 -6.818 -0.029 1.00 0.00 7 GLY A CA 16
ATOM 16441 C C . GLY A 1 7 ? -0.795 -6.273 0.154 1.00 0.00 7 GLY A C 16
ATOM 16442 O O . GLY A 1 7 ? -1.758 -6.830 -0.372 1.00 0.00 7 GLY A O 16
ATOM 16446 N N . SER A 1 8 ? -0.911 -5.182 0.905 1.00 0.00 8 SER A N 16
ATOM 16447 C CA . SER A 1 8 ? -2.207 -4.565 1.161 1.00 0.00 8 SER A CA 16
ATOM 16448 C C . SER A 1 8 ? -2.249 -3.141 0.614 1.00 0.00 8 SER A C 16
ATOM 16449 O O . SER A 1 8 ? -1.283 -2.664 0.017 1.00 0.00 8 SER A O 16
ATOM 16457 N N . LYS A 1 9 ? -3.375 -2.467 0.822 1.00 0.00 9 LYS A N 16
ATOM 16458 C CA . LYS A 1 9 ? -3.545 -1.098 0.352 1.00 0.00 9 LYS A CA 16
ATOM 16459 C C . LYS A 1 9 ? -2.746 -0.124 1.213 1.00 0.00 9 LYS A C 16
ATOM 16460 O O . LYS A 1 9 ? -1.848 0.561 0.723 1.00 0.00 9 LYS A O 16
ATOM 16479 N N . VAL A 1 10 ? -3.078 -0.068 2.499 1.00 0.00 10 VAL A N 16
ATOM 16480 C CA . VAL A 1 10 ? -2.390 0.820 3.428 1.00 0.00 10 VAL A CA 16
ATOM 16481 C C . VAL A 1 10 ? -0.879 0.634 3.350 1.00 0.00 10 VAL A C 16
ATOM 16482 O O . VAL A 1 10 ? -0.114 1.492 3.790 1.00 0.00 10 VAL A O 16
ATOM 16495 N N . TRP A 1 11 ? -0.456 -0.492 2.787 1.00 0.00 11 TRP A N 16
ATOM 16496 C CA . TRP A 1 11 ? 0.965 -0.792 2.650 1.00 0.00 11 TRP A CA 16
ATOM 16497 C C . TRP A 1 11 ? 1.487 -0.344 1.290 1.00 0.00 11 TRP A C 16
ATOM 16498 O O . TRP A 1 11 ? 2.374 -0.976 0.715 1.00 0.00 11 TRP A O 16
ATOM 16519 N N . LYS A 1 12 ? 0.932 0.750 0.778 1.00 0.00 12 LYS A N 16
ATOM 16520 C CA . LYS A 1 12 ? 1.342 1.283 -0.515 1.00 0.00 12 LYS A CA 16
ATOM 16521 C C . LYS A 1 12 ? 2.102 2.595 -0.346 1.00 0.00 12 LYS A C 16
ATOM 16522 O O . LYS A 1 12 ? 3.031 2.887 -1.099 1.00 0.00 12 LYS A O 16
ATOM 16541 N N . TYR A 1 13 ? 1.702 3.381 0.648 1.00 0.00 13 TYR A N 16
ATOM 16542 C CA . TYR A 1 13 ? 2.345 4.662 0.915 1.00 0.00 13 TYR A CA 16
ATOM 16543 C C . TYR A 1 13 ? 3.614 4.474 1.740 1.00 0.00 13 TYR A C 16
ATOM 16544 O O . TYR A 1 13 ? 4.630 5.124 1.495 1.00 0.00 13 TYR A O 16
ATOM 16562 N N . PHE A 1 14 ? 3.548 3.578 2.719 1.00 0.00 14 PHE A N 16
ATOM 16563 C CA . PHE A 1 14 ? 4.690 3.302 3.582 1.00 0.00 14 PHE A CA 16
ATOM 16564 C C . PHE A 1 14 ? 5.305 1.944 3.254 1.00 0.00 14 PHE A C 16
ATOM 16565 O O . PHE A 1 14 ? 4.743 0.901 3.584 1.00 0.00 14 PHE A O 16
ATOM 16582 N N . GLY A 1 15 ? 6.462 1.967 2.600 1.00 0.00 15 GLY A N 16
ATOM 16583 C CA . GLY A 1 15 ? 7.134 0.733 2.237 1.00 0.00 15 GLY A CA 16
ATOM 16584 C C . GLY A 1 15 ? 8.423 0.526 3.007 1.00 0.00 15 GLY A C 16
ATOM 16585 O O . GLY A 1 15 ? 9.336 1.349 2.937 1.00 0.00 15 GLY A O 16
ATOM 16589 N N . PHE A 1 16 ? 8.498 -0.576 3.747 1.00 0.00 16 PHE A N 16
ATOM 16590 C CA . PHE A 1 16 ? 9.683 -0.887 4.537 1.00 0.00 16 PHE A CA 16
ATOM 16591 C C . PHE A 1 16 ? 10.703 -1.659 3.705 1.00 0.00 16 PHE A C 16
ATOM 16592 O O . PHE A 1 16 ? 10.490 -2.823 3.365 1.00 0.00 16 PHE A O 16
ATOM 16609 N N . ASP A 1 17 ? 11.811 -1.002 3.380 1.00 0.00 17 ASP A N 16
ATOM 16610 C CA . ASP A 1 17 ? 12.866 -1.626 2.589 1.00 0.00 17 ASP A CA 16
ATOM 16611 C C . ASP A 1 17 ? 13.929 -2.244 3.491 1.00 0.00 17 ASP A C 16
ATOM 16612 O O . ASP A 1 17 ? 14.817 -1.550 3.988 1.00 0.00 17 ASP A O 16
ATOM 16621 N N . THR A 1 18 ? 13.834 -3.553 3.699 1.00 0.00 18 THR A N 16
ATOM 16622 C CA . THR A 1 18 ? 14.786 -4.264 4.543 1.00 0.00 18 THR A CA 16
ATOM 16623 C C . THR A 1 18 ? 15.381 -5.462 3.812 1.00 0.00 18 THR A C 16
ATOM 16624 O O . THR A 1 18 ? 16.587 -5.699 3.867 1.00 0.00 18 THR A O 16
ATOM 16635 N N . ASN A 1 19 ? 14.526 -6.215 3.126 1.00 0.00 19 ASN A N 16
ATOM 16636 C CA . ASN A 1 19 ? 14.969 -7.390 2.383 1.00 0.00 19 ASN A CA 16
ATOM 16637 C C . ASN A 1 19 ? 13.816 -7.997 1.590 1.00 0.00 19 ASN A C 16
ATOM 16638 O O . ASN A 1 19 ? 12.649 -7.829 1.943 1.00 0.00 19 ASN A O 16
ATOM 16649 N N . ALA A 1 20 ? 14.152 -8.704 0.516 1.00 0.00 20 ALA A N 16
ATOM 16650 C CA . ALA A 1 20 ? 13.146 -9.338 -0.327 1.00 0.00 20 ALA A CA 16
ATOM 16651 C C . ALA A 1 20 ? 12.764 -10.712 0.214 1.00 0.00 20 ALA A C 16
ATOM 16652 O O . ALA A 1 20 ? 11.588 -11.071 0.246 1.00 0.00 20 ALA A O 16
ATOM 16659 N N . GLU A 1 21 ? 13.767 -11.476 0.638 1.00 0.00 21 GLU A N 16
ATOM 16660 C CA . GLU A 1 21 ? 13.534 -12.811 1.176 1.00 0.00 21 GLU A CA 16
ATOM 16661 C C . GLU A 1 21 ? 14.168 -12.959 2.557 1.00 0.00 21 GLU A C 16
ATOM 16662 O O . GLU A 1 21 ? 15.311 -13.395 2.683 1.00 0.00 21 GLU A O 16
ATOM 16674 N N . GLY A 1 22 ? 13.415 -12.592 3.590 1.00 0.00 22 GLY A N 16
ATOM 16675 C CA . GLY A 1 22 ? 13.919 -12.690 4.947 1.00 0.00 22 GLY A CA 16
ATOM 16676 C C . GLY A 1 22 ? 13.063 -11.930 5.940 1.00 0.00 22 GLY A C 16
ATOM 16677 O O . GLY A 1 22 ? 12.495 -10.888 5.610 1.00 0.00 22 GLY A O 16
ATOM 16681 N N . CYS A 1 23 ? 12.968 -12.452 7.158 1.00 0.00 23 CYS A N 16
ATOM 16682 C CA . CYS A 1 23 ? 12.172 -11.816 8.202 1.00 0.00 23 CYS A CA 16
ATOM 16683 C C . CYS A 1 23 ? 12.676 -10.405 8.488 1.00 0.00 23 CYS A C 16
ATOM 16684 O O . CYS A 1 23 ? 13.882 -10.156 8.491 1.00 0.00 23 CYS A O 16
ATOM 16692 N N . ILE A 1 24 ? 11.746 -9.487 8.725 1.00 0.00 24 ILE A N 16
ATOM 16693 C CA . ILE A 1 24 ? 12.097 -8.101 9.011 1.00 0.00 24 ILE A CA 16
ATOM 16694 C C . ILE A 1 24 ? 13.123 -8.015 10.135 1.00 0.00 24 ILE A C 16
ATOM 16695 O O . ILE A 1 24 ? 12.870 -8.454 11.258 1.00 0.00 24 ILE A O 16
ATOM 16711 N N . LEU A 1 25 ? 14.283 -7.444 9.828 1.00 0.00 25 LEU A N 16
ATOM 16712 C CA . LEU A 1 25 ? 15.349 -7.298 10.813 1.00 0.00 25 LEU A CA 16
ATOM 16713 C C . LEU A 1 25 ? 15.460 -5.851 11.284 1.00 0.00 25 LEU A C 16
ATOM 16714 O O . LEU A 1 25 ? 16.526 -5.408 11.711 1.00 0.00 25 LEU A O 16
ATOM 16730 N N . GLN A 1 26 ? 14.352 -5.121 11.204 1.00 0.00 26 GLN A N 16
ATOM 16731 C CA . GLN A 1 26 ? 14.326 -3.725 11.623 1.00 0.00 26 GLN A CA 16
ATOM 16732 C C . GLN A 1 26 ? 13.498 -3.553 12.892 1.00 0.00 26 GLN A C 16
ATOM 16733 O O . GLN A 1 26 ? 12.791 -4.469 13.312 1.00 0.00 26 GLN A O 16
ATOM 16747 N N . TRP A 1 27 ? 13.590 -2.375 13.498 1.00 0.00 27 TRP A N 16
ATOM 16748 C CA . TRP A 1 27 ? 12.850 -2.084 14.720 1.00 0.00 27 TRP A CA 16
ATOM 16749 C C . TRP A 1 27 ? 11.379 -1.819 14.415 1.00 0.00 27 TRP A C 16
ATOM 16750 O O . TRP A 1 27 ? 10.805 -0.837 14.886 1.00 0.00 27 TRP A O 16
ATOM 16771 N N . LYS A 1 28 ? 10.775 -2.700 13.626 1.00 0.00 28 LYS A N 16
ATOM 16772 C CA . LYS A 1 28 ? 9.371 -2.562 13.259 1.00 0.00 28 LYS A CA 16
ATOM 16773 C C . LYS A 1 28 ? 8.984 -1.092 13.129 1.00 0.00 28 LYS A C 16
ATOM 16774 O O . LYS A 1 28 ? 7.962 -0.659 13.662 1.00 0.00 28 LYS A O 16
ATOM 16793 N N . LYS A 1 29 ? 9.805 -0.330 12.415 1.00 0.00 29 LYS A N 16
ATOM 16794 C CA . LYS A 1 29 ? 9.548 1.091 12.212 1.00 0.00 29 LYS A CA 16
ATOM 16795 C C . LYS A 1 29 ? 9.109 1.365 10.777 1.00 0.00 29 LYS A C 16
ATOM 16796 O O . LYS A 1 29 ? 9.670 0.811 9.830 1.00 0.00 29 LYS A O 16
ATOM 16815 N N . ILE A 1 30 ? 8.105 2.221 10.623 1.00 0.00 30 ILE A N 16
ATOM 16816 C CA . ILE A 1 30 ? 7.594 2.570 9.304 1.00 0.00 30 ILE A CA 16
ATOM 16817 C C . ILE A 1 30 ? 7.872 4.033 8.975 1.00 0.00 30 ILE A C 16
ATOM 16818 O O . ILE A 1 30 ? 7.718 4.911 9.824 1.00 0.00 30 ILE A O 16
ATOM 16834 N N . TYR A 1 31 ? 8.281 4.287 7.737 1.00 0.00 31 TYR A N 16
ATOM 16835 C CA . TYR A 1 31 ? 8.581 5.644 7.295 1.00 0.00 31 TYR A CA 16
ATOM 16836 C C . TYR A 1 31 ? 7.727 6.026 6.090 1.00 0.00 31 TYR A C 16
ATOM 16837 O O . TYR A 1 31 ? 7.456 5.200 5.219 1.00 0.00 31 TYR A O 16
ATOM 16855 N N . CYS A 1 32 ? 7.305 7.286 6.048 1.00 0.00 32 CYS A N 16
ATOM 16856 C CA . CYS A 1 32 ? 6.481 7.780 4.952 1.00 0.00 32 CYS A CA 16
ATOM 16857 C C . CYS A 1 32 ? 7.350 8.313 3.816 1.00 0.00 32 CYS A C 16
ATOM 16858 O O . CYS A 1 32 ? 8.248 9.127 4.037 1.00 0.00 32 CYS A O 16
ATOM 16865 N N . ARG A 1 33 ? 7.077 7.849 2.601 1.00 0.00 33 ARG A N 16
ATOM 16866 C CA . ARG A 1 33 ? 7.835 8.278 1.432 1.00 0.00 33 ARG A CA 16
ATOM 16867 C C . ARG A 1 33 ? 7.186 9.496 0.781 1.00 0.00 33 ARG A C 16
ATOM 16868 O O . ARG A 1 33 ? 7.477 9.826 -0.369 1.00 0.00 33 ARG A O 16
ATOM 16889 N N . ILE A 1 34 ? 6.307 10.160 1.525 1.00 0.00 34 ILE A N 16
ATOM 16890 C CA . ILE A 1 34 ? 5.619 11.342 1.020 1.00 0.00 34 ILE A CA 16
ATOM 16891 C C . ILE A 1 34 ? 6.101 12.603 1.729 1.00 0.00 34 ILE A C 16
ATOM 16892 O O . ILE A 1 34 ? 6.459 13.591 1.087 1.00 0.00 34 ILE A O 16
ATOM 16908 N N . CYS A 1 35 ? 6.110 12.562 3.057 1.00 0.00 35 CYS A N 16
ATOM 16909 C CA . CYS A 1 35 ? 6.550 13.701 3.855 1.00 0.00 35 CYS A CA 16
ATOM 16910 C C . CYS A 1 35 ? 7.791 13.347 4.669 1.00 0.00 35 CYS A C 16
ATOM 16911 O O . CYS A 1 35 ? 8.072 13.970 5.693 1.00 0.00 35 CYS A O 16
ATOM 16918 N N . MET A 1 36 ? 8.529 12.343 4.207 1.00 0.00 36 MET A N 16
ATOM 16919 C CA . MET A 1 36 ? 9.740 11.908 4.892 1.00 0.00 36 MET A CA 16
ATOM 16920 C C . MET A 1 36 ? 9.592 12.051 6.404 1.00 0.00 36 MET A C 16
ATOM 16921 O O . MET A 1 36 ? 10.491 12.550 7.080 1.00 0.00 36 MET A O 16
ATOM 16935 N N . ALA A 1 37 ? 8.452 11.610 6.926 1.00 0.00 37 ALA A N 16
ATOM 16936 C CA . ALA A 1 37 ? 8.187 11.688 8.357 1.00 0.00 37 ALA A CA 16
ATOM 16937 C C . ALA A 1 37 ? 8.138 10.299 8.983 1.00 0.00 37 ALA A C 16
ATOM 16938 O O . ALA A 1 37 ? 7.953 9.301 8.286 1.00 0.00 37 ALA A O 16
ATOM 16945 N N . GLN A 1 38 ? 8.306 10.242 10.300 1.00 0.00 38 GLN A N 16
ATOM 16946 C CA . GLN A 1 38 ? 8.282 8.973 11.019 1.00 0.00 38 GLN A CA 16
ATOM 16947 C C . GLN A 1 38 ? 6.850 8.499 11.239 1.00 0.00 38 GLN A C 16
ATOM 16948 O O . GLN A 1 38 ? 5.901 9.271 11.095 1.00 0.00 38 GLN A O 16
ATOM 16962 N N . ILE A 1 39 ? 6.700 7.226 11.588 1.00 0.00 39 ILE A N 16
ATOM 16963 C CA . ILE A 1 39 ? 5.383 6.650 11.829 1.00 0.00 39 ILE A CA 16
ATOM 16964 C C . ILE A 1 39 ? 5.365 5.838 13.120 1.00 0.00 39 ILE A C 16
ATOM 16965 O O . ILE A 1 39 ? 6.314 5.115 13.423 1.00 0.00 39 ILE A O 16
ATOM 16981 N N . ALA A 1 40 ? 4.279 5.962 13.875 1.00 0.00 40 ALA A N 16
ATOM 16982 C CA . ALA A 1 40 ? 4.136 5.237 15.132 1.00 0.00 40 ALA A CA 16
ATOM 16983 C C . ALA A 1 40 ? 3.353 3.943 14.933 1.00 0.00 40 ALA A C 16
ATOM 16984 O O . ALA A 1 40 ? 2.153 3.885 15.202 1.00 0.00 40 ALA A O 16
ATOM 16991 N N . TYR A 1 41 ? 4.040 2.909 14.460 1.00 0.00 41 TYR A N 16
ATOM 16992 C CA . TYR A 1 41 ? 3.408 1.617 14.222 1.00 0.00 41 TYR A CA 16
ATOM 16993 C C . TYR A 1 41 ? 3.056 0.932 15.539 1.00 0.00 41 TYR A C 16
ATOM 16994 O O . TYR A 1 41 ? 3.888 0.829 16.440 1.00 0.00 41 TYR A O 16
ATOM 17012 N N . SER A 1 42 ? 1.816 0.465 15.643 1.00 0.00 42 SER A N 16
ATOM 17013 C CA . SER A 1 42 ? 1.351 -0.208 16.850 1.00 0.00 42 SER A CA 16
ATOM 17014 C C . SER A 1 42 ? 0.843 -1.610 16.529 1.00 0.00 42 SER A C 16
ATOM 17015 O O . SER A 1 42 ? 1.334 -2.599 17.072 1.00 0.00 42 SER A O 16
ATOM 17023 N N . GLY A 1 43 ? -0.144 -1.687 15.642 1.00 0.00 43 GLY A N 16
ATOM 17024 C CA . GLY A 1 43 ? -0.703 -2.972 15.263 1.00 0.00 43 GLY A CA 16
ATOM 17025 C C . GLY A 1 43 ? -1.947 -2.834 14.409 1.00 0.00 43 GLY A C 16
ATOM 17026 O O . GLY A 1 43 ? -2.812 -2.006 14.690 1.00 0.00 43 GLY A O 16
ATOM 17030 N N . ASN A 1 44 ? -2.037 -3.647 13.361 1.00 0.00 44 ASN A N 16
ATOM 17031 C CA . ASN A 1 44 ? -3.184 -3.610 12.461 1.00 0.00 44 ASN A CA 16
ATOM 17032 C C . ASN A 1 44 ? -3.203 -2.313 11.657 1.00 0.00 44 ASN A C 16
ATOM 17033 O O . ASN A 1 44 ? -4.262 -1.726 11.428 1.00 0.00 44 ASN A O 16
ATOM 17044 N N . THR A 1 45 ? -2.024 -1.870 11.230 1.00 0.00 45 THR A N 16
ATOM 17045 C CA . THR A 1 45 ? -1.905 -0.643 10.453 1.00 0.00 45 THR A CA 16
ATOM 17046 C C . THR A 1 45 ? -2.905 0.406 10.925 1.00 0.00 45 THR A C 16
ATOM 17047 O O . THR A 1 45 ? -3.555 1.067 10.114 1.00 0.00 45 THR A O 16
ATOM 17058 N N . SER A 1 46 ? -3.024 0.555 12.240 1.00 0.00 46 SER A N 16
ATOM 17059 C CA . SER A 1 46 ? -3.948 1.523 12.820 1.00 0.00 46 SER A CA 16
ATOM 17060 C C . SER A 1 46 ? -3.406 2.942 12.681 1.00 0.00 46 SER A C 16
ATOM 17061 O O . SER A 1 46 ? -4.150 3.877 12.389 1.00 0.00 46 SER A O 16
ATOM 17069 N N . ASN A 1 47 ? -2.103 3.095 12.894 1.00 0.00 47 ASN A N 16
ATOM 17070 C CA . ASN A 1 47 ? -1.459 4.400 12.794 1.00 0.00 47 ASN A CA 16
ATOM 17071 C C . ASN A 1 47 ? -1.199 4.767 11.336 1.00 0.00 47 ASN A C 16
ATOM 17072 O O . ASN A 1 47 ? -1.428 5.904 10.920 1.00 0.00 47 ASN A O 16
ATOM 17083 N N . LEU A 1 48 ? -0.719 3.798 10.565 1.00 0.00 48 LEU A N 16
ATOM 17084 C CA . LEU A 1 48 ? -0.427 4.019 9.152 1.00 0.00 48 LEU A CA 16
ATOM 17085 C C . LEU A 1 48 ? -1.443 4.970 8.529 1.00 0.00 48 LEU A C 16
ATOM 17086 O O . LEU A 1 48 ? -1.075 5.979 7.926 1.00 0.00 48 LEU A O 16
ATOM 17102 N N . SER A 1 49 ? -2.722 4.644 8.680 1.00 0.00 49 SER A N 16
ATOM 17103 C CA . SER A 1 49 ? -3.792 5.469 8.130 1.00 0.00 49 SER A CA 16
ATOM 17104 C C . SER A 1 49 ? -3.882 6.803 8.865 1.00 0.00 49 SER A C 16
ATOM 17105 O O . SER A 1 49 ? -3.930 7.864 8.244 1.00 0.00 49 SER A O 16
ATOM 17113 N N . TYR A 1 50 ? -3.903 6.740 10.192 1.00 0.00 50 TYR A N 16
ATOM 17114 C CA . TYR A 1 50 ? -3.990 7.941 11.013 1.00 0.00 50 TYR A CA 16
ATOM 17115 C C . TYR A 1 50 ? -3.003 9.001 10.532 1.00 0.00 50 TYR A C 16
ATOM 17116 O O . TYR A 1 50 ? -3.377 10.149 10.286 1.00 0.00 50 TYR A O 16
ATOM 17134 N N . HIS A 1 51 ? -1.740 8.609 10.400 1.00 0.00 51 HIS A N 16
ATOM 17135 C CA . HIS A 1 51 ? -0.699 9.523 9.947 1.00 0.00 51 HIS A CA 16
ATOM 17136 C C . HIS A 1 51 ? -1.193 10.376 8.783 1.00 0.00 51 HIS A C 16
ATOM 17137 O O . HIS A 1 51 ? -1.021 11.596 8.776 1.00 0.00 51 HIS A O 16
ATOM 17151 N N . LEU A 1 52 ? -1.806 9.728 7.799 1.00 0.00 52 LEU A N 16
ATOM 17152 C CA . LEU A 1 52 ? -2.325 10.427 6.628 1.00 0.00 52 LEU A CA 16
ATOM 17153 C C . LEU A 1 52 ? -3.526 11.291 6.998 1.00 0.00 52 LEU A C 16
ATOM 17154 O O . LEU A 1 52 ? -3.525 12.501 6.773 1.00 0.00 52 LEU A O 16
ATOM 17170 N N . GLU A 1 53 ? -4.549 10.662 7.569 1.00 0.00 53 GLU A N 16
ATOM 17171 C CA . GLU A 1 53 ? -5.755 11.374 7.971 1.00 0.00 53 GLU A CA 16
ATOM 17172 C C . GLU A 1 53 ? -5.417 12.774 8.477 1.00 0.00 53 GLU A C 16
ATOM 17173 O O . GLU A 1 53 ? -6.155 13.730 8.234 1.00 0.00 53 GLU A O 16
ATOM 17185 N N . LYS A 1 54 ? -4.296 12.888 9.181 1.00 0.00 54 LYS A N 16
ATOM 17186 C CA . LYS A 1 54 ? -3.858 14.170 9.721 1.00 0.00 54 LYS A CA 16
ATOM 17187 C C . LYS A 1 54 ? -2.873 14.850 8.775 1.00 0.00 54 LYS A C 16
ATOM 17188 O O . LYS A 1 54 ? -2.955 16.055 8.541 1.00 0.00 54 LYS A O 16
ATOM 17207 N N . ASN A 1 55 ? -1.944 14.069 8.233 1.00 0.00 55 ASN A N 16
ATOM 17208 C CA . ASN A 1 55 ? -0.944 14.597 7.312 1.00 0.00 55 ASN A CA 16
ATOM 17209 C C . ASN A 1 55 ? -1.543 14.813 5.926 1.00 0.00 55 ASN A C 16
ATOM 17210 O O . ASN A 1 55 ? -1.795 15.947 5.516 1.00 0.00 55 ASN A O 16
ATOM 17221 N N . HIS A 1 56 ? -1.768 13.718 5.207 1.00 0.00 56 HIS A N 16
ATOM 17222 C CA . HIS A 1 56 ? -2.338 13.787 3.866 1.00 0.00 56 HIS A CA 16
ATOM 17223 C C . HIS A 1 56 ? -3.829 13.466 3.892 1.00 0.00 56 HIS A C 16
ATOM 17224 O O . HIS A 1 56 ? -4.238 12.305 3.935 1.00 0.00 56 HIS A O 16
ATOM 17238 N N . PRO A 1 57 ? -4.663 14.516 3.867 1.00 0.00 57 PRO A N 16
ATOM 17239 C CA . PRO A 1 57 ? -6.121 14.371 3.888 1.00 0.00 57 PRO A CA 16
ATOM 17240 C C . PRO A 1 57 ? -6.664 13.785 2.589 1.00 0.00 57 PRO A C 16
ATOM 17241 O O . PRO A 1 57 ? -7.589 12.974 2.602 1.00 0.00 57 PRO A O 16
ATOM 17252 N N . GLU A 1 58 ? -6.081 14.202 1.469 1.00 0.00 58 GLU A N 16
ATOM 17253 C CA . GLU A 1 58 ? -6.508 13.718 0.161 1.00 0.00 58 GLU A CA 16
ATOM 17254 C C . GLU A 1 58 ? -6.128 12.251 -0.027 1.00 0.00 58 GLU A C 16
ATOM 17255 O O . GLU A 1 58 ? -6.976 11.416 -0.340 1.00 0.00 58 GLU A O 16
ATOM 17267 N N . GLU A 1 59 ? -4.849 11.948 0.166 1.00 0.00 59 GLU A N 16
ATOM 17268 C CA . GLU A 1 59 ? -4.356 10.584 0.017 1.00 0.00 59 GLU A CA 16
ATOM 17269 C C . GLU A 1 59 ? -5.152 9.620 0.892 1.00 0.00 59 GLU A C 16
ATOM 17270 O O . GLU A 1 59 ? -5.537 8.536 0.451 1.00 0.00 59 GLU A O 16
ATOM 17282 N N . PHE A 1 60 ? -5.394 10.021 2.136 1.00 0.00 60 PHE A N 16
ATOM 17283 C CA . PHE A 1 60 ? -6.142 9.193 3.075 1.00 0.00 60 PHE A CA 16
ATOM 17284 C C . PHE A 1 60 ? -7.394 8.621 2.417 1.00 0.00 60 PHE A C 16
ATOM 17285 O O . PHE A 1 60 ? -7.661 7.422 2.503 1.00 0.00 60 PHE A O 16
ATOM 17302 N N . CYS A 1 61 ? -8.159 9.488 1.763 1.00 0.00 61 CYS A N 16
ATOM 17303 C CA . CYS A 1 61 ? -9.385 9.071 1.092 1.00 0.00 61 CYS A CA 16
ATOM 17304 C C . CYS A 1 61 ? -9.108 7.942 0.105 1.00 0.00 61 CYS A C 16
ATOM 17305 O O . CYS A 1 61 ? -9.838 6.952 0.058 1.00 0.00 61 CYS A O 16
ATOM 17313 N N . GLU A 1 62 ? -8.048 8.098 -0.683 1.00 0.00 62 GLU A N 16
ATOM 17314 C CA . GLU A 1 62 ? -7.676 7.092 -1.671 1.00 0.00 62 GLU A CA 16
ATOM 17315 C C . GLU A 1 62 ? -7.656 5.699 -1.048 1.00 0.00 62 GLU A C 16
ATOM 17316 O O . GLU A 1 62 ? -8.127 4.732 -1.647 1.00 0.00 62 GLU A O 16
ATOM 17328 N N . PHE A 1 63 ? -7.107 5.605 0.158 1.00 0.00 63 PHE A N 16
ATOM 17329 C CA . PHE A 1 63 ? -7.023 4.331 0.863 1.00 0.00 63 PHE A CA 16
ATOM 17330 C C . PHE A 1 63 ? -8.393 3.906 1.383 1.00 0.00 63 PHE A C 16
ATOM 17331 O O . PHE A 1 63 ? -8.611 2.739 1.711 1.00 0.00 63 PHE A O 16
ATOM 17348 N N . VAL A 1 64 ? -9.314 4.862 1.457 1.00 0.00 64 VAL A N 16
ATOM 17349 C CA . VAL A 1 64 ? -10.663 4.588 1.937 1.00 0.00 64 VAL A CA 16
ATOM 17350 C C . VAL A 1 64 ? -11.710 5.176 0.997 1.00 0.00 64 VAL A C 16
ATOM 17351 O O . VAL A 1 64 ? -12.025 6.364 1.065 1.00 0.00 64 VAL A O 16
ATOM 17364 N N . LYS A 1 65 ? -12.247 4.335 0.120 1.00 0.00 65 LYS A N 16
ATOM 17365 C CA . LYS A 1 65 ? -13.261 4.769 -0.834 1.00 0.00 65 LYS A CA 16
ATOM 17366 C C . LYS A 1 65 ? -14.587 5.043 -0.132 1.00 0.00 65 LYS A C 16
ATOM 17367 O O . LYS A 1 65 ? -15.343 4.120 0.171 1.00 0.00 65 LYS A O 16
ATOM 17386 N N . SER A 1 66 ? -14.863 6.318 0.124 1.00 0.00 66 SER A N 16
ATOM 17387 C CA . SER A 1 66 ? -16.097 6.714 0.793 1.00 0.00 66 SER A CA 16
ATOM 17388 C C . SER A 1 66 ? -16.350 8.209 0.625 1.00 0.00 66 SER A C 16
ATOM 17389 O O . SER A 1 66 ? -15.483 9.032 0.913 1.00 0.00 66 SER A O 16
ATOM 17397 N N . ASN A 1 67 ? -17.547 8.552 0.158 1.00 0.00 67 ASN A N 16
ATOM 17398 C CA . ASN A 1 67 ? -17.915 9.947 -0.048 1.00 0.00 67 ASN A CA 16
ATOM 17399 C C . ASN A 1 67 ? -18.301 10.609 1.272 1.00 0.00 67 ASN A C 16
ATOM 17400 O O . ASN A 1 67 ? -19.416 10.433 1.763 1.00 0.00 67 ASN A O 16
ATOM 17411 N N . SER A 1 68 ? -17.372 11.371 1.839 1.00 0.00 68 SER A N 16
ATOM 17412 C CA . SER A 1 68 ? -17.613 12.056 3.104 1.00 0.00 68 SER A CA 16
ATOM 17413 C C . SER A 1 68 ? -17.262 13.537 2.994 1.00 0.00 68 SER A C 16
ATOM 17414 O O . SER A 1 68 ? -16.160 13.896 2.582 1.00 0.00 68 SER A O 16
ATOM 17422 N N . GLY A 1 69 ? -18.208 14.393 3.367 1.00 0.00 69 GLY A N 16
ATOM 17423 C CA . GLY A 1 69 ? -17.981 15.825 3.304 1.00 0.00 69 GLY A CA 16
ATOM 17424 C C . GLY A 1 69 ? -16.648 16.227 3.903 1.00 0.00 69 GLY A C 16
ATOM 17425 O O . GLY A 1 69 ? -16.170 15.627 4.866 1.00 0.00 69 GLY A O 16
ATOM 17429 N N . PRO A 1 70 ? -16.025 17.265 3.327 1.00 0.00 70 PRO A N 16
ATOM 17430 C CA . PRO A 1 70 ? -14.729 17.770 3.793 1.00 0.00 70 PRO A CA 16
ATOM 17431 C C . PRO A 1 70 ? -14.830 18.457 5.150 1.00 0.00 70 PRO A C 16
ATOM 17432 O O . PRO A 1 70 ? -15.898 18.494 5.761 1.00 0.00 70 PRO A O 16
ATOM 17443 N N . SER A 1 71 ? -13.711 19.002 5.617 1.00 0.00 71 SER A N 16
ATOM 17444 C CA . SER A 1 71 ? -13.672 19.686 6.904 1.00 0.00 71 SER A CA 16
ATOM 17445 C C . SER A 1 71 ? -12.496 20.656 6.968 1.00 0.00 71 SER A C 16
ATOM 17446 O O . SER A 1 71 ? -11.555 20.561 6.182 1.00 0.00 71 SER A O 16
ATOM 17454 N N . SER A 1 72 ? -12.559 21.591 7.912 1.00 0.00 72 SER A N 16
ATOM 17455 C CA . SER A 1 72 ? -11.503 22.582 8.078 1.00 0.00 72 SER A CA 16
ATOM 17456 C C . SER A 1 72 ? -10.188 21.914 8.469 1.00 0.00 72 SER A C 16
ATOM 17457 O O . SER A 1 72 ? -10.004 21.504 9.614 1.00 0.00 72 SER A O 16
ATOM 17465 N N . GLY A 1 73 ? -9.276 21.808 7.507 1.00 0.00 73 GLY A N 16
ATOM 17466 C CA . GLY A 1 73 ? -7.990 21.189 7.770 1.00 0.00 73 GLY A CA 16
ATOM 17467 C C . GLY A 1 73 ? -6.932 22.198 8.172 1.00 0.00 73 GLY A C 16
ATOM 17468 O O . GLY A 1 73 ? -7.251 23.146 8.888 1.00 0.00 73 GLY A O 16
ATOM 17473 N N . GLY A 1 1 ? 7.064 -17.495 3.658 1.00 0.00 1 GLY A N 17
ATOM 17474 C CA . GLY A 1 1 ? 5.700 -17.784 3.254 1.00 0.00 1 GLY A CA 17
ATOM 17475 C C . GLY A 1 1 ? 4.740 -17.803 4.427 1.00 0.00 1 GLY A C 17
ATOM 17476 O O . GLY A 1 1 ? 5.161 -17.888 5.581 1.00 0.00 1 GLY A O 17
ATOM 17480 N N . SER A 1 2 ? 3.446 -17.723 4.133 1.00 0.00 2 SER A N 17
ATOM 17481 C CA . SER A 1 2 ? 2.424 -17.727 5.173 1.00 0.00 2 SER A CA 17
ATOM 17482 C C . SER A 1 2 ? 2.599 -16.536 6.110 1.00 0.00 2 SER A C 17
ATOM 17483 O O . SER A 1 2 ? 2.497 -16.671 7.329 1.00 0.00 2 SER A O 17
ATOM 17491 N N . SER A 1 3 ? 2.862 -15.368 5.531 1.00 0.00 3 SER A N 17
ATOM 17492 C CA . SER A 1 3 ? 3.054 -14.153 6.313 1.00 0.00 3 SER A CA 17
ATOM 17493 C C . SER A 1 3 ? 1.760 -13.350 6.398 1.00 0.00 3 SER A C 17
ATOM 17494 O O . SER A 1 3 ? 1.275 -13.047 7.487 1.00 0.00 3 SER A O 17
ATOM 17502 N N . GLY A 1 4 ? 1.204 -13.010 5.239 1.00 0.00 4 GLY A N 17
ATOM 17503 C CA . GLY A 1 4 ? -0.029 -12.246 5.203 1.00 0.00 4 GLY A CA 17
ATOM 17504 C C . GLY A 1 4 ? -0.877 -12.571 3.990 1.00 0.00 4 GLY A C 17
ATOM 17505 O O . GLY A 1 4 ? -0.452 -12.364 2.853 1.00 0.00 4 GLY A O 17
ATOM 17509 N N . SER A 1 5 ? -2.080 -13.082 4.231 1.00 0.00 5 SER A N 17
ATOM 17510 C CA . SER A 1 5 ? -2.988 -13.442 3.148 1.00 0.00 5 SER A CA 17
ATOM 17511 C C . SER A 1 5 ? -3.541 -12.194 2.466 1.00 0.00 5 SER A C 17
ATOM 17512 O O . SER A 1 5 ? -3.518 -12.082 1.240 1.00 0.00 5 SER A O 17
ATOM 17520 N N . SER A 1 6 ? -4.037 -11.259 3.269 1.00 0.00 6 SER A N 17
ATOM 17521 C CA . SER A 1 6 ? -4.599 -10.020 2.743 1.00 0.00 6 SER A CA 17
ATOM 17522 C C . SER A 1 6 ? -3.730 -8.825 3.123 1.00 0.00 6 SER A C 17
ATOM 17523 O O . SER A 1 6 ? -3.975 -8.160 4.128 1.00 0.00 6 SER A O 17
ATOM 17531 N N . GLY A 1 7 ? -2.713 -8.559 2.309 1.00 0.00 7 GLY A N 17
ATOM 17532 C CA . GLY A 1 7 ? -1.822 -7.445 2.575 1.00 0.00 7 GLY A CA 17
ATOM 17533 C C . GLY A 1 7 ? -2.559 -6.124 2.672 1.00 0.00 7 GLY A C 17
ATOM 17534 O O . GLY A 1 7 ? -3.429 -5.829 1.853 1.00 0.00 7 GLY A O 17
ATOM 17538 N N . SER A 1 8 ? -2.211 -5.326 3.677 1.00 0.00 8 SER A N 17
ATOM 17539 C CA . SER A 1 8 ? -2.849 -4.031 3.881 1.00 0.00 8 SER A CA 17
ATOM 17540 C C . SER A 1 8 ? -2.402 -3.031 2.819 1.00 0.00 8 SER A C 17
ATOM 17541 O O . SER A 1 8 ? -1.284 -2.517 2.865 1.00 0.00 8 SER A O 17
ATOM 17549 N N . LYS A 1 9 ? -3.283 -2.760 1.863 1.00 0.00 9 LYS A N 17
ATOM 17550 C CA . LYS A 1 9 ? -2.982 -1.821 0.789 1.00 0.00 9 LYS A CA 17
ATOM 17551 C C . LYS A 1 9 ? -2.232 -0.605 1.323 1.00 0.00 9 LYS A C 17
ATOM 17552 O O . LYS A 1 9 ? -1.408 -0.015 0.624 1.00 0.00 9 LYS A O 17
ATOM 17571 N N . VAL A 1 10 ? -2.522 -0.236 2.567 1.00 0.00 10 VAL A N 17
ATOM 17572 C CA . VAL A 1 10 ? -1.873 0.908 3.196 1.00 0.00 10 VAL A CA 17
ATOM 17573 C C . VAL A 1 10 ? -0.363 0.869 2.983 1.00 0.00 10 VAL A C 17
ATOM 17574 O O . VAL A 1 10 ? 0.251 1.877 2.634 1.00 0.00 10 VAL A O 17
ATOM 17587 N N . TRP A 1 11 ? 0.228 -0.301 3.195 1.00 0.00 11 TRP A N 17
ATOM 17588 C CA . TRP A 1 11 ? 1.666 -0.472 3.026 1.00 0.00 11 TRP A CA 17
ATOM 17589 C C . TRP A 1 11 ? 2.185 0.384 1.876 1.00 0.00 11 TRP A C 17
ATOM 17590 O O . TRP A 1 11 ? 3.277 0.948 1.952 1.00 0.00 11 TRP A O 17
ATOM 17611 N N . LYS A 1 12 ? 1.396 0.479 0.812 1.00 0.00 12 LYS A N 17
ATOM 17612 C CA . LYS A 1 12 ? 1.774 1.268 -0.355 1.00 0.00 12 LYS A CA 17
ATOM 17613 C C . LYS A 1 12 ? 2.196 2.675 0.055 1.00 0.00 12 LYS A C 17
ATOM 17614 O O . LYS A 1 12 ? 3.307 3.112 -0.244 1.00 0.00 12 LYS A O 17
ATOM 17633 N N . TYR A 1 13 ? 1.302 3.380 0.741 1.00 0.00 13 TYR A N 17
ATOM 17634 C CA . TYR A 1 13 ? 1.582 4.738 1.190 1.00 0.00 13 TYR A CA 17
ATOM 17635 C C . TYR A 1 13 ? 2.875 4.789 1.998 1.00 0.00 13 TYR A C 17
ATOM 17636 O O . TYR A 1 13 ? 3.731 5.645 1.769 1.00 0.00 13 TYR A O 17
ATOM 17654 N N . PHE A 1 14 ? 3.011 3.866 2.944 1.00 0.00 14 PHE A N 17
ATOM 17655 C CA . PHE A 1 14 ? 4.199 3.805 3.787 1.00 0.00 14 PHE A CA 17
ATOM 17656 C C . PHE A 1 14 ? 5.028 2.564 3.469 1.00 0.00 14 PHE A C 17
ATOM 17657 O O . PHE A 1 14 ? 4.817 1.498 4.046 1.00 0.00 14 PHE A O 17
ATOM 17674 N N . GLY A 1 15 ? 5.973 2.712 2.545 1.00 0.00 15 GLY A N 17
ATOM 17675 C CA . GLY A 1 15 ? 6.820 1.596 2.165 1.00 0.00 15 GLY A CA 17
ATOM 17676 C C . GLY A 1 15 ? 7.996 1.414 3.104 1.00 0.00 15 GLY A C 17
ATOM 17677 O O . GLY A 1 15 ? 8.534 2.387 3.633 1.00 0.00 15 GLY A O 17
ATOM 17681 N N . PHE A 1 16 ? 8.396 0.164 3.314 1.00 0.00 16 PHE A N 17
ATOM 17682 C CA . PHE A 1 16 ? 9.514 -0.143 4.198 1.00 0.00 16 PHE A CA 17
ATOM 17683 C C . PHE A 1 16 ? 10.773 -0.455 3.395 1.00 0.00 16 PHE A C 17
ATOM 17684 O O . PHE A 1 16 ? 10.697 -0.902 2.250 1.00 0.00 16 PHE A O 17
ATOM 17701 N N . ASP A 1 17 ? 11.930 -0.216 4.003 1.00 0.00 17 ASP A N 17
ATOM 17702 C CA . ASP A 1 17 ? 13.206 -0.472 3.345 1.00 0.00 17 ASP A CA 17
ATOM 17703 C C . ASP A 1 17 ? 13.859 -1.734 3.900 1.00 0.00 17 ASP A C 17
ATOM 17704 O O . ASP A 1 17 ? 14.293 -1.767 5.052 1.00 0.00 17 ASP A O 17
ATOM 17713 N N . THR A 1 18 ? 13.926 -2.772 3.072 1.00 0.00 18 THR A N 17
ATOM 17714 C CA . THR A 1 18 ? 14.524 -4.037 3.480 1.00 0.00 18 THR A CA 17
ATOM 17715 C C . THR A 1 18 ? 15.407 -4.609 2.376 1.00 0.00 18 THR A C 17
ATOM 17716 O O . THR A 1 18 ? 15.046 -4.576 1.201 1.00 0.00 18 THR A O 17
ATOM 17727 N N . ASN A 1 19 ? 16.565 -5.134 2.764 1.00 0.00 19 ASN A N 17
ATOM 17728 C CA . ASN A 1 19 ? 17.499 -5.713 1.806 1.00 0.00 19 ASN A CA 17
ATOM 17729 C C . ASN A 1 19 ? 17.168 -7.179 1.541 1.00 0.00 19 ASN A C 17
ATOM 17730 O O . ASN A 1 19 ? 17.203 -7.637 0.400 1.00 0.00 19 ASN A O 17
ATOM 17741 N N . ALA A 1 20 ? 16.846 -7.908 2.605 1.00 0.00 20 ALA A N 17
ATOM 17742 C CA . ALA A 1 20 ? 16.506 -9.321 2.487 1.00 0.00 20 ALA A CA 17
ATOM 17743 C C . ALA A 1 20 ? 15.001 -9.535 2.610 1.00 0.00 20 ALA A C 17
ATOM 17744 O O . ALA A 1 20 ? 14.372 -9.057 3.553 1.00 0.00 20 ALA A O 17
ATOM 17751 N N . GLU A 1 21 ? 14.430 -10.257 1.650 1.00 0.00 21 GLU A N 17
ATOM 17752 C CA . GLU A 1 21 ? 12.999 -10.532 1.652 1.00 0.00 21 GLU A CA 17
ATOM 17753 C C . GLU A 1 21 ? 12.618 -11.430 2.825 1.00 0.00 21 GLU A C 17
ATOM 17754 O O . GLU A 1 21 ? 11.584 -11.234 3.462 1.00 0.00 21 GLU A O 17
ATOM 17766 N N . GLY A 1 22 ? 13.463 -12.418 3.105 1.00 0.00 22 GLY A N 17
ATOM 17767 C CA . GLY A 1 22 ? 13.199 -13.333 4.200 1.00 0.00 22 GLY A CA 17
ATOM 17768 C C . GLY A 1 22 ? 12.505 -12.656 5.366 1.00 0.00 22 GLY A C 17
ATOM 17769 O O . GLY A 1 22 ? 11.371 -12.997 5.704 1.00 0.00 22 GLY A O 17
ATOM 17773 N N . CYS A 1 23 ? 13.187 -11.697 5.982 1.00 0.00 23 CYS A N 17
ATOM 17774 C CA . CYS A 1 23 ? 12.630 -10.973 7.119 1.00 0.00 23 CYS A CA 17
ATOM 17775 C C . CYS A 1 23 ? 13.207 -9.563 7.201 1.00 0.00 23 CYS A C 17
ATOM 17776 O O . CYS A 1 23 ? 14.366 -9.335 6.853 1.00 0.00 23 CYS A O 17
ATOM 17784 N N . ILE A 1 24 ? 12.391 -8.621 7.661 1.00 0.00 24 ILE A N 17
ATOM 17785 C CA . ILE A 1 24 ? 12.821 -7.234 7.788 1.00 0.00 24 ILE A CA 17
ATOM 17786 C C . ILE A 1 24 ? 14.027 -7.115 8.713 1.00 0.00 24 ILE A C 17
ATOM 17787 O O . ILE A 1 24 ? 14.009 -7.606 9.842 1.00 0.00 24 ILE A O 17
ATOM 17803 N N . LEU A 1 25 ? 15.075 -6.458 8.228 1.00 0.00 25 LEU A N 17
ATOM 17804 C CA . LEU A 1 25 ? 16.291 -6.271 9.012 1.00 0.00 25 LEU A CA 17
ATOM 17805 C C . LEU A 1 25 ? 16.052 -5.302 10.165 1.00 0.00 25 LEU A C 17
ATOM 17806 O O . LEU A 1 25 ? 16.393 -5.593 11.312 1.00 0.00 25 LEU A O 17
ATOM 17822 N N . GLN A 1 26 ? 15.463 -4.152 9.853 1.00 0.00 26 GLN A N 17
ATOM 17823 C CA . GLN A 1 26 ? 15.178 -3.142 10.865 1.00 0.00 26 GLN A CA 17
ATOM 17824 C C . GLN A 1 26 ? 14.005 -3.566 11.742 1.00 0.00 26 GLN A C 17
ATOM 17825 O O . GLN A 1 26 ? 13.159 -4.357 11.324 1.00 0.00 26 GLN A O 17
ATOM 17839 N N . TRP A 1 27 ? 13.961 -3.036 12.959 1.00 0.00 27 TRP A N 17
ATOM 17840 C CA . TRP A 1 27 ? 12.891 -3.361 13.895 1.00 0.00 27 TRP A CA 17
ATOM 17841 C C . TRP A 1 27 ? 11.529 -2.991 13.316 1.00 0.00 27 TRP A C 17
ATOM 17842 O O . TRP A 1 27 ? 11.442 -2.346 12.271 1.00 0.00 27 TRP A O 17
ATOM 17863 N N . LYS A 1 28 ? 10.468 -3.403 14.001 1.00 0.00 28 LYS A N 17
ATOM 17864 C CA . LYS A 1 28 ? 9.110 -3.115 13.556 1.00 0.00 28 LYS A CA 17
ATOM 17865 C C . LYS A 1 28 ? 8.839 -1.614 13.573 1.00 0.00 28 LYS A C 17
ATOM 17866 O O . LYS A 1 28 ? 8.311 -1.078 14.548 1.00 0.00 28 LYS A O 17
ATOM 17885 N N . LYS A 1 29 ? 9.204 -0.939 12.488 1.00 0.00 29 LYS A N 17
ATOM 17886 C CA . LYS A 1 29 ? 8.998 0.500 12.376 1.00 0.00 29 LYS A CA 17
ATOM 17887 C C . LYS A 1 29 ? 8.603 0.885 10.954 1.00 0.00 29 LYS A C 17
ATOM 17888 O O . LYS A 1 29 ? 9.042 0.261 9.988 1.00 0.00 29 LYS A O 17
ATOM 17907 N N . ILE A 1 30 ? 7.773 1.916 10.834 1.00 0.00 30 ILE A N 17
ATOM 17908 C CA . ILE A 1 30 ? 7.321 2.384 9.530 1.00 0.00 30 ILE A CA 17
ATOM 17909 C C . ILE A 1 30 ? 7.529 3.887 9.383 1.00 0.00 30 ILE A C 17
ATOM 17910 O O . ILE A 1 30 ? 7.463 4.632 10.362 1.00 0.00 30 ILE A O 17
ATOM 17926 N N . TYR A 1 31 ? 7.777 4.328 8.155 1.00 0.00 31 TYR A N 17
ATOM 17927 C CA . TYR A 1 31 ? 7.995 5.743 7.880 1.00 0.00 31 TYR A CA 17
ATOM 17928 C C . TYR A 1 31 ? 7.270 6.168 6.606 1.00 0.00 31 TYR A C 17
ATOM 17929 O O . TYR A 1 31 ? 6.975 5.343 5.741 1.00 0.00 31 TYR A O 17
ATOM 17947 N N . CYS A 1 32 ? 6.987 7.462 6.499 1.00 0.00 32 CYS A N 17
ATOM 17948 C CA . CYS A 1 32 ? 6.297 8.000 5.332 1.00 0.00 32 CYS A CA 17
ATOM 17949 C C . CYS A 1 32 ? 7.294 8.556 4.320 1.00 0.00 32 CYS A C 17
ATOM 17950 O O . CYS A 1 32 ? 8.028 9.501 4.610 1.00 0.00 32 CYS A O 17
ATOM 17957 N N . ARG A 1 33 ? 7.314 7.964 3.130 1.00 0.00 33 ARG A N 17
ATOM 17958 C CA . ARG A 1 33 ? 8.221 8.399 2.075 1.00 0.00 33 ARG A CA 17
ATOM 17959 C C . ARG A 1 33 ? 7.679 9.639 1.370 1.00 0.00 33 ARG A C 17
ATOM 17960 O O . ARG A 1 33 ? 8.442 10.444 0.835 1.00 0.00 33 ARG A O 17
ATOM 17981 N N . ILE A 1 34 ? 6.359 9.785 1.373 1.00 0.00 34 ILE A N 17
ATOM 17982 C CA . ILE A 1 34 ? 5.716 10.927 0.734 1.00 0.00 34 ILE A CA 17
ATOM 17983 C C . ILE A 1 34 ? 6.359 12.237 1.174 1.00 0.00 34 ILE A C 17
ATOM 17984 O O . ILE A 1 34 ? 6.849 13.009 0.349 1.00 0.00 34 ILE A O 17
ATOM 18000 N N . CYS A 1 35 ? 6.357 12.483 2.480 1.00 0.00 35 CYS A N 17
ATOM 18001 C CA . CYS A 1 35 ? 6.941 13.699 3.032 1.00 0.00 35 CYS A CA 17
ATOM 18002 C C . CYS A 1 35 ? 8.105 13.369 3.963 1.00 0.00 35 CYS A C 17
ATOM 18003 O O . CYS A 1 35 ? 8.448 14.155 4.845 1.00 0.00 35 CYS A O 17
ATOM 18010 N N . MET A 1 36 ? 8.707 12.202 3.758 1.00 0.00 36 MET A N 17
ATOM 18011 C CA . MET A 1 36 ? 9.832 11.769 4.578 1.00 0.00 36 MET A CA 17
ATOM 18012 C C . MET A 1 36 ? 9.512 11.915 6.062 1.00 0.00 36 MET A C 17
ATOM 18013 O O . MET A 1 36 ? 10.246 12.567 6.804 1.00 0.00 36 MET A O 17
ATOM 18027 N N . ALA A 1 37 ? 8.411 11.305 6.488 1.00 0.00 37 ALA A N 17
ATOM 18028 C CA . ALA A 1 37 ? 7.994 11.367 7.883 1.00 0.00 37 ALA A CA 17
ATOM 18029 C C . ALA A 1 37 ? 8.231 10.034 8.586 1.00 0.00 37 ALA A C 17
ATOM 18030 O O . ALA A 1 37 ? 8.799 9.109 8.005 1.00 0.00 37 ALA A O 17
ATOM 18037 N N . GLN A 1 38 ? 7.792 9.943 9.837 1.00 0.00 38 GLN A N 17
ATOM 18038 C CA . GLN A 1 38 ? 7.957 8.723 10.618 1.00 0.00 38 GLN A CA 17
ATOM 18039 C C . GLN A 1 38 ? 6.641 8.310 11.269 1.00 0.00 38 GLN A C 17
ATOM 18040 O O . GLN A 1 38 ? 5.967 9.125 11.899 1.00 0.00 38 GLN A O 17
ATOM 18054 N N . ILE A 1 39 ? 6.281 7.041 11.110 1.00 0.00 39 ILE A N 17
ATOM 18055 C CA . ILE A 1 39 ? 5.046 6.521 11.683 1.00 0.00 39 ILE A CA 17
ATOM 18056 C C . ILE A 1 39 ? 5.323 5.337 12.604 1.00 0.00 39 ILE A C 17
ATOM 18057 O O . ILE A 1 39 ? 5.948 4.357 12.201 1.00 0.00 39 ILE A O 17
ATOM 18073 N N . ALA A 1 40 ? 4.852 5.436 13.843 1.00 0.00 40 ALA A N 17
ATOM 18074 C CA . ALA A 1 40 ? 5.045 4.372 14.821 1.00 0.00 40 ALA A CA 17
ATOM 18075 C C . ALA A 1 40 ? 4.019 3.260 14.632 1.00 0.00 40 ALA A C 17
ATOM 18076 O O . ALA A 1 40 ? 2.813 3.504 14.664 1.00 0.00 40 ALA A O 17
ATOM 18083 N N . TYR A 1 41 ? 4.506 2.040 14.435 1.00 0.00 41 TYR A N 17
ATOM 18084 C CA . TYR A 1 41 ? 3.630 0.891 14.238 1.00 0.00 41 TYR A CA 17
ATOM 18085 C C . TYR A 1 41 ? 3.170 0.321 15.576 1.00 0.00 41 TYR A C 17
ATOM 18086 O O . TYR A 1 41 ? 3.986 -0.024 16.430 1.00 0.00 41 TYR A O 17
ATOM 18104 N N . SER A 1 42 ? 1.856 0.224 15.750 1.00 0.00 42 SER A N 17
ATOM 18105 C CA . SER A 1 42 ? 1.285 -0.301 16.985 1.00 0.00 42 SER A CA 17
ATOM 18106 C C . SER A 1 42 ? 0.212 -1.344 16.687 1.00 0.00 42 SER A C 17
ATOM 18107 O O . SER A 1 42 ? -0.954 -1.010 16.481 1.00 0.00 42 SER A O 17
ATOM 18115 N N . GLY A 1 43 ? 0.616 -2.610 16.666 1.00 0.00 43 GLY A N 17
ATOM 18116 C CA . GLY A 1 43 ? -0.322 -3.684 16.392 1.00 0.00 43 GLY A CA 17
ATOM 18117 C C . GLY A 1 43 ? -0.617 -3.832 14.912 1.00 0.00 43 GLY A C 17
ATOM 18118 O O . GLY A 1 43 ? 0.148 -4.458 14.180 1.00 0.00 43 GLY A O 17
ATOM 18122 N N . ASN A 1 44 ? -1.731 -3.256 14.472 1.00 0.00 44 ASN A N 17
ATOM 18123 C CA . ASN A 1 44 ? -2.127 -3.329 13.070 1.00 0.00 44 ASN A CA 17
ATOM 18124 C C . ASN A 1 44 ? -1.831 -2.016 12.352 1.00 0.00 44 ASN A C 17
ATOM 18125 O O . ASN A 1 44 ? -1.263 -1.091 12.934 1.00 0.00 44 ASN A O 17
ATOM 18136 N N . THR A 1 45 ? -2.221 -1.941 11.083 1.00 0.00 45 THR A N 17
ATOM 18137 C CA . THR A 1 45 ? -1.999 -0.742 10.285 1.00 0.00 45 THR A CA 17
ATOM 18138 C C . THR A 1 45 ? -3.128 0.263 10.476 1.00 0.00 45 THR A C 17
ATOM 18139 O O . THR A 1 45 ? -3.678 0.785 9.506 1.00 0.00 45 THR A O 17
ATOM 18150 N N . SER A 1 46 ? -3.470 0.532 11.732 1.00 0.00 46 SER A N 17
ATOM 18151 C CA . SER A 1 46 ? -4.537 1.473 12.050 1.00 0.00 46 SER A CA 17
ATOM 18152 C C . SER A 1 46 ? -4.021 2.909 12.021 1.00 0.00 46 SER A C 17
ATOM 18153 O O . SER A 1 46 ? -4.501 3.737 11.249 1.00 0.00 46 SER A O 17
ATOM 18161 N N . ASN A 1 47 ? -3.039 3.195 12.870 1.00 0.00 47 ASN A N 17
ATOM 18162 C CA . ASN A 1 47 ? -2.457 4.530 12.944 1.00 0.00 47 ASN A CA 17
ATOM 18163 C C . ASN A 1 47 ? -1.881 4.948 11.594 1.00 0.00 47 ASN A C 17
ATOM 18164 O O . ASN A 1 47 ? -1.974 6.111 11.200 1.00 0.00 47 ASN A O 17
ATOM 18175 N N . LEU A 1 48 ? -1.287 3.991 10.889 1.00 0.00 48 LEU A N 17
ATOM 18176 C CA . LEU A 1 48 ? -0.696 4.259 9.583 1.00 0.00 48 LEU A CA 17
ATOM 18177 C C . LEU A 1 48 ? -1.553 5.239 8.788 1.00 0.00 48 LEU A C 17
ATOM 18178 O O . LEU A 1 48 ? -1.092 6.315 8.408 1.00 0.00 48 LEU A O 17
ATOM 18194 N N . SER A 1 49 ? -2.803 4.859 8.541 1.00 0.00 49 SER A N 17
ATOM 18195 C CA . SER A 1 49 ? -3.724 5.703 7.790 1.00 0.00 49 SER A CA 17
ATOM 18196 C C . SER A 1 49 ? -3.901 7.056 8.473 1.00 0.00 49 SER A C 17
ATOM 18197 O O . SER A 1 49 ? -4.024 8.087 7.811 1.00 0.00 49 SER A O 17
ATOM 18205 N N . TYR A 1 50 ? -3.911 7.044 9.801 1.00 0.00 50 TYR A N 17
ATOM 18206 C CA . TYR A 1 50 ? -4.075 8.269 10.575 1.00 0.00 50 TYR A CA 17
ATOM 18207 C C . TYR A 1 50 ? -3.105 9.347 10.102 1.00 0.00 50 TYR A C 17
ATOM 18208 O O . TYR A 1 50 ? -3.466 10.519 9.991 1.00 0.00 50 TYR A O 17
ATOM 18226 N N . HIS A 1 51 ? -1.870 8.941 9.823 1.00 0.00 51 HIS A N 17
ATOM 18227 C CA . HIS A 1 51 ? -0.846 9.871 9.359 1.00 0.00 51 HIS A CA 17
ATOM 18228 C C . HIS A 1 51 ? -1.368 10.724 8.207 1.00 0.00 51 HIS A C 17
ATOM 18229 O O . HIS A 1 51 ? -1.194 11.943 8.195 1.00 0.00 51 HIS A O 17
ATOM 18243 N N . LEU A 1 52 ? -2.007 10.075 7.240 1.00 0.00 52 LEU A N 17
ATOM 18244 C CA . LEU A 1 52 ? -2.555 10.774 6.082 1.00 0.00 52 LEU A CA 17
ATOM 18245 C C . LEU A 1 52 ? -3.678 11.719 6.497 1.00 0.00 52 LEU A C 17
ATOM 18246 O O . LEU A 1 52 ? -3.591 12.929 6.291 1.00 0.00 52 LEU A O 17
ATOM 18262 N N . GLU A 1 53 ? -4.729 11.158 7.085 1.00 0.00 53 GLU A N 17
ATOM 18263 C CA . GLU A 1 53 ? -5.869 11.952 7.531 1.00 0.00 53 GLU A CA 17
ATOM 18264 C C . GLU A 1 53 ? -5.410 13.126 8.392 1.00 0.00 53 GLU A C 17
ATOM 18265 O O . GLU A 1 53 ? -6.122 14.120 8.537 1.00 0.00 53 GLU A O 17
ATOM 18277 N N . LYS A 1 54 ? -4.217 13.003 8.963 1.00 0.00 54 LYS A N 17
ATOM 18278 C CA . LYS A 1 54 ? -3.661 14.052 9.809 1.00 0.00 54 LYS A CA 17
ATOM 18279 C C . LYS A 1 54 ? -2.744 14.969 9.007 1.00 0.00 54 LYS A C 17
ATOM 18280 O O . LYS A 1 54 ? -2.672 16.170 9.265 1.00 0.00 54 LYS A O 17
ATOM 18299 N N . ASN A 1 55 ? -2.045 14.395 8.032 1.00 0.00 55 ASN A N 17
ATOM 18300 C CA . ASN A 1 55 ? -1.133 15.162 7.192 1.00 0.00 55 ASN A CA 17
ATOM 18301 C C . ASN A 1 55 ? -1.674 15.283 5.770 1.00 0.00 55 ASN A C 17
ATOM 18302 O O . ASN A 1 55 ? -1.946 16.383 5.289 1.00 0.00 55 ASN A O 17
ATOM 18313 N N . HIS A 1 56 ? -1.829 14.143 5.104 1.00 0.00 56 HIS A N 17
ATOM 18314 C CA . HIS A 1 56 ? -2.339 14.120 3.737 1.00 0.00 56 HIS A CA 17
ATOM 18315 C C . HIS A 1 56 ? -3.849 13.899 3.725 1.00 0.00 56 HIS A C 17
ATOM 18316 O O . HIS A 1 56 ? -4.342 12.803 3.995 1.00 0.00 56 HIS A O 17
ATOM 18330 N N . PRO A 1 57 ? -4.601 14.962 3.404 1.00 0.00 57 PRO A N 17
ATOM 18331 C CA . PRO A 1 57 ? -6.065 14.908 3.349 1.00 0.00 57 PRO A CA 17
ATOM 18332 C C . PRO A 1 57 ? -6.571 14.074 2.177 1.00 0.00 57 PRO A C 17
ATOM 18333 O O . PRO A 1 57 ? -7.542 13.331 2.307 1.00 0.00 57 PRO A O 17
ATOM 18344 N N . GLU A 1 58 ? -5.905 14.204 1.034 1.00 0.00 58 GLU A N 17
ATOM 18345 C CA . GLU A 1 58 ? -6.289 13.461 -0.161 1.00 0.00 58 GLU A CA 17
ATOM 18346 C C . GLU A 1 58 ? -5.942 11.982 -0.017 1.00 0.00 58 GLU A C 17
ATOM 18347 O O . GLU A 1 58 ? -6.827 11.128 0.027 1.00 0.00 58 GLU A O 17
ATOM 18359 N N . GLU A 1 59 ? -4.647 11.688 0.055 1.00 0.00 59 GLU A N 17
ATOM 18360 C CA . GLU A 1 59 ? -4.184 10.312 0.192 1.00 0.00 59 GLU A CA 17
ATOM 18361 C C . GLU A 1 59 ? -5.119 9.510 1.091 1.00 0.00 59 GLU A C 17
ATOM 18362 O O . GLU A 1 59 ? -5.428 8.352 0.809 1.00 0.00 59 GLU A O 17
ATOM 18374 N N . PHE A 1 60 ? -5.567 10.133 2.176 1.00 0.00 60 PHE A N 17
ATOM 18375 C CA . PHE A 1 60 ? -6.466 9.478 3.118 1.00 0.00 60 PHE A CA 17
ATOM 18376 C C . PHE A 1 60 ? -7.763 9.060 2.431 1.00 0.00 60 PHE A C 17
ATOM 18377 O O . PHE A 1 60 ? -8.262 7.954 2.643 1.00 0.00 60 PHE A O 17
ATOM 18394 N N . CYS A 1 61 ? -8.305 9.953 1.610 1.00 0.00 61 CYS A N 17
ATOM 18395 C CA . CYS A 1 61 ? -9.545 9.678 0.892 1.00 0.00 61 CYS A CA 17
ATOM 18396 C C . CYS A 1 61 ? -9.444 8.371 0.113 1.00 0.00 61 CYS A C 17
ATOM 18397 O O . CYS A 1 61 ? -10.201 7.432 0.357 1.00 0.00 61 CYS A O 17
ATOM 18405 N N . GLU A 1 62 ? -8.505 8.319 -0.827 1.00 0.00 62 GLU A N 17
ATOM 18406 C CA . GLU A 1 62 ? -8.308 7.128 -1.644 1.00 0.00 62 GLU A CA 17
ATOM 18407 C C . GLU A 1 62 ? -8.447 5.862 -0.803 1.00 0.00 62 GLU A C 17
ATOM 18408 O O . GLU A 1 62 ? -9.257 4.987 -1.108 1.00 0.00 62 GLU A O 17
ATOM 18420 N N . PHE A 1 63 ? -7.651 5.773 0.257 1.00 0.00 63 PHE A N 17
ATOM 18421 C CA . PHE A 1 63 ? -7.683 4.615 1.142 1.00 0.00 63 PHE A CA 17
ATOM 18422 C C . PHE A 1 63 ? -9.015 4.532 1.881 1.00 0.00 63 PHE A C 17
ATOM 18423 O O . PHE A 1 63 ? -9.508 3.443 2.175 1.00 0.00 63 PHE A O 17
ATOM 18440 N N . VAL A 1 64 ? -9.592 5.691 2.180 1.00 0.00 64 VAL A N 17
ATOM 18441 C CA . VAL A 1 64 ? -10.868 5.751 2.884 1.00 0.00 64 VAL A CA 17
ATOM 18442 C C . VAL A 1 64 ? -12.035 5.789 1.905 1.00 0.00 64 VAL A C 17
ATOM 18443 O O . VAL A 1 64 ? -12.622 6.843 1.660 1.00 0.00 64 VAL A O 17
ATOM 18456 N N . LYS A 1 65 ? -12.369 4.630 1.346 1.00 0.00 65 LYS A N 17
ATOM 18457 C CA . LYS A 1 65 ? -13.468 4.528 0.394 1.00 0.00 65 LYS A CA 17
ATOM 18458 C C . LYS A 1 65 ? -14.788 4.269 1.112 1.00 0.00 65 LYS A C 17
ATOM 18459 O O . LYS A 1 65 ? -15.248 3.131 1.195 1.00 0.00 65 LYS A O 17
ATOM 18478 N N . SER A 1 66 ? -15.394 5.334 1.630 1.00 0.00 66 SER A N 17
ATOM 18479 C CA . SER A 1 66 ? -16.660 5.221 2.343 1.00 0.00 66 SER A CA 17
ATOM 18480 C C . SER A 1 66 ? -17.770 4.749 1.409 1.00 0.00 66 SER A C 17
ATOM 18481 O O . SER A 1 66 ? -17.555 4.575 0.210 1.00 0.00 66 SER A O 17
ATOM 18489 N N . ASN A 1 67 ? -18.959 4.545 1.968 1.00 0.00 67 ASN A N 17
ATOM 18490 C CA . ASN A 1 67 ? -20.104 4.093 1.186 1.00 0.00 67 ASN A CA 17
ATOM 18491 C C . ASN A 1 67 ? -20.853 5.277 0.584 1.00 0.00 67 ASN A C 17
ATOM 18492 O O . ASN A 1 67 ? -20.488 6.432 0.802 1.00 0.00 67 ASN A O 17
ATOM 18503 N N . SER A 1 68 ? -21.905 4.982 -0.174 1.00 0.00 68 SER A N 17
ATOM 18504 C CA . SER A 1 68 ? -22.705 6.022 -0.810 1.00 0.00 68 SER A CA 17
ATOM 18505 C C . SER A 1 68 ? -22.788 7.261 0.076 1.00 0.00 68 SER A C 17
ATOM 18506 O O . SER A 1 68 ? -22.673 8.389 -0.402 1.00 0.00 68 SER A O 17
ATOM 18514 N N . GLY A 1 69 ? -22.989 7.043 1.372 1.00 0.00 69 GLY A N 17
ATOM 18515 C CA . GLY A 1 69 ? -23.085 8.150 2.305 1.00 0.00 69 GLY A CA 17
ATOM 18516 C C . GLY A 1 69 ? -21.912 9.104 2.195 1.00 0.00 69 GLY A C 17
ATOM 18517 O O . GLY A 1 69 ? -20.836 8.746 1.716 1.00 0.00 69 GLY A O 17
ATOM 18521 N N . PRO A 1 70 ? -22.115 10.352 2.643 1.00 0.00 70 PRO A N 17
ATOM 18522 C CA . PRO A 1 70 ? -21.077 11.386 2.602 1.00 0.00 70 PRO A CA 17
ATOM 18523 C C . PRO A 1 70 ? -19.945 11.111 3.586 1.00 0.00 70 PRO A C 17
ATOM 18524 O O . PRO A 1 70 ? -18.769 11.189 3.232 1.00 0.00 70 PRO A O 17
ATOM 18535 N N . SER A 1 71 ? -20.308 10.789 4.824 1.00 0.00 71 SER A N 17
ATOM 18536 C CA . SER A 1 71 ? -19.322 10.506 5.860 1.00 0.00 71 SER A CA 17
ATOM 18537 C C . SER A 1 71 ? -18.119 11.435 5.733 1.00 0.00 71 SER A C 17
ATOM 18538 O O . SER A 1 71 ? -16.971 10.999 5.830 1.00 0.00 71 SER A O 17
ATOM 18546 N N . SER A 1 72 ? -18.389 12.718 5.516 1.00 0.00 72 SER A N 17
ATOM 18547 C CA . SER A 1 72 ? -17.330 13.709 5.372 1.00 0.00 72 SER A CA 17
ATOM 18548 C C . SER A 1 72 ? -17.430 14.774 6.460 1.00 0.00 72 SER A C 17
ATOM 18549 O O . SER A 1 72 ? -18.419 14.842 7.189 1.00 0.00 72 SER A O 17
ATOM 18557 N N . GLY A 1 73 ? -16.398 15.606 6.563 1.00 0.00 73 GLY A N 17
ATOM 18558 C CA . GLY A 1 73 ? -16.388 16.656 7.564 1.00 0.00 73 GLY A CA 17
ATOM 18559 C C . GLY A 1 73 ? -15.167 16.593 8.460 1.00 0.00 73 GLY A C 17
ATOM 18560 O O . GLY A 1 73 ? -14.865 15.524 8.986 1.00 0.00 73 GLY A O 17
ATOM 18565 N N . GLY A 1 1 ? -0.878 -21.435 0.921 1.00 0.00 1 GLY A N 18
ATOM 18566 C CA . GLY A 1 1 ? -1.586 -21.589 -0.336 1.00 0.00 1 GLY A CA 18
ATOM 18567 C C . GLY A 1 1 ? -2.853 -20.759 -0.393 1.00 0.00 1 GLY A C 18
ATOM 18568 O O . GLY A 1 1 ? -2.906 -19.742 -1.084 1.00 0.00 1 GLY A O 18
ATOM 18572 N N . SER A 1 2 ? -3.878 -21.195 0.333 1.00 0.00 2 SER A N 18
ATOM 18573 C CA . SER A 1 2 ? -5.153 -20.488 0.357 1.00 0.00 2 SER A CA 18
ATOM 18574 C C . SER A 1 2 ? -5.487 -20.020 1.770 1.00 0.00 2 SER A C 18
ATOM 18575 O O . SER A 1 2 ? -6.131 -20.735 2.537 1.00 0.00 2 SER A O 18
ATOM 18583 N N . SER A 1 3 ? -5.044 -18.813 2.107 1.00 0.00 3 SER A N 18
ATOM 18584 C CA . SER A 1 3 ? -5.292 -18.248 3.428 1.00 0.00 3 SER A CA 18
ATOM 18585 C C . SER A 1 3 ? -6.097 -16.956 3.325 1.00 0.00 3 SER A C 18
ATOM 18586 O O . SER A 1 3 ? -5.540 -15.860 3.371 1.00 0.00 3 SER A O 18
ATOM 18594 N N . GLY A 1 4 ? -7.412 -17.095 3.185 1.00 0.00 4 GLY A N 18
ATOM 18595 C CA . GLY A 1 4 ? -8.273 -15.932 3.077 1.00 0.00 4 GLY A CA 18
ATOM 18596 C C . GLY A 1 4 ? -7.847 -14.997 1.962 1.00 0.00 4 GLY A C 18
ATOM 18597 O O . GLY A 1 4 ? -7.107 -15.391 1.061 1.00 0.00 4 GLY A O 18
ATOM 18601 N N . SER A 1 5 ? -8.318 -13.755 2.021 1.00 0.00 5 SER A N 18
ATOM 18602 C CA . SER A 1 5 ? -7.987 -12.763 1.005 1.00 0.00 5 SER A CA 18
ATOM 18603 C C . SER A 1 5 ? -6.974 -11.755 1.540 1.00 0.00 5 SER A C 18
ATOM 18604 O O . SER A 1 5 ? -7.172 -11.163 2.601 1.00 0.00 5 SER A O 18
ATOM 18612 N N . SER A 1 6 ? -5.887 -11.567 0.798 1.00 0.00 6 SER A N 18
ATOM 18613 C CA . SER A 1 6 ? -4.840 -10.634 1.198 1.00 0.00 6 SER A CA 18
ATOM 18614 C C . SER A 1 6 ? -4.951 -9.326 0.421 1.00 0.00 6 SER A C 18
ATOM 18615 O O . SER A 1 6 ? -4.708 -9.284 -0.784 1.00 0.00 6 SER A O 18
ATOM 18623 N N . GLY A 1 7 ? -5.322 -8.258 1.121 1.00 0.00 7 GLY A N 18
ATOM 18624 C CA . GLY A 1 7 ? -5.459 -6.963 0.482 1.00 0.00 7 GLY A CA 18
ATOM 18625 C C . GLY A 1 7 ? -4.669 -5.880 1.189 1.00 0.00 7 GLY A C 18
ATOM 18626 O O . GLY A 1 7 ? -5.245 -4.951 1.756 1.00 0.00 7 GLY A O 18
ATOM 18630 N N . SER A 1 8 ? -3.346 -5.999 1.158 1.00 0.00 8 SER A N 18
ATOM 18631 C CA . SER A 1 8 ? -2.475 -5.025 1.807 1.00 0.00 8 SER A CA 18
ATOM 18632 C C . SER A 1 8 ? -2.320 -3.776 0.944 1.00 0.00 8 SER A C 18
ATOM 18633 O O . SER A 1 8 ? -1.366 -3.652 0.176 1.00 0.00 8 SER A O 18
ATOM 18641 N N . LYS A 1 9 ? -3.265 -2.852 1.076 1.00 0.00 9 LYS A N 18
ATOM 18642 C CA . LYS A 1 9 ? -3.236 -1.611 0.312 1.00 0.00 9 LYS A CA 18
ATOM 18643 C C . LYS A 1 9 ? -2.589 -0.490 1.119 1.00 0.00 9 LYS A C 18
ATOM 18644 O O . LYS A 1 9 ? -1.750 0.252 0.607 1.00 0.00 9 LYS A O 18
ATOM 18663 N N . VAL A 1 10 ? -2.983 -0.373 2.383 1.00 0.00 10 VAL A N 18
ATOM 18664 C CA . VAL A 1 10 ? -2.439 0.655 3.261 1.00 0.00 10 VAL A CA 18
ATOM 18665 C C . VAL A 1 10 ? -0.915 0.655 3.230 1.00 0.00 10 VAL A C 18
ATOM 18666 O O . VAL A 1 10 ? -0.277 1.656 3.559 1.00 0.00 10 VAL A O 18
ATOM 18679 N N . TRP A 1 11 ? -0.337 -0.472 2.832 1.00 0.00 11 TRP A N 18
ATOM 18680 C CA . TRP A 1 11 ? 1.114 -0.603 2.758 1.00 0.00 11 TRP A CA 18
ATOM 18681 C C . TRP A 1 11 ? 1.629 -0.173 1.389 1.00 0.00 11 TRP A C 18
ATOM 18682 O O . TRP A 1 11 ? 2.631 -0.695 0.899 1.00 0.00 11 TRP A O 18
ATOM 18703 N N . LYS A 1 12 ? 0.939 0.782 0.774 1.00 0.00 12 LYS A N 18
ATOM 18704 C CA . LYS A 1 12 ? 1.327 1.284 -0.538 1.00 0.00 12 LYS A CA 18
ATOM 18705 C C . LYS A 1 12 ? 2.063 2.615 -0.416 1.00 0.00 12 LYS A C 18
ATOM 18706 O O . LYS A 1 12 ? 3.040 2.862 -1.123 1.00 0.00 12 LYS A O 18
ATOM 18725 N N . TYR A 1 13 ? 1.587 3.467 0.484 1.00 0.00 13 TYR A N 18
ATOM 18726 C CA . TYR A 1 13 ? 2.199 4.773 0.698 1.00 0.00 13 TYR A CA 18
ATOM 18727 C C . TYR A 1 13 ? 3.454 4.653 1.557 1.00 0.00 13 TYR A C 18
ATOM 18728 O O . TYR A 1 13 ? 4.488 5.249 1.253 1.00 0.00 13 TYR A O 18
ATOM 18746 N N . PHE A 1 14 ? 3.356 3.878 2.631 1.00 0.00 14 PHE A N 18
ATOM 18747 C CA . PHE A 1 14 ? 4.482 3.678 3.536 1.00 0.00 14 PHE A CA 18
ATOM 18748 C C . PHE A 1 14 ? 5.151 2.330 3.283 1.00 0.00 14 PHE A C 18
ATOM 18749 O O . PHE A 1 14 ? 4.518 1.392 2.801 1.00 0.00 14 PHE A O 18
ATOM 18766 N N . GLY A 1 15 ? 6.436 2.242 3.612 1.00 0.00 15 GLY A N 18
ATOM 18767 C CA . GLY A 1 15 ? 7.170 1.006 3.413 1.00 0.00 15 GLY A CA 18
ATOM 18768 C C . GLY A 1 15 ? 7.684 0.421 4.714 1.00 0.00 15 GLY A C 18
ATOM 18769 O O . GLY A 1 15 ? 7.737 1.108 5.734 1.00 0.00 15 GLY A O 18
ATOM 18773 N N . PHE A 1 16 ? 8.061 -0.853 4.679 1.00 0.00 16 PHE A N 18
ATOM 18774 C CA . PHE A 1 16 ? 8.571 -1.531 5.865 1.00 0.00 16 PHE A CA 18
ATOM 18775 C C . PHE A 1 16 ? 9.957 -2.114 5.605 1.00 0.00 16 PHE A C 18
ATOM 18776 O O . PHE A 1 16 ? 10.356 -2.306 4.456 1.00 0.00 16 PHE A O 18
ATOM 18793 N N . ASP A 1 17 ? 10.687 -2.391 6.680 1.00 0.00 17 ASP A N 18
ATOM 18794 C CA . ASP A 1 17 ? 12.028 -2.952 6.569 1.00 0.00 17 ASP A CA 18
ATOM 18795 C C . ASP A 1 17 ? 12.003 -4.465 6.767 1.00 0.00 17 ASP A C 18
ATOM 18796 O O . ASP A 1 17 ? 11.956 -4.954 7.896 1.00 0.00 17 ASP A O 18
ATOM 18805 N N . THR A 1 18 ? 12.032 -5.202 5.660 1.00 0.00 18 THR A N 18
ATOM 18806 C CA . THR A 1 18 ? 12.010 -6.658 5.711 1.00 0.00 18 THR A CA 18
ATOM 18807 C C . THR A 1 18 ? 13.349 -7.244 5.279 1.00 0.00 18 THR A C 18
ATOM 18808 O O . THR A 1 18 ? 14.206 -6.535 4.753 1.00 0.00 18 THR A O 18
ATOM 18819 N N . ASN A 1 19 ? 13.522 -8.542 5.502 1.00 0.00 19 ASN A N 18
ATOM 18820 C CA . ASN A 1 19 ? 14.758 -9.224 5.135 1.00 0.00 19 ASN A CA 18
ATOM 18821 C C . ASN A 1 19 ? 14.586 -9.996 3.831 1.00 0.00 19 ASN A C 18
ATOM 18822 O O . ASN A 1 19 ? 13.473 -10.364 3.457 1.00 0.00 19 ASN A O 18
ATOM 18833 N N . ALA A 1 20 ? 15.697 -10.239 3.143 1.00 0.00 20 ALA A N 18
ATOM 18834 C CA . ALA A 1 20 ? 15.670 -10.970 1.882 1.00 0.00 20 ALA A CA 18
ATOM 18835 C C . ALA A 1 20 ? 14.809 -12.224 1.993 1.00 0.00 20 ALA A C 18
ATOM 18836 O O . ALA A 1 20 ? 14.009 -12.518 1.105 1.00 0.00 20 ALA A O 18
ATOM 18843 N N . GLU A 1 21 ? 14.980 -12.959 3.087 1.00 0.00 21 GLU A N 18
ATOM 18844 C CA . GLU A 1 21 ? 14.218 -14.182 3.311 1.00 0.00 21 GLU A CA 18
ATOM 18845 C C . GLU A 1 21 ? 13.722 -14.258 4.752 1.00 0.00 21 GLU A C 18
ATOM 18846 O O . GLU A 1 21 ? 14.503 -14.472 5.679 1.00 0.00 21 GLU A O 18
ATOM 18858 N N . GLY A 1 22 ? 12.417 -14.079 4.933 1.00 0.00 22 GLY A N 18
ATOM 18859 C CA . GLY A 1 22 ? 11.839 -14.130 6.263 1.00 0.00 22 GLY A CA 18
ATOM 18860 C C . GLY A 1 22 ? 10.624 -13.235 6.402 1.00 0.00 22 GLY A C 18
ATOM 18861 O O . GLY A 1 22 ? 9.685 -13.324 5.609 1.00 0.00 22 GLY A O 18
ATOM 18865 N N . CYS A 1 23 ? 10.638 -12.372 7.411 1.00 0.00 23 CYS A N 18
ATOM 18866 C CA . CYS A 1 23 ? 9.527 -11.458 7.652 1.00 0.00 23 CYS A CA 18
ATOM 18867 C C . CYS A 1 23 ? 9.890 -10.430 8.719 1.00 0.00 23 CYS A C 18
ATOM 18868 O O . CYS A 1 23 ? 11.019 -10.404 9.211 1.00 0.00 23 CYS A O 18
ATOM 18876 N N . ILE A 1 24 ? 8.927 -9.584 9.070 1.00 0.00 24 ILE A N 18
ATOM 18877 C CA . ILE A 1 24 ? 9.146 -8.554 10.078 1.00 0.00 24 ILE A CA 18
ATOM 18878 C C . ILE A 1 24 ? 9.435 -9.172 11.442 1.00 0.00 24 ILE A C 18
ATOM 18879 O O . ILE A 1 24 ? 8.518 -9.568 12.163 1.00 0.00 24 ILE A O 18
ATOM 18895 N N . LEU A 1 25 ? 10.714 -9.251 11.791 1.00 0.00 25 LEU A N 18
ATOM 18896 C CA . LEU A 1 25 ? 11.124 -9.819 13.071 1.00 0.00 25 LEU A CA 18
ATOM 18897 C C . LEU A 1 25 ? 12.045 -8.862 13.821 1.00 0.00 25 LEU A C 18
ATOM 18898 O O . LEU A 1 25 ? 12.094 -8.870 15.051 1.00 0.00 25 LEU A O 18
ATOM 18914 N N . GLN A 1 26 ? 12.770 -8.037 13.072 1.00 0.00 26 GLN A N 18
ATOM 18915 C CA . GLN A 1 26 ? 13.687 -7.072 13.668 1.00 0.00 26 GLN A CA 18
ATOM 18916 C C . GLN A 1 26 ? 12.945 -5.816 14.110 1.00 0.00 26 GLN A C 18
ATOM 18917 O O . GLN A 1 26 ? 13.450 -4.702 13.968 1.00 0.00 26 GLN A O 18
ATOM 18931 N N . TRP A 1 27 ? 11.743 -6.002 14.644 1.00 0.00 27 TRP A N 18
ATOM 18932 C CA . TRP A 1 27 ? 10.931 -4.882 15.106 1.00 0.00 27 TRP A CA 18
ATOM 18933 C C . TRP A 1 27 ? 11.153 -3.652 14.233 1.00 0.00 27 TRP A C 18
ATOM 18934 O O . TRP A 1 27 ? 11.339 -2.545 14.739 1.00 0.00 27 TRP A O 18
ATOM 18955 N N . LYS A 1 28 ? 11.132 -3.852 12.920 1.00 0.00 28 LYS A N 18
ATOM 18956 C CA . LYS A 1 28 ? 11.330 -2.758 11.976 1.00 0.00 28 LYS A CA 18
ATOM 18957 C C . LYS A 1 28 ? 10.431 -1.574 12.319 1.00 0.00 28 LYS A C 18
ATOM 18958 O O . LYS A 1 28 ? 9.674 -1.617 13.288 1.00 0.00 28 LYS A O 18
ATOM 18977 N N . LYS A 1 29 ? 10.518 -0.519 11.516 1.00 0.00 29 LYS A N 18
ATOM 18978 C CA . LYS A 1 29 ? 9.711 0.676 11.732 1.00 0.00 29 LYS A CA 18
ATOM 18979 C C . LYS A 1 29 ? 9.209 1.240 10.406 1.00 0.00 29 LYS A C 18
ATOM 18980 O O . LYS A 1 29 ? 9.887 1.142 9.383 1.00 0.00 29 LYS A O 18
ATOM 18999 N N . ILE A 1 30 ? 8.019 1.831 10.433 1.00 0.00 30 ILE A N 18
ATOM 19000 C CA . ILE A 1 30 ? 7.429 2.412 9.234 1.00 0.00 30 ILE A CA 18
ATOM 19001 C C . ILE A 1 30 ? 7.787 3.889 9.106 1.00 0.00 30 ILE A C 18
ATOM 19002 O O . ILE A 1 30 ? 7.767 4.631 10.088 1.00 0.00 30 ILE A O 18
ATOM 19018 N N . TYR A 1 31 ? 8.112 4.309 7.888 1.00 0.00 31 TYR A N 18
ATOM 19019 C CA . TYR A 1 31 ? 8.475 5.697 7.631 1.00 0.00 31 TYR A CA 18
ATOM 19020 C C . TYR A 1 31 ? 7.715 6.245 6.426 1.00 0.00 31 TYR A C 18
ATOM 19021 O O . TYR A 1 31 ? 7.607 5.585 5.393 1.00 0.00 31 TYR A O 18
ATOM 19039 N N . CYS A 1 32 ? 7.190 7.458 6.568 1.00 0.00 32 CYS A N 18
ATOM 19040 C CA . CYS A 1 32 ? 6.440 8.097 5.494 1.00 0.00 32 CYS A CA 18
ATOM 19041 C C . CYS A 1 32 ? 7.381 8.648 4.426 1.00 0.00 32 CYS A C 18
ATOM 19042 O O . CYS A 1 32 ? 8.182 9.544 4.693 1.00 0.00 32 CYS A O 18
ATOM 19049 N N . ARG A 1 33 ? 7.277 8.105 3.217 1.00 0.00 33 ARG A N 18
ATOM 19050 C CA . ARG A 1 33 ? 8.119 8.541 2.110 1.00 0.00 33 ARG A CA 18
ATOM 19051 C C . ARG A 1 33 ? 7.562 9.810 1.470 1.00 0.00 33 ARG A C 18
ATOM 19052 O O . ARG A 1 33 ? 8.317 10.675 1.024 1.00 0.00 33 ARG A O 18
ATOM 19073 N N . ILE A 1 34 ? 6.238 9.914 1.430 1.00 0.00 34 ILE A N 18
ATOM 19074 C CA . ILE A 1 34 ? 5.581 11.077 0.846 1.00 0.00 34 ILE A CA 18
ATOM 19075 C C . ILE A 1 34 ? 6.153 12.373 1.412 1.00 0.00 34 ILE A C 18
ATOM 19076 O O . ILE A 1 34 ? 6.625 13.233 0.668 1.00 0.00 34 ILE A O 18
ATOM 19092 N N . CYS A 1 35 ? 6.108 12.505 2.733 1.00 0.00 35 CYS A N 18
ATOM 19093 C CA . CYS A 1 35 ? 6.622 13.695 3.401 1.00 0.00 35 CYS A CA 18
ATOM 19094 C C . CYS A 1 35 ? 7.830 13.353 4.268 1.00 0.00 35 CYS A C 18
ATOM 19095 O O . CYS A 1 35 ? 8.078 13.998 5.286 1.00 0.00 35 CYS A O 18
ATOM 19102 N N . MET A 1 36 ? 8.577 12.333 3.858 1.00 0.00 36 MET A N 18
ATOM 19103 C CA . MET A 1 36 ? 9.759 11.906 4.597 1.00 0.00 36 MET A CA 18
ATOM 19104 C C . MET A 1 36 ? 9.553 12.077 6.099 1.00 0.00 36 MET A C 18
ATOM 19105 O O . MET A 1 36 ? 10.397 12.646 6.790 1.00 0.00 36 MET A O 18
ATOM 19119 N N . ALA A 1 37 ? 8.424 11.582 6.597 1.00 0.00 37 ALA A N 18
ATOM 19120 C CA . ALA A 1 37 ? 8.109 11.679 8.016 1.00 0.00 37 ALA A CA 18
ATOM 19121 C C . ALA A 1 37 ? 8.257 10.327 8.705 1.00 0.00 37 ALA A C 18
ATOM 19122 O O . ALA A 1 37 ? 8.591 9.329 8.067 1.00 0.00 37 ALA A O 18
ATOM 19129 N N . GLN A 1 38 ? 8.007 10.302 10.010 1.00 0.00 38 GLN A N 18
ATOM 19130 C CA . GLN A 1 38 ? 8.114 9.072 10.785 1.00 0.00 38 GLN A CA 18
ATOM 19131 C C . GLN A 1 38 ? 6.735 8.486 11.071 1.00 0.00 38 GLN A C 18
ATOM 19132 O O . GLN A 1 38 ? 5.758 9.220 11.226 1.00 0.00 38 GLN A O 18
ATOM 19146 N N . ILE A 1 39 ? 6.663 7.161 11.139 1.00 0.00 39 ILE A N 18
ATOM 19147 C CA . ILE A 1 39 ? 5.403 6.478 11.407 1.00 0.00 39 ILE A CA 18
ATOM 19148 C C . ILE A 1 39 ? 5.576 5.406 12.477 1.00 0.00 39 ILE A C 18
ATOM 19149 O O . ILE A 1 39 ? 6.453 4.549 12.375 1.00 0.00 39 ILE A O 18
ATOM 19165 N N . ALA A 1 40 ? 4.732 5.459 13.502 1.00 0.00 40 ALA A N 18
ATOM 19166 C CA . ALA A 1 40 ? 4.789 4.491 14.590 1.00 0.00 40 ALA A CA 18
ATOM 19167 C C . ALA A 1 40 ? 3.760 3.383 14.392 1.00 0.00 40 ALA A C 18
ATOM 19168 O O . ALA A 1 40 ? 2.595 3.531 14.763 1.00 0.00 40 ALA A O 18
ATOM 19175 N N . TYR A 1 41 ? 4.197 2.274 13.806 1.00 0.00 41 TYR A N 18
ATOM 19176 C CA . TYR A 1 41 ? 3.312 1.142 13.557 1.00 0.00 41 TYR A CA 18
ATOM 19177 C C . TYR A 1 41 ? 2.988 0.407 14.854 1.00 0.00 41 TYR A C 18
ATOM 19178 O O . TYR A 1 41 ? 3.883 -0.078 15.546 1.00 0.00 41 TYR A O 18
ATOM 19196 N N . SER A 1 42 ? 1.701 0.329 15.176 1.00 0.00 42 SER A N 18
ATOM 19197 C CA . SER A 1 42 ? 1.257 -0.343 16.392 1.00 0.00 42 SER A CA 18
ATOM 19198 C C . SER A 1 42 ? 0.496 -1.623 16.058 1.00 0.00 42 SER A C 18
ATOM 19199 O O . SER A 1 42 ? 0.953 -2.726 16.356 1.00 0.00 42 SER A O 18
ATOM 19207 N N . GLY A 1 43 ? -0.669 -1.467 15.436 1.00 0.00 43 GLY A N 18
ATOM 19208 C CA . GLY A 1 43 ? -1.475 -2.617 15.071 1.00 0.00 43 GLY A CA 18
ATOM 19209 C C . GLY A 1 43 ? -2.636 -2.248 14.168 1.00 0.00 43 GLY A C 18
ATOM 19210 O O . GLY A 1 43 ? -2.971 -1.073 14.026 1.00 0.00 43 GLY A O 18
ATOM 19214 N N . ASN A 1 44 ? -3.249 -3.255 13.555 1.00 0.00 44 ASN A N 18
ATOM 19215 C CA . ASN A 1 44 ? -4.377 -3.031 12.658 1.00 0.00 44 ASN A CA 18
ATOM 19216 C C . ASN A 1 44 ? -4.158 -1.782 11.810 1.00 0.00 44 ASN A C 18
ATOM 19217 O O . ASN A 1 44 ? -5.094 -1.030 11.537 1.00 0.00 44 ASN A O 18
ATOM 19228 N N . THR A 1 45 ? -2.914 -1.567 11.394 1.00 0.00 45 THR A N 18
ATOM 19229 C CA . THR A 1 45 ? -2.570 -0.409 10.577 1.00 0.00 45 THR A CA 18
ATOM 19230 C C . THR A 1 45 ? -3.411 0.803 10.960 1.00 0.00 45 THR A C 18
ATOM 19231 O O . THR A 1 45 ? -3.856 1.559 10.097 1.00 0.00 45 THR A O 18
ATOM 19242 N N . SER A 1 46 ? -3.624 0.983 12.260 1.00 0.00 46 SER A N 18
ATOM 19243 C CA . SER A 1 46 ? -4.414 2.103 12.757 1.00 0.00 46 SER A CA 18
ATOM 19244 C C . SER A 1 46 ? -3.678 3.423 12.548 1.00 0.00 46 SER A C 18
ATOM 19245 O O . SER A 1 46 ? -4.273 4.422 12.147 1.00 0.00 46 SER A O 18
ATOM 19253 N N . ASN A 1 47 ? -2.377 3.418 12.824 1.00 0.00 47 ASN A N 18
ATOM 19254 C CA . ASN A 1 47 ? -1.558 4.614 12.667 1.00 0.00 47 ASN A CA 18
ATOM 19255 C C . ASN A 1 47 ? -1.386 4.966 11.192 1.00 0.00 47 ASN A C 18
ATOM 19256 O O . ASN A 1 47 ? -1.607 6.108 10.786 1.00 0.00 47 ASN A O 18
ATOM 19267 N N . LEU A 1 48 ? -0.992 3.979 10.396 1.00 0.00 48 LEU A N 18
ATOM 19268 C CA . LEU A 1 48 ? -0.791 4.183 8.966 1.00 0.00 48 LEU A CA 18
ATOM 19269 C C . LEU A 1 48 ? -1.814 5.167 8.407 1.00 0.00 48 LEU A C 18
ATOM 19270 O O . LEU A 1 48 ? -1.471 6.286 8.026 1.00 0.00 48 LEU A O 18
ATOM 19286 N N . SER A 1 49 ? -3.073 4.743 8.364 1.00 0.00 49 SER A N 18
ATOM 19287 C CA . SER A 1 49 ? -4.147 5.586 7.851 1.00 0.00 49 SER A CA 18
ATOM 19288 C C . SER A 1 49 ? -4.270 6.867 8.670 1.00 0.00 49 SER A C 18
ATOM 19289 O O . SER A 1 49 ? -4.359 7.964 8.118 1.00 0.00 49 SER A O 18
ATOM 19297 N N . TYR A 1 50 ? -4.276 6.719 9.991 1.00 0.00 50 TYR A N 18
ATOM 19298 C CA . TYR A 1 50 ? -4.391 7.863 10.887 1.00 0.00 50 TYR A CA 18
ATOM 19299 C C . TYR A 1 50 ? -3.451 8.986 10.461 1.00 0.00 50 TYR A C 18
ATOM 19300 O O . TYR A 1 50 ? -3.784 10.167 10.573 1.00 0.00 50 TYR A O 18
ATOM 19318 N N . HIS A 1 51 ? -2.274 8.610 9.970 1.00 0.00 51 HIS A N 18
ATOM 19319 C CA . HIS A 1 51 ? -1.284 9.585 9.525 1.00 0.00 51 HIS A CA 18
ATOM 19320 C C . HIS A 1 51 ? -1.826 10.419 8.368 1.00 0.00 51 HIS A C 18
ATOM 19321 O O . HIS A 1 51 ? -1.904 11.645 8.456 1.00 0.00 51 HIS A O 18
ATOM 19335 N N . LEU A 1 52 ? -2.198 9.747 7.284 1.00 0.00 52 LEU A N 18
ATOM 19336 C CA . LEU A 1 52 ? -2.732 10.427 6.109 1.00 0.00 52 LEU A CA 18
ATOM 19337 C C . LEU A 1 52 ? -3.935 11.289 6.478 1.00 0.00 52 LEU A C 18
ATOM 19338 O O . LEU A 1 52 ? -3.915 12.506 6.302 1.00 0.00 52 LEU A O 18
ATOM 19354 N N . GLU A 1 53 ? -4.981 10.648 6.991 1.00 0.00 53 GLU A N 18
ATOM 19355 C CA . GLU A 1 53 ? -6.192 11.357 7.386 1.00 0.00 53 GLU A CA 18
ATOM 19356 C C . GLU A 1 53 ? -5.859 12.541 8.289 1.00 0.00 53 GLU A C 18
ATOM 19357 O O . GLU A 1 53 ? -6.675 13.444 8.475 1.00 0.00 53 GLU A O 18
ATOM 19369 N N . LYS A 1 54 ? -4.655 12.529 8.851 1.00 0.00 54 LYS A N 18
ATOM 19370 C CA . LYS A 1 54 ? -4.212 13.600 9.735 1.00 0.00 54 LYS A CA 18
ATOM 19371 C C . LYS A 1 54 ? -3.454 14.670 8.956 1.00 0.00 54 LYS A C 18
ATOM 19372 O O . LYS A 1 54 ? -3.652 15.865 9.172 1.00 0.00 54 LYS A O 18
ATOM 19391 N N . ASN A 1 55 ? -2.588 14.233 8.048 1.00 0.00 55 ASN A N 18
ATOM 19392 C CA . ASN A 1 55 ? -1.801 15.154 7.236 1.00 0.00 55 ASN A CA 18
ATOM 19393 C C . ASN A 1 55 ? -2.259 15.124 5.781 1.00 0.00 55 ASN A C 18
ATOM 19394 O O . ASN A 1 55 ? -2.595 16.158 5.203 1.00 0.00 55 ASN A O 18
ATOM 19405 N N . HIS A 1 56 ? -2.270 13.931 5.194 1.00 0.00 56 HIS A N 18
ATOM 19406 C CA . HIS A 1 56 ? -2.689 13.765 3.807 1.00 0.00 56 HIS A CA 18
ATOM 19407 C C . HIS A 1 56 ? -4.160 13.369 3.726 1.00 0.00 56 HIS A C 18
ATOM 19408 O O . HIS A 1 56 ? -4.535 12.226 3.991 1.00 0.00 56 HIS A O 18
ATOM 19422 N N . PRO A 1 57 ? -5.014 14.333 3.353 1.00 0.00 57 PRO A N 18
ATOM 19423 C CA . PRO A 1 57 ? -6.457 14.108 3.230 1.00 0.00 57 PRO A CA 18
ATOM 19424 C C . PRO A 1 57 ? -6.804 13.208 2.049 1.00 0.00 57 PRO A C 18
ATOM 19425 O O . PRO A 1 57 ? -7.540 12.233 2.196 1.00 0.00 57 PRO A O 18
ATOM 19436 N N . GLU A 1 58 ? -6.269 13.542 0.879 1.00 0.00 58 GLU A N 18
ATOM 19437 C CA . GLU A 1 58 ? -6.524 12.762 -0.327 1.00 0.00 58 GLU A CA 18
ATOM 19438 C C . GLU A 1 58 ? -5.966 11.349 -0.189 1.00 0.00 58 GLU A C 18
ATOM 19439 O O . GLU A 1 58 ? -6.718 10.383 -0.064 1.00 0.00 58 GLU A O 18
ATOM 19451 N N . GLU A 1 59 ? -4.641 11.237 -0.215 1.00 0.00 59 GLU A N 18
ATOM 19452 C CA . GLU A 1 59 ? -3.982 9.942 -0.094 1.00 0.00 59 GLU A CA 18
ATOM 19453 C C . GLU A 1 59 ? -4.748 9.028 0.858 1.00 0.00 59 GLU A C 18
ATOM 19454 O O . GLU A 1 59 ? -4.798 7.813 0.665 1.00 0.00 59 GLU A O 18
ATOM 19466 N N . PHE A 1 60 ? -5.345 9.621 1.887 1.00 0.00 60 PHE A N 18
ATOM 19467 C CA . PHE A 1 60 ? -6.108 8.862 2.870 1.00 0.00 60 PHE A CA 18
ATOM 19468 C C . PHE A 1 60 ? -7.370 8.276 2.245 1.00 0.00 60 PHE A C 18
ATOM 19469 O O . PHE A 1 60 ? -7.589 7.064 2.281 1.00 0.00 60 PHE A O 18
ATOM 19486 N N . CYS A 1 61 ? -8.198 9.144 1.674 1.00 0.00 61 CYS A N 18
ATOM 19487 C CA . CYS A 1 61 ? -9.440 8.714 1.041 1.00 0.00 61 CYS A CA 18
ATOM 19488 C C . CYS A 1 61 ? -9.174 7.629 0.002 1.00 0.00 61 CYS A C 18
ATOM 19489 O O . CYS A 1 61 ? -9.880 6.623 -0.053 1.00 0.00 61 CYS A O 18
ATOM 19497 N N . GLU A 1 62 ? -8.151 7.843 -0.820 1.00 0.00 62 GLU A N 18
ATOM 19498 C CA . GLU A 1 62 ? -7.795 6.884 -1.859 1.00 0.00 62 GLU A CA 18
ATOM 19499 C C . GLU A 1 62 ? -7.736 5.467 -1.296 1.00 0.00 62 GLU A C 18
ATOM 19500 O O . GLU A 1 62 ? -8.061 4.499 -1.984 1.00 0.00 62 GLU A O 18
ATOM 19512 N N . PHE A 1 63 ? -7.319 5.354 -0.039 1.00 0.00 63 PHE A N 18
ATOM 19513 C CA . PHE A 1 63 ? -7.217 4.056 0.618 1.00 0.00 63 PHE A CA 18
ATOM 19514 C C . PHE A 1 63 ? -8.565 3.628 1.191 1.00 0.00 63 PHE A C 18
ATOM 19515 O O . PHE A 1 63 ? -8.807 2.442 1.418 1.00 0.00 63 PHE A O 18
ATOM 19532 N N . VAL A 1 64 ? -9.439 4.602 1.423 1.00 0.00 64 VAL A N 18
ATOM 19533 C CA . VAL A 1 64 ? -10.762 4.328 1.969 1.00 0.00 64 VAL A CA 18
ATOM 19534 C C . VAL A 1 64 ? -11.853 4.957 1.108 1.00 0.00 64 VAL A C 18
ATOM 19535 O O . VAL A 1 64 ? -12.177 6.135 1.260 1.00 0.00 64 VAL A O 18
ATOM 19548 N N . LYS A 1 65 ? -12.416 4.163 0.204 1.00 0.00 65 LYS A N 18
ATOM 19549 C CA . LYS A 1 65 ? -13.472 4.640 -0.681 1.00 0.00 65 LYS A CA 18
ATOM 19550 C C . LYS A 1 65 ? -14.847 4.248 -0.148 1.00 0.00 65 LYS A C 18
ATOM 19551 O O . LYS A 1 65 ? -15.318 3.135 -0.379 1.00 0.00 65 LYS A O 18
ATOM 19570 N N . SER A 1 66 ? -15.485 5.171 0.564 1.00 0.00 66 SER A N 18
ATOM 19571 C CA . SER A 1 66 ? -16.805 4.921 1.131 1.00 0.00 66 SER A CA 18
ATOM 19572 C C . SER A 1 66 ? -17.734 6.108 0.891 1.00 0.00 66 SER A C 18
ATOM 19573 O O . SER A 1 66 ? -17.531 7.189 1.441 1.00 0.00 66 SER A O 18
ATOM 19581 N N . ASN A 1 67 ? -18.753 5.896 0.065 1.00 0.00 67 ASN A N 18
ATOM 19582 C CA . ASN A 1 67 ? -19.713 6.947 -0.250 1.00 0.00 67 ASN A CA 18
ATOM 19583 C C . ASN A 1 67 ? -20.910 6.892 0.695 1.00 0.00 67 ASN A C 18
ATOM 19584 O O . ASN A 1 67 ? -22.056 7.043 0.271 1.00 0.00 67 ASN A O 18
ATOM 19595 N N . SER A 1 68 ? -20.635 6.674 1.977 1.00 0.00 68 SER A N 18
ATOM 19596 C CA . SER A 1 68 ? -21.689 6.595 2.982 1.00 0.00 68 SER A CA 18
ATOM 19597 C C . SER A 1 68 ? -21.398 7.533 4.149 1.00 0.00 68 SER A C 18
ATOM 19598 O O . SER A 1 68 ? -21.585 7.173 5.311 1.00 0.00 68 SER A O 18
ATOM 19606 N N . GLY A 1 69 ? -20.937 8.739 3.831 1.00 0.00 69 GLY A N 18
ATOM 19607 C CA . GLY A 1 69 ? -20.626 9.710 4.864 1.00 0.00 69 GLY A CA 18
ATOM 19608 C C . GLY A 1 69 ? -20.029 10.984 4.300 1.00 0.00 69 GLY A C 18
ATOM 19609 O O . GLY A 1 69 ? -19.510 11.011 3.184 1.00 0.00 69 GLY A O 18
ATOM 19613 N N . PRO A 1 70 ? -20.101 12.072 5.081 1.00 0.00 70 PRO A N 18
ATOM 19614 C CA . PRO A 1 70 ? -19.569 13.376 4.674 1.00 0.00 70 PRO A CA 18
ATOM 19615 C C . PRO A 1 70 ? -18.045 13.391 4.625 1.00 0.00 70 PRO A C 18
ATOM 19616 O O . PRO A 1 70 ? -17.449 14.003 3.739 1.00 0.00 70 PRO A O 18
ATOM 19627 N N . SER A 1 71 ? -17.420 12.714 5.583 1.00 0.00 71 SER A N 18
ATOM 19628 C CA . SER A 1 71 ? -15.965 12.653 5.651 1.00 0.00 71 SER A CA 18
ATOM 19629 C C . SER A 1 71 ? -15.344 13.965 5.183 1.00 0.00 71 SER A C 18
ATOM 19630 O O . SER A 1 71 ? -14.352 13.970 4.455 1.00 0.00 71 SER A O 18
ATOM 19638 N N . SER A 1 72 ? -15.935 15.077 5.608 1.00 0.00 72 SER A N 18
ATOM 19639 C CA . SER A 1 72 ? -15.443 16.397 5.231 1.00 0.00 72 SER A CA 18
ATOM 19640 C C . SER A 1 72 ? -14.601 17.003 6.349 1.00 0.00 72 SER A C 18
ATOM 19641 O O . SER A 1 72 ? -14.591 16.504 7.474 1.00 0.00 72 SER A O 18
ATOM 19649 N N . GLY A 1 73 ? -13.895 18.084 6.031 1.00 0.00 73 GLY A N 18
ATOM 19650 C CA . GLY A 1 73 ? -13.060 18.742 7.019 1.00 0.00 73 GLY A CA 18
ATOM 19651 C C . GLY A 1 73 ? -12.558 20.092 6.547 1.00 0.00 73 GLY A C 18
ATOM 19652 O O . GLY A 1 73 ? -13.345 20.868 6.007 1.00 0.00 73 GLY A O 18
ATOM 19657 N N . GLY A 1 1 ? -7.597 -13.642 -9.161 1.00 0.00 1 GLY A N 19
ATOM 19658 C CA . GLY A 1 1 ? -6.767 -14.407 -10.073 1.00 0.00 1 GLY A CA 19
ATOM 19659 C C . GLY A 1 1 ? -6.090 -15.581 -9.394 1.00 0.00 1 GLY A C 19
ATOM 19660 O O . GLY A 1 1 ? -6.720 -16.314 -8.631 1.00 0.00 1 GLY A O 19
ATOM 19664 N N . SER A 1 2 ? -4.803 -15.762 -9.673 1.00 0.00 2 SER A N 19
ATOM 19665 C CA . SER A 1 2 ? -4.041 -16.859 -9.088 1.00 0.00 2 SER A CA 19
ATOM 19666 C C . SER A 1 2 ? -3.058 -16.341 -8.042 1.00 0.00 2 SER A C 19
ATOM 19667 O O . SER A 1 2 ? -3.064 -16.787 -6.894 1.00 0.00 2 SER A O 19
ATOM 19675 N N . SER A 1 3 ? -2.216 -15.396 -8.447 1.00 0.00 3 SER A N 19
ATOM 19676 C CA . SER A 1 3 ? -1.224 -14.819 -7.547 1.00 0.00 3 SER A CA 19
ATOM 19677 C C . SER A 1 3 ? -1.644 -13.422 -7.101 1.00 0.00 3 SER A C 19
ATOM 19678 O O . SER A 1 3 ? -2.287 -12.686 -7.848 1.00 0.00 3 SER A O 19
ATOM 19686 N N . GLY A 1 4 ? -1.274 -13.063 -5.875 1.00 0.00 4 GLY A N 19
ATOM 19687 C CA . GLY A 1 4 ? -1.620 -11.756 -5.348 1.00 0.00 4 GLY A CA 19
ATOM 19688 C C . GLY A 1 4 ? -1.841 -11.775 -3.849 1.00 0.00 4 GLY A C 19
ATOM 19689 O O . GLY A 1 4 ? -2.452 -12.701 -3.316 1.00 0.00 4 GLY A O 19
ATOM 19693 N N . SER A 1 5 ? -1.341 -10.750 -3.166 1.00 0.00 5 SER A N 19
ATOM 19694 C CA . SER A 1 5 ? -1.482 -10.655 -1.717 1.00 0.00 5 SER A CA 19
ATOM 19695 C C . SER A 1 5 ? -2.616 -9.706 -1.343 1.00 0.00 5 SER A C 19
ATOM 19696 O O . SER A 1 5 ? -2.876 -8.726 -2.041 1.00 0.00 5 SER A O 19
ATOM 19704 N N . SER A 1 6 ? -3.288 -10.005 -0.236 1.00 0.00 6 SER A N 19
ATOM 19705 C CA . SER A 1 6 ? -4.398 -9.182 0.231 1.00 0.00 6 SER A CA 19
ATOM 19706 C C . SER A 1 6 ? -4.237 -8.841 1.709 1.00 0.00 6 SER A C 19
ATOM 19707 O O . SER A 1 6 ? -5.204 -8.858 2.470 1.00 0.00 6 SER A O 19
ATOM 19715 N N . GLY A 1 7 ? -3.007 -8.532 2.109 1.00 0.00 7 GLY A N 19
ATOM 19716 C CA . GLY A 1 7 ? -2.741 -8.193 3.495 1.00 0.00 7 GLY A CA 19
ATOM 19717 C C . GLY A 1 7 ? -3.384 -6.882 3.904 1.00 0.00 7 GLY A C 19
ATOM 19718 O O . GLY A 1 7 ? -4.343 -6.868 4.675 1.00 0.00 7 GLY A O 19
ATOM 19722 N N . SER A 1 8 ? -2.854 -5.778 3.388 1.00 0.00 8 SER A N 19
ATOM 19723 C CA . SER A 1 8 ? -3.379 -4.456 3.709 1.00 0.00 8 SER A CA 19
ATOM 19724 C C . SER A 1 8 ? -3.139 -3.482 2.559 1.00 0.00 8 SER A C 19
ATOM 19725 O O . SER A 1 8 ? -2.116 -3.548 1.877 1.00 0.00 8 SER A O 19
ATOM 19733 N N . LYS A 1 9 ? -4.091 -2.579 2.349 1.00 0.00 9 LYS A N 19
ATOM 19734 C CA . LYS A 1 9 ? -3.985 -1.590 1.283 1.00 0.00 9 LYS A CA 19
ATOM 19735 C C . LYS A 1 9 ? -3.475 -0.259 1.825 1.00 0.00 9 LYS A C 19
ATOM 19736 O O . LYS A 1 9 ? -3.920 0.808 1.400 1.00 0.00 9 LYS A O 19
ATOM 19755 N N . VAL A 1 10 ? -2.537 -0.328 2.764 1.00 0.00 10 VAL A N 19
ATOM 19756 C CA . VAL A 1 10 ? -1.963 0.872 3.362 1.00 0.00 10 VAL A CA 19
ATOM 19757 C C . VAL A 1 10 ? -0.465 0.957 3.094 1.00 0.00 10 VAL A C 19
ATOM 19758 O O . VAL A 1 10 ? 0.062 2.028 2.792 1.00 0.00 10 VAL A O 19
ATOM 19771 N N . TRP A 1 11 ? 0.216 -0.177 3.206 1.00 0.00 11 TRP A N 19
ATOM 19772 C CA . TRP A 1 11 ? 1.655 -0.231 2.976 1.00 0.00 11 TRP A CA 19
ATOM 19773 C C . TRP A 1 11 ? 2.043 0.602 1.759 1.00 0.00 11 TRP A C 19
ATOM 19774 O O . TRP A 1 11 ? 2.986 1.392 1.810 1.00 0.00 11 TRP A O 19
ATOM 19795 N N . LYS A 1 12 ? 1.310 0.420 0.666 1.00 0.00 12 LYS A N 19
ATOM 19796 C CA . LYS A 1 12 ? 1.576 1.156 -0.565 1.00 0.00 12 LYS A CA 19
ATOM 19797 C C . LYS A 1 12 ? 2.098 2.557 -0.259 1.00 0.00 12 LYS A C 19
ATOM 19798 O O . LYS A 1 12 ? 3.133 2.971 -0.781 1.00 0.00 12 LYS A O 19
ATOM 19817 N N . TYR A 1 13 ? 1.377 3.280 0.590 1.00 0.00 13 TYR A N 19
ATOM 19818 C CA . TYR A 1 13 ? 1.767 4.634 0.964 1.00 0.00 13 TYR A CA 19
ATOM 19819 C C . TYR A 1 13 ? 3.131 4.639 1.646 1.00 0.00 13 TYR A C 19
ATOM 19820 O O . TYR A 1 13 ? 4.055 5.325 1.209 1.00 0.00 13 TYR A O 19
ATOM 19838 N N . PHE A 1 14 ? 3.251 3.867 2.721 1.00 0.00 14 PHE A N 19
ATOM 19839 C CA . PHE A 1 14 ? 4.502 3.781 3.466 1.00 0.00 14 PHE A CA 19
ATOM 19840 C C . PHE A 1 14 ? 5.103 2.383 3.360 1.00 0.00 14 PHE A C 19
ATOM 19841 O O . PHE A 1 14 ? 4.606 1.434 3.966 1.00 0.00 14 PHE A O 19
ATOM 19858 N N . GLY A 1 15 ? 6.176 2.263 2.584 1.00 0.00 15 GLY A N 19
ATOM 19859 C CA . GLY A 1 15 ? 6.828 0.978 2.412 1.00 0.00 15 GLY A CA 19
ATOM 19860 C C . GLY A 1 15 ? 8.095 0.855 3.234 1.00 0.00 15 GLY A C 19
ATOM 19861 O O . GLY A 1 15 ? 8.970 1.719 3.172 1.00 0.00 15 GLY A O 19
ATOM 19865 N N . PHE A 1 16 ? 8.195 -0.220 4.008 1.00 0.00 16 PHE A N 19
ATOM 19866 C CA . PHE A 1 16 ? 9.364 -0.451 4.849 1.00 0.00 16 PHE A CA 19
ATOM 19867 C C . PHE A 1 16 ? 10.439 -1.218 4.085 1.00 0.00 16 PHE A C 19
ATOM 19868 O O . PHE A 1 16 ? 10.189 -2.302 3.559 1.00 0.00 16 PHE A O 19
ATOM 19885 N N . ASP A 1 17 ? 11.637 -0.647 4.029 1.00 0.00 17 ASP A N 19
ATOM 19886 C CA . ASP A 1 17 ? 12.753 -1.276 3.331 1.00 0.00 17 ASP A CA 19
ATOM 19887 C C . ASP A 1 17 ? 13.765 -1.841 4.322 1.00 0.00 17 ASP A C 19
ATOM 19888 O O . ASP A 1 17 ? 14.969 -1.615 4.194 1.00 0.00 17 ASP A O 19
ATOM 19897 N N . THR A 1 18 ? 13.269 -2.577 5.312 1.00 0.00 18 THR A N 19
ATOM 19898 C CA . THR A 1 18 ? 14.129 -3.173 6.326 1.00 0.00 18 THR A CA 19
ATOM 19899 C C . THR A 1 18 ? 14.944 -4.324 5.749 1.00 0.00 18 THR A C 19
ATOM 19900 O O . THR A 1 18 ? 14.424 -5.418 5.532 1.00 0.00 18 THR A O 19
ATOM 19911 N N . ASN A 1 19 ? 16.226 -4.071 5.502 1.00 0.00 19 ASN A N 19
ATOM 19912 C CA . ASN A 1 19 ? 17.113 -5.088 4.949 1.00 0.00 19 ASN A CA 19
ATOM 19913 C C . ASN A 1 19 ? 18.421 -5.153 5.732 1.00 0.00 19 ASN A C 19
ATOM 19914 O O . ASN A 1 19 ? 18.632 -4.386 6.671 1.00 0.00 19 ASN A O 19
ATOM 19925 N N . ALA A 1 20 ? 19.295 -6.074 5.339 1.00 0.00 20 ALA A N 19
ATOM 19926 C CA . ALA A 1 20 ? 20.582 -6.237 6.002 1.00 0.00 20 ALA A CA 19
ATOM 19927 C C . ALA A 1 20 ? 21.539 -5.110 5.628 1.00 0.00 20 ALA A C 19
ATOM 19928 O O . ALA A 1 20 ? 22.613 -5.352 5.079 1.00 0.00 20 ALA A O 19
ATOM 19935 N N . GLU A 1 21 ? 21.141 -3.878 5.930 1.00 0.00 21 GLU A N 19
ATOM 19936 C CA . GLU A 1 21 ? 21.964 -2.714 5.624 1.00 0.00 21 GLU A CA 19
ATOM 19937 C C . GLU A 1 21 ? 21.642 -1.557 6.565 1.00 0.00 21 GLU A C 19
ATOM 19938 O O . GLU A 1 21 ? 20.558 -1.496 7.144 1.00 0.00 21 GLU A O 19
ATOM 19950 N N . GLY A 1 22 ? 22.593 -0.639 6.714 1.00 0.00 22 GLY A N 19
ATOM 19951 C CA . GLY A 1 22 ? 22.392 0.503 7.586 1.00 0.00 22 GLY A CA 19
ATOM 19952 C C . GLY A 1 22 ? 21.968 0.098 8.984 1.00 0.00 22 GLY A C 19
ATOM 19953 O O . GLY A 1 22 ? 22.448 -0.902 9.520 1.00 0.00 22 GLY A O 19
ATOM 19957 N N . CYS A 1 23 ? 21.069 0.875 9.576 1.00 0.00 23 CYS A N 19
ATOM 19958 C CA . CYS A 1 23 ? 20.582 0.593 10.922 1.00 0.00 23 CYS A CA 19
ATOM 19959 C C . CYS A 1 23 ? 19.060 0.681 10.979 1.00 0.00 23 CYS A C 19
ATOM 19960 O O . CYS A 1 23 ? 18.498 1.304 11.881 1.00 0.00 23 CYS A O 19
ATOM 19968 N N . ILE A 1 24 ? 18.400 0.055 10.011 1.00 0.00 24 ILE A N 19
ATOM 19969 C CA . ILE A 1 24 ? 16.943 0.064 9.952 1.00 0.00 24 ILE A CA 19
ATOM 19970 C C . ILE A 1 24 ? 16.370 -1.303 10.310 1.00 0.00 24 ILE A C 19
ATOM 19971 O O . ILE A 1 24 ? 15.214 -1.416 10.719 1.00 0.00 24 ILE A O 19
ATOM 19987 N N . LEU A 1 25 ? 17.187 -2.339 10.156 1.00 0.00 25 LEU A N 19
ATOM 19988 C CA . LEU A 1 25 ? 16.762 -3.700 10.466 1.00 0.00 25 LEU A CA 19
ATOM 19989 C C . LEU A 1 25 ? 16.934 -4.000 11.952 1.00 0.00 25 LEU A C 19
ATOM 19990 O O . LEU A 1 25 ? 17.703 -4.882 12.331 1.00 0.00 25 LEU A O 19
ATOM 20006 N N . GLN A 1 26 ? 16.212 -3.260 12.787 1.00 0.00 26 GLN A N 19
ATOM 20007 C CA . GLN A 1 26 ? 16.284 -3.448 14.231 1.00 0.00 26 GLN A CA 19
ATOM 20008 C C . GLN A 1 26 ? 14.941 -3.909 14.787 1.00 0.00 26 GLN A C 19
ATOM 20009 O O . GLN A 1 26 ? 14.864 -4.915 15.494 1.00 0.00 26 GLN A O 19
ATOM 20023 N N . TRP A 1 27 ? 13.887 -3.169 14.465 1.00 0.00 27 TRP A N 19
ATOM 20024 C CA . TRP A 1 27 ? 12.547 -3.502 14.934 1.00 0.00 27 TRP A CA 19
ATOM 20025 C C . TRP A 1 27 ? 11.485 -2.887 14.029 1.00 0.00 27 TRP A C 19
ATOM 20026 O O . TRP A 1 27 ? 11.689 -1.818 13.453 1.00 0.00 27 TRP A O 19
ATOM 20047 N N . LYS A 1 28 ? 10.351 -3.569 13.907 1.00 0.00 28 LYS A N 19
ATOM 20048 C CA . LYS A 1 28 ? 9.256 -3.090 13.072 1.00 0.00 28 LYS A CA 19
ATOM 20049 C C . LYS A 1 28 ? 9.119 -1.574 13.172 1.00 0.00 28 LYS A C 19
ATOM 20050 O O . LYS A 1 28 ? 8.825 -1.035 14.240 1.00 0.00 28 LYS A O 19
ATOM 20069 N N . LYS A 1 29 ? 9.333 -0.890 12.053 1.00 0.00 29 LYS A N 19
ATOM 20070 C CA . LYS A 1 29 ? 9.231 0.564 12.013 1.00 0.00 29 LYS A CA 19
ATOM 20071 C C . LYS A 1 29 ? 8.596 1.029 10.707 1.00 0.00 29 LYS A C 19
ATOM 20072 O O . LYS A 1 29 ? 8.846 0.457 9.646 1.00 0.00 29 LYS A O 19
ATOM 20091 N N . ILE A 1 30 ? 7.774 2.070 10.792 1.00 0.00 30 ILE A N 19
ATOM 20092 C CA . ILE A 1 30 ? 7.105 2.612 9.616 1.00 0.00 30 ILE A CA 19
ATOM 20093 C C . ILE A 1 30 ? 7.460 4.081 9.410 1.00 0.00 30 ILE A C 19
ATOM 20094 O O . ILE A 1 30 ? 7.541 4.851 10.368 1.00 0.00 30 ILE A O 19
ATOM 20110 N N . TYR A 1 31 ? 7.669 4.463 8.155 1.00 0.00 31 TYR A N 19
ATOM 20111 C CA . TYR A 1 31 ? 8.016 5.840 7.823 1.00 0.00 31 TYR A CA 19
ATOM 20112 C C . TYR A 1 31 ? 7.326 6.280 6.536 1.00 0.00 31 TYR A C 19
ATOM 20113 O O . TYR A 1 31 ? 7.188 5.500 5.593 1.00 0.00 31 TYR A O 19
ATOM 20131 N N . CYS A 1 32 ? 6.895 7.537 6.503 1.00 0.00 32 CYS A N 19
ATOM 20132 C CA . CYS A 1 32 ? 6.219 8.084 5.333 1.00 0.00 32 CYS A CA 19
ATOM 20133 C C . CYS A 1 32 ? 7.231 8.550 4.289 1.00 0.00 32 CYS A C 19
ATOM 20134 O O . CYS A 1 32 ? 8.079 9.397 4.567 1.00 0.00 32 CYS A O 19
ATOM 20141 N N . ARG A 1 33 ? 7.133 7.990 3.088 1.00 0.00 33 ARG A N 19
ATOM 20142 C CA . ARG A 1 33 ? 8.039 8.347 2.003 1.00 0.00 33 ARG A CA 19
ATOM 20143 C C . ARG A 1 33 ? 7.544 9.590 1.268 1.00 0.00 33 ARG A C 19
ATOM 20144 O O . ARG A 1 33 ? 8.308 10.253 0.567 1.00 0.00 33 ARG A O 19
ATOM 20165 N N . ILE A 1 34 ? 6.262 9.897 1.434 1.00 0.00 34 ILE A N 19
ATOM 20166 C CA . ILE A 1 34 ? 5.666 11.060 0.787 1.00 0.00 34 ILE A CA 19
ATOM 20167 C C . ILE A 1 34 ? 6.280 12.354 1.310 1.00 0.00 34 ILE A C 19
ATOM 20168 O O . ILE A 1 34 ? 6.772 13.177 0.538 1.00 0.00 34 ILE A O 19
ATOM 20184 N N . CYS A 1 35 ? 6.247 12.528 2.627 1.00 0.00 35 CYS A N 19
ATOM 20185 C CA . CYS A 1 35 ? 6.801 13.721 3.255 1.00 0.00 35 CYS A CA 19
ATOM 20186 C C . CYS A 1 35 ? 8.003 13.369 4.127 1.00 0.00 35 CYS A C 19
ATOM 20187 O O . CYS A 1 35 ? 8.354 14.110 5.045 1.00 0.00 35 CYS A O 19
ATOM 20194 N N . MET A 1 36 ? 8.628 12.234 3.833 1.00 0.00 36 MET A N 19
ATOM 20195 C CA . MET A 1 36 ? 9.791 11.785 4.589 1.00 0.00 36 MET A CA 19
ATOM 20196 C C . MET A 1 36 ? 9.554 11.929 6.089 1.00 0.00 36 MET A C 19
ATOM 20197 O O . MET A 1 36 ? 10.336 12.569 6.791 1.00 0.00 36 MET A O 19
ATOM 20211 N N . ALA A 1 37 ? 8.470 11.331 6.572 1.00 0.00 37 ALA A N 19
ATOM 20212 C CA . ALA A 1 37 ? 8.131 11.392 7.988 1.00 0.00 37 ALA A CA 19
ATOM 20213 C C . ALA A 1 37 ? 8.312 10.032 8.655 1.00 0.00 37 ALA A C 19
ATOM 20214 O O . ALA A 1 37 ? 8.689 9.058 8.005 1.00 0.00 37 ALA A O 19
ATOM 20221 N N . GLN A 1 38 ? 8.041 9.975 9.955 1.00 0.00 38 GLN A N 19
ATOM 20222 C CA . GLN A 1 38 ? 8.175 8.734 10.709 1.00 0.00 38 GLN A CA 19
ATOM 20223 C C . GLN A 1 38 ? 6.870 8.382 11.415 1.00 0.00 38 GLN A C 19
ATOM 20224 O O . GLN A 1 38 ? 6.301 9.204 12.134 1.00 0.00 38 GLN A O 19
ATOM 20238 N N . ILE A 1 39 ? 6.401 7.157 11.205 1.00 0.00 39 ILE A N 19
ATOM 20239 C CA . ILE A 1 39 ? 5.163 6.696 11.822 1.00 0.00 39 ILE A CA 19
ATOM 20240 C C . ILE A 1 39 ? 5.400 5.446 12.662 1.00 0.00 39 ILE A C 19
ATOM 20241 O O . ILE A 1 39 ? 6.096 4.524 12.239 1.00 0.00 39 ILE A O 19
ATOM 20257 N N . ALA A 1 40 ? 4.814 5.422 13.855 1.00 0.00 40 ALA A N 19
ATOM 20258 C CA . ALA A 1 40 ? 4.957 4.283 14.753 1.00 0.00 40 ALA A CA 19
ATOM 20259 C C . ALA A 1 40 ? 3.871 3.244 14.500 1.00 0.00 40 ALA A C 19
ATOM 20260 O O . ALA A 1 40 ? 2.815 3.557 13.949 1.00 0.00 40 ALA A O 19
ATOM 20267 N N . TYR A 1 41 ? 4.136 2.007 14.906 1.00 0.00 41 TYR A N 19
ATOM 20268 C CA . TYR A 1 41 ? 3.181 0.921 14.720 1.00 0.00 41 TYR A CA 19
ATOM 20269 C C . TYR A 1 41 ? 2.708 0.375 16.064 1.00 0.00 41 TYR A C 19
ATOM 20270 O O . TYR A 1 41 ? 3.489 -0.198 16.823 1.00 0.00 41 TYR A O 19
ATOM 20288 N N . SER A 1 42 ? 1.423 0.558 16.350 1.00 0.00 42 SER A N 19
ATOM 20289 C CA . SER A 1 42 ? 0.845 0.088 17.603 1.00 0.00 42 SER A CA 19
ATOM 20290 C C . SER A 1 42 ? -0.090 -1.093 17.361 1.00 0.00 42 SER A C 19
ATOM 20291 O O . SER A 1 42 ? 0.202 -2.222 17.755 1.00 0.00 42 SER A O 19
ATOM 20299 N N . GLY A 1 43 ? -1.217 -0.824 16.708 1.00 0.00 43 GLY A N 19
ATOM 20300 C CA . GLY A 1 43 ? -2.178 -1.874 16.424 1.00 0.00 43 GLY A CA 19
ATOM 20301 C C . GLY A 1 43 ? -2.174 -2.284 14.964 1.00 0.00 43 GLY A C 19
ATOM 20302 O O . GLY A 1 43 ? -1.232 -1.984 14.231 1.00 0.00 43 GLY A O 19
ATOM 20306 N N . ASN A 1 44 ? -3.229 -2.973 14.542 1.00 0.00 44 ASN A N 19
ATOM 20307 C CA . ASN A 1 44 ? -3.342 -3.428 13.161 1.00 0.00 44 ASN A CA 19
ATOM 20308 C C . ASN A 1 44 ? -3.475 -2.244 12.208 1.00 0.00 44 ASN A C 19
ATOM 20309 O O . ASN A 1 44 ? -4.580 -1.782 11.923 1.00 0.00 44 ASN A O 19
ATOM 20320 N N . THR A 1 45 ? -2.339 -1.756 11.717 1.00 0.00 45 THR A N 19
ATOM 20321 C CA . THR A 1 45 ? -2.328 -0.626 10.797 1.00 0.00 45 THR A CA 19
ATOM 20322 C C . THR A 1 45 ? -3.370 0.415 11.190 1.00 0.00 45 THR A C 19
ATOM 20323 O O . THR A 1 45 ? -4.106 0.921 10.343 1.00 0.00 45 THR A O 19
ATOM 20334 N N . SER A 1 46 ? -3.428 0.729 12.480 1.00 0.00 46 SER A N 19
ATOM 20335 C CA . SER A 1 46 ? -4.384 1.708 12.986 1.00 0.00 46 SER A CA 19
ATOM 20336 C C . SER A 1 46 ? -3.779 3.108 12.986 1.00 0.00 46 SER A C 19
ATOM 20337 O O . SER A 1 46 ? -4.446 4.084 12.648 1.00 0.00 46 SER A O 19
ATOM 20345 N N . ASN A 1 47 ? -2.509 3.197 13.369 1.00 0.00 47 ASN A N 19
ATOM 20346 C CA . ASN A 1 47 ? -1.812 4.478 13.414 1.00 0.00 47 ASN A CA 19
ATOM 20347 C C . ASN A 1 47 ? -1.299 4.867 12.031 1.00 0.00 47 ASN A C 19
ATOM 20348 O O . ASN A 1 47 ? -1.104 6.047 11.739 1.00 0.00 47 ASN A O 19
ATOM 20359 N N . LEU A 1 48 ? -1.082 3.867 11.184 1.00 0.00 48 LEU A N 19
ATOM 20360 C CA . LEU A 1 48 ? -0.592 4.103 9.831 1.00 0.00 48 LEU A CA 19
ATOM 20361 C C . LEU A 1 48 ? -1.394 5.205 9.146 1.00 0.00 48 LEU A C 19
ATOM 20362 O O . LEU A 1 48 ? -0.911 6.325 8.977 1.00 0.00 48 LEU A O 19
ATOM 20378 N N . SER A 1 49 ? -2.622 4.881 8.755 1.00 0.00 49 SER A N 19
ATOM 20379 C CA . SER A 1 49 ? -3.491 5.843 8.087 1.00 0.00 49 SER A CA 19
ATOM 20380 C C . SER A 1 49 ? -3.591 7.135 8.892 1.00 0.00 49 SER A C 19
ATOM 20381 O O . SER A 1 49 ? -3.452 8.230 8.348 1.00 0.00 49 SER A O 19
ATOM 20389 N N . TYR A 1 50 ? -3.834 6.997 10.191 1.00 0.00 50 TYR A N 19
ATOM 20390 C CA . TYR A 1 50 ? -3.956 8.152 11.072 1.00 0.00 50 TYR A CA 19
ATOM 20391 C C . TYR A 1 50 ? -2.987 9.257 10.659 1.00 0.00 50 TYR A C 19
ATOM 20392 O O . TYR A 1 50 ? -3.343 10.435 10.639 1.00 0.00 50 TYR A O 19
ATOM 20410 N N . HIS A 1 51 ? -1.759 8.866 10.331 1.00 0.00 51 HIS A N 19
ATOM 20411 C CA . HIS A 1 51 ? -0.738 9.822 9.918 1.00 0.00 51 HIS A CA 19
ATOM 20412 C C . HIS A 1 51 ? -1.252 10.713 8.791 1.00 0.00 51 HIS A C 19
ATOM 20413 O O . HIS A 1 51 ? -1.075 11.931 8.819 1.00 0.00 51 HIS A O 19
ATOM 20427 N N . LEU A 1 52 ? -1.888 10.097 7.800 1.00 0.00 52 LEU A N 19
ATOM 20428 C CA . LEU A 1 52 ? -2.427 10.835 6.663 1.00 0.00 52 LEU A CA 19
ATOM 20429 C C . LEU A 1 52 ? -3.611 11.698 7.085 1.00 0.00 52 LEU A C 19
ATOM 20430 O O . LEU A 1 52 ? -3.625 12.906 6.851 1.00 0.00 52 LEU A O 19
ATOM 20446 N N . GLU A 1 53 ? -4.602 11.070 7.711 1.00 0.00 53 GLU A N 19
ATOM 20447 C CA . GLU A 1 53 ? -5.789 11.783 8.168 1.00 0.00 53 GLU A CA 19
ATOM 20448 C C . GLU A 1 53 ? -5.420 13.152 8.731 1.00 0.00 53 GLU A C 19
ATOM 20449 O O . GLU A 1 53 ? -6.207 14.096 8.666 1.00 0.00 53 GLU A O 19
ATOM 20461 N N . LYS A 1 54 ? -4.216 13.253 9.283 1.00 0.00 54 LYS A N 19
ATOM 20462 C CA . LYS A 1 54 ? -3.739 14.505 9.857 1.00 0.00 54 LYS A CA 19
ATOM 20463 C C . LYS A 1 54 ? -2.778 15.209 8.905 1.00 0.00 54 LYS A C 19
ATOM 20464 O O . LYS A 1 54 ? -2.851 16.423 8.719 1.00 0.00 54 LYS A O 19
ATOM 20483 N N . ASN A 1 55 ? -1.878 14.438 8.302 1.00 0.00 55 ASN A N 19
ATOM 20484 C CA . ASN A 1 55 ? -0.903 14.989 7.368 1.00 0.00 55 ASN A CA 19
ATOM 20485 C C . ASN A 1 55 ? -1.521 15.179 5.986 1.00 0.00 55 ASN A C 19
ATOM 20486 O O . ASN A 1 55 ? -1.847 16.298 5.589 1.00 0.00 55 ASN A O 19
ATOM 20497 N N . HIS A 1 56 ? -1.680 14.079 5.258 1.00 0.00 56 HIS A N 19
ATOM 20498 C CA . HIS A 1 56 ? -2.261 14.124 3.921 1.00 0.00 56 HIS A CA 19
ATOM 20499 C C . HIS A 1 56 ? -3.727 13.701 3.950 1.00 0.00 56 HIS A C 19
ATOM 20500 O O . HIS A 1 56 ? -4.055 12.518 4.028 1.00 0.00 56 HIS A O 19
ATOM 20514 N N . PRO A 1 57 ? -4.630 14.691 3.888 1.00 0.00 57 PRO A N 19
ATOM 20515 C CA . PRO A 1 57 ? -6.075 14.447 3.907 1.00 0.00 57 PRO A CA 19
ATOM 20516 C C . PRO A 1 57 ? -6.567 13.785 2.624 1.00 0.00 57 PRO A C 19
ATOM 20517 O O . PRO A 1 57 ? -7.473 12.953 2.653 1.00 0.00 57 PRO A O 19
ATOM 20528 N N . GLU A 1 58 ? -5.964 14.161 1.501 1.00 0.00 58 GLU A N 19
ATOM 20529 C CA . GLU A 1 58 ? -6.343 13.603 0.208 1.00 0.00 58 GLU A CA 19
ATOM 20530 C C . GLU A 1 58 ? -5.925 12.139 0.103 1.00 0.00 58 GLU A C 19
ATOM 20531 O O . GLU A 1 58 ? -6.652 11.314 -0.448 1.00 0.00 58 GLU A O 19
ATOM 20543 N N . GLU A 1 59 ? -4.748 11.826 0.636 1.00 0.00 59 GLU A N 19
ATOM 20544 C CA . GLU A 1 59 ? -4.233 10.463 0.602 1.00 0.00 59 GLU A CA 19
ATOM 20545 C C . GLU A 1 59 ? -5.064 9.544 1.493 1.00 0.00 59 GLU A C 19
ATOM 20546 O O . GLU A 1 59 ? -5.284 8.378 1.167 1.00 0.00 59 GLU A O 19
ATOM 20558 N N . PHE A 1 60 ? -5.522 10.079 2.620 1.00 0.00 60 PHE A N 19
ATOM 20559 C CA . PHE A 1 60 ? -6.328 9.308 3.560 1.00 0.00 60 PHE A CA 19
ATOM 20560 C C . PHE A 1 60 ? -7.675 8.940 2.946 1.00 0.00 60 PHE A C 19
ATOM 20561 O O . PHE A 1 60 ? -8.007 7.761 2.813 1.00 0.00 60 PHE A O 19
ATOM 20578 N N . CYS A 1 61 ? -8.447 9.955 2.575 1.00 0.00 61 CYS A N 19
ATOM 20579 C CA . CYS A 1 61 ? -9.760 9.739 1.977 1.00 0.00 61 CYS A CA 19
ATOM 20580 C C . CYS A 1 61 ? -9.684 8.705 0.859 1.00 0.00 61 CYS A C 19
ATOM 20581 O O . CYS A 1 61 ? -10.410 7.711 0.870 1.00 0.00 61 CYS A O 19
ATOM 20589 N N . GLU A 1 62 ? -8.802 8.948 -0.106 1.00 0.00 62 GLU A N 19
ATOM 20590 C CA . GLU A 1 62 ? -8.634 8.038 -1.233 1.00 0.00 62 GLU A CA 19
ATOM 20591 C C . GLU A 1 62 ? -8.440 6.603 -0.750 1.00 0.00 62 GLU A C 19
ATOM 20592 O O . GLU A 1 62 ? -8.933 5.657 -1.365 1.00 0.00 62 GLU A O 19
ATOM 20604 N N . PHE A 1 63 ? -7.718 6.450 0.355 1.00 0.00 63 PHE A N 19
ATOM 20605 C CA . PHE A 1 63 ? -7.457 5.131 0.921 1.00 0.00 63 PHE A CA 19
ATOM 20606 C C . PHE A 1 63 ? -8.718 4.553 1.556 1.00 0.00 63 PHE A C 19
ATOM 20607 O O . PHE A 1 63 ? -8.839 3.340 1.730 1.00 0.00 63 PHE A O 19
ATOM 20624 N N . VAL A 1 64 ? -9.655 5.430 1.902 1.00 0.00 64 VAL A N 19
ATOM 20625 C CA . VAL A 1 64 ? -10.907 5.008 2.518 1.00 0.00 64 VAL A CA 19
ATOM 20626 C C . VAL A 1 64 ? -12.106 5.451 1.687 1.00 0.00 64 VAL A C 19
ATOM 20627 O O . VAL A 1 64 ? -12.618 6.558 1.856 1.00 0.00 64 VAL A O 19
ATOM 20640 N N . LYS A 1 65 ? -12.550 4.579 0.788 1.00 0.00 65 LYS A N 19
ATOM 20641 C CA . LYS A 1 65 ? -13.690 4.878 -0.070 1.00 0.00 65 LYS A CA 19
ATOM 20642 C C . LYS A 1 65 ? -14.954 5.088 0.757 1.00 0.00 65 LYS A C 19
ATOM 20643 O O . LYS A 1 65 ? -15.675 6.068 0.568 1.00 0.00 65 LYS A O 19
ATOM 20662 N N . SER A 1 66 ? -15.214 4.164 1.676 1.00 0.00 66 SER A N 19
ATOM 20663 C CA . SER A 1 66 ? -16.392 4.248 2.532 1.00 0.00 66 SER A CA 19
ATOM 20664 C C . SER A 1 66 ? -16.476 5.612 3.209 1.00 0.00 66 SER A C 19
ATOM 20665 O O . SER A 1 66 ? -15.524 6.060 3.847 1.00 0.00 66 SER A O 19
ATOM 20673 N N . ASN A 1 67 ? -17.623 6.268 3.066 1.00 0.00 67 ASN A N 19
ATOM 20674 C CA . ASN A 1 67 ? -17.833 7.582 3.663 1.00 0.00 67 ASN A CA 19
ATOM 20675 C C . ASN A 1 67 ? -18.672 7.475 4.932 1.00 0.00 67 ASN A C 19
ATOM 20676 O O . ASN A 1 67 ? -19.251 6.427 5.220 1.00 0.00 67 ASN A O 19
ATOM 20687 N N . SER A 1 68 ? -18.734 8.567 5.688 1.00 0.00 68 SER A N 19
ATOM 20688 C CA . SER A 1 68 ? -19.500 8.595 6.929 1.00 0.00 68 SER A CA 19
ATOM 20689 C C . SER A 1 68 ? -20.056 9.991 7.192 1.00 0.00 68 SER A C 19
ATOM 20690 O O . SER A 1 68 ? -19.519 10.987 6.708 1.00 0.00 68 SER A O 19
ATOM 20698 N N . GLY A 1 69 ? -21.138 10.055 7.962 1.00 0.00 69 GLY A N 19
ATOM 20699 C CA . GLY A 1 69 ? -21.750 11.333 8.277 1.00 0.00 69 GLY A CA 19
ATOM 20700 C C . GLY A 1 69 ? -21.102 12.009 9.468 1.00 0.00 69 GLY A C 19
ATOM 20701 O O . GLY A 1 69 ? -20.841 11.385 10.497 1.00 0.00 69 GLY A O 19
ATOM 20705 N N . PRO A 1 70 ? -20.829 13.315 9.336 1.00 0.00 70 PRO A N 19
ATOM 20706 C CA . PRO A 1 70 ? -20.202 14.105 10.400 1.00 0.00 70 PRO A CA 19
ATOM 20707 C C . PRO A 1 70 ? -21.133 14.319 11.588 1.00 0.00 70 PRO A C 19
ATOM 20708 O O . PRO A 1 70 ? -21.931 15.257 11.602 1.00 0.00 70 PRO A O 19
ATOM 20719 N N . SER A 1 71 ? -21.026 13.446 12.584 1.00 0.00 71 SER A N 19
ATOM 20720 C CA . SER A 1 71 ? -21.861 13.538 13.776 1.00 0.00 71 SER A CA 19
ATOM 20721 C C . SER A 1 71 ? -22.075 14.994 14.177 1.00 0.00 71 SER A C 19
ATOM 20722 O O . SER A 1 71 ? -23.200 15.416 14.448 1.00 0.00 71 SER A O 19
ATOM 20730 N N . SER A 1 72 ? -20.988 15.757 14.214 1.00 0.00 72 SER A N 19
ATOM 20731 C CA . SER A 1 72 ? -21.054 17.166 14.586 1.00 0.00 72 SER A CA 19
ATOM 20732 C C . SER A 1 72 ? -19.980 17.970 13.861 1.00 0.00 72 SER A C 19
ATOM 20733 O O . SER A 1 72 ? -18.958 17.428 13.442 1.00 0.00 72 SER A O 19
ATOM 20741 N N . GLY A 1 73 ? -20.219 19.270 13.717 1.00 0.00 73 GLY A N 19
ATOM 20742 C CA . GLY A 1 73 ? -19.264 20.130 13.043 1.00 0.00 73 GLY A CA 19
ATOM 20743 C C . GLY A 1 73 ? -19.611 20.349 11.583 1.00 0.00 73 GLY A C 19
ATOM 20744 O O . GLY A 1 73 ? -19.818 19.373 10.864 1.00 0.00 73 GLY A O 19
ATOM 20749 N N . GLY A 1 1 ? 1.316 -17.662 6.521 1.00 0.00 1 GLY A N 20
ATOM 20750 C CA . GLY A 1 1 ? 0.564 -17.657 7.762 1.00 0.00 1 GLY A CA 20
ATOM 20751 C C . GLY A 1 1 ? 0.179 -16.257 8.200 1.00 0.00 1 GLY A C 20
ATOM 20752 O O . GLY A 1 1 ? -0.975 -16.003 8.545 1.00 0.00 1 GLY A O 20
ATOM 20756 N N . SER A 1 2 ? 1.148 -15.348 8.189 1.00 0.00 2 SER A N 20
ATOM 20757 C CA . SER A 1 2 ? 0.906 -13.968 8.594 1.00 0.00 2 SER A CA 20
ATOM 20758 C C . SER A 1 2 ? 0.330 -13.156 7.438 1.00 0.00 2 SER A C 20
ATOM 20759 O O . SER A 1 2 ? 0.819 -13.226 6.311 1.00 0.00 2 SER A O 20
ATOM 20767 N N . SER A 1 3 ? -0.714 -12.385 7.728 1.00 0.00 3 SER A N 20
ATOM 20768 C CA . SER A 1 3 ? -1.361 -11.562 6.713 1.00 0.00 3 SER A CA 20
ATOM 20769 C C . SER A 1 3 ? -0.330 -10.968 5.757 1.00 0.00 3 SER A C 20
ATOM 20770 O O . SER A 1 3 ? 0.736 -10.520 6.176 1.00 0.00 3 SER A O 20
ATOM 20778 N N . GLY A 1 4 ? -0.658 -10.969 4.468 1.00 0.00 4 GLY A N 20
ATOM 20779 C CA . GLY A 1 4 ? 0.249 -10.428 3.472 1.00 0.00 4 GLY A CA 20
ATOM 20780 C C . GLY A 1 4 ? -0.481 -9.861 2.271 1.00 0.00 4 GLY A C 20
ATOM 20781 O O . GLY A 1 4 ? -1.335 -8.986 2.412 1.00 0.00 4 GLY A O 20
ATOM 20785 N N . SER A 1 5 ? -0.144 -10.360 1.086 1.00 0.00 5 SER A N 20
ATOM 20786 C CA . SER A 1 5 ? -0.770 -9.893 -0.146 1.00 0.00 5 SER A CA 20
ATOM 20787 C C . SER A 1 5 ? -2.235 -9.537 0.090 1.00 0.00 5 SER A C 20
ATOM 20788 O O . SER A 1 5 ? -2.710 -8.491 -0.351 1.00 0.00 5 SER A O 20
ATOM 20796 N N . SER A 1 6 ? -2.945 -10.417 0.790 1.00 0.00 6 SER A N 20
ATOM 20797 C CA . SER A 1 6 ? -4.357 -10.199 1.082 1.00 0.00 6 SER A CA 20
ATOM 20798 C C . SER A 1 6 ? -4.610 -8.751 1.491 1.00 0.00 6 SER A C 20
ATOM 20799 O O . SER A 1 6 ? -4.075 -8.275 2.491 1.00 0.00 6 SER A O 20
ATOM 20807 N N . GLY A 1 7 ? -5.432 -8.056 0.710 1.00 0.00 7 GLY A N 20
ATOM 20808 C CA . GLY A 1 7 ? -5.742 -6.670 1.007 1.00 0.00 7 GLY A CA 20
ATOM 20809 C C . GLY A 1 7 ? -4.568 -5.931 1.617 1.00 0.00 7 GLY A C 20
ATOM 20810 O O . GLY A 1 7 ? -3.435 -6.061 1.154 1.00 0.00 7 GLY A O 20
ATOM 20814 N N . SER A 1 8 ? -4.839 -5.151 2.659 1.00 0.00 8 SER A N 20
ATOM 20815 C CA . SER A 1 8 ? -3.796 -4.383 3.330 1.00 0.00 8 SER A CA 20
ATOM 20816 C C . SER A 1 8 ? -3.163 -3.376 2.375 1.00 0.00 8 SER A C 20
ATOM 20817 O O . SER A 1 8 ? -1.940 -3.243 2.315 1.00 0.00 8 SER A O 20
ATOM 20825 N N . LYS A 1 9 ? -4.003 -2.669 1.627 1.00 0.00 9 LYS A N 20
ATOM 20826 C CA . LYS A 1 9 ? -3.528 -1.673 0.674 1.00 0.00 9 LYS A CA 20
ATOM 20827 C C . LYS A 1 9 ? -3.175 -0.368 1.382 1.00 0.00 9 LYS A C 20
ATOM 20828 O O . LYS A 1 9 ? -3.545 0.715 0.929 1.00 0.00 9 LYS A O 20
ATOM 20847 N N . VAL A 1 10 ? -2.456 -0.479 2.494 1.00 0.00 10 VAL A N 20
ATOM 20848 C CA . VAL A 1 10 ? -2.051 0.692 3.263 1.00 0.00 10 VAL A CA 20
ATOM 20849 C C . VAL A 1 10 ? -0.545 0.910 3.178 1.00 0.00 10 VAL A C 20
ATOM 20850 O O . VAL A 1 10 ? -0.064 2.039 3.277 1.00 0.00 10 VAL A O 20
ATOM 20863 N N . TRP A 1 11 ? 0.196 -0.178 2.996 1.00 0.00 11 TRP A N 20
ATOM 20864 C CA . TRP A 1 11 ? 1.649 -0.105 2.898 1.00 0.00 11 TRP A CA 20
ATOM 20865 C C . TRP A 1 11 ? 2.072 0.773 1.725 1.00 0.00 11 TRP A C 20
ATOM 20866 O O . TRP A 1 11 ? 3.026 1.545 1.827 1.00 0.00 11 TRP A O 20
ATOM 20887 N N . LYS A 1 12 ? 1.357 0.652 0.612 1.00 0.00 12 LYS A N 20
ATOM 20888 C CA . LYS A 1 12 ? 1.657 1.436 -0.580 1.00 0.00 12 LYS A CA 20
ATOM 20889 C C . LYS A 1 12 ? 2.167 2.824 -0.204 1.00 0.00 12 LYS A C 20
ATOM 20890 O O . LYS A 1 12 ? 3.197 3.274 -0.706 1.00 0.00 12 LYS A O 20
ATOM 20909 N N . TYR A 1 13 ? 1.440 3.496 0.681 1.00 0.00 13 TYR A N 20
ATOM 20910 C CA . TYR A 1 13 ? 1.818 4.833 1.123 1.00 0.00 13 TYR A CA 20
ATOM 20911 C C . TYR A 1 13 ? 3.091 4.789 1.964 1.00 0.00 13 TYR A C 20
ATOM 20912 O O . TYR A 1 13 ? 4.010 5.584 1.762 1.00 0.00 13 TYR A O 20
ATOM 20930 N N . PHE A 1 14 ? 3.137 3.854 2.907 1.00 0.00 14 PHE A N 20
ATOM 20931 C CA . PHE A 1 14 ? 4.296 3.705 3.779 1.00 0.00 14 PHE A CA 20
ATOM 20932 C C . PHE A 1 14 ? 5.142 2.506 3.360 1.00 0.00 14 PHE A C 20
ATOM 20933 O O . PHE A 1 14 ? 4.795 1.360 3.641 1.00 0.00 14 PHE A O 20
ATOM 20950 N N . GLY A 1 15 ? 6.254 2.781 2.686 1.00 0.00 15 GLY A N 20
ATOM 20951 C CA . GLY A 1 15 ? 7.132 1.715 2.238 1.00 0.00 15 GLY A CA 20
ATOM 20952 C C . GLY A 1 15 ? 8.311 1.506 3.168 1.00 0.00 15 GLY A C 20
ATOM 20953 O O . GLY A 1 15 ? 8.974 2.464 3.567 1.00 0.00 15 GLY A O 20
ATOM 20957 N N . PHE A 1 16 ? 8.573 0.250 3.515 1.00 0.00 16 PHE A N 20
ATOM 20958 C CA . PHE A 1 16 ? 9.678 -0.082 4.407 1.00 0.00 16 PHE A CA 20
ATOM 20959 C C . PHE A 1 16 ? 10.875 -0.604 3.617 1.00 0.00 16 PHE A C 20
ATOM 20960 O O . PHE A 1 16 ? 10.737 -1.489 2.773 1.00 0.00 16 PHE A O 20
ATOM 20977 N N . ASP A 1 17 ? 12.049 -0.048 3.898 1.00 0.00 17 ASP A N 20
ATOM 20978 C CA . ASP A 1 17 ? 13.271 -0.457 3.215 1.00 0.00 17 ASP A CA 20
ATOM 20979 C C . ASP A 1 17 ? 14.001 -1.537 4.008 1.00 0.00 17 ASP A C 20
ATOM 20980 O O . ASP A 1 17 ? 14.753 -1.240 4.937 1.00 0.00 17 ASP A O 20
ATOM 20989 N N . THR A 1 18 ? 13.773 -2.793 3.636 1.00 0.00 18 THR A N 20
ATOM 20990 C CA . THR A 1 18 ? 14.407 -3.917 4.314 1.00 0.00 18 THR A CA 20
ATOM 20991 C C . THR A 1 18 ? 14.068 -5.235 3.626 1.00 0.00 18 THR A C 20
ATOM 20992 O O . THR A 1 18 ? 13.227 -5.280 2.730 1.00 0.00 18 THR A O 20
ATOM 21003 N N . ASN A 1 19 ? 14.730 -6.306 4.052 1.00 0.00 19 ASN A N 20
ATOM 21004 C CA . ASN A 1 19 ? 14.498 -7.626 3.476 1.00 0.00 19 ASN A CA 20
ATOM 21005 C C . ASN A 1 19 ? 13.011 -7.857 3.224 1.00 0.00 19 ASN A C 20
ATOM 21006 O O . ASN A 1 19 ? 12.162 -7.155 3.773 1.00 0.00 19 ASN A O 20
ATOM 21017 N N . ALA A 1 20 ? 12.704 -8.845 2.391 1.00 0.00 20 ALA A N 20
ATOM 21018 C CA . ALA A 1 20 ? 11.320 -9.170 2.068 1.00 0.00 20 ALA A CA 20
ATOM 21019 C C . ALA A 1 20 ? 11.032 -10.648 2.313 1.00 0.00 20 ALA A C 20
ATOM 21020 O O . ALA A 1 20 ? 10.634 -11.370 1.400 1.00 0.00 20 ALA A O 20
ATOM 21027 N N . GLU A 1 21 ? 11.237 -11.089 3.550 1.00 0.00 21 GLU A N 20
ATOM 21028 C CA . GLU A 1 21 ? 11.000 -12.482 3.912 1.00 0.00 21 GLU A CA 20
ATOM 21029 C C . GLU A 1 21 ? 10.480 -12.591 5.343 1.00 0.00 21 GLU A C 20
ATOM 21030 O O . GLU A 1 21 ? 11.164 -12.215 6.293 1.00 0.00 21 GLU A O 20
ATOM 21042 N N . GLY A 1 22 ? 9.264 -13.109 5.487 1.00 0.00 22 GLY A N 20
ATOM 21043 C CA . GLY A 1 22 ? 8.672 -13.258 6.803 1.00 0.00 22 GLY A CA 20
ATOM 21044 C C . GLY A 1 22 ? 9.070 -12.141 7.748 1.00 0.00 22 GLY A C 20
ATOM 21045 O O . GLY A 1 22 ? 8.504 -11.048 7.701 1.00 0.00 22 GLY A O 20
ATOM 21049 N N . CYS A 1 23 ? 10.045 -12.414 8.607 1.00 0.00 23 CYS A N 20
ATOM 21050 C CA . CYS A 1 23 ? 10.517 -11.424 9.569 1.00 0.00 23 CYS A CA 20
ATOM 21051 C C . CYS A 1 23 ? 11.513 -10.469 8.921 1.00 0.00 23 CYS A C 20
ATOM 21052 O O . CYS A 1 23 ? 12.716 -10.543 9.177 1.00 0.00 23 CYS A O 20
ATOM 21060 N N . ILE A 1 24 ? 11.006 -9.573 8.081 1.00 0.00 24 ILE A N 20
ATOM 21061 C CA . ILE A 1 24 ? 11.852 -8.603 7.396 1.00 0.00 24 ILE A CA 20
ATOM 21062 C C . ILE A 1 24 ? 13.033 -8.192 8.268 1.00 0.00 24 ILE A C 20
ATOM 21063 O O . ILE A 1 24 ? 14.170 -8.124 7.800 1.00 0.00 24 ILE A O 20
ATOM 21079 N N . LEU A 1 25 ? 12.757 -7.919 9.538 1.00 0.00 25 LEU A N 20
ATOM 21080 C CA . LEU A 1 25 ? 13.797 -7.515 10.478 1.00 0.00 25 LEU A CA 20
ATOM 21081 C C . LEU A 1 25 ? 13.230 -7.364 11.886 1.00 0.00 25 LEU A C 20
ATOM 21082 O O . LEU A 1 25 ? 12.025 -7.187 12.064 1.00 0.00 25 LEU A O 20
ATOM 21098 N N . GLN A 1 26 ? 14.107 -7.432 12.882 1.00 0.00 26 GLN A N 20
ATOM 21099 C CA . GLN A 1 26 ? 13.694 -7.301 14.274 1.00 0.00 26 GLN A CA 20
ATOM 21100 C C . GLN A 1 26 ? 12.809 -6.074 14.466 1.00 0.00 26 GLN A C 20
ATOM 21101 O O . GLN A 1 26 ? 12.588 -5.304 13.531 1.00 0.00 26 GLN A O 20
ATOM 21115 N N . TRP A 1 27 ? 12.305 -5.899 15.682 1.00 0.00 27 TRP A N 20
ATOM 21116 C CA . TRP A 1 27 ? 11.443 -4.765 15.996 1.00 0.00 27 TRP A CA 20
ATOM 21117 C C . TRP A 1 27 ? 11.858 -3.530 15.204 1.00 0.00 27 TRP A C 20
ATOM 21118 O O . TRP A 1 27 ? 12.960 -3.009 15.379 1.00 0.00 27 TRP A O 20
ATOM 21139 N N . LYS A 1 28 ? 10.970 -3.065 14.331 1.00 0.00 28 LYS A N 20
ATOM 21140 C CA . LYS A 1 28 ? 11.244 -1.890 13.513 1.00 0.00 28 LYS A CA 20
ATOM 21141 C C . LYS A 1 28 ? 10.022 -0.979 13.444 1.00 0.00 28 LYS A C 20
ATOM 21142 O O . LYS A 1 28 ? 8.927 -1.359 13.859 1.00 0.00 28 LYS A O 20
ATOM 21161 N N . LYS A 1 29 ? 10.217 0.225 12.916 1.00 0.00 29 LYS A N 20
ATOM 21162 C CA . LYS A 1 29 ? 9.131 1.190 12.789 1.00 0.00 29 LYS A CA 20
ATOM 21163 C C . LYS A 1 29 ? 8.885 1.543 11.326 1.00 0.00 29 LYS A C 20
ATOM 21164 O O . LYS A 1 29 ? 9.757 1.354 10.477 1.00 0.00 29 LYS A O 20
ATOM 21183 N N . ILE A 1 30 ? 7.693 2.056 11.038 1.00 0.00 30 ILE A N 20
ATOM 21184 C CA . ILE A 1 30 ? 7.335 2.438 9.678 1.00 0.00 30 ILE A CA 20
ATOM 21185 C C . ILE A 1 30 ? 7.669 3.901 9.411 1.00 0.00 30 ILE A C 20
ATOM 21186 O O . ILE A 1 30 ? 7.851 4.687 10.341 1.00 0.00 30 ILE A O 20
ATOM 21202 N N . TYR A 1 31 ? 7.748 4.261 8.135 1.00 0.00 31 TYR A N 20
ATOM 21203 C CA . TYR A 1 31 ? 8.061 5.631 7.745 1.00 0.00 31 TYR A CA 20
ATOM 21204 C C . TYR A 1 31 ? 7.359 6.000 6.441 1.00 0.00 31 TYR A C 20
ATOM 21205 O O . TYR A 1 31 ? 7.231 5.175 5.536 1.00 0.00 31 TYR A O 20
ATOM 21223 N N . CYS A 1 32 ? 6.908 7.247 6.353 1.00 0.00 32 CYS A N 20
ATOM 21224 C CA . CYS A 1 32 ? 6.219 7.728 5.161 1.00 0.00 32 CYS A CA 20
ATOM 21225 C C . CYS A 1 32 ? 7.201 8.378 4.191 1.00 0.00 32 CYS A C 20
ATOM 21226 O O . CYS A 1 32 ? 7.903 9.326 4.543 1.00 0.00 32 CYS A O 20
ATOM 21233 N N . ARG A 1 33 ? 7.245 7.861 2.967 1.00 0.00 33 ARG A N 20
ATOM 21234 C CA . ARG A 1 33 ? 8.141 8.390 1.946 1.00 0.00 33 ARG A CA 20
ATOM 21235 C C . ARG A 1 33 ? 7.576 9.669 1.336 1.00 0.00 33 ARG A C 20
ATOM 21236 O O . ARG A 1 33 ? 8.325 10.563 0.940 1.00 0.00 33 ARG A O 20
ATOM 21257 N N . ILE A 1 34 ? 6.251 9.749 1.263 1.00 0.00 34 ILE A N 20
ATOM 21258 C CA . ILE A 1 34 ? 5.587 10.919 0.703 1.00 0.00 34 ILE A CA 20
ATOM 21259 C C . ILE A 1 34 ? 6.123 12.205 1.322 1.00 0.00 34 ILE A C 20
ATOM 21260 O O . ILE A 1 34 ? 6.573 13.107 0.614 1.00 0.00 34 ILE A O 20
ATOM 21276 N N . CYS A 1 35 ? 6.074 12.283 2.647 1.00 0.00 35 CYS A N 20
ATOM 21277 C CA . CYS A 1 35 ? 6.555 13.458 3.363 1.00 0.00 35 CYS A CA 20
ATOM 21278 C C . CYS A 1 35 ? 7.827 13.136 4.143 1.00 0.00 35 CYS A C 20
ATOM 21279 O O . CYS A 1 35 ? 8.198 13.856 5.070 1.00 0.00 35 CYS A O 20
ATOM 21286 N N . MET A 1 36 ? 8.491 12.050 3.760 1.00 0.00 36 MET A N 20
ATOM 21287 C CA . MET A 1 36 ? 9.722 11.634 4.422 1.00 0.00 36 MET A CA 20
ATOM 21288 C C . MET A 1 36 ? 9.598 11.771 5.936 1.00 0.00 36 MET A C 20
ATOM 21289 O O . MET A 1 36 ? 10.458 12.364 6.587 1.00 0.00 36 MET A O 20
ATOM 21303 N N . ALA A 1 37 ? 8.523 11.220 6.490 1.00 0.00 37 ALA A N 20
ATOM 21304 C CA . ALA A 1 37 ? 8.288 11.280 7.927 1.00 0.00 37 ALA A CA 20
ATOM 21305 C C . ALA A 1 37 ? 8.272 9.884 8.539 1.00 0.00 37 ALA A C 20
ATOM 21306 O O . ALA A 1 37 ? 8.324 8.883 7.825 1.00 0.00 37 ALA A O 20
ATOM 21313 N N . GLN A 1 38 ? 8.200 9.825 9.865 1.00 0.00 38 GLN A N 20
ATOM 21314 C CA . GLN A 1 38 ? 8.178 8.550 10.573 1.00 0.00 38 GLN A CA 20
ATOM 21315 C C . GLN A 1 38 ? 6.859 8.362 11.315 1.00 0.00 38 GLN A C 20
ATOM 21316 O O . GLN A 1 38 ? 6.312 9.311 11.879 1.00 0.00 38 GLN A O 20
ATOM 21330 N N . ILE A 1 39 ? 6.353 7.134 11.312 1.00 0.00 39 ILE A N 20
ATOM 21331 C CA . ILE A 1 39 ? 5.099 6.822 11.986 1.00 0.00 39 ILE A CA 20
ATOM 21332 C C . ILE A 1 39 ? 5.250 5.607 12.894 1.00 0.00 39 ILE A C 20
ATOM 21333 O O . ILE A 1 39 ? 5.854 4.605 12.512 1.00 0.00 39 ILE A O 20
ATOM 21349 N N . ALA A 1 40 ? 4.696 5.702 14.098 1.00 0.00 40 ALA A N 20
ATOM 21350 C CA . ALA A 1 40 ? 4.766 4.609 15.060 1.00 0.00 40 ALA A CA 20
ATOM 21351 C C . ALA A 1 40 ? 3.879 3.445 14.633 1.00 0.00 40 ALA A C 20
ATOM 21352 O O . ALA A 1 40 ? 2.733 3.641 14.227 1.00 0.00 40 ALA A O 20
ATOM 21359 N N . TYR A 1 41 ? 4.415 2.233 14.727 1.00 0.00 41 TYR A N 20
ATOM 21360 C CA . TYR A 1 41 ? 3.673 1.037 14.347 1.00 0.00 41 TYR A CA 20
ATOM 21361 C C . TYR A 1 41 ? 3.233 0.254 15.580 1.00 0.00 41 TYR A C 20
ATOM 21362 O O . TYR A 1 41 ? 4.062 -0.215 16.359 1.00 0.00 41 TYR A O 20
ATOM 21380 N N . SER A 1 42 ? 1.922 0.118 15.750 1.00 0.00 42 SER A N 20
ATOM 21381 C CA . SER A 1 42 ? 1.370 -0.605 16.890 1.00 0.00 42 SER A CA 20
ATOM 21382 C C . SER A 1 42 ? 0.655 -1.873 16.434 1.00 0.00 42 SER A C 20
ATOM 21383 O O . SER A 1 42 ? -0.573 -1.919 16.374 1.00 0.00 42 SER A O 20
ATOM 21391 N N . GLY A 1 43 ? 1.434 -2.902 16.113 1.00 0.00 43 GLY A N 20
ATOM 21392 C CA . GLY A 1 43 ? 0.859 -4.157 15.667 1.00 0.00 43 GLY A CA 20
ATOM 21393 C C . GLY A 1 43 ? 0.088 -4.013 14.369 1.00 0.00 43 GLY A C 20
ATOM 21394 O O . GLY A 1 43 ? 0.604 -4.321 13.296 1.00 0.00 43 GLY A O 20
ATOM 21398 N N . ASN A 1 44 ? -1.152 -3.544 14.468 1.00 0.00 44 ASN A N 20
ATOM 21399 C CA . ASN A 1 44 ? -1.996 -3.362 13.293 1.00 0.00 44 ASN A CA 20
ATOM 21400 C C . ASN A 1 44 ? -1.684 -2.040 12.599 1.00 0.00 44 ASN A C 20
ATOM 21401 O O . ASN A 1 44 ? -0.977 -1.191 13.143 1.00 0.00 44 ASN A O 20
ATOM 21412 N N . THR A 1 45 ? -2.215 -1.871 11.392 1.00 0.00 45 THR A N 20
ATOM 21413 C CA . THR A 1 45 ? -1.994 -0.654 10.622 1.00 0.00 45 THR A CA 20
ATOM 21414 C C . THR A 1 45 ? -2.926 0.463 11.079 1.00 0.00 45 THR A C 20
ATOM 21415 O O . THR A 1 45 ? -3.480 1.195 10.260 1.00 0.00 45 THR A O 20
ATOM 21426 N N . SER A 1 46 ? -3.093 0.588 12.392 1.00 0.00 46 SER A N 20
ATOM 21427 C CA . SER A 1 46 ? -3.960 1.614 12.958 1.00 0.00 46 SER A CA 20
ATOM 21428 C C . SER A 1 46 ? -3.368 3.004 12.745 1.00 0.00 46 SER A C 20
ATOM 21429 O O . SER A 1 46 ? -4.003 3.877 12.156 1.00 0.00 46 SER A O 20
ATOM 21437 N N . ASN A 1 47 ? -2.147 3.200 13.231 1.00 0.00 47 ASN A N 20
ATOM 21438 C CA . ASN A 1 47 ? -1.467 4.484 13.095 1.00 0.00 47 ASN A CA 20
ATOM 21439 C C . ASN A 1 47 ? -1.198 4.804 11.628 1.00 0.00 47 ASN A C 20
ATOM 21440 O O . ASN A 1 47 ? -1.268 5.961 11.211 1.00 0.00 47 ASN A O 20
ATOM 21451 N N . LEU A 1 48 ? -0.890 3.773 10.850 1.00 0.00 48 LEU A N 20
ATOM 21452 C CA . LEU A 1 48 ? -0.610 3.943 9.429 1.00 0.00 48 LEU A CA 20
ATOM 21453 C C . LEU A 1 48 ? -1.622 4.885 8.784 1.00 0.00 48 LEU A C 20
ATOM 21454 O O . LEU A 1 48 ? -1.266 5.959 8.301 1.00 0.00 48 LEU A O 20
ATOM 21470 N N . SER A 1 49 ? -2.887 4.474 8.781 1.00 0.00 49 SER A N 20
ATOM 21471 C CA . SER A 1 49 ? -3.951 5.280 8.194 1.00 0.00 49 SER A CA 20
ATOM 21472 C C . SER A 1 49 ? -4.052 6.635 8.888 1.00 0.00 49 SER A C 20
ATOM 21473 O O . SER A 1 49 ? -4.229 7.666 8.238 1.00 0.00 49 SER A O 20
ATOM 21481 N N . TYR A 1 50 ? -3.937 6.625 10.211 1.00 0.00 50 TYR A N 20
ATOM 21482 C CA . TYR A 1 50 ? -4.017 7.852 10.995 1.00 0.00 50 TYR A CA 20
ATOM 21483 C C . TYR A 1 50 ? -3.104 8.928 10.417 1.00 0.00 50 TYR A C 20
ATOM 21484 O O . TYR A 1 50 ? -3.540 10.045 10.138 1.00 0.00 50 TYR A O 20
ATOM 21502 N N . HIS A 1 51 ? -1.832 8.583 10.240 1.00 0.00 51 HIS A N 20
ATOM 21503 C CA . HIS A 1 51 ? -0.855 9.519 9.694 1.00 0.00 51 HIS A CA 20
ATOM 21504 C C . HIS A 1 51 ? -1.412 10.230 8.464 1.00 0.00 51 HIS A C 20
ATOM 21505 O O . HIS A 1 51 ? -1.207 11.431 8.283 1.00 0.00 51 HIS A O 20
ATOM 21519 N N . LEU A 1 52 ? -2.116 9.481 7.622 1.00 0.00 52 LEU A N 20
ATOM 21520 C CA . LEU A 1 52 ? -2.702 10.040 6.409 1.00 0.00 52 LEU A CA 20
ATOM 21521 C C . LEU A 1 52 ? -3.922 10.895 6.737 1.00 0.00 52 LEU A C 20
ATOM 21522 O O . LEU A 1 52 ? -3.963 12.083 6.417 1.00 0.00 52 LEU A O 20
ATOM 21538 N N . GLU A 1 53 ? -4.912 10.283 7.379 1.00 0.00 53 GLU A N 20
ATOM 21539 C CA . GLU A 1 53 ? -6.132 10.990 7.751 1.00 0.00 53 GLU A CA 20
ATOM 21540 C C . GLU A 1 53 ? -5.808 12.257 8.537 1.00 0.00 53 GLU A C 20
ATOM 21541 O O . GLU A 1 53 ? -6.620 13.180 8.612 1.00 0.00 53 GLU A O 20
ATOM 21553 N N . LYS A 1 54 ? -4.617 12.294 9.124 1.00 0.00 54 LYS A N 20
ATOM 21554 C CA . LYS A 1 54 ? -4.183 13.446 9.904 1.00 0.00 54 LYS A CA 20
ATOM 21555 C C . LYS A 1 54 ? -3.339 14.392 9.056 1.00 0.00 54 LYS A C 20
ATOM 21556 O O . LYS A 1 54 ? -3.488 15.611 9.134 1.00 0.00 54 LYS A O 20
ATOM 21575 N N . ASN A 1 55 ? -2.454 13.822 8.244 1.00 0.00 55 ASN A N 20
ATOM 21576 C CA . ASN A 1 55 ? -1.588 14.615 7.380 1.00 0.00 55 ASN A CA 20
ATOM 21577 C C . ASN A 1 55 ? -2.096 14.603 5.941 1.00 0.00 55 ASN A C 20
ATOM 21578 O O . ASN A 1 55 ? -2.401 15.651 5.371 1.00 0.00 55 ASN A O 20
ATOM 21589 N N . HIS A 1 56 ? -2.185 13.411 5.361 1.00 0.00 56 HIS A N 20
ATOM 21590 C CA . HIS A 1 56 ? -2.657 13.262 3.989 1.00 0.00 56 HIS A CA 20
ATOM 21591 C C . HIS A 1 56 ? -4.105 12.780 3.962 1.00 0.00 56 HIS A C 20
ATOM 21592 O O . HIS A 1 56 ? -4.390 11.588 4.075 1.00 0.00 56 HIS A O 20
ATOM 21606 N N . PRO A 1 57 ? -5.042 13.728 3.810 1.00 0.00 57 PRO A N 20
ATOM 21607 C CA . PRO A 1 57 ? -6.475 13.424 3.766 1.00 0.00 57 PRO A CA 20
ATOM 21608 C C . PRO A 1 57 ? -6.873 12.689 2.490 1.00 0.00 57 PRO A C 20
ATOM 21609 O O . PRO A 1 57 ? -7.664 11.747 2.527 1.00 0.00 57 PRO A O 20
ATOM 21620 N N . GLU A 1 58 ? -6.318 13.125 1.364 1.00 0.00 58 GLU A N 20
ATOM 21621 C CA . GLU A 1 58 ? -6.616 12.507 0.077 1.00 0.00 58 GLU A CA 20
ATOM 21622 C C . GLU A 1 58 ? -6.083 11.078 0.024 1.00 0.00 58 GLU A C 20
ATOM 21623 O O . GLU A 1 58 ? -6.708 10.195 -0.562 1.00 0.00 58 GLU A O 20
ATOM 21635 N N . GLU A 1 59 ? -4.925 10.861 0.639 1.00 0.00 59 GLU A N 20
ATOM 21636 C CA . GLU A 1 59 ? -4.308 9.540 0.660 1.00 0.00 59 GLU A CA 20
ATOM 21637 C C . GLU A 1 59 ? -5.094 8.587 1.557 1.00 0.00 59 GLU A C 20
ATOM 21638 O O . GLU A 1 59 ? -5.146 7.382 1.306 1.00 0.00 59 GLU A O 20
ATOM 21650 N N . PHE A 1 60 ? -5.702 9.135 2.603 1.00 0.00 60 PHE A N 20
ATOM 21651 C CA . PHE A 1 60 ? -6.483 8.335 3.539 1.00 0.00 60 PHE A CA 20
ATOM 21652 C C . PHE A 1 60 ? -7.819 7.929 2.924 1.00 0.00 60 PHE A C 20
ATOM 21653 O O . PHE A 1 60 ? -8.174 6.749 2.906 1.00 0.00 60 PHE A O 20
ATOM 21670 N N . CYS A 1 61 ? -8.556 8.913 2.422 1.00 0.00 61 CYS A N 20
ATOM 21671 C CA . CYS A 1 61 ? -9.854 8.660 1.807 1.00 0.00 61 CYS A CA 20
ATOM 21672 C C . CYS A 1 61 ? -9.767 7.511 0.807 1.00 0.00 61 CYS A C 20
ATOM 21673 O O . CYS A 1 61 ? -10.421 6.481 0.973 1.00 0.00 61 CYS A O 20
ATOM 21681 N N . GLU A 1 62 ? -8.957 7.696 -0.230 1.00 0.00 62 GLU A N 20
ATOM 21682 C CA . GLU A 1 62 ? -8.787 6.675 -1.257 1.00 0.00 62 GLU A CA 20
ATOM 21683 C C . GLU A 1 62 ? -8.620 5.294 -0.630 1.00 0.00 62 GLU A C 20
ATOM 21684 O O . GLU A 1 62 ? -9.158 4.304 -1.127 1.00 0.00 62 GLU A O 20
ATOM 21696 N N . PHE A 1 63 ? -7.870 5.235 0.466 1.00 0.00 63 PHE A N 20
ATOM 21697 C CA . PHE A 1 63 ? -7.630 3.976 1.161 1.00 0.00 63 PHE A CA 20
ATOM 21698 C C . PHE A 1 63 ? -8.918 3.444 1.783 1.00 0.00 63 PHE A C 20
ATOM 21699 O O . PHE A 1 63 ? -9.326 2.313 1.522 1.00 0.00 63 PHE A O 20
ATOM 21716 N N . VAL A 1 64 ? -9.553 4.269 2.610 1.00 0.00 64 VAL A N 20
ATOM 21717 C CA . VAL A 1 64 ? -10.795 3.884 3.269 1.00 0.00 64 VAL A CA 20
ATOM 21718 C C . VAL A 1 64 ? -11.925 3.716 2.260 1.00 0.00 64 VAL A C 20
ATOM 21719 O O . VAL A 1 64 ? -12.467 2.623 2.094 1.00 0.00 64 VAL A O 20
ATOM 21732 N N . LYS A 1 65 ? -12.275 4.806 1.586 1.00 0.00 65 LYS A N 20
ATOM 21733 C CA . LYS A 1 65 ? -13.340 4.782 0.590 1.00 0.00 65 LYS A CA 20
ATOM 21734 C C . LYS A 1 65 ? -12.796 4.382 -0.778 1.00 0.00 65 LYS A C 20
ATOM 21735 O O . LYS A 1 65 ? -12.148 5.180 -1.456 1.00 0.00 65 LYS A O 20
ATOM 21754 N N . SER A 1 66 ? -13.064 3.143 -1.178 1.00 0.00 66 SER A N 20
ATOM 21755 C CA . SER A 1 66 ? -12.599 2.638 -2.465 1.00 0.00 66 SER A CA 20
ATOM 21756 C C . SER A 1 66 ? -13.518 3.096 -3.593 1.00 0.00 66 SER A C 20
ATOM 21757 O O . SER A 1 66 ? -13.871 2.316 -4.476 1.00 0.00 66 SER A O 20
ATOM 21765 N N . ASN A 1 67 ? -13.903 4.368 -3.554 1.00 0.00 67 ASN A N 20
ATOM 21766 C CA . ASN A 1 67 ? -14.782 4.931 -4.572 1.00 0.00 67 ASN A CA 20
ATOM 21767 C C . ASN A 1 67 ? -14.105 6.093 -5.293 1.00 0.00 67 ASN A C 20
ATOM 21768 O O . ASN A 1 67 ? -14.255 6.258 -6.504 1.00 0.00 67 ASN A O 20
ATOM 21779 N N . SER A 1 68 ? -13.360 6.896 -4.540 1.00 0.00 68 SER A N 20
ATOM 21780 C CA . SER A 1 68 ? -12.662 8.044 -5.106 1.00 0.00 68 SER A CA 20
ATOM 21781 C C . SER A 1 68 ? -13.652 9.052 -5.682 1.00 0.00 68 SER A C 20
ATOM 21782 O O . SER A 1 68 ? -13.471 9.553 -6.791 1.00 0.00 68 SER A O 20
ATOM 21790 N N . GLY A 1 69 ? -14.702 9.343 -4.919 1.00 0.00 69 GLY A N 20
ATOM 21791 C CA . GLY A 1 69 ? -15.706 10.289 -5.369 1.00 0.00 69 GLY A CA 20
ATOM 21792 C C . GLY A 1 69 ? -15.393 11.711 -4.948 1.00 0.00 69 GLY A C 20
ATOM 21793 O O . GLY A 1 69 ? -14.369 11.985 -4.322 1.00 0.00 69 GLY A O 20
ATOM 21797 N N . PRO A 1 70 ? -16.290 12.646 -5.295 1.00 0.00 70 PRO A N 20
ATOM 21798 C CA . PRO A 1 70 ? -16.126 14.064 -4.959 1.00 0.00 70 PRO A CA 20
ATOM 21799 C C . PRO A 1 70 ? -16.283 14.328 -3.465 1.00 0.00 70 PRO A C 20
ATOM 21800 O O . PRO A 1 70 ? -17.214 13.831 -2.832 1.00 0.00 70 PRO A O 20
ATOM 21811 N N . SER A 1 71 ? -15.366 15.113 -2.909 1.00 0.00 71 SER A N 20
ATOM 21812 C CA . SER A 1 71 ? -15.401 15.440 -1.488 1.00 0.00 71 SER A CA 20
ATOM 21813 C C . SER A 1 71 ? -15.283 16.946 -1.275 1.00 0.00 71 SER A C 20
ATOM 21814 O O . SER A 1 71 ? -14.595 17.638 -2.025 1.00 0.00 71 SER A O 20
ATOM 21822 N N . SER A 1 72 ? -15.959 17.446 -0.245 1.00 0.00 72 SER A N 20
ATOM 21823 C CA . SER A 1 72 ? -15.934 18.870 0.066 1.00 0.00 72 SER A CA 20
ATOM 21824 C C . SER A 1 72 ? -14.499 19.383 0.151 1.00 0.00 72 SER A C 20
ATOM 21825 O O . SER A 1 72 ? -14.161 20.415 -0.427 1.00 0.00 72 SER A O 20
ATOM 21833 N N . GLY A 1 73 ? -13.658 18.652 0.877 1.00 0.00 73 GLY A N 20
ATOM 21834 C CA . GLY A 1 73 ? -12.270 19.047 1.026 1.00 0.00 73 GLY A CA 20
ATOM 21835 C C . GLY A 1 73 ? -11.705 19.667 -0.237 1.00 0.00 73 GLY A C 20
ATOM 21836 O O . GLY A 1 73 ? -11.993 19.174 -1.327 1.00 0.00 73 GLY A O 20
#

InterPro domains:
  IPR003656 Zinc finger, BED-type [PF02892] (23-72)
  IPR003656 Zinc finger, BED-type [PS50808] (20-78)
  IPR008906 HAT, C-terminal dimerisation domain [PF05699] (571-650)
  IPR012337 Ribonuclease H-like superfamily [SSF53098] (184-652)
  IPR036236 Zinc finger C2H2 superfamily [SSF57667] (23-80)
  IPR052717 Vacuolar processing and transposase activity regulators [PTHR46169] (10-653)

Foldseek 3Di:
DDDDPPDPVLCVQWPDPAQDDDCRDPDDFIAGPVVRGTWGDDPDCPRSLVCCVVPNVLSNCCSVPVPSDDDPD

Radius of gyration: 14.03 Å; Cα contacts (8 Å, |Δi|>4): 57; chains: 1; bounding box: 48×30×20 Å

Solvent-accessible surface area: 5906 Å² total; per-residue (Å²): 131,105,125,79,71,133,52,66,130,12,80,167,36,0,13,69,96,43,122,63,193,47,48,64,79,124,182,160,97,4,53,0,105,81,50,143,32,150,26,67,68,44,78,105,46,78,65,0,21,116,15,0,84,137,78,39,88,130,45,36,76,106,53,65,141,98,147,100,64,143,100,134,112

GO terms:
  GO:1990837 sequence-specific double-stranded DNA binding (F, IDA)
  GO:0000978 RNA polymerase II cis-regulatory region sequence-specific DNA binding (F, IDA)
  GO:0001228 DNA-binding transcription activator activity, RNA polymerase II-specific (F, IDA)
  GO:0045944 positive regulation of transcription by RNA polymerase II (P, IDA)
  GO:0043565 sequence-specific DNA binding (F, IDA)
  GO:0019789 SUMO transferase activity (F, EXP)
  GO:0005654 nucleoplasm (C, TAS)
  GO:0016925 protein sumoylation (P, TAS)
  GO:0042802 identical protein binding (F, IPI)
  GO:0005515 protein binding (F, IPI)
  GO:0031965 nuclear membrane (C, IDA)
  GO:0005654 nucleoplasm (C, IDA)
  GO:0061665 SUMO ligase activity (F, IDA)
  GO:0005634 nucleus (C, IDA)
  GO:0016605 PML body (C, IDA)
  GO:0003712 transcription coregulator activity (F, IDA)
  GO:0003713 transcription coactivator activity (F, IDA)
  GO:0044828 host-mediated suppression of viral genome replication (P, IDA)
  GO:0006355 regulation of DNA-templated transcription (P, IDA)
  GO:0005634 nucleus (C, EXP)

Sequence (73 aa):
GSSGSSGSKVWKYFGFDTNAEGCILQWKKIYCRICMAQIAYSGNTSNLSYHLEKNHPEEFCEFVKSNSGPSSGGSSGSSGSKVWKYFGFDTNAEGCILQWKKIYCRICMAQIAYSGNTSNLSYHLEKNHPEEFCEFVKSNSGPSSGGSSGSSGSKVWKYFGFDTNAEGCILQWKKIYCRICMAQIAYSGNTSNLSYHLEKNHPEEFCEFVKSNSGPSSGGSSGSSGSKVWKYFGFDTNAEGCILQWKKIYCRICMAQIAYSGNTSNLSYHLEKNHPEEFCEFVKSNSGPSSGGSSGSSGSKVWKYFGFDTNAEGCILQWKKIYCRICMAQIAYSGNTSNLSYHLEKNHPEEFCEFVKSNSGPSSGGSSGSSGSKVWKYFGFDTNAEGCILQWKKIYCRICMAQIAYSGNTSNLSYHLEKNHPEEFCEFVKSNSGPSSGGSSGSSGSKVWKYFGFDTNAEGCILQWKKIYCRICMAQIAYSGNTSNLSYHLEKNHPEEFCEFVKSNSGPSSGGSSGSSGSKVWKYFGFDTNAEGCILQWKKIYCRICMAQIAYSGNTSNLSYHLEKNHPEEFCEFVKSNSGPSSGGSSGSSGSKVWKYFGFDTNAEGCILQWKKIYCRICMAQIAYSGNTSNLSYHLEKNHPEEFCEFVKSNSGPSSGGSSGSSGSKVWKYFGFDTNAEGCILQWKKIYCRICMAQIAYSGNTSNLSYHLEKNHPEEFCEFVKSNSGPSSGGSSGSSGSKVWKYFGFDTNAEGCILQWKKIYCRICMAQIAYSGNTSNLSYHLEKNHPEEFCEFVKSNSGPSSGGSSGSSGSKVWKYFGFDTNAEGCILQWKKIYCRICMAQIAYSGNTSNLSYHLEKNHPEEFCEFVKSNSGPSSGGSSGSSGSKVWKYFGFDTNAEGCILQWKKIYCRICMAQIAYSGNTSNLSYHLEKNHPEEFCEFVKSNSGPSSGGSSGSSGSKVWKYFGFDTNAEGCILQWKKIYCRICMAQIAYSGNTSNLSYHLEKNHPEEFCEFVKSNSGPSSGGSSGSSGSKVWKYFGFDTNAEGCILQWKKIYCRICMAQIAYSGNTSNLSYHLEKNHPEEFCEFVKSNSGPSSGGSSGSSGSKVWKYFGFDTNAEGCILQWKKIYCRICMAQIAYSGNTSNLSYHLEKNHPEEFCEFVKSNSGPSSGGSSGSSGSKVWKYFGFDTNAEGCILQWKKIYCRICMAQIAYSGNTSNLSYHLEKNHPEEFCEFVKSNSGPSSGGSSGSSGSKVWKYFGFDTNAEGCILQWKKIYCRICMAQIAYSGNTSNLSYHLEKNHPEEFCEFVKSNSGPSSGGSSGSSGSKVWKYFGFDTNAEGCILQWKKIYCRICMAQIAYSGNTSNLSYHLEKNHPEEFCEFVKSNSGPSSGGSSGSSGSKVWKYFGFDTNAEGCILQWKKIYCRICMAQIAYSGNTSNLSYHLEKNHPEEFCEFVKSNSGPSSG

Secondary structure (DSSP, 8-state):
--SS-S---TTSSS-----SSS-GGGSS--EETTTTEE----SSTHHHHHHHHHS-HHHHHHH----SS----

Organism: Homo sapiens (NCBI:txid9606)